Protein AF-A0AAW0X0Z9-F1 (afdb_monomer)

Structure (mmCIF, N/CA/C/O backbone):
data_AF-A0AAW0X0Z9-F1
#
_entry.id   AF-A0AAW0X0Z9-F1
#
loop_
_atom_site.group_PDB
_atom_site.id
_atom_site.type_symbol
_atom_site.label_atom_id
_atom_site.label_alt_id
_atom_site.label_comp_id
_atom_site.label_asym_id
_atom_site.label_entity_id
_atom_site.label_seq_id
_atom_site.pdbx_PDB_ins_code
_atom_site.Cartn_x
_atom_site.Cartn_y
_atom_site.Cartn_z
_atom_site.occupancy
_atom_site.B_iso_or_equiv
_atom_site.auth_seq_id
_atom_site.auth_comp_id
_atom_site.auth_asym_id
_atom_site.auth_atom_id
_atom_site.pdbx_PDB_model_num
ATOM 1 N N . MET A 1 1 ? 2.776 15.763 -35.128 1.00 45.28 1 MET A N 1
ATOM 2 C CA . MET A 1 1 ? 4.182 16.222 -35.239 1.00 45.28 1 MET A CA 1
ATOM 3 C C . MET A 1 1 ? 4.260 17.730 -35.437 1.00 45.28 1 MET A C 1
ATOM 5 O O . MET A 1 1 ? 4.775 18.393 -34.550 1.00 45.28 1 MET A O 1
ATOM 9 N N . GLU A 1 2 ? 3.678 18.295 -36.502 1.00 47.81 2 GLU A N 1
ATOM 10 C CA . GLU A 1 2 ? 3.669 19.758 -36.735 1.00 47.81 2 GLU A CA 1
ATOM 11 C C . GLU A 1 2 ? 3.047 20.574 -35.593 1.00 47.81 2 GLU A C 1
ATOM 13 O O . GLU A 1 2 ? 3.589 21.604 -35.211 1.00 47.81 2 GLU A O 1
ATOM 18 N N . TYR A 1 3 ? 1.961 20.087 -34.984 1.00 55.47 3 TYR A N 1
ATOM 19 C CA . TYR A 1 3 ? 1.355 20.724 -33.809 1.00 55.47 3 TYR A CA 1
ATOM 20 C C . TYR A 1 3 ? 2.334 20.844 -32.630 1.00 55.47 3 TYR A C 1
ATOM 22 O O . TYR A 1 3 ? 2.473 21.915 -32.047 1.00 55.47 3 TYR A O 1
ATOM 30 N N . LEU A 1 4 ? 3.056 19.762 -32.315 1.00 51.12 4 LEU A N 1
ATOM 31 C CA . LEU A 1 4 ? 4.043 19.751 -31.234 1.00 51.12 4 LEU A CA 1
ATOM 32 C C . LEU A 1 4 ? 5.225 20.666 -31.556 1.00 51.12 4 LEU A C 1
ATOM 34 O O . LEU A 1 4 ? 5.645 21.429 -30.698 1.00 51.12 4 LEU A O 1
ATOM 38 N N . LEU A 1 5 ? 5.718 20.635 -32.796 1.00 53.03 5 LEU A N 1
ATOM 39 C CA . LEU A 1 5 ? 6.782 21.528 -33.261 1.00 53.03 5 LEU A CA 1
ATOM 40 C C . LEU A 1 5 ? 6.382 23.003 -33.126 1.00 53.03 5 LEU A C 1
ATOM 42 O O . LEU A 1 5 ? 7.160 23.799 -32.615 1.00 53.03 5 LEU A O 1
ATOM 46 N N . LYS A 1 6 ? 5.146 23.353 -33.491 1.00 52.66 6 LYS A N 1
ATOM 47 C CA . LYS A 1 6 ? 4.613 24.716 -33.370 1.00 52.66 6 LYS A CA 1
ATOM 48 C C . LYS A 1 6 ? 4.452 25.162 -31.911 1.00 52.66 6 LYS A C 1
ATOM 50 O O . LYS A 1 6 ? 4.666 26.327 -31.605 1.00 52.66 6 LYS A O 1
ATOM 55 N N . GLN A 1 7 ? 4.104 24.239 -31.012 1.00 50.09 7 GLN A N 1
ATOM 56 C CA . GLN A 1 7 ? 4.021 24.489 -29.566 1.00 50.09 7 GLN A CA 1
ATOM 57 C C . GLN A 1 7 ? 5.409 24.647 -28.928 1.00 50.09 7 GLN A C 1
ATOM 59 O O . GLN A 1 7 ? 5.617 25.550 -28.124 1.00 50.09 7 GLN A O 1
ATOM 64 N N . LEU A 1 8 ? 6.375 23.812 -29.323 1.00 47.91 8 LEU A N 1
ATOM 65 C CA . LEU A 1 8 ? 7.763 23.874 -28.851 1.00 47.91 8 LEU A CA 1
ATOM 66 C C . LEU A 1 8 ? 8.508 25.124 -29.343 1.00 47.91 8 LEU A C 1
ATOM 68 O O . LEU A 1 8 ? 9.449 25.563 -28.693 1.00 47.91 8 LEU A O 1
ATOM 72 N N . GLN A 1 9 ? 8.093 25.695 -30.474 1.00 52.88 9 GLN A N 1
ATOM 73 C CA . GLN A 1 9 ? 8.610 26.964 -30.999 1.00 52.88 9 GLN A CA 1
ATOM 74 C C . GLN A 1 9 ? 7.899 28.198 -30.410 1.00 52.88 9 GLN A C 1
ATOM 76 O O . GLN A 1 9 ? 8.257 29.327 -30.739 1.00 52.88 9 GLN A O 1
ATOM 81 N N . GLY A 1 10 ? 6.881 28.001 -29.565 1.00 50.28 10 GLY A N 1
ATOM 82 C CA . GLY A 1 10 ? 6.143 29.076 -28.907 1.00 50.28 10 GLY A CA 1
ATOM 83 C C . GLY A 1 10 ? 6.848 29.622 -27.655 1.00 50.28 10 GLY A C 1
ATOM 84 O O . GLY A 1 10 ? 7.722 28.961 -27.093 1.00 50.28 10 GLY A O 1
ATOM 85 N N . PRO A 1 11 ? 6.435 30.805 -27.158 1.00 37.78 11 PRO A N 1
ATOM 86 C CA . PRO A 1 11 ? 7.027 31.444 -25.976 1.00 37.78 11 PRO A CA 1
ATOM 87 C C . PRO A 1 11 ? 6.837 30.644 -24.677 1.00 37.78 11 PRO A C 1
ATOM 89 O O . PRO A 1 11 ? 7.500 30.926 -23.687 1.00 37.78 11 PRO A O 1
ATOM 92 N N . GLU A 1 12 ? 5.957 29.640 -24.683 1.00 44.31 12 GLU A N 1
ATOM 93 C CA . GLU A 1 12 ? 5.659 28.766 -23.548 1.00 44.31 12 GLU A CA 1
ATOM 94 C C . GLU A 1 12 ? 5.943 27.294 -23.890 1.00 44.31 12 GLU A C 1
ATOM 96 O O . GLU A 1 12 ? 5.118 26.413 -23.649 1.00 44.31 12 GLU A O 1
ATOM 101 N N . ALA A 1 13 ? 7.111 26.999 -24.469 1.00 42.34 13 ALA A N 1
ATOM 102 C CA . ALA A 1 13 ? 7.492 25.649 -24.907 1.00 42.34 13 ALA A CA 1
ATOM 103 C C . ALA A 1 13 ? 7.351 24.564 -23.812 1.00 42.34 13 ALA A C 1
ATOM 105 O O . ALA A 1 13 ? 7.056 23.409 -24.114 1.00 42.34 13 ALA A O 1
ATOM 106 N N . TRP A 1 14 ? 7.484 24.930 -22.530 1.00 45.31 14 TRP A N 1
ATOM 107 C CA . TRP A 1 14 ? 7.272 24.038 -21.378 1.00 45.31 14 TRP A CA 1
ATOM 108 C C . TRP A 1 14 ? 5.803 23.626 -21.153 1.00 45.31 14 TRP A C 1
ATOM 110 O O . TRP A 1 14 ? 5.545 22.683 -20.407 1.00 45.31 14 TRP A O 1
ATOM 120 N N . ARG A 1 15 ? 4.835 24.298 -21.794 1.00 38.69 15 ARG A N 1
ATOM 121 C CA . ARG A 1 15 ? 3.402 23.942 -21.792 1.00 38.69 15 ARG A CA 1
ATOM 122 C C . ARG A 1 15 ? 2.987 23.070 -22.978 1.00 38.69 15 ARG A C 1
ATOM 124 O O . ARG A 1 15 ? 1.847 22.603 -23.019 1.00 38.69 15 ARG A O 1
ATOM 131 N N . ALA A 1 16 ? 3.892 22.806 -23.922 1.00 45.78 16 ALA A N 1
ATOM 132 C CA . ALA A 1 16 ? 3.611 21.932 -25.052 1.00 45.78 16 ALA A CA 1
ATOM 133 C C . ALA A 1 16 ? 3.153 20.546 -24.559 1.00 45.78 16 ALA A C 1
ATOM 135 O O . ALA A 1 16 ? 3.749 19.936 -23.663 1.00 45.78 16 ALA A O 1
ATOM 136 N N . SER A 1 17 ? 2.068 20.037 -25.137 1.00 40.47 17 SER A N 1
ATOM 137 C CA . SER A 1 17 ? 1.476 18.750 -24.769 1.00 40.47 17 SER A CA 1
ATOM 138 C C . SER A 1 17 ? 1.206 17.914 -26.016 1.00 40.47 17 SER A C 1
ATOM 140 O O . SER A 1 17 ? 0.669 18.392 -27.014 1.00 40.47 17 SER A O 1
ATOM 142 N N . TRP A 1 18 ? 1.628 16.649 -25.967 1.00 47.28 18 TRP A N 1
ATOM 143 C CA . TRP A 1 18 ? 1.309 15.653 -26.982 1.00 47.28 18 TRP A CA 1
ATOM 144 C C . TRP A 1 18 ? 0.089 14.863 -26.512 1.00 47.28 18 TRP A C 1
ATOM 146 O O . TRP A 1 18 ? 0.192 14.050 -25.596 1.00 47.28 18 TRP A O 1
ATOM 156 N N . TYR A 1 19 ? -1.064 15.120 -27.124 1.00 41.66 19 TYR A N 1
ATOM 157 C CA . TYR A 1 19 ? -2.281 14.344 -26.906 1.00 41.66 19 TYR A CA 1
ATOM 158 C C . TYR A 1 19 ? -2.521 13.453 -28.126 1.00 41.66 19 TYR A C 1
ATOM 160 O O . TYR A 1 19 ? -3.263 13.830 -29.029 1.00 41.66 19 TYR A O 1
ATOM 168 N N . SER A 1 20 ? -1.887 12.280 -28.181 1.00 41.25 20 SER A N 1
ATOM 169 C CA . SER A 1 20 ? -2.434 11.179 -28.982 1.00 41.25 20 SER A CA 1
ATOM 170 C C . SER A 1 20 ? -3.104 10.181 -28.048 1.00 41.25 20 SER A C 1
ATOM 172 O O . SER A 1 20 ? -2.559 9.827 -27.004 1.00 41.25 20 SER A O 1
ATOM 174 N N . SER A 1 21 ? -4.304 9.743 -28.428 1.00 37.59 21 SER A N 1
ATOM 175 C CA . SER A 1 21 ? -5.058 8.663 -27.778 1.00 37.59 21 SER A CA 1
ATOM 176 C C . SER A 1 21 ? -4.341 7.310 -27.846 1.00 37.59 21 SER A C 1
ATOM 178 O O . SER A 1 21 ? -4.702 6.388 -27.129 1.00 37.59 21 SER A O 1
ATOM 180 N N . GLU A 1 22 ? -3.300 7.216 -28.669 1.00 42.91 22 GLU A N 1
ATOM 181 C CA . GLU A 1 22 ? -2.387 6.087 -28.775 1.00 42.91 22 GLU A CA 1
ATOM 182 C C . GLU A 1 22 ? -1.018 6.542 -28.259 1.00 42.91 22 GLU A C 1
ATOM 184 O O . GLU A 1 22 ? -0.288 7.251 -28.960 1.00 42.91 22 GLU A O 1
ATOM 189 N N . ARG A 1 23 ? -0.666 6.198 -27.014 1.00 49.22 23 ARG A N 1
ATOM 190 C CA . ARG A 1 23 ? 0.710 6.340 -26.510 1.00 49.22 23 ARG A CA 1
ATOM 191 C C . ARG A 1 23 ? 1.582 5.304 -27.213 1.00 49.22 23 ARG A C 1
ATOM 193 O O . ARG A 1 23 ? 1.861 4.240 -26.679 1.00 49.22 23 ARG A O 1
ATOM 200 N N . ASN A 1 24 ? 1.973 5.605 -28.443 1.00 60.97 24 ASN A N 1
ATOM 201 C CA . ASN A 1 24 ? 2.796 4.710 -29.234 1.00 60.97 24 ASN A CA 1
ATOM 202 C C . ASN A 1 24 ? 4.263 4.913 -28.813 1.00 60.97 24 ASN A C 1
ATOM 204 O O . ASN A 1 24 ? 4.954 5.784 -29.351 1.00 60.97 24 ASN A O 1
ATOM 208 N N . HIS A 1 25 ? 4.695 4.187 -27.772 1.00 59.97 25 HIS A N 1
ATOM 209 C CA . HIS A 1 25 ? 6.026 4.301 -27.158 1.00 59.97 25 HIS A CA 1
ATOM 210 C C . HIS A 1 25 ? 7.152 4.211 -28.194 1.00 59.97 25 HIS A C 1
ATOM 212 O O . HIS A 1 25 ? 8.090 5.000 -28.134 1.00 59.97 25 HIS A O 1
ATOM 218 N N . ASP A 1 26 ? 6.999 3.361 -29.210 1.00 67.56 26 ASP A N 1
ATOM 219 C CA . ASP A 1 26 ? 7.955 3.221 -30.311 1.00 67.56 26 ASP A CA 1
ATOM 220 C C . ASP A 1 26 ? 8.145 4.533 -31.102 1.00 67.56 26 ASP A C 1
ATOM 222 O O . ASP A 1 26 ? 9.266 4.957 -31.377 1.00 67.56 26 ASP A O 1
ATOM 226 N N . ASN A 1 27 ? 7.069 5.281 -31.373 1.00 73.75 27 ASN A N 1
ATOM 227 C CA . ASN A 1 27 ? 7.180 6.582 -32.043 1.00 73.75 27 ASN A CA 1
ATOM 228 C C . ASN A 1 27 ? 7.909 7.619 -31.179 1.00 73.75 27 ASN A C 1
ATOM 230 O O . ASN A 1 27 ? 8.722 8.387 -31.697 1.00 73.75 27 ASN A O 1
ATOM 234 N N . LEU A 1 28 ? 7.635 7.653 -29.870 1.00 74.94 28 LEU A N 1
ATOM 235 C CA . LEU A 1 28 ? 8.341 8.549 -28.951 1.00 74.94 28 LEU A CA 1
ATOM 236 C C . LEU A 1 28 ? 9.816 8.159 -28.826 1.00 74.94 28 LEU A C 1
ATOM 238 O O . LEU A 1 28 ? 10.672 9.039 -28.858 1.00 74.94 28 LEU A O 1
ATOM 242 N N . THR A 1 29 ? 10.136 6.868 -28.775 1.00 78.94 29 THR A N 1
ATOM 243 C CA . THR A 1 29 ? 11.520 6.384 -28.763 1.00 78.94 29 THR A CA 1
ATOM 244 C C . THR A 1 29 ? 12.254 6.728 -30.060 1.00 78.94 29 THR A C 1
ATOM 246 O O . THR A 1 29 ? 13.358 7.267 -30.014 1.00 78.94 29 THR A O 1
ATOM 249 N N . ARG A 1 30 ? 11.634 6.556 -31.235 1.00 82.19 30 ARG A N 1
ATOM 250 C CA . ARG A 1 30 ? 12.217 6.990 -32.523 1.00 82.19 30 ARG A CA 1
ATOM 251 C C . ARG A 1 30 ? 12.478 8.498 -32.566 1.00 82.19 30 ARG A C 1
ATOM 253 O O . ARG A 1 30 ? 13.510 8.933 -33.079 1.00 82.19 30 ARG A O 1
ATOM 260 N N . LEU A 1 31 ? 11.566 9.306 -32.021 1.00 83.94 31 LEU A N 1
ATOM 261 C CA . LEU A 1 31 ? 11.753 10.757 -31.910 1.00 83.94 31 LEU A CA 1
ATOM 262 C C . LEU A 1 31 ? 12.883 11.117 -30.946 1.00 83.94 31 LEU A C 1
ATOM 264 O O . LEU A 1 31 ? 13.660 12.023 -31.244 1.00 83.94 31 LEU A O 1
ATOM 268 N N . LEU A 1 32 ? 12.997 10.399 -29.830 1.00 86.31 32 LEU A N 1
ATOM 269 C CA . LEU A 1 32 ? 14.085 10.562 -28.874 1.00 86.31 32 LEU A CA 1
ATOM 270 C C . LEU A 1 32 ? 15.433 10.256 -29.530 1.00 86.31 32 LEU A C 1
ATOM 272 O O . LEU A 1 32 ? 16.335 11.084 -29.475 1.00 86.31 32 LEU A O 1
ATOM 276 N N . VAL A 1 33 ? 15.538 9.133 -30.243 1.00 89.19 33 VAL A N 1
ATOM 277 C CA . VAL A 1 33 ? 16.731 8.755 -31.015 1.00 89.19 33 VAL A CA 1
ATOM 278 C C . VAL A 1 33 ? 17.087 9.830 -32.047 1.00 89.19 33 VAL A C 1
ATOM 280 O O . VAL A 1 33 ? 18.249 10.217 -32.178 1.00 89.19 33 VAL A O 1
ATOM 283 N N . ARG A 1 34 ? 16.092 10.372 -32.760 1.00 89.19 34 ARG A N 1
ATOM 284 C CA . ARG A 1 34 ? 16.300 11.462 -33.725 1.00 89.19 34 ARG A CA 1
ATOM 285 C C . ARG A 1 34 ? 16.802 12.739 -33.050 1.00 89.19 34 ARG A C 1
ATOM 287 O O . ARG A 1 34 ? 17.657 13.413 -33.621 1.00 89.19 34 ARG A O 1
ATOM 294 N N . ALA A 1 35 ? 16.269 13.080 -31.878 1.00 90.38 35 ALA A N 1
ATOM 295 C CA . ALA A 1 35 ? 16.721 14.221 -31.088 1.00 90.38 35 ALA A CA 1
ATOM 296 C C . ALA A 1 35 ? 18.165 14.017 -30.605 1.00 90.38 35 ALA A C 1
ATOM 298 O O . ALA A 1 35 ? 18.973 14.933 -30.750 1.00 90.38 35 ALA A O 1
ATOM 299 N N . SER A 1 36 ? 18.508 12.809 -30.146 1.00 93.69 36 SER A N 1
ATOM 300 C CA . SER A 1 36 ? 19.869 12.420 -29.761 1.00 93.69 36 SER A CA 1
ATOM 301 C C . SER A 1 36 ? 20.866 12.553 -30.908 1.00 93.69 36 SER A C 1
ATOM 303 O O . SER A 1 36 ? 21.901 13.182 -30.734 1.00 93.69 36 SER A O 1
ATOM 305 N N . TYR A 1 37 ? 20.517 12.073 -32.106 1.00 93.44 37 TYR A N 1
ATOM 306 C CA . TYR A 1 37 ? 21.344 12.218 -33.314 1.00 93.44 37 TYR A CA 1
ATOM 307 C C . TYR A 1 37 ? 21.608 13.679 -33.707 1.00 93.44 37 TYR A C 1
ATOM 309 O O . TYR A 1 37 ? 22.572 13.978 -34.400 1.00 93.44 37 TYR A O 1
ATOM 317 N N . ARG A 1 38 ? 20.705 14.596 -33.340 1.00 92.50 38 ARG A N 1
ATOM 318 C CA . ARG A 1 38 ? 20.810 16.029 -33.654 1.00 92.50 38 ARG A CA 1
ATOM 319 C C . ARG A 1 38 ? 21.403 16.854 -32.508 1.00 92.50 38 ARG A C 1
ATOM 321 O O . ARG A 1 38 ? 21.476 18.072 -32.647 1.00 92.50 38 ARG A O 1
ATOM 328 N N . GLY A 1 39 ? 21.726 16.233 -31.373 1.00 91.81 39 GLY A N 1
ATOM 329 C CA . GLY A 1 39 ? 22.183 16.933 -30.171 1.00 91.81 39 GLY A CA 1
ATOM 330 C C . GLY A 1 39 ? 21.104 17.806 -29.518 1.00 91.81 39 GLY A C 1
ATOM 331 O O . GLY A 1 39 ? 21.406 18.760 -28.803 1.00 91.81 39 GLY A O 1
ATOM 332 N N . ALA A 1 40 ? 19.822 17.530 -29.779 1.00 90.81 40 ALA A N 1
ATOM 333 C CA . ALA A 1 40 ? 18.697 18.325 -29.293 1.00 90.81 40 ALA A CA 1
ATOM 334 C C . ALA A 1 40 ? 18.320 17.935 -27.850 1.00 90.81 40 ALA A C 1
ATOM 336 O O . ALA A 1 40 ? 17.238 17.401 -27.596 1.00 90.81 40 ALA A O 1
ATOM 337 N N . THR A 1 41 ? 19.214 18.208 -26.894 1.00 88.06 41 THR A N 1
ATOM 338 C CA . THR A 1 41 ? 19.132 17.743 -25.495 1.00 88.06 41 THR A CA 1
ATOM 339 C C . THR A 1 41 ? 17.799 18.056 -24.807 1.00 88.06 41 THR A C 1
ATOM 341 O O . THR A 1 41 ? 17.189 17.174 -24.207 1.00 88.06 41 THR A O 1
ATOM 344 N N . LEU A 1 42 ? 17.302 19.295 -24.910 1.00 84.00 42 LEU A N 1
ATOM 345 C CA . LEU A 1 42 ? 16.035 19.689 -24.276 1.00 84.00 42 LEU A CA 1
ATOM 346 C C . LEU A 1 42 ? 14.829 18.978 -24.901 1.00 84.00 42 LEU A C 1
ATOM 348 O O . LEU A 1 42 ? 13.898 18.586 -24.198 1.00 84.00 42 LEU A O 1
ATOM 352 N N . THR A 1 43 ? 14.856 18.782 -26.220 1.00 83.06 43 THR A N 1
ATOM 353 C CA . THR A 1 43 ? 13.821 18.033 -26.935 1.00 83.06 43 THR A CA 1
ATOM 354 C C . THR A 1 43 ? 13.838 16.566 -26.519 1.00 83.06 43 THR A C 1
ATOM 356 O O . THR A 1 43 ? 12.777 16.007 -26.253 1.00 83.06 43 THR A O 1
ATOM 359 N N . ALA A 1 44 ? 15.023 15.965 -26.388 1.00 85.38 44 ALA A N 1
ATOM 360 C CA . ALA A 1 44 ? 15.182 14.606 -25.885 1.00 85.38 44 ALA A CA 1
ATOM 361 C C . ALA A 1 44 ? 14.617 14.459 -24.459 1.00 85.38 44 ALA A C 1
ATOM 363 O O . ALA A 1 44 ? 13.785 13.586 -24.214 1.00 85.38 44 ALA A O 1
ATOM 364 N N . ALA A 1 45 ? 14.967 15.377 -23.551 1.00 77.94 45 ALA A N 1
ATOM 365 C CA . ALA A 1 45 ? 14.464 15.383 -22.175 1.00 77.94 45 ALA A CA 1
ATOM 366 C C . ALA A 1 45 ? 12.934 15.465 -22.118 1.00 77.94 45 ALA A C 1
ATOM 368 O O . ALA A 1 45 ? 12.284 14.725 -21.380 1.00 77.94 45 ALA A O 1
ATOM 369 N N . PHE A 1 46 ? 12.344 16.340 -22.933 1.00 73.69 46 PHE A N 1
ATOM 370 C CA . PHE A 1 46 ? 10.896 16.470 -23.023 1.00 73.69 46 PHE A CA 1
ATOM 371 C C . PHE A 1 46 ? 10.236 15.190 -23.557 1.00 73.69 46 PHE A C 1
ATOM 373 O O . PHE A 1 46 ? 9.233 14.745 -23.005 1.00 73.69 46 PHE A O 1
ATOM 380 N N . ILE A 1 47 ? 10.787 14.573 -24.607 1.00 78.31 47 ILE A N 1
ATOM 381 C CA . ILE A 1 47 ? 10.239 13.335 -25.182 1.00 78.31 47 ILE A CA 1
ATOM 382 C C . ILE A 1 47 ? 10.289 12.189 -24.163 1.00 78.31 47 ILE A C 1
ATOM 384 O O . ILE A 1 47 ? 9.301 11.465 -24.020 1.00 78.31 47 ILE A O 1
ATOM 388 N N . GLN A 1 48 ? 11.388 12.054 -23.415 1.00 77.12 48 GLN A N 1
ATOM 389 C CA . GLN A 1 48 ? 11.506 11.048 -22.359 1.00 77.12 48 GLN A CA 1
ATOM 390 C C . GLN A 1 48 ? 10.452 11.251 -21.263 1.00 77.12 48 GLN A C 1
ATOM 392 O O . GLN A 1 48 ? 9.768 10.300 -20.889 1.00 77.12 48 GLN A O 1
ATOM 397 N N . GLN A 1 49 ? 10.211 12.493 -20.833 1.00 67.81 49 GLN A N 1
ATOM 398 C CA . GLN A 1 49 ? 9.149 12.804 -19.864 1.00 67.81 49 GLN A CA 1
ATOM 399 C C . GLN A 1 49 ? 7.745 12.454 -20.369 1.00 67.81 49 GLN A C 1
ATOM 401 O O . GLN A 1 49 ? 6.824 12.277 -19.572 1.00 67.81 49 GLN A O 1
ATOM 406 N N . ARG A 1 50 ? 7.556 12.358 -21.689 1.00 68.56 50 ARG A N 1
ATOM 407 C CA . ARG A 1 50 ? 6.300 11.917 -22.310 1.00 68.56 50 ARG A CA 1
ATOM 408 C C . ARG A 1 50 ? 6.237 10.406 -22.561 1.00 68.56 50 ARG A C 1
ATOM 410 O O . ARG A 1 50 ? 5.204 9.943 -23.035 1.00 68.56 50 ARG A O 1
ATOM 417 N N . GLY A 1 51 ? 7.279 9.650 -22.209 1.00 66.50 51 GLY A N 1
ATOM 418 C CA . GLY A 1 51 ? 7.322 8.188 -22.299 1.00 66.50 51 GLY A CA 1
ATOM 419 C C . GLY A 1 51 ? 8.218 7.625 -23.404 1.00 66.50 51 GLY A C 1
ATOM 420 O O . GLY A 1 51 ? 8.123 6.432 -23.684 1.00 66.50 51 GLY A O 1
ATOM 421 N N . GLY A 1 52 ? 9.060 8.441 -24.048 1.00 77.44 52 GLY A N 1
ATOM 422 C CA . GLY A 1 52 ? 10.118 7.923 -24.923 1.00 77.44 52 GLY A CA 1
ATOM 423 C C . GLY A 1 52 ? 11.164 7.152 -24.117 1.00 77.44 52 GLY A C 1
ATOM 424 O O . GLY A 1 52 ? 11.629 7.639 -23.086 1.00 77.44 52 GLY A O 1
ATOM 425 N N . SER A 1 53 ? 11.531 5.957 -24.574 1.00 80.25 53 SER A N 1
ATOM 426 C CA . SER A 1 53 ? 12.481 5.101 -23.864 1.00 80.25 53 SER A CA 1
ATOM 427 C C . SER A 1 53 ? 13.921 5.422 -24.252 1.00 80.25 53 SER A C 1
ATOM 429 O O . SER A 1 53 ? 14.262 5.447 -25.433 1.00 80.25 53 SER A O 1
ATOM 431 N N . VAL A 1 54 ? 14.785 5.631 -23.255 1.00 84.12 54 VAL A N 1
ATOM 432 C CA . VAL A 1 54 ? 16.239 5.778 -23.457 1.00 84.12 54 VAL A CA 1
ATOM 433 C C . VAL A 1 54 ? 16.958 4.434 -23.606 1.00 84.12 54 VAL A C 1
ATOM 435 O O . VAL A 1 54 ? 18.140 4.418 -23.949 1.00 84.12 54 VAL A O 1
ATOM 438 N N . THR A 1 55 ? 16.265 3.322 -23.346 1.00 81.12 55 THR A N 1
ATOM 439 C CA . THR A 1 55 ? 16.845 1.974 -23.292 1.00 81.12 55 THR A CA 1
ATOM 440 C C . THR A 1 55 ? 16.419 1.084 -24.447 1.00 81.12 55 THR A C 1
ATOM 442 O O . THR A 1 55 ? 17.133 0.133 -24.737 1.00 81.12 55 THR A O 1
ATOM 445 N N . SER A 1 56 ? 15.305 1.365 -25.132 1.00 80.31 56 SER A N 1
ATOM 446 C CA . SER A 1 56 ? 14.887 0.498 -26.236 1.00 80.31 56 SER A CA 1
ATOM 447 C C . SER A 1 56 ? 15.871 0.595 -27.402 1.00 80.31 56 SER A C 1
ATOM 449 O O . SER A 1 56 ? 16.406 1.665 -27.718 1.00 80.31 56 SER A O 1
ATOM 451 N N . LEU A 1 57 ? 16.082 -0.542 -28.057 1.00 80.25 57 LEU A N 1
ATOM 452 C CA . LEU A 1 57 ? 16.912 -0.642 -29.247 1.00 80.25 57 LEU A CA 1
ATOM 453 C C . LEU A 1 57 ? 16.105 -0.227 -30.482 1.00 80.25 57 LEU A C 1
ATOM 455 O O . LEU A 1 57 ? 14.939 -0.587 -30.639 1.00 80.25 57 LEU A O 1
ATOM 459 N N . THR A 1 58 ? 16.726 0.529 -31.382 1.00 80.19 58 THR A N 1
ATOM 460 C CA . THR A 1 58 ? 16.186 0.781 -32.722 1.00 80.19 58 THR A CA 1
ATOM 461 C C . THR A 1 58 ? 16.134 -0.515 -33.536 1.00 80.19 58 THR A C 1
ATOM 463 O O . THR A 1 58 ? 16.759 -1.512 -33.188 1.00 80.19 58 THR A O 1
ATOM 466 N N . ALA A 1 59 ? 15.493 -0.480 -34.709 1.00 77.00 59 ALA A N 1
ATOM 467 C CA . ALA A 1 59 ? 15.573 -1.576 -35.683 1.00 77.00 59 ALA A CA 1
ATOM 468 C C . ALA A 1 59 ? 17.019 -1.915 -36.112 1.00 77.00 59 ALA A C 1
ATOM 470 O O . ALA A 1 59 ? 17.295 -3.028 -36.541 1.00 77.00 59 ALA A O 1
ATOM 471 N N . SER A 1 60 ? 17.946 -0.959 -35.988 1.00 74.94 60 SER A N 1
ATOM 472 C CA . SER A 1 60 ? 19.381 -1.161 -36.212 1.00 74.94 60 SER A CA 1
ATOM 473 C C . SER A 1 60 ? 20.139 -1.594 -34.950 1.00 74.94 60 SER A C 1
ATOM 475 O O . SER A 1 60 ? 21.365 -1.597 -34.956 1.00 74.94 60 SER A O 1
ATOM 477 N N . GLY A 1 61 ? 19.444 -1.885 -33.851 1.00 83.69 61 GLY A N 1
ATOM 478 C CA . GLY A 1 61 ? 20.029 -2.338 -32.595 1.00 83.69 61 GLY A CA 1
ATOM 479 C C . GLY A 1 61 ? 20.689 -1.249 -31.749 1.00 83.69 61 GLY A C 1
ATOM 480 O O . GLY A 1 61 ? 21.486 -1.597 -30.901 1.00 83.69 61 GLY A O 1
ATOM 481 N N . HIS A 1 62 ? 20.434 0.046 -31.952 1.00 86.12 62 HIS A N 1
ATOM 482 C CA . HIS A 1 62 ? 21.104 1.119 -31.196 1.00 86.12 62 HIS A CA 1
ATOM 483 C C . HIS A 1 62 ? 20.170 1.745 -30.156 1.00 86.12 62 HIS A C 1
ATOM 485 O O . HIS A 1 62 ? 18.984 1.924 -30.417 1.00 86.12 62 HIS A O 1
ATOM 491 N N . THR A 1 63 ? 20.698 2.162 -29.005 1.00 89.25 63 THR A N 1
ATOM 492 C CA . THR A 1 63 ? 19.952 3.021 -28.060 1.00 89.25 63 THR A CA 1
ATOM 493 C C . THR A 1 63 ? 20.118 4.502 -28.413 1.00 89.25 63 THR A C 1
ATOM 495 O O . THR A 1 63 ? 21.027 4.890 -29.151 1.00 89.25 63 THR A O 1
ATOM 498 N N . ALA A 1 64 ? 19.293 5.368 -27.817 1.00 90.88 64 ALA A N 1
ATOM 499 C CA . ALA A 1 64 ? 19.463 6.819 -27.916 1.00 90.88 64 ALA A CA 1
ATOM 500 C C . ALA A 1 64 ? 20.849 7.299 -27.428 1.00 90.88 64 ALA A C 1
ATOM 502 O O . ALA A 1 64 ? 21.331 8.329 -27.902 1.00 90.88 64 ALA A O 1
ATOM 503 N N . LEU A 1 65 ? 21.483 6.553 -26.513 1.00 93.06 65 LEU A N 1
ATOM 504 C CA . LEU A 1 65 ? 22.818 6.839 -25.990 1.00 93.06 65 LEU A CA 1
ATOM 505 C C . LEU A 1 65 ? 23.916 6.520 -27.011 1.00 93.06 65 LEU A C 1
ATOM 507 O O . LEU A 1 65 ? 24.755 7.379 -27.260 1.00 93.06 65 LEU A O 1
ATOM 511 N N . HIS A 1 66 ? 23.863 5.351 -27.661 1.00 91.94 66 HIS A N 1
ATOM 512 C CA . HIS A 1 66 ? 24.799 4.997 -28.740 1.00 91.94 66 HIS A CA 1
ATOM 513 C C . HIS A 1 66 ? 24.792 6.047 -29.848 1.00 91.94 66 HIS A C 1
ATOM 515 O O . HIS A 1 66 ? 25.835 6.527 -30.269 1.00 91.94 66 HIS A O 1
ATOM 521 N N . ILE A 1 67 ? 23.598 6.467 -30.267 1.00 93.81 67 ILE A N 1
ATOM 522 C CA . ILE A 1 67 ? 23.435 7.441 -31.346 1.00 93.81 67 ILE A CA 1
ATOM 523 C C . ILE A 1 67 ? 23.967 8.827 -30.956 1.00 93.81 67 ILE A C 1
ATOM 525 O O . ILE A 1 67 ? 24.534 9.521 -31.798 1.00 93.81 67 ILE A O 1
ATOM 529 N N . ALA A 1 68 ? 23.797 9.244 -29.697 1.00 95.19 68 ALA A N 1
ATOM 530 C CA . ALA A 1 68 ? 24.379 10.493 -29.207 1.00 95.19 68 ALA A CA 1
ATOM 531 C 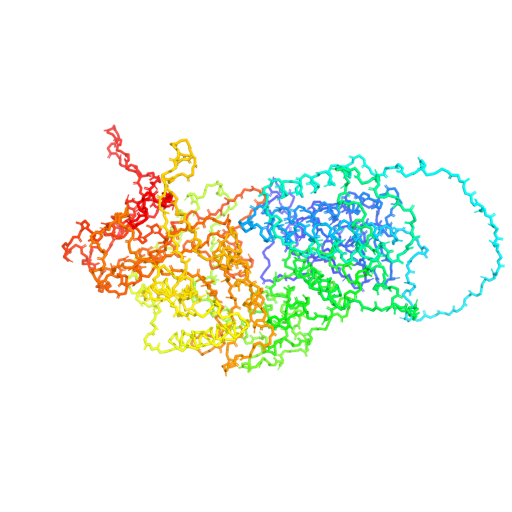C . ALA A 1 68 ? 25.916 10.425 -29.144 1.00 95.19 68 ALA A C 1
ATOM 533 O O . ALA A 1 68 ? 26.573 11.419 -29.453 1.00 95.19 68 ALA A O 1
ATOM 534 N N . LEU A 1 69 ? 26.471 9.265 -28.774 1.00 93.81 69 LEU A N 1
ATOM 535 C CA . LEU A 1 69 ? 27.913 9.013 -28.721 1.00 93.81 69 LEU A CA 1
ATOM 536 C C . LEU A 1 69 ? 28.539 8.985 -30.117 1.00 93.81 69 LEU A C 1
ATOM 538 O O . LEU A 1 69 ? 29.480 9.733 -30.363 1.00 93.81 69 LEU A O 1
ATOM 542 N N . ASP A 1 70 ? 27.963 8.224 -31.050 1.00 92.38 70 ASP A N 1
ATOM 543 C CA . ASP A 1 70 ? 28.421 8.148 -32.445 1.00 92.38 70 ASP A CA 1
ATOM 544 C C . ASP A 1 70 ? 28.363 9.526 -33.139 1.00 92.38 70 ASP A C 1
ATOM 546 O O . ASP A 1 70 ? 29.195 9.842 -33.989 1.00 92.38 70 ASP A O 1
ATOM 550 N N . ALA A 1 71 ? 27.401 10.377 -32.763 1.00 92.50 71 ALA A N 1
ATOM 551 C CA . ALA A 1 71 ? 27.277 11.748 -33.267 1.00 92.50 71 ALA A CA 1
ATOM 552 C C . ALA A 1 71 ? 28.149 12.781 -32.516 1.00 92.50 71 ALA A C 1
ATOM 554 O O . ALA A 1 71 ? 28.178 13.951 -32.903 1.00 92.50 71 ALA A O 1
ATOM 555 N N . GLY A 1 72 ? 28.847 12.385 -31.445 1.00 93.56 72 GLY A N 1
ATOM 556 C CA . GLY A 1 72 ? 29.722 13.261 -30.655 1.00 93.56 72 GLY A CA 1
ATOM 557 C C . GLY A 1 72 ? 28.992 14.300 -29.792 1.00 93.56 72 GLY A C 1
ATOM 558 O O . GLY A 1 72 ? 29.573 15.318 -29.412 1.00 93.56 72 GLY A O 1
ATOM 559 N N . HIS A 1 73 ? 27.713 14.091 -29.472 1.00 94.69 73 HIS A N 1
ATOM 560 C CA . HIS A 1 73 ? 26.883 15.052 -28.739 1.00 94.69 73 HIS A CA 1
ATOM 561 C C . HIS A 1 73 ? 26.971 14.868 -27.217 1.00 94.69 73 HIS A C 1
ATOM 563 O O . HIS A 1 73 ? 26.001 14.474 -26.565 1.00 94.69 73 HIS A O 1
ATOM 569 N N . MET A 1 74 ? 28.125 15.197 -26.629 1.00 92.31 74 MET A N 1
ATOM 570 C CA . MET A 1 74 ? 28.408 14.937 -25.208 1.00 92.31 74 MET A CA 1
ATOM 571 C C . MET A 1 74 ? 27.421 15.584 -24.228 1.00 92.31 74 MET A C 1
ATOM 573 O O . MET A 1 74 ? 27.037 14.936 -23.262 1.00 92.31 74 MET A O 1
ATOM 577 N N . GLN A 1 75 ? 26.916 16.798 -24.484 1.00 90.19 75 GLN A N 1
ATOM 578 C CA . GLN A 1 75 ? 25.894 17.394 -23.604 1.00 90.19 75 GLN A CA 1
ATOM 579 C C . GLN A 1 75 ? 24.591 16.580 -23.598 1.00 90.19 75 GLN A C 1
ATOM 581 O O . GLN A 1 75 ? 23.871 16.542 -22.600 1.00 90.19 75 GLN A O 1
ATOM 586 N N . THR A 1 76 ? 24.255 15.945 -24.723 1.00 91.81 76 THR A N 1
ATOM 587 C CA . THR A 1 76 ? 23.097 15.054 -24.808 1.00 91.81 76 THR A CA 1
ATOM 588 C C . THR A 1 76 ? 23.386 13.723 -24.120 1.00 91.81 76 THR A C 1
ATOM 590 O O . THR A 1 76 ? 22.518 13.243 -23.400 1.00 91.81 76 THR A O 1
ATOM 593 N N . VAL A 1 77 ? 24.596 13.170 -24.268 1.00 93.94 77 VAL A N 1
ATOM 594 C CA . VAL A 1 77 ? 25.064 11.962 -23.558 1.00 93.94 77 VAL A CA 1
ATOM 595 C C . VAL A 1 77 ? 24.978 12.150 -22.040 1.00 93.94 77 VAL A C 1
ATOM 597 O O . VAL A 1 77 ? 24.306 11.371 -21.368 1.00 93.94 77 VAL A O 1
ATOM 600 N N . GLU A 1 78 ? 25.571 13.220 -21.505 1.00 89.12 78 GLU A N 1
ATOM 601 C CA . GLU A 1 78 ? 25.530 13.552 -20.073 1.00 89.12 78 GLU A CA 1
ATOM 602 C C . GLU A 1 78 ? 24.085 13.690 -19.579 1.00 89.12 78 GLU A C 1
ATOM 604 O O . GLU A 1 78 ? 23.717 13.154 -18.536 1.00 89.12 78 GLU A O 1
ATOM 609 N N . CYS A 1 79 ? 23.217 14.353 -20.349 1.00 88.50 79 CYS A N 1
ATOM 610 C CA . CYS A 1 79 ? 21.813 14.504 -19.980 1.00 88.50 79 CYS A CA 1
ATOM 611 C C . CYS A 1 79 ? 21.046 13.171 -20.000 1.00 88.50 79 CYS A C 1
ATOM 613 O O . CYS A 1 79 ? 20.273 12.895 -19.078 1.00 88.50 79 CYS A O 1
ATOM 615 N N . LEU A 1 80 ? 21.271 12.337 -21.022 1.00 89.25 80 LEU A N 1
ATOM 616 C CA . LEU A 1 80 ? 20.676 11.004 -21.142 1.00 89.25 80 LEU A CA 1
ATOM 617 C C . LEU A 1 80 ? 21.040 10.133 -19.935 1.00 89.25 80 LEU A C 1
ATOM 619 O O . LEU A 1 80 ? 20.169 9.469 -19.379 1.00 89.25 80 LEU A O 1
ATOM 623 N N . VAL A 1 81 ? 22.295 10.180 -19.492 1.00 86.88 81 VAL A N 1
ATOM 624 C CA . VAL A 1 81 ? 22.766 9.416 -18.332 1.00 86.88 81 VAL A CA 1
ATOM 625 C C . VAL A 1 81 ? 22.260 10.041 -17.029 1.00 86.88 81 VAL A C 1
ATOM 627 O O . VAL A 1 81 ? 21.427 9.452 -16.349 1.00 86.88 81 VAL A O 1
ATOM 630 N N . ARG A 1 82 ? 22.663 11.277 -16.716 1.00 80.88 82 ARG A N 1
ATOM 631 C CA . ARG A 1 82 ? 22.434 11.934 -15.415 1.00 80.88 82 ARG A CA 1
ATOM 632 C C . ARG A 1 82 ? 20.965 12.202 -15.087 1.00 80.88 82 ARG A C 1
ATOM 634 O O . ARG A 1 82 ? 20.582 12.241 -13.915 1.00 80.88 82 ARG A O 1
ATOM 641 N N . HIS A 1 83 ? 20.151 12.489 -16.102 1.00 78.94 83 HIS A N 1
ATOM 642 C CA . HIS A 1 83 ? 18.779 12.969 -15.913 1.00 78.94 83 HIS A CA 1
ATOM 643 C C . HIS A 1 83 ? 17.713 12.027 -16.461 1.00 78.94 83 HIS A C 1
ATOM 645 O O . HIS A 1 83 ? 16.574 12.096 -15.996 1.00 78.94 83 HIS A O 1
ATOM 651 N N . MET A 1 84 ? 18.055 11.165 -17.421 1.00 79.19 84 MET A N 1
ATOM 652 C CA . MET A 1 84 ? 17.082 10.290 -18.080 1.00 79.19 84 MET A CA 1
ATOM 653 C C . MET A 1 84 ? 17.287 8.799 -17.790 1.00 79.19 84 MET A C 1
ATOM 655 O O . MET A 1 84 ? 16.399 8.021 -18.129 1.00 79.19 84 MET A O 1
ATOM 659 N N . GLY A 1 85 ? 18.381 8.399 -17.126 1.00 77.12 85 GLY A N 1
ATOM 660 C CA . GLY A 1 85 ? 18.634 7.004 -16.745 1.00 77.12 85 GLY A CA 1
ATOM 661 C C . GLY A 1 85 ? 19.066 6.098 -17.892 1.00 77.12 85 GLY A C 1
ATOM 662 O O . GLY A 1 85 ? 18.726 4.917 -17.893 1.00 77.12 85 GLY A O 1
ATOM 663 N N . ALA A 1 86 ? 19.774 6.630 -18.891 1.00 86.44 86 ALA A N 1
ATOM 664 C CA . ALA A 1 86 ? 20.315 5.816 -19.974 1.00 86.44 86 ALA A CA 1
ATOM 665 C C . ALA A 1 86 ? 21.338 4.790 -19.454 1.00 86.44 86 ALA A C 1
ATOM 667 O O . ALA A 1 86 ? 22.167 5.098 -18.599 1.00 86.44 86 ALA A O 1
ATOM 668 N N . ASN A 1 87 ? 21.286 3.567 -19.990 1.00 81.19 87 ASN A N 1
ATOM 669 C CA . ASN A 1 87 ? 22.172 2.485 -19.568 1.00 81.19 87 ASN A CA 1
ATOM 670 C C . ASN A 1 87 ? 23.520 2.560 -20.288 1.00 81.19 87 ASN A C 1
ATOM 672 O O . ASN A 1 87 ? 23.567 2.430 -21.510 1.00 81.19 87 ASN A O 1
ATOM 676 N N . LEU A 1 88 ? 24.603 2.689 -19.525 1.00 82.81 88 LEU A N 1
ATOM 677 C CA . LEU A 1 88 ? 25.976 2.643 -20.037 1.00 82.81 88 LEU A CA 1
ATOM 678 C C . LEU A 1 88 ? 26.420 1.234 -20.461 1.00 82.81 88 LEU A C 1
ATOM 680 O O . LEU A 1 88 ? 27.405 1.096 -21.184 1.00 82.81 88 LEU A O 1
ATOM 684 N N . PHE A 1 89 ? 25.674 0.211 -20.046 1.00 77.69 89 PHE A N 1
ATOM 685 C CA . PHE A 1 89 ? 26.040 -1.195 -20.170 1.00 77.69 89 PHE A CA 1
ATOM 686 C C . PHE A 1 89 ? 25.066 -2.029 -21.015 1.00 77.69 89 PHE A C 1
ATOM 688 O O . PHE A 1 89 ? 25.128 -3.258 -21.026 1.00 77.69 89 PHE A O 1
ATOM 695 N N . LEU A 1 90 ? 24.135 -1.379 -21.715 1.00 79.50 90 LEU A N 1
ATOM 696 C CA . LEU A 1 90 ? 23.276 -2.058 -22.679 1.00 79.50 90 LEU A CA 1
ATOM 697 C C . LEU A 1 90 ? 23.966 -2.060 -24.040 1.00 79.50 90 LEU A C 1
ATOM 699 O O . LEU A 1 90 ? 24.131 -0.990 -24.611 1.00 79.50 90 LEU A O 1
ATOM 703 N N . CYS A 1 91 ? 24.348 -3.233 -24.543 1.00 78.88 91 CYS A N 1
ATOM 704 C CA . CYS A 1 91 ? 25.000 -3.367 -25.843 1.00 78.88 91 CYS A CA 1
ATOM 705 C C . CYS A 1 91 ? 24.084 -2.976 -27.010 1.00 78.88 91 CYS A C 1
ATOM 707 O O . CYS A 1 91 ? 22.875 -3.220 -26.965 1.00 78.88 91 CYS A O 1
ATOM 709 N N . ASP A 1 92 ? 24.666 -2.423 -28.074 1.00 81.50 92 ASP A N 1
ATOM 710 C CA . ASP A 1 92 ? 23.987 -2.321 -29.366 1.00 81.50 92 ASP A CA 1
ATOM 711 C C . ASP A 1 92 ? 23.942 -3.671 -30.111 1.00 81.50 92 ASP A C 1
ATOM 713 O O . ASP A 1 92 ? 24.469 -4.690 -29.660 1.00 81.50 92 ASP A O 1
ATOM 717 N N . GLY A 1 93 ? 23.323 -3.683 -31.295 1.00 76.56 93 GLY A N 1
ATOM 718 C CA . GLY A 1 93 ? 23.256 -4.848 -32.183 1.00 76.56 93 GLY A CA 1
ATOM 719 C C . GLY A 1 93 ? 24.614 -5.331 -32.712 1.00 76.56 93 GLY A C 1
ATOM 720 O O . GLY A 1 93 ? 24.668 -6.382 -33.343 1.00 76.56 93 GLY A O 1
ATOM 721 N N . LEU A 1 94 ? 25.698 -4.590 -32.462 1.00 79.00 94 LEU A N 1
ATOM 722 C CA . LEU A 1 94 ? 27.080 -4.982 -32.753 1.00 79.00 94 LEU A CA 1
ATOM 723 C C . LEU A 1 94 ? 27.815 -5.473 -31.493 1.00 79.00 94 LEU A C 1
ATOM 725 O O . LEU A 1 94 ? 29.003 -5.779 -31.558 1.00 79.00 94 LEU A O 1
ATOM 729 N N . GLY A 1 95 ? 27.136 -5.532 -30.343 1.00 76.25 95 GLY A N 1
ATOM 730 C CA . GLY A 1 95 ? 27.721 -5.916 -29.062 1.00 76.25 95 GLY A CA 1
ATOM 731 C C . GLY A 1 95 ? 28.530 -4.807 -28.381 1.00 76.25 95 GLY A C 1
ATOM 732 O O . GLY A 1 95 ? 29.147 -5.062 -27.347 1.00 76.25 95 GLY A O 1
ATOM 733 N N . ARG A 1 96 ? 28.547 -3.579 -28.917 1.00 82.19 96 ARG A N 1
ATOM 734 C CA . ARG A 1 96 ? 29.338 -2.468 -28.366 1.00 82.19 96 ARG A CA 1
ATOM 735 C C . ARG A 1 96 ? 28.636 -1.895 -27.143 1.00 82.19 96 ARG A C 1
ATOM 737 O O . ARG A 1 96 ? 27.439 -1.637 -27.181 1.00 82.19 96 ARG A O 1
ATOM 744 N N . LEU A 1 97 ? 29.383 -1.673 -26.067 1.00 80.06 97 LEU A N 1
ATOM 745 C CA . LEU A 1 97 ? 28.881 -1.004 -24.867 1.00 80.06 97 LEU A CA 1
ATOM 746 C C . LEU A 1 97 ? 28.959 0.519 -25.052 1.00 80.06 97 LEU A C 1
ATOM 748 O O . LEU A 1 97 ? 30.026 1.010 -25.432 1.00 80.06 97 LEU A O 1
ATOM 752 N N . PRO A 1 98 ? 27.908 1.289 -24.706 1.00 85.50 98 PRO A N 1
ATOM 753 C CA . PRO A 1 98 ? 27.957 2.747 -24.712 1.00 85.50 98 PRO A CA 1
ATOM 754 C C . PRO A 1 98 ? 29.154 3.285 -23.931 1.00 85.50 98 PRO A C 1
ATOM 756 O O . PRO A 1 98 ? 29.842 4.177 -24.414 1.00 85.50 98 PRO A O 1
ATOM 759 N N . LEU A 1 99 ? 29.458 2.694 -22.768 1.00 83.50 99 LEU A N 1
ATOM 760 C CA . LEU A 1 99 ? 30.600 3.086 -21.942 1.00 83.50 99 LEU A CA 1
ATOM 761 C C . LEU A 1 99 ? 31.938 3.025 -22.694 1.00 83.50 99 LEU A C 1
ATOM 763 O O . LEU A 1 99 ? 32.794 3.880 -22.488 1.00 83.50 99 LEU A O 1
ATOM 767 N N . LEU A 1 100 ? 32.117 2.044 -23.584 1.00 79.38 100 LEU A N 1
ATOM 768 C CA . LEU A 1 100 ? 33.352 1.888 -24.355 1.00 79.38 100 LEU A CA 1
ATOM 769 C C . LEU A 1 100 ? 33.430 2.865 -25.533 1.00 79.38 100 LEU A C 1
ATOM 771 O O . LEU A 1 100 ? 34.527 3.282 -25.900 1.00 79.38 100 LEU A O 1
ATOM 775 N N . LEU A 1 101 ? 32.283 3.273 -26.083 1.00 84.00 101 LEU A N 1
ATOM 776 C CA . LEU A 1 101 ? 32.206 4.318 -27.110 1.00 84.00 101 LEU A CA 1
ATOM 777 C C . LEU A 1 101 ? 32.486 5.717 -26.538 1.00 84.00 101 LEU A C 1
ATOM 779 O O . LEU A 1 101 ? 32.846 6.627 -27.284 1.00 84.00 101 LEU A O 1
ATOM 783 N N . CYS A 1 102 ? 32.328 5.903 -25.225 1.00 85.69 102 CYS A N 1
ATOM 784 C CA . CYS A 1 102 ? 32.655 7.156 -24.557 1.00 85.69 102 CYS A CA 1
ATOM 785 C C . CYS A 1 102 ? 34.171 7.436 -24.581 1.00 85.69 102 CYS A C 1
ATOM 787 O O . CYS A 1 102 ? 34.966 6.521 -24.317 1.00 85.69 102 CYS A O 1
ATOM 789 N N . PRO A 1 103 ? 34.579 8.707 -24.791 1.00 83.38 103 PRO A N 1
ATOM 790 C CA . PRO A 1 103 ? 35.961 9.144 -24.605 1.00 83.38 103 PRO A CA 1
ATOM 791 C C . PRO A 1 103 ? 36.501 8.737 -23.230 1.00 83.38 103 PRO A C 1
ATOM 793 O O . PRO A 1 103 ? 35.781 8.846 -22.234 1.00 83.38 103 PRO A O 1
ATOM 796 N N . GLN A 1 104 ? 37.754 8.271 -23.171 1.00 73.56 104 GLN A N 1
ATOM 797 C CA . GLN A 1 104 ? 38.361 7.750 -21.937 1.00 73.56 104 GLN A CA 1
ATOM 798 C C . GLN A 1 104 ? 38.307 8.761 -20.782 1.00 73.56 104 GLN A C 1
ATOM 800 O O . GLN A 1 104 ? 37.963 8.389 -19.668 1.00 73.56 104 GLN A O 1
ATOM 805 N N . ASP A 1 105 ? 38.525 10.048 -21.062 1.00 77.62 105 ASP A N 1
ATOM 806 C CA . ASP A 1 105 ? 38.479 11.154 -20.095 1.00 77.62 105 ASP A CA 1
ATOM 807 C C . ASP A 1 105 ? 37.072 11.451 -19.537 1.00 77.62 105 ASP A C 1
ATOM 809 O O . ASP A 1 105 ? 36.918 12.260 -18.620 1.00 77.62 105 ASP A O 1
ATOM 813 N N . LYS A 1 106 ? 36.028 10.828 -20.098 1.00 81.38 106 LYS A N 1
ATOM 814 C CA . LYS A 1 106 ? 34.617 11.057 -19.748 1.00 81.38 106 LYS A CA 1
ATOM 815 C C . LYS A 1 106 ? 33.911 9.839 -19.162 1.00 81.38 106 LYS A C 1
ATOM 817 O O . LYS A 1 106 ? 32.784 9.994 -18.693 1.00 81.38 106 LYS A O 1
ATOM 822 N N . ARG A 1 107 ? 34.530 8.653 -19.174 1.00 78.56 107 ARG A N 1
ATOM 823 C CA . ARG A 1 107 ? 33.909 7.409 -18.682 1.00 78.56 107 ARG A CA 1
ATOM 824 C C . ARG A 1 107 ? 33.559 7.506 -17.200 1.00 78.56 107 ARG A C 1
ATOM 826 O O . ARG A 1 107 ? 32.391 7.340 -16.856 1.00 78.56 107 ARG A O 1
ATOM 833 N N . ASP A 1 108 ? 34.522 7.902 -16.374 1.00 71.50 108 ASP A N 1
ATOM 834 C CA . ASP A 1 108 ? 34.347 8.036 -14.923 1.00 71.50 108 ASP A CA 1
ATOM 835 C C . ASP A 1 108 ? 33.254 9.054 -14.593 1.00 71.50 108 ASP A C 1
ATOM 837 O O . ASP A 1 108 ? 32.358 8.790 -13.796 1.00 71.50 108 ASP A O 1
ATOM 841 N N . GLN A 1 109 ? 33.246 10.197 -15.289 1.00 76.62 109 GLN A N 1
ATOM 842 C CA . GLN A 1 109 ? 32.238 11.232 -15.064 1.00 76.62 109 GLN A CA 1
ATOM 843 C C . GLN A 1 109 ? 30.818 10.762 -15.423 1.00 76.62 109 GLN A C 1
ATOM 845 O O . GLN A 1 109 ? 29.864 11.154 -14.747 1.00 76.62 109 GLN A O 1
ATOM 850 N N . LEU A 1 110 ? 30.655 9.938 -16.463 1.00 78.69 110 LEU A N 1
ATOM 851 C CA . LEU A 1 110 ? 29.350 9.387 -16.842 1.00 78.69 110 LEU A CA 1
ATOM 852 C C . LEU A 1 110 ? 28.886 8.295 -15.879 1.00 78.69 110 LEU A C 1
ATOM 854 O O . LEU A 1 110 ? 27.700 8.240 -15.548 1.00 78.69 110 LEU A O 1
ATOM 858 N N . LEU A 1 111 ? 29.797 7.450 -15.401 1.00 74.44 111 LEU A N 1
ATOM 859 C CA . LEU A 1 111 ? 29.467 6.472 -14.370 1.00 74.44 111 LEU A CA 1
ATOM 860 C C . LEU A 1 111 ? 29.072 7.156 -13.052 1.00 74.44 111 LEU A C 1
ATOM 862 O O . LEU A 1 111 ? 28.042 6.813 -12.467 1.00 74.44 111 LEU A O 1
ATOM 866 N N . GLU A 1 112 ? 29.820 8.183 -12.639 1.00 71.75 112 GLU A N 1
ATOM 867 C CA . GLU A 1 112 ? 29.482 9.053 -11.505 1.00 71.75 112 GLU A CA 1
ATOM 868 C C . GLU A 1 112 ? 28.078 9.651 -11.657 1.00 71.75 112 GLU A C 1
ATOM 870 O O . GLU A 1 112 ? 27.284 9.657 -10.713 1.00 71.75 112 GLU A O 1
ATOM 875 N N . ASP A 1 113 ? 27.752 10.159 -12.847 1.00 75.00 113 ASP A N 1
ATOM 876 C CA . ASP A 1 113 ? 26.456 10.767 -13.136 1.00 75.00 113 ASP A CA 1
ATOM 877 C C . ASP A 1 113 ? 25.304 9.764 -13.007 1.00 75.00 113 ASP A C 1
ATOM 879 O O . ASP A 1 113 ? 24.259 10.095 -12.429 1.00 75.00 113 ASP A O 1
ATOM 883 N N . ALA A 1 114 ? 25.502 8.539 -13.498 1.00 75.56 114 ALA A N 1
ATOM 884 C CA . ALA A 1 114 ? 24.530 7.456 -13.396 1.00 75.56 114 ALA A CA 1
ATOM 885 C C . ALA A 1 114 ? 24.296 7.033 -11.933 1.00 75.56 114 ALA A C 1
ATOM 887 O O . ALA A 1 114 ? 23.152 6.854 -11.501 1.00 75.56 114 ALA A O 1
ATOM 888 N N . LEU A 1 115 ? 25.358 6.936 -11.131 1.00 71.06 115 LEU A N 1
ATOM 889 C CA . LEU A 1 115 ? 25.255 6.618 -9.705 1.00 71.06 115 LEU A CA 1
ATOM 890 C C . LEU A 1 115 ? 24.637 7.744 -8.885 1.00 71.06 115 LEU A C 1
ATOM 892 O O . LEU A 1 115 ? 23.783 7.487 -8.039 1.00 71.06 115 LEU A O 1
ATOM 896 N N . CYS A 1 116 ? 25.005 8.997 -9.152 1.00 69.94 116 CYS A N 1
ATOM 897 C CA . CYS A 1 116 ? 24.395 10.157 -8.507 1.00 69.94 116 CYS A CA 1
ATOM 898 C C . CYS A 1 116 ? 22.878 10.178 -8.725 1.00 69.94 116 CYS A C 1
ATOM 900 O O . CYS A 1 116 ? 22.118 10.544 -7.825 1.00 69.94 116 CYS A O 1
ATOM 902 N N . GLN A 1 117 ? 22.418 9.791 -9.916 1.00 75.75 117 GLN A N 1
ATOM 903 C CA . GLN A 1 117 ? 20.995 9.650 -10.198 1.00 75.75 117 GLN A CA 1
ATOM 904 C C . GLN A 1 117 ? 20.364 8.544 -9.341 1.00 75.75 117 GLN A C 1
ATOM 906 O O . GLN A 1 117 ? 19.336 8.792 -8.705 1.00 75.75 117 GLN A O 1
ATOM 911 N N . ALA A 1 118 ? 20.980 7.359 -9.284 1.00 73.12 118 ALA A N 1
ATOM 912 C CA . ALA A 1 118 ? 20.491 6.242 -8.477 1.00 73.12 118 ALA A CA 1
ATOM 913 C C . ALA A 1 118 ? 20.422 6.602 -6.982 1.00 73.12 118 ALA A C 1
ATOM 915 O O . ALA A 1 118 ? 19.379 6.424 -6.348 1.00 73.12 118 ALA A O 1
ATOM 916 N N . TYR A 1 119 ? 21.480 7.220 -6.449 1.00 72.12 119 TYR A N 1
ATOM 917 C CA . TYR A 1 119 ? 21.535 7.735 -5.083 1.00 72.12 119 TYR A CA 1
ATOM 918 C C . TYR A 1 119 ? 20.399 8.719 -4.805 1.00 72.12 119 TYR A C 1
ATOM 920 O O . TYR A 1 119 ? 19.690 8.558 -3.822 1.00 72.12 119 TYR A O 1
ATOM 928 N N . ARG A 1 120 ? 20.150 9.705 -5.679 1.00 72.62 120 ARG A N 1
ATOM 929 C CA . ARG A 1 120 ? 19.064 10.687 -5.478 1.00 72.62 120 ARG A CA 1
ATOM 930 C C . ARG A 1 120 ? 17.685 10.039 -5.392 1.00 72.62 120 ARG A C 1
ATOM 932 O O . ARG A 1 120 ? 16.840 10.497 -4.624 1.00 72.62 120 ARG A O 1
ATOM 939 N N . VAL A 1 121 ? 17.434 8.998 -6.188 1.00 72.75 121 VAL A N 1
ATOM 940 C CA . VAL A 1 121 ? 16.168 8.248 -6.141 1.00 72.75 121 VAL A CA 1
ATOM 941 C C . VAL A 1 121 ? 16.035 7.511 -4.807 1.00 72.75 121 VAL A C 1
ATOM 943 O O . VAL A 1 121 ? 14.964 7.545 -4.190 1.00 72.75 121 VAL A O 1
ATOM 946 N N . LEU A 1 122 ? 17.118 6.888 -4.343 1.00 70.75 122 LEU A N 1
ATOM 947 C CA . LEU A 1 122 ? 17.164 6.166 -3.073 1.00 70.75 122 LEU A CA 1
ATOM 948 C C . LEU A 1 122 ? 17.070 7.114 -1.870 1.00 70.75 122 LEU A C 1
ATOM 950 O O . LEU A 1 122 ? 16.243 6.882 -0.997 1.00 70.75 122 LEU A O 1
ATOM 954 N N . ASP A 1 123 ? 17.800 8.226 -1.857 1.00 67.69 123 ASP A N 1
ATOM 955 C CA . ASP A 1 123 ? 17.738 9.261 -0.816 1.00 67.69 123 ASP A CA 1
ATOM 956 C C . ASP A 1 123 ? 16.332 9.880 -0.712 1.00 67.69 123 ASP A C 1
ATOM 958 O O . ASP A 1 123 ? 15.735 9.999 0.363 1.00 67.69 123 ASP A O 1
ATOM 962 N N . PHE A 1 124 ? 15.696 10.155 -1.853 1.00 68.25 124 PHE A N 1
ATOM 963 C CA . PHE A 1 124 ? 14.302 10.591 -1.858 1.00 68.25 124 PHE A CA 1
ATOM 964 C C . PHE A 1 124 ? 13.352 9.550 -1.239 1.00 68.25 124 PHE A C 1
ATOM 966 O O . PHE A 1 124 ? 12.361 9.917 -0.590 1.00 68.25 124 PHE A O 1
ATOM 973 N N . ARG A 1 125 ? 13.626 8.253 -1.432 1.00 66.12 125 ARG A N 1
ATOM 974 C CA . ARG A 1 125 ? 12.875 7.157 -0.803 1.00 66.12 125 ARG A CA 1
ATOM 975 C C . ARG A 1 125 ? 13.188 7.073 0.698 1.00 66.12 125 ARG A C 1
ATOM 977 O O . ARG A 1 125 ? 12.237 6.994 1.478 1.00 66.12 125 ARG A O 1
ATOM 984 N N . MET A 1 126 ? 14.451 7.226 1.108 1.00 65.31 126 MET A N 1
ATOM 985 C CA . MET A 1 126 ? 14.897 7.313 2.510 1.00 65.31 126 MET A CA 1
ATOM 986 C C . MET A 1 126 ? 14.120 8.374 3.288 1.00 65.31 126 MET A C 1
ATOM 988 O O . MET A 1 126 ? 13.578 8.096 4.360 1.00 65.31 126 MET A O 1
ATOM 992 N N . GLY A 1 127 ? 13.980 9.576 2.722 1.00 62.03 127 GLY A N 1
ATOM 993 C CA . GLY A 1 127 ? 13.270 10.688 3.359 1.00 62.03 127 GLY A CA 1
ATOM 994 C C . GLY A 1 127 ? 11.766 10.458 3.583 1.00 62.03 127 GLY A C 1
ATOM 995 O O . GLY A 1 127 ? 11.130 11.209 4.327 1.00 62.03 127 GLY A O 1
ATOM 996 N N . LYS A 1 128 ? 11.158 9.444 2.950 1.00 60.50 128 LYS A N 1
ATOM 997 C CA . LYS A 1 128 ? 9.738 9.084 3.138 1.00 60.50 128 LYS A CA 1
ATOM 998 C C . LYS A 1 128 ? 9.523 7.964 4.148 1.00 60.50 128 LYS A C 1
ATOM 1000 O O . LYS A 1 128 ? 8.412 7.838 4.668 1.00 60.50 128 LYS A O 1
ATOM 1005 N N . ILE A 1 129 ? 10.550 7.166 4.409 1.00 59.69 129 ILE A N 1
ATOM 1006 C CA . ILE A 1 129 ? 10.471 6.016 5.299 1.00 59.69 129 ILE A CA 1
ATOM 1007 C C . ILE A 1 129 ? 10.451 6.506 6.750 1.00 59.69 129 ILE A C 1
ATOM 1009 O O . ILE A 1 129 ? 11.248 7.351 7.163 1.00 59.69 129 ILE A O 1
ATOM 1013 N N . ARG A 1 130 ? 9.513 5.976 7.538 1.00 51.94 130 ARG A N 1
ATOM 1014 C CA . ARG A 1 130 ? 9.418 6.251 8.982 1.00 51.94 130 ARG A CA 1
ATOM 1015 C C . ARG A 1 130 ? 10.085 5.172 9.834 1.00 51.94 130 ARG A C 1
ATOM 1017 O O . ARG A 1 130 ? 10.562 5.498 10.912 1.00 51.94 130 ARG A O 1
ATOM 1024 N N . SER A 1 131 ? 10.149 3.936 9.338 1.00 52.69 131 SER A N 1
ATOM 1025 C CA . SER A 1 131 ? 10.777 2.792 10.009 1.00 52.69 131 SER A CA 1
ATOM 1026 C C . SER A 1 131 ? 12.308 2.887 9.980 1.00 52.69 131 SER A C 1
ATOM 1028 O O . SER A 1 131 ? 12.891 3.125 8.923 1.00 52.69 131 SER A O 1
ATOM 1030 N N . GLY A 1 132 ? 12.970 2.684 11.123 1.00 51.47 132 GLY A N 1
ATOM 1031 C CA . GLY A 1 132 ? 14.437 2.625 11.193 1.00 51.47 132 GLY A CA 1
ATOM 1032 C C . GLY A 1 132 ? 15.018 1.459 10.386 1.00 51.47 132 GLY A C 1
ATOM 1033 O O . GLY A 1 132 ? 15.981 1.638 9.647 1.00 51.47 132 GLY A O 1
ATOM 1034 N N . LEU A 1 133 ? 14.360 0.299 10.422 1.00 49.59 133 LEU A N 1
ATOM 1035 C CA . LEU A 1 133 ? 14.811 -0.918 9.742 1.00 49.59 133 LEU A CA 1
ATOM 1036 C C . LEU A 1 133 ? 14.750 -0.823 8.212 1.00 49.59 133 LEU A C 1
ATOM 1038 O O . LEU A 1 133 ? 15.617 -1.324 7.505 1.00 49.59 133 LEU A O 1
ATOM 1042 N N . GLU A 1 134 ? 13.731 -0.160 7.667 1.00 53.00 134 GLU A N 1
ATOM 1043 C CA . GLU A 1 134 ? 13.658 0.065 6.219 1.00 53.00 134 GLU A CA 1
ATOM 1044 C C . GLU A 1 134 ? 14.710 1.074 5.743 1.00 53.00 134 GLU A C 1
ATOM 1046 O O . GLU A 1 134 ? 15.233 0.930 4.639 1.00 53.00 134 GLU A O 1
ATOM 1051 N N . LYS A 1 135 ? 15.066 2.061 6.578 1.00 57.03 135 LYS A N 1
ATOM 1052 C CA . LYS A 1 135 ? 16.186 2.969 6.293 1.00 57.03 135 LYS A CA 1
ATOM 1053 C C . LYS A 1 135 ? 17.516 2.229 6.265 1.00 57.03 135 LYS A C 1
ATOM 1055 O O . LYS A 1 135 ? 18.334 2.504 5.399 1.00 57.03 135 LYS A O 1
ATOM 1060 N N . GLN A 1 136 ? 17.704 1.268 7.164 1.00 54.50 136 GLN A N 1
ATOM 1061 C CA . GLN A 1 136 ? 18.881 0.400 7.159 1.00 54.50 136 GLN A CA 1
ATOM 1062 C C . GLN A 1 136 ? 18.951 -0.459 5.908 1.00 54.50 136 GLN A C 1
ATOM 1064 O O . GLN A 1 136 ? 19.967 -0.440 5.232 1.00 54.50 136 GLN A O 1
ATOM 1069 N N . ASN A 1 137 ? 17.858 -1.140 5.546 1.00 56.06 137 ASN A N 1
ATOM 1070 C CA . ASN A 1 137 ? 17.801 -1.930 4.314 1.00 56.06 137 ASN A CA 1
ATOM 1071 C C . ASN A 1 137 ? 18.168 -1.101 3.085 1.00 56.06 137 ASN A C 1
ATOM 1073 O O . ASN A 1 137 ? 18.887 -1.564 2.206 1.00 56.06 137 ASN A O 1
ATOM 1077 N N . LEU A 1 138 ? 17.690 0.138 3.035 1.00 61.25 138 LEU A N 1
ATOM 1078 C CA . LEU A 1 138 ? 17.981 1.042 1.939 1.00 61.25 138 LEU A CA 1
ATOM 1079 C C . LEU A 1 138 ? 19.436 1.539 1.971 1.00 61.25 138 LEU A C 1
ATOM 1081 O O . LEU A 1 138 ? 20.068 1.587 0.921 1.00 61.25 138 LEU A O 1
ATOM 1085 N N . ALA A 1 139 ? 19.998 1.800 3.154 1.00 57.75 139 ALA A N 1
ATOM 1086 C CA . ALA A 1 139 ? 21.422 2.081 3.327 1.00 57.75 139 ALA A CA 1
ATOM 1087 C C . ALA A 1 139 ? 22.308 0.891 2.904 1.00 57.75 139 ALA A C 1
ATOM 1089 O O . ALA A 1 139 ? 23.302 1.100 2.217 1.00 57.75 139 ALA A O 1
ATOM 1090 N N . TYR A 1 140 ? 21.919 -0.355 3.205 1.00 60.19 140 TYR A N 1
ATOM 1091 C CA . TYR A 1 140 ? 22.635 -1.556 2.750 1.00 60.19 140 TYR A CA 1
ATOM 1092 C C . TYR A 1 140 ? 22.651 -1.672 1.228 1.00 60.19 140 TYR A C 1
ATOM 1094 O O . TYR A 1 140 ? 23.693 -1.955 0.643 1.00 60.19 140 TYR A O 1
ATOM 1102 N N . VAL A 1 141 ? 21.521 -1.392 0.571 1.00 61.69 141 VAL A N 1
ATOM 1103 C CA . VAL A 1 141 ? 21.477 -1.321 -0.896 1.00 61.69 141 VAL A CA 1
ATOM 1104 C C . VAL A 1 141 ? 22.413 -0.236 -1.407 1.00 61.69 141 VAL A C 1
ATOM 1106 O O . VAL A 1 141 ? 23.105 -0.470 -2.389 1.00 61.69 141 VAL A O 1
ATOM 1109 N N . MET A 1 142 ? 22.481 0.918 -0.736 1.00 62.25 142 MET A N 1
ATOM 1110 C CA . MET A 1 142 ? 23.386 2.005 -1.116 1.00 62.25 142 MET A CA 1
ATOM 1111 C C . MET A 1 142 ? 24.862 1.619 -0.990 1.00 62.25 142 MET A C 1
ATOM 1113 O O . MET A 1 142 ? 25.631 1.921 -1.897 1.00 62.25 142 MET A O 1
ATOM 1117 N N . VAL A 1 143 ? 25.250 0.909 0.070 1.00 57.75 143 VAL A N 1
ATOM 1118 C CA . VAL A 1 143 ? 26.607 0.353 0.224 1.00 57.75 143 VAL A CA 1
ATOM 1119 C C . VAL A 1 143 ? 26.901 -0.666 -0.876 1.00 57.75 143 VAL A C 1
ATOM 1121 O O . VAL A 1 143 ? 27.934 -0.577 -1.536 1.00 57.75 143 VAL A O 1
ATOM 1124 N N . LEU A 1 144 ? 25.962 -1.575 -1.152 1.00 60.31 144 LEU A N 1
ATOM 1125 C CA . LEU A 1 144 ? 26.090 -2.543 -2.240 1.00 60.31 144 LEU A CA 1
ATOM 1126 C C . LEU A 1 144 ? 26.257 -1.854 -3.607 1.00 60.31 144 LEU A C 1
ATOM 1128 O O . LEU A 1 144 ? 27.007 -2.346 -4.442 1.00 60.31 144 LEU A O 1
ATOM 1132 N N . MET A 1 145 ? 25.627 -0.696 -3.841 1.00 64.31 145 MET A N 1
ATOM 1133 C CA . MET A 1 145 ? 25.873 0.085 -5.062 1.00 64.31 145 MET A CA 1
ATOM 1134 C C . MET A 1 145 ? 27.331 0.521 -5.193 1.00 64.31 145 MET A C 1
ATOM 1136 O O . MET A 1 145 ? 27.893 0.428 -6.279 1.00 64.31 145 MET A O 1
ATOM 1140 N N . ALA A 1 146 ? 27.922 1.025 -4.106 1.00 55.56 146 ALA A N 1
ATOM 1141 C CA . ALA A 1 146 ? 29.308 1.481 -4.101 1.00 55.56 146 ALA A CA 1
ATOM 1142 C C . ALA A 1 146 ? 30.278 0.311 -4.320 1.00 55.56 146 ALA A C 1
ATOM 1144 O O . ALA A 1 146 ? 31.233 0.440 -5.080 1.00 55.56 146 ALA A O 1
ATOM 1145 N N . VAL A 1 147 ? 29.977 -0.849 -3.726 1.00 55.62 147 VAL A N 1
ATOM 1146 C CA . VAL A 1 147 ? 30.707 -2.108 -3.948 1.00 55.62 147 VAL A CA 1
ATOM 1147 C C . VAL A 1 147 ? 30.688 -2.500 -5.422 1.00 55.62 147 VAL A C 1
ATOM 1149 O O . VAL A 1 147 ? 31.732 -2.680 -6.043 1.00 55.62 147 VAL A O 1
ATOM 1152 N N . LEU A 1 148 ? 29.490 -2.604 -5.996 1.00 58.75 148 LEU A N 1
ATOM 1153 C CA . LEU A 1 148 ? 29.313 -3.047 -7.374 1.00 58.75 148 LEU A CA 1
ATOM 1154 C C . LEU A 1 148 ? 29.886 -2.050 -8.391 1.00 58.75 148 LEU A C 1
ATOM 1156 O O . LEU A 1 148 ? 30.227 -2.449 -9.499 1.00 58.75 148 LEU A O 1
ATOM 1160 N N . TYR A 1 149 ? 29.995 -0.769 -8.031 1.00 57.59 149 TYR A N 1
ATOM 1161 C CA . TYR A 1 149 ? 30.640 0.248 -8.856 1.00 57.59 149 TYR A CA 1
ATOM 1162 C C . TYR A 1 149 ? 32.158 0.080 -8.946 1.00 57.59 149 TYR A C 1
ATOM 1164 O O . TYR A 1 149 ? 32.696 0.149 -10.046 1.00 57.59 149 TYR A O 1
ATOM 1172 N N . ASN A 1 150 ? 32.842 -0.191 -7.832 1.00 53.56 150 ASN A N 1
ATOM 1173 C CA . ASN A 1 150 ? 34.287 -0.443 -7.871 1.00 53.56 150 ASN A CA 1
ATOM 1174 C C . ASN A 1 150 ? 34.620 -1.667 -8.741 1.00 53.56 150 ASN A C 1
ATOM 1176 O O . ASN A 1 150 ? 35.657 -1.714 -9.393 1.00 53.56 150 ASN A O 1
ATOM 1180 N N . GLU A 1 151 ? 33.705 -2.635 -8.818 1.00 54.47 151 GLU A N 1
ATOM 1181 C CA . GLU A 1 151 ? 33.796 -3.741 -9.774 1.00 54.47 151 GLU A CA 1
ATOM 1182 C C . GLU A 1 151 ? 33.339 -3.345 -11.191 1.00 54.47 151 GLU A C 1
ATOM 1184 O O . GLU A 1 151 ? 33.738 -3.972 -12.161 1.00 54.47 151 GLU A O 1
ATOM 1189 N N . ALA A 1 152 ? 32.539 -2.294 -11.373 1.00 53.69 152 ALA A N 1
ATOM 1190 C CA . ALA A 1 152 ? 32.209 -1.761 -12.696 1.00 53.69 152 ALA A CA 1
ATOM 1191 C C . ALA A 1 152 ? 33.438 -1.132 -13.382 1.00 53.69 152 ALA A C 1
ATOM 1193 O O . ALA A 1 152 ? 33.586 -1.259 -14.601 1.00 53.69 152 ALA A O 1
ATOM 1194 N N . ASP A 1 153 ? 34.351 -0.531 -12.608 1.00 52.50 153 ASP A N 1
ATOM 1195 C CA . ASP A 1 153 ? 35.647 -0.035 -13.094 1.00 52.50 153 ASP A CA 1
ATOM 1196 C C . ASP A 1 153 ? 36.503 -1.164 -13.694 1.00 52.50 153 ASP A C 1
ATOM 1198 O O . ASP A 1 153 ? 37.266 -0.925 -14.632 1.00 52.50 153 ASP A O 1
ATOM 1202 N N . PHE A 1 154 ? 36.312 -2.422 -13.272 1.00 49.38 154 PHE A N 1
ATOM 1203 C CA . PHE A 1 154 ? 36.921 -3.591 -13.919 1.00 49.38 154 PHE A CA 1
ATOM 1204 C C . PHE A 1 154 ? 36.556 -3.685 -15.412 1.00 49.38 154 PHE A C 1
ATOM 1206 O O . PHE A 1 154 ? 37.413 -4.032 -16.229 1.00 49.38 154 PHE A O 1
ATOM 1213 N N . PHE A 1 155 ? 35.323 -3.315 -15.786 1.00 49.81 155 PHE A N 1
ATOM 1214 C CA . PHE A 1 155 ? 34.814 -3.320 -17.167 1.00 49.81 155 PHE A CA 1
ATOM 1215 C C . PHE A 1 155 ? 35.211 -2.074 -17.977 1.00 49.81 155 PHE A C 1
ATOM 1217 O O . PHE A 1 155 ? 34.899 -1.992 -19.167 1.00 49.81 155 PHE A O 1
ATOM 1224 N N . SER A 1 156 ? 35.895 -1.098 -17.368 1.00 50.62 156 SER A N 1
ATOM 1225 C CA . SER A 1 156 ? 36.380 0.105 -18.061 1.00 50.62 156 SER A CA 1
ATOM 1226 C C . SER A 1 156 ? 37.548 -0.181 -19.021 1.00 50.62 156 SER A C 1
ATOM 1228 O O . SER A 1 156 ? 37.805 0.621 -19.929 1.00 50.62 156 SER A O 1
ATOM 1230 N N . SER A 1 157 ? 38.221 -1.331 -18.861 1.00 50.19 157 SER A N 1
ATOM 1231 C CA . SER A 1 157 ? 39.319 -1.788 -19.718 1.00 50.19 157 SER A CA 1
ATOM 1232 C C . SER A 1 157 ? 38.848 -2.840 -20.736 1.00 50.19 157 SER A C 1
ATOM 1234 O O . SER A 1 157 ? 38.149 -3.793 -20.393 1.00 50.19 157 SER A O 1
ATOM 1236 N N . GLU A 1 158 ? 39.255 -2.695 -22.005 1.00 46.94 158 GLU A N 1
ATOM 1237 C CA . GLU A 1 158 ? 38.903 -3.632 -23.093 1.00 46.94 158 GLU A CA 1
ATOM 1238 C C . GLU A 1 158 ? 39.379 -5.077 -22.834 1.00 46.94 158 GLU A C 1
ATOM 1240 O O . GLU A 1 158 ? 38.849 -6.014 -23.426 1.00 46.94 158 GLU A O 1
ATOM 1245 N N . ALA A 1 159 ? 40.352 -5.271 -21.937 1.00 37.31 159 ALA A N 1
ATOM 1246 C CA . ALA A 1 159 ? 40.987 -6.558 -21.653 1.00 37.31 159 ALA A CA 1
ATOM 1247 C C . ALA A 1 159 ? 40.192 -7.471 -20.696 1.00 37.31 159 ALA A C 1
ATOM 1249 O O . ALA A 1 159 ? 40.482 -8.663 -20.617 1.00 37.31 159 ALA A O 1
ATOM 1250 N N . ASN A 1 160 ? 39.198 -6.931 -19.983 1.00 35.16 160 ASN A N 1
ATOM 1251 C CA . ASN A 1 160 ? 38.554 -7.591 -18.839 1.00 35.16 160 ASN A CA 1
ATOM 1252 C C . ASN A 1 160 ? 37.113 -8.056 -19.096 1.00 35.16 160 ASN A C 1
ATOM 1254 O O . ASN A 1 160 ? 36.463 -8.610 -18.210 1.00 35.16 160 ASN A O 1
ATOM 1258 N N . LEU A 1 161 ? 36.588 -7.848 -20.304 1.00 38.97 161 LEU A N 1
ATOM 1259 C CA . LEU A 1 161 ? 35.271 -8.358 -20.670 1.00 38.97 161 LEU A CA 1
ATOM 1260 C C . LEU A 1 161 ? 35.357 -9.869 -20.919 1.00 38.97 161 LEU A C 1
ATOM 1262 O O . LEU A 1 161 ? 36.151 -10.289 -21.767 1.00 38.97 161 LEU A O 1
ATOM 1266 N N . PRO A 1 162 ? 34.529 -10.710 -20.264 1.00 30.83 162 PRO A N 1
ATOM 1267 C CA . PRO A 1 162 ? 34.359 -12.076 -20.721 1.00 30.83 162 PRO A CA 1
ATOM 1268 C C . PRO A 1 162 ? 33.871 -11.978 -22.160 1.00 30.83 162 PRO A C 1
ATOM 1270 O O . PRO A 1 162 ? 32.829 -11.379 -22.435 1.00 30.83 162 PRO A O 1
ATOM 1273 N N . CYS A 1 163 ? 34.665 -12.504 -23.091 1.00 28.81 163 CYS A N 1
ATOM 1274 C CA . CYS A 1 163 ? 34.281 -12.584 -24.484 1.00 28.81 163 CYS A CA 1
ATOM 1275 C C . CYS A 1 163 ? 32.842 -13.117 -24.541 1.00 28.81 163 CYS A C 1
ATOM 1277 O O . CYS A 1 163 ? 32.595 -14.256 -24.138 1.00 28.81 163 CYS A O 1
ATOM 1279 N N . MET A 1 164 ? 31.884 -12.307 -25.009 1.00 29.50 164 MET A N 1
ATOM 1280 C CA . MET A 1 164 ? 30.548 -12.789 -25.357 1.00 29.50 164 MET A CA 1
ATOM 1281 C C . MET A 1 164 ? 30.686 -13.664 -26.609 1.00 29.50 164 MET A C 1
ATOM 1283 O O . MET A 1 164 ? 30.274 -13.315 -27.709 1.00 29.50 164 MET A O 1
ATOM 1287 N N . LYS A 1 165 ? 31.350 -14.812 -26.458 1.00 28.06 165 LYS A N 1
ATOM 1288 C CA . LYS A 1 165 ? 31.357 -15.893 -27.427 1.00 28.06 165 LYS A CA 1
ATOM 1289 C C . LYS A 1 165 ? 30.047 -16.624 -27.229 1.00 28.06 165 LYS A C 1
ATOM 1291 O O . LYS A 1 165 ? 29.952 -17.400 -26.292 1.00 28.06 165 LYS A O 1
ATOM 1296 N N . HIS A 1 166 ? 29.094 -16.406 -28.125 1.00 29.44 166 HIS A N 1
ATOM 1297 C CA . HIS A 1 166 ? 28.341 -17.459 -28.813 1.00 29.44 166 HIS A CA 1
ATOM 1298 C C . HIS A 1 166 ? 27.634 -16.822 -30.018 1.00 29.44 166 HIS A C 1
ATOM 1300 O O . HIS A 1 166 ? 26.622 -16.148 -29.867 1.00 29.44 166 HIS A O 1
ATOM 1306 N N . GLY A 1 167 ? 28.187 -17.048 -31.215 1.00 27.62 167 GLY A N 1
ATOM 1307 C CA . GLY A 1 167 ? 27.507 -16.772 -32.482 1.00 27.62 167 GLY A CA 1
ATOM 1308 C C . GLY A 1 167 ? 28.343 -16.041 -33.534 1.00 27.62 167 GLY A C 1
ATOM 1309 O O . GLY A 1 167 ? 28.209 -14.837 -33.676 1.00 27.62 167 GLY A O 1
ATOM 1310 N N . LEU A 1 168 ? 29.074 -16.832 -34.335 1.00 22.81 168 LEU A N 1
ATOM 1311 C CA . LEU A 1 168 ? 29.552 -16.567 -35.708 1.00 22.81 168 LEU A CA 1
ATOM 1312 C C . LEU A 1 168 ? 30.929 -15.877 -35.928 1.00 22.81 168 LEU A C 1
ATOM 1314 O O . LEU A 1 168 ? 31.083 -14.673 -35.764 1.00 22.81 168 LEU A O 1
ATOM 1318 N N . PHE A 1 169 ? 31.838 -16.698 -36.496 1.00 23.69 169 PHE A N 1
ATOM 1319 C CA . PHE A 1 169 ? 33.062 -16.436 -37.297 1.00 23.69 169 PHE A CA 1
ATOM 1320 C C . PHE A 1 169 ? 34.459 -16.473 -36.620 1.00 23.69 169 PHE A C 1
ATOM 1322 O O . PHE A 1 169 ? 34.562 -16.248 -35.416 1.00 23.69 169 PHE A O 1
ATOM 1329 N N . PRO A 1 170 ? 35.509 -16.914 -37.369 1.00 24.50 170 PRO A N 1
ATOM 1330 C CA . PRO A 1 170 ? 36.500 -17.882 -36.901 1.00 24.50 170 PRO A CA 1
ATOM 1331 C C . PRO A 1 170 ? 37.913 -17.307 -36.711 1.00 24.50 170 PRO A C 1
ATOM 1333 O O . PRO A 1 170 ? 38.215 -16.178 -37.087 1.00 24.50 170 PRO A O 1
ATOM 1336 N N . ASP A 1 171 ? 38.745 -18.169 -36.126 1.00 26.72 171 ASP A N 1
ATOM 1337 C CA . ASP A 1 171 ? 40.168 -18.082 -35.800 1.00 26.72 171 ASP A CA 1
ATOM 1338 C C . ASP A 1 171 ? 41.028 -17.069 -36.568 1.00 26.72 171 ASP A C 1
ATOM 1340 O O . ASP A 1 171 ? 41.189 -17.138 -37.788 1.00 26.72 171 ASP A O 1
ATOM 1344 N N . VAL A 1 172 ? 41.737 -16.238 -35.799 1.00 21.84 172 VAL A N 1
ATOM 1345 C CA . VAL A 1 172 ? 43.008 -15.643 -36.218 1.00 21.84 172 VAL A CA 1
ATOM 1346 C C . VAL A 1 172 ? 44.039 -15.888 -35.114 1.00 21.84 172 VAL A C 1
ATOM 1348 O O . VAL A 1 172 ? 43.964 -15.328 -34.023 1.00 21.84 172 VAL A O 1
ATOM 1351 N N . HIS A 1 173 ? 44.986 -16.778 -35.415 1.00 26.05 173 HIS A N 1
ATOM 1352 C CA . HIS A 1 173 ? 46.237 -16.990 -34.686 1.00 26.05 173 HIS A CA 1
ATOM 1353 C C . HIS A 1 173 ? 47.020 -15.685 -34.513 1.00 26.05 173 HIS A C 1
ATOM 1355 O O . HIS A 1 173 ? 47.118 -14.951 -35.486 1.00 26.05 173 HIS A O 1
ATOM 1361 N N . LEU A 1 174 ? 47.652 -15.480 -33.349 1.00 22.64 174 LEU A N 1
ATOM 1362 C CA . LEU A 1 174 ? 48.913 -14.737 -33.118 1.00 22.64 174 LEU A CA 1
ATOM 1363 C C . LEU A 1 174 ? 49.334 -15.016 -31.654 1.00 22.64 174 LEU A C 1
ATOM 1365 O O . LEU A 1 174 ? 48.691 -14.561 -30.717 1.00 22.64 174 LEU A O 1
ATOM 1369 N N . SER A 1 175 ? 50.118 -16.072 -31.418 1.00 21.08 175 SER A N 1
ATOM 1370 C CA . SER A 1 175 ? 51.584 -16.085 -31.238 1.00 21.08 175 SER A CA 1
ATOM 1371 C C . SER A 1 175 ? 52.071 -15.506 -29.902 1.00 21.08 175 SER A C 1
ATOM 1373 O O . SER A 1 175 ? 51.975 -14.313 -29.636 1.00 21.08 175 SER A O 1
ATOM 1375 N N . SER A 1 176 ? 52.644 -16.411 -29.112 1.00 25.52 176 SER A N 1
ATOM 1376 C CA . SER A 1 176 ? 53.462 -16.210 -27.919 1.00 25.52 176 SER A CA 1
ATOM 1377 C C . SER A 1 176 ? 54.526 -15.121 -28.067 1.00 25.52 176 SER A C 1
ATOM 1379 O O . SER A 1 176 ? 55.250 -15.138 -29.057 1.00 25.52 176 SER A O 1
ATOM 1381 N N . GLU A 1 177 ? 54.677 -14.269 -27.048 1.00 23.08 177 GLU A N 1
ATOM 1382 C CA . GLU A 1 177 ? 55.942 -13.968 -26.345 1.00 23.08 177 GLU A CA 1
ATOM 1383 C C . GLU A 1 177 ? 55.851 -12.649 -25.553 1.00 23.08 177 GLU A C 1
ATOM 1385 O O . GLU A 1 177 ? 55.687 -11.578 -26.129 1.00 23.08 177 GLU A O 1
ATOM 1390 N N . ARG A 1 178 ? 56.037 -12.752 -24.227 1.00 22.20 178 ARG A N 1
ATOM 1391 C CA . ARG A 1 178 ? 56.953 -11.970 -23.361 1.00 22.20 178 ARG A CA 1
ATOM 1392 C C . ARG A 1 178 ? 56.400 -11.846 -21.945 1.00 22.20 178 ARG A C 1
ATOM 1394 O O . ARG A 1 178 ? 55.830 -10.844 -21.535 1.00 22.20 178 ARG A O 1
ATOM 1401 N N . THR A 1 179 ? 56.664 -12.893 -21.178 1.00 25.61 179 THR A N 1
ATOM 1402 C CA . THR A 1 179 ? 56.890 -12.810 -19.739 1.00 25.61 179 THR A CA 1
ATOM 1403 C C . THR A 1 179 ? 58.218 -12.096 -19.484 1.00 25.61 179 THR A C 1
ATOM 1405 O O . THR A 1 179 ? 59.259 -12.594 -19.910 1.00 25.61 179 THR A O 1
ATOM 1408 N N . THR A 1 180 ? 58.208 -10.995 -18.737 1.00 21.80 180 THR A N 1
ATOM 1409 C CA . THR A 1 180 ? 59.372 -10.579 -17.941 1.00 21.80 180 THR A CA 1
ATOM 1410 C C . THR A 1 180 ? 58.911 -10.064 -16.585 1.00 21.80 180 THR A C 1
ATOM 1412 O O . THR A 1 180 ? 58.077 -9.172 -16.484 1.00 21.80 180 THR A O 1
ATOM 1415 N N . SER A 1 181 ? 59.484 -10.700 -15.574 1.00 25.05 181 SER A N 1
ATOM 1416 C CA . SER A 1 181 ? 59.424 -10.493 -14.132 1.00 25.05 181 SER A CA 1
ATOM 1417 C C . SER A 1 181 ? 59.832 -9.097 -13.655 1.00 25.05 181 SER A C 1
ATOM 1419 O O . SER A 1 181 ? 60.869 -8.608 -14.096 1.00 25.05 181 SER A O 1
ATOM 1421 N N . LEU A 1 182 ? 59.125 -8.572 -12.650 1.00 22.47 182 LEU A N 1
ATOM 1422 C CA . LEU A 1 182 ? 59.584 -7.592 -11.645 1.00 22.47 182 LEU A CA 1
ATOM 1423 C C . LEU A 1 182 ? 58.822 -7.934 -10.345 1.00 22.47 182 LEU A C 1
ATOM 1425 O O . LEU A 1 182 ? 57.602 -7.825 -10.313 1.00 22.47 182 LEU A O 1
ATOM 1429 N N . SER A 1 183 ? 59.386 -8.742 -9.442 1.00 22.38 183 SER A N 1
ATOM 1430 C CA . SER A 1 183 ? 60.220 -8.373 -8.280 1.00 22.38 183 SER A CA 1
ATOM 1431 C C . SER A 1 183 ? 59.522 -7.467 -7.254 1.00 22.38 183 SER A C 1
ATOM 1433 O O . SER A 1 183 ? 59.401 -6.263 -7.446 1.00 22.38 183 SER A O 1
ATOM 1435 N N . THR A 1 184 ? 59.092 -8.133 -6.181 1.00 30.23 184 THR A N 1
ATOM 1436 C CA . THR A 1 184 ? 59.030 -7.744 -4.761 1.00 30.23 184 THR A CA 1
ATOM 1437 C C . THR A 1 184 ? 59.526 -6.349 -4.355 1.00 30.23 184 THR A C 1
ATOM 1439 O O . THR A 1 184 ? 60.658 -5.984 -4.657 1.00 30.23 184 THR A O 1
ATOM 1442 N N . GLU A 1 185 ? 58.694 -5.696 -3.535 1.00 30.02 185 GLU A N 1
ATOM 1443 C CA . GLU A 1 185 ? 58.980 -4.554 -2.650 1.00 30.02 185 GLU A CA 1
ATOM 1444 C C . GLU A 1 185 ? 59.388 -3.230 -3.315 1.00 30.02 185 GLU A C 1
ATOM 1446 O O . GLU A 1 185 ? 60.564 -2.914 -3.465 1.00 30.02 185 GLU A O 1
ATOM 1451 N N . ALA A 1 186 ? 58.379 -2.397 -3.597 1.00 22.44 186 ALA A N 1
ATOM 1452 C CA . ALA A 1 186 ? 58.479 -0.943 -3.471 1.00 22.44 186 ALA A CA 1
ATOM 1453 C C . ALA A 1 186 ? 57.076 -0.325 -3.284 1.00 22.44 186 ALA A C 1
ATOM 1455 O O . ALA A 1 186 ? 56.227 -0.404 -4.167 1.00 22.44 186 ALA A O 1
ATOM 1456 N N . ASP A 1 187 ? 56.884 0.291 -2.116 1.00 23.33 187 ASP A N 1
ATOM 1457 C CA . ASP A 1 187 ? 55.963 1.392 -1.812 1.00 23.33 187 ASP A CA 1
ATOM 1458 C C . ASP A 1 187 ? 54.435 1.177 -1.856 1.00 23.33 187 ASP A C 1
ATOM 1460 O O . ASP A 1 187 ? 53.701 1.637 -2.735 1.00 23.33 187 ASP A O 1
ATOM 1464 N N . LEU A 1 188 ? 53.947 0.668 -0.717 1.00 27.00 188 LEU A N 1
ATOM 1465 C CA . LEU A 1 188 ? 52.603 0.857 -0.140 1.00 27.00 188 LEU A CA 1
ATOM 1466 C C . LEU A 1 188 ? 52.268 2.330 0.223 1.00 27.00 188 LEU A C 1
ATOM 1468 O O . LEU A 1 188 ? 51.422 2.590 1.071 1.00 27.00 188 LEU A O 1
ATOM 1472 N N . SER A 1 189 ? 52.901 3.314 -0.420 1.00 24.86 189 SER A N 1
ATOM 1473 C CA . SER A 1 189 ? 52.567 4.746 -0.317 1.00 24.86 189 SER A CA 1
ATOM 1474 C C . SER A 1 189 ? 51.861 5.288 -1.569 1.00 24.86 189 SER A C 1
ATOM 1476 O O . SER A 1 189 ? 51.615 6.485 -1.673 1.00 24.86 189 SER A O 1
ATOM 1478 N N . SER A 1 190 ? 51.489 4.410 -2.507 1.00 25.97 190 SER A N 1
ATOM 1479 C CA . SER A 1 190 ? 50.770 4.759 -3.742 1.00 25.97 190 SER A CA 1
ATOM 1480 C C . SER A 1 190 ? 49.272 4.425 -3.728 1.00 25.97 190 SER A C 1
ATOM 1482 O O . SER A 1 190 ? 48.587 4.661 -4.720 1.00 25.97 190 SER A O 1
ATOM 1484 N N . VAL A 1 191 ? 48.718 3.975 -2.595 1.00 28.03 191 VAL A N 1
ATOM 1485 C CA . VAL A 1 191 ? 47.257 3.884 -2.392 1.00 28.03 191 VAL A CA 1
ATOM 1486 C C . VAL A 1 191 ? 46.728 5.237 -1.899 1.00 28.03 191 VAL A C 1
ATOM 1488 O O . VAL A 1 191 ? 46.056 5.357 -0.881 1.00 28.03 191 VAL A O 1
ATOM 1491 N N . GLU A 1 192 ? 47.087 6.302 -2.611 1.00 27.84 192 GLU A N 1
ATOM 1492 C CA . GLU A 1 192 ? 46.447 7.598 -2.461 1.00 27.84 192 GLU A CA 1
ATOM 1493 C C . GLU A 1 192 ? 45.327 7.714 -3.500 1.00 27.84 192 GLU A C 1
ATOM 1495 O O . GLU A 1 192 ? 45.560 7.704 -4.706 1.00 27.84 192 GLU A O 1
ATOM 1500 N N . THR A 1 193 ? 44.121 7.946 -2.978 1.00 33.41 193 THR A N 1
ATOM 1501 C CA . THR A 1 193 ? 42.988 8.662 -3.584 1.00 33.41 193 THR A CA 1
ATOM 1502 C C . THR A 1 193 ? 41.893 7.857 -4.294 1.00 33.41 193 THR A C 1
ATOM 1504 O O . THR A 1 193 ? 42.046 7.344 -5.394 1.00 33.41 193 THR A O 1
ATOM 1507 N N . PHE A 1 194 ? 40.695 7.897 -3.692 1.00 33.47 194 PHE A N 1
ATOM 1508 C CA . PHE A 1 194 ? 39.423 7.837 -4.418 1.00 33.47 194 PHE A CA 1
ATOM 1509 C C . PHE A 1 194 ? 39.481 8.711 -5.693 1.00 33.47 194 PHE A C 1
ATOM 1511 O O . PHE A 1 194 ? 40.021 9.822 -5.609 1.00 33.47 194 PHE A O 1
ATOM 1518 N N . PRO A 1 195 ? 38.862 8.315 -6.827 1.00 34.06 195 PRO A N 1
ATOM 1519 C CA . PRO A 1 195 ? 39.165 8.887 -8.147 1.00 34.06 195 PRO A CA 1
ATOM 1520 C C . PRO A 1 195 ? 38.828 10.377 -8.346 1.00 34.06 195 PRO A C 1
ATOM 1522 O O . PRO A 1 195 ? 39.169 10.953 -9.375 1.00 34.06 195 PRO A O 1
ATOM 1525 N N . SER A 1 196 ? 38.180 11.066 -7.397 1.00 41.84 196 SER A N 1
ATOM 1526 C CA . SER A 1 196 ? 38.005 12.522 -7.479 1.00 41.84 196 SER A CA 1
ATOM 1527 C C . SER A 1 196 ? 37.638 13.173 -6.137 1.00 41.84 196 SER A C 1
ATOM 1529 O O . SER A 1 196 ? 37.070 12.558 -5.234 1.00 41.84 196 SER A O 1
ATOM 1531 N N . ARG A 1 197 ? 37.881 14.489 -6.015 1.00 38.38 197 ARG A N 1
ATOM 1532 C CA . ARG A 1 197 ? 37.460 15.333 -4.871 1.00 38.38 197 ARG A CA 1
ATOM 1533 C C . ARG A 1 197 ? 35.934 15.314 -4.636 1.00 38.38 197 ARG A C 1
ATOM 1535 O O . ARG A 1 197 ? 35.503 15.663 -3.543 1.00 38.38 197 ARG A O 1
ATOM 1542 N N . LYS A 1 198 ? 35.132 14.910 -5.635 1.00 38.84 198 LYS A N 1
ATOM 1543 C CA . LYS A 1 198 ? 33.665 14.761 -5.550 1.00 38.84 198 LYS A CA 1
ATOM 1544 C C . LYS A 1 198 ? 33.231 13.421 -4.942 1.00 38.84 198 LYS A C 1
ATOM 1546 O O . LYS A 1 198 ? 32.176 13.375 -4.318 1.00 38.84 198 LYS A O 1
ATOM 1551 N N . TRP A 1 199 ? 34.035 12.362 -5.064 1.00 42.34 199 TRP A N 1
ATOM 1552 C CA . TRP A 1 199 ? 33.762 11.069 -4.422 1.00 42.34 199 TRP A CA 1
ATOM 1553 C C . TRP A 1 199 ? 33.864 11.139 -2.913 1.00 42.34 199 TRP A C 1
ATOM 1555 O O . TRP A 1 199 ? 33.018 10.568 -2.233 1.00 42.34 199 TRP A O 1
ATOM 1565 N N . LYS A 1 200 ? 34.819 11.924 -2.393 1.00 42.50 200 LYS A N 1
ATOM 1566 C CA . LYS A 1 200 ? 34.835 12.264 -0.970 1.00 42.50 200 LYS A CA 1
ATOM 1567 C C . LYS A 1 200 ? 33.485 12.804 -0.533 1.00 42.50 200 LYS A C 1
ATOM 1569 O O . LYS A 1 200 ? 33.042 12.400 0.512 1.00 42.50 200 LYS A O 1
ATOM 1574 N N . GLU A 1 201 ? 32.793 13.625 -1.322 1.00 41.25 201 GLU A N 1
ATOM 1575 C CA . GLU A 1 201 ? 31.467 14.134 -0.956 1.00 41.25 201 GLU A CA 1
ATOM 1576 C C . GLU A 1 201 ? 30.401 13.025 -0.936 1.00 41.25 201 GLU A C 1
ATOM 1578 O O . GLU A 1 201 ? 29.664 12.929 0.030 1.00 41.25 201 GLU A O 1
ATOM 1583 N N . VAL A 1 202 ? 30.309 12.162 -1.956 1.00 41.69 202 VAL A N 1
ATOM 1584 C CA . VAL A 1 202 ? 29.280 11.098 -2.009 1.00 41.69 202 VAL A CA 1
ATOM 1585 C C . VAL A 1 202 ? 29.530 10.021 -0.952 1.00 41.69 202 VAL A C 1
ATOM 1587 O O . VAL A 1 202 ? 28.604 9.670 -0.224 1.00 41.69 202 VAL A O 1
ATOM 1590 N N . PHE A 1 203 ? 30.775 9.557 -0.809 1.00 48.56 203 PHE A N 1
ATOM 1591 C CA . PHE A 1 203 ? 31.168 8.622 0.245 1.00 48.56 203 PHE A CA 1
ATOM 1592 C C . PHE A 1 203 ? 31.089 9.258 1.627 1.00 48.56 203 PHE A C 1
ATOM 1594 O O . PHE A 1 203 ? 30.614 8.601 2.534 1.00 48.56 203 PHE A O 1
ATOM 1601 N N . LEU A 1 204 ? 31.439 10.535 1.803 1.00 44.88 204 LEU A N 1
ATOM 1602 C CA . LEU A 1 204 ? 31.232 11.245 3.069 1.00 44.88 204 LEU A CA 1
ATOM 1603 C C . LEU A 1 204 ? 29.746 11.433 3.357 1.00 44.88 204 LEU A C 1
ATOM 1605 O O . LEU A 1 204 ? 29.362 11.325 4.504 1.00 44.88 204 LEU A O 1
ATOM 1609 N N . GLN A 1 205 ? 28.880 11.675 2.372 1.00 45.41 205 GLN A N 1
ATOM 1610 C CA . GLN A 1 205 ? 27.428 11.740 2.592 1.00 45.41 205 GLN A CA 1
ATOM 1611 C C . GLN A 1 205 ? 26.851 10.356 2.920 1.00 45.41 205 GLN A C 1
ATOM 1613 O O . GLN A 1 205 ? 25.960 10.255 3.759 1.00 45.41 205 GLN A O 1
ATOM 1618 N N . MET A 1 206 ? 27.372 9.284 2.313 1.00 46.44 206 MET A N 1
ATOM 1619 C CA . MET A 1 206 ? 27.021 7.900 2.652 1.00 46.44 206 MET A CA 1
ATOM 1620 C C . MET A 1 206 ? 27.539 7.513 4.042 1.00 46.44 206 MET A C 1
ATOM 1622 O O . MET A 1 206 ? 26.757 7.015 4.839 1.00 46.44 206 MET A O 1
ATOM 1626 N N . ALA A 1 207 ? 28.788 7.830 4.374 1.00 44.66 207 ALA A N 1
ATOM 1627 C CA . ALA A 1 207 ? 29.414 7.600 5.673 1.00 44.66 207 ALA A CA 1
ATOM 1628 C C . ALA A 1 207 ? 28.787 8.471 6.769 1.00 44.66 207 ALA A C 1
ATOM 1630 O O . ALA A 1 207 ? 28.484 7.970 7.837 1.00 44.66 207 ALA A O 1
ATOM 1631 N N . ILE A 1 208 ? 28.474 9.747 6.510 1.00 45.53 208 ILE A N 1
ATOM 1632 C CA . ILE A 1 208 ? 27.684 10.605 7.411 1.00 45.53 208 ILE A CA 1
ATOM 1633 C C . ILE A 1 208 ? 26.299 10.000 7.610 1.00 45.53 208 ILE A C 1
ATOM 1635 O O . ILE A 1 208 ? 25.795 10.024 8.725 1.00 45.53 208 ILE A O 1
ATOM 1639 N N . MET A 1 209 ? 25.660 9.468 6.567 1.00 45.53 209 MET A N 1
ATOM 1640 C CA . MET A 1 209 ? 24.354 8.828 6.706 1.00 45.53 209 MET A CA 1
ATOM 1641 C C . MET A 1 209 ? 24.452 7.530 7.523 1.00 45.53 209 MET A C 1
ATOM 1643 O O . MET A 1 209 ? 23.617 7.327 8.400 1.00 45.53 209 MET A O 1
ATOM 1647 N N . LEU A 1 210 ? 25.471 6.697 7.298 1.00 46.03 210 LEU A N 1
ATOM 1648 C CA . LEU A 1 210 ? 25.760 5.493 8.087 1.00 46.03 210 LEU A CA 1
ATOM 1649 C C . LEU A 1 210 ? 26.061 5.850 9.548 1.00 46.03 210 LEU A C 1
ATOM 1651 O O . LEU A 1 210 ? 25.421 5.307 10.445 1.00 46.03 210 LEU A O 1
ATOM 1655 N N . ARG A 1 211 ? 26.893 6.866 9.787 1.00 44.62 211 ARG A N 1
ATOM 1656 C CA . ARG A 1 211 ? 27.215 7.404 11.113 1.00 44.62 211 ARG A CA 1
ATOM 1657 C C . ARG A 1 211 ? 26.001 8.032 11.790 1.00 44.62 211 ARG A C 1
ATOM 1659 O O . ARG A 1 211 ? 25.781 7.810 12.965 1.00 44.62 211 ARG A O 1
ATOM 1666 N N . GLN A 1 212 ? 25.131 8.737 11.066 1.00 43.94 212 GLN A N 1
ATOM 1667 C CA . GLN A 1 212 ? 23.853 9.239 11.594 1.00 43.94 212 GLN A CA 1
ATOM 1668 C C . GLN A 1 212 ? 22.863 8.110 11.910 1.00 43.94 212 GLN A C 1
ATOM 1670 O O . GLN A 1 212 ? 21.989 8.284 12.761 1.00 43.94 212 GLN A O 1
ATOM 1675 N N . ILE A 1 213 ? 22.943 6.980 11.204 1.00 42.97 213 ILE A N 1
ATOM 1676 C CA . ILE A 1 213 ? 22.159 5.774 11.490 1.00 42.97 213 ILE A CA 1
ATOM 1677 C C . ILE A 1 213 ? 22.712 5.076 12.748 1.00 42.97 213 ILE A C 1
ATOM 1679 O O . ILE A 1 213 ? 21.928 4.621 13.585 1.00 42.97 213 ILE A O 1
ATOM 1683 N N . GLU A 1 214 ? 24.034 5.059 12.911 1.00 41.28 214 GLU A N 1
ATOM 1684 C CA . GLU A 1 214 ? 24.777 4.484 14.037 1.00 41.28 214 GLU A CA 1
ATOM 1685 C C . GLU A 1 214 ? 24.654 5.319 15.327 1.00 41.28 214 GLU A C 1
ATOM 1687 O O . GLU A 1 214 ? 24.219 4.807 16.358 1.00 41.28 214 GLU A O 1
ATOM 1692 N N . GLU A 1 215 ? 24.889 6.633 15.259 1.00 40.22 215 GLU A N 1
ATOM 1693 C CA . GLU A 1 215 ? 24.741 7.611 16.353 1.00 40.22 215 GLU A CA 1
ATOM 1694 C C . GLU A 1 215 ? 23.307 7.678 16.893 1.00 40.22 215 GLU A C 1
ATOM 1696 O O . GLU A 1 215 ? 23.079 8.003 18.059 1.00 40.22 215 GLU A O 1
ATOM 1701 N N . ARG A 1 216 ? 22.314 7.363 16.054 1.00 38.50 216 ARG A N 1
ATOM 1702 C CA . ARG A 1 216 ? 20.902 7.302 16.456 1.00 38.50 216 ARG A CA 1
ATOM 1703 C C . ARG A 1 216 ? 20.471 5.917 16.953 1.00 38.50 216 ARG A C 1
ATOM 1705 O O . ARG A 1 216 ? 19.272 5.697 17.107 1.00 38.50 216 ARG A O 1
ATOM 1712 N N . GLN A 1 217 ? 21.425 5.015 17.214 1.00 42.53 217 GLN A N 1
ATOM 1713 C CA . GLN A 1 217 ? 21.213 3.658 17.735 1.00 42.53 217 GLN A CA 1
ATOM 1714 C C . GLN A 1 217 ? 20.209 2.833 16.921 1.00 42.53 217 GLN A C 1
ATOM 1716 O O . GLN A 1 217 ? 19.511 1.980 17.463 1.00 42.53 217 GLN A O 1
ATOM 1721 N N . PHE A 1 218 ? 20.083 3.076 15.612 1.00 40.38 218 PHE A N 1
ATOM 1722 C CA . PHE A 1 218 ? 19.126 2.301 14.827 1.00 40.38 218 PHE A CA 1
ATOM 1723 C C . PHE A 1 218 ? 19.623 0.871 14.588 1.00 40.38 218 PHE A C 1
ATOM 1725 O O . PHE A 1 218 ? 18.794 -0.022 14.419 1.00 40.38 218 PHE A O 1
ATOM 1732 N N . LEU A 1 219 ? 20.946 0.646 14.562 1.00 41.38 219 LEU A N 1
ATOM 1733 C CA . LEU A 1 219 ? 21.618 -0.639 14.296 1.00 41.38 219 LEU A CA 1
ATOM 1734 C C . LEU A 1 219 ? 21.534 -1.610 15.483 1.00 41.38 219 LEU A C 1
ATOM 1736 O O . LEU A 1 219 ? 22.542 -1.988 16.067 1.00 41.38 219 LEU A O 1
ATOM 1740 N N . ASP A 1 220 ? 20.328 -2.062 15.805 1.00 38.88 220 ASP A N 1
ATOM 1741 C CA . ASP A 1 220 ? 20.144 -3.323 16.518 1.00 38.88 220 ASP A CA 1
ATOM 1742 C C . ASP A 1 220 ? 19.951 -4.424 15.468 1.00 38.88 220 ASP A C 1
ATOM 1744 O O . ASP A 1 220 ? 18.858 -4.566 14.932 1.00 38.88 220 ASP A O 1
ATOM 1748 N N . ASP A 1 221 ? 20.992 -5.180 15.118 1.00 42.84 221 ASP A N 1
ATOM 1749 C CA . ASP A 1 221 ? 20.869 -6.629 14.906 1.00 42.84 221 ASP A CA 1
ATOM 1750 C C . ASP A 1 221 ? 22.204 -7.311 14.622 1.00 42.84 221 ASP A C 1
ATOM 1752 O O . ASP A 1 221 ? 23.067 -6.817 13.895 1.00 42.84 221 ASP A O 1
ATOM 1756 N N . ASN A 1 222 ? 22.298 -8.509 15.196 1.00 42.38 222 ASN A N 1
ATOM 1757 C CA . ASN A 1 222 ? 23.466 -9.364 15.249 1.00 42.38 222 ASN A CA 1
ATOM 1758 C C . ASN A 1 222 ? 24.012 -9.779 13.889 1.00 42.38 222 ASN A C 1
ATOM 1760 O O . ASN A 1 222 ? 25.161 -10.140 13.866 1.00 42.38 222 ASN A O 1
ATOM 1764 N N . TRP A 1 223 ? 23.318 -9.668 12.753 1.00 40.75 223 TRP A N 1
ATOM 1765 C CA . TRP A 1 223 ? 23.868 -10.189 11.493 1.00 40.75 223 TRP A CA 1
ATOM 1766 C C . TRP A 1 223 ? 25.127 -9.459 11.019 1.00 40.75 223 TRP A C 1
ATOM 1768 O O . TRP A 1 223 ? 26.005 -10.115 10.490 1.00 40.75 223 TRP A O 1
ATOM 1778 N N . LEU A 1 224 ? 25.249 -8.132 11.203 1.00 41.84 224 LEU A N 1
ATOM 1779 C CA . LEU A 1 224 ? 26.500 -7.440 10.882 1.00 41.84 224 LEU A CA 1
ATOM 1780 C C . LEU A 1 224 ? 27.573 -7.926 11.851 1.00 41.84 224 LEU A C 1
ATOM 1782 O O . LEU A 1 224 ? 28.667 -8.188 11.405 1.00 41.84 224 LEU A O 1
ATOM 1786 N N . LYS A 1 225 ? 27.248 -8.136 13.137 1.00 44.56 225 LYS A N 1
ATOM 1787 C CA . LYS A 1 225 ? 28.153 -8.708 14.152 1.00 44.56 225 LYS A CA 1
ATOM 1788 C C . LYS A 1 225 ? 28.468 -10.194 13.943 1.00 44.56 225 LYS A C 1
ATOM 1790 O O . LYS A 1 225 ? 29.561 -10.593 14.297 1.00 44.56 225 LYS A O 1
ATOM 1795 N N . ASP A 1 226 ? 27.565 -10.982 13.371 1.00 42.19 226 ASP A N 1
ATOM 1796 C CA . ASP A 1 226 ? 27.637 -12.424 13.110 1.00 42.19 226 ASP A CA 1
ATOM 1797 C C . ASP A 1 226 ? 28.351 -12.660 11.778 1.00 42.19 226 ASP A C 1
ATOM 1799 O O . ASP A 1 226 ? 29.176 -13.557 11.680 1.00 42.19 226 ASP A O 1
ATOM 1803 N N . LEU A 1 227 ? 28.111 -11.793 10.788 1.00 40.44 227 LEU A N 1
ATOM 1804 C CA . LEU A 1 227 ? 28.920 -11.623 9.588 1.00 40.44 227 LEU A CA 1
ATOM 1805 C C . LEU A 1 227 ? 30.324 -11.180 10.009 1.00 40.44 227 LEU A C 1
ATOM 1807 O O . LEU A 1 227 ? 31.264 -11.907 9.756 1.00 40.44 227 LEU A O 1
ATOM 1811 N N . LEU A 1 228 ? 30.487 -10.078 10.746 1.00 41.75 228 LEU A N 1
ATOM 1812 C CA . LEU A 1 228 ? 31.768 -9.613 11.308 1.00 41.75 228 LEU A CA 1
ATOM 1813 C C . LEU A 1 228 ? 32.453 -10.702 12.157 1.00 41.75 228 LEU A C 1
ATOM 1815 O O . LEU A 1 228 ? 33.669 -10.846 12.096 1.00 41.75 228 LEU A O 1
ATOM 1819 N N . SER A 1 229 ? 31.699 -11.499 12.918 1.00 42.59 229 SER A N 1
ATOM 1820 C CA . SER A 1 229 ? 32.165 -12.634 13.735 1.00 42.59 229 SER A CA 1
ATOM 1821 C C . SER A 1 229 ? 32.622 -13.812 12.871 1.00 42.59 229 SER A C 1
ATOM 1823 O O . SER A 1 229 ? 33.729 -14.303 13.052 1.00 42.59 229 SER A O 1
ATOM 1825 N N . CYS A 1 230 ? 31.841 -14.222 11.868 1.00 39.59 230 CYS A N 1
ATOM 1826 C CA . CYS A 1 230 ? 32.216 -15.269 10.911 1.00 39.59 230 CYS A CA 1
ATOM 1827 C C . CYS A 1 230 ? 33.418 -14.848 10.059 1.00 39.59 230 CYS A C 1
ATOM 1829 O O . CYS A 1 230 ? 34.333 -15.635 9.811 1.00 39.59 230 CYS A O 1
ATOM 1831 N N . LEU A 1 231 ? 33.437 -13.589 9.622 1.00 38.03 231 LEU A N 1
ATOM 1832 C CA . LEU A 1 231 ? 34.516 -12.987 8.846 1.00 38.03 231 LEU A CA 1
ATOM 1833 C C . LEU A 1 231 ? 35.795 -12.846 9.695 1.00 38.03 231 LEU A C 1
ATOM 1835 O O . LEU A 1 231 ? 36.888 -13.112 9.196 1.00 38.03 231 LEU A O 1
ATOM 1839 N N . SER A 1 232 ? 35.678 -12.535 10.993 1.00 39.59 232 SER A N 1
ATOM 1840 C CA . SER A 1 232 ? 36.807 -12.513 11.940 1.00 39.59 232 SER A CA 1
ATOM 1841 C C . SER A 1 232 ? 37.255 -13.905 12.414 1.00 39.59 232 SER A C 1
ATOM 1843 O O . SER A 1 232 ? 38.445 -14.108 12.637 1.00 39.59 232 SER A O 1
ATOM 1845 N N . GLN A 1 233 ? 36.381 -14.912 12.481 1.00 39.09 233 GLN A N 1
ATOM 1846 C CA . GLN A 1 233 ? 36.779 -16.313 12.692 1.00 39.09 233 GLN A CA 1
ATOM 1847 C C . GLN A 1 233 ? 37.615 -16.839 11.518 1.00 39.09 233 GLN A C 1
ATOM 1849 O O . GLN A 1 233 ? 38.669 -17.438 11.731 1.00 39.09 233 GLN A O 1
ATOM 1854 N N . LYS A 1 234 ? 37.217 -16.527 10.277 1.00 39.06 234 LYS A N 1
ATOM 1855 C CA . LYS A 1 234 ? 37.996 -16.852 9.066 1.00 39.06 234 LYS A CA 1
ATOM 1856 C C . LYS A 1 234 ? 39.329 -16.086 8.973 1.00 39.06 234 LYS A C 1
ATOM 1858 O O . LYS A 1 234 ? 40.247 -16.564 8.308 1.00 39.06 234 LYS A O 1
ATOM 1863 N N . ARG A 1 235 ? 39.471 -14.942 9.665 1.00 36.09 235 ARG A N 1
ATOM 1864 C CA . ARG A 1 235 ? 40.743 -14.205 9.862 1.00 36.09 235 ARG A CA 1
ATOM 1865 C C . ARG A 1 235 ? 41.715 -14.978 10.764 1.00 36.09 235 ARG A C 1
ATOM 1867 O O . ARG A 1 235 ? 42.902 -15.025 10.463 1.00 36.09 235 ARG A O 1
ATOM 1874 N N . ILE A 1 236 ? 41.216 -15.626 11.822 1.00 39.09 236 ILE A N 1
ATOM 1875 C CA . ILE A 1 236 ? 42.030 -16.432 12.755 1.00 39.09 236 ILE A CA 1
ATOM 1876 C C . ILE A 1 236 ? 42.543 -17.714 12.078 1.00 39.09 236 ILE A C 1
ATOM 1878 O O . ILE A 1 236 ? 43.683 -18.116 12.295 1.00 39.09 236 ILE A O 1
ATOM 1882 N N . GLU A 1 237 ? 41.744 -18.328 11.204 1.00 38.31 237 GLU A N 1
ATOM 1883 C CA . GLU A 1 237 ? 42.137 -19.536 10.460 1.00 38.31 237 GLU A CA 1
ATOM 1884 C C . GLU A 1 237 ? 43.171 -19.274 9.343 1.00 38.31 237 GLU A C 1
ATOM 1886 O O . GLU A 1 237 ? 43.840 -20.210 8.903 1.00 38.31 237 GLU A O 1
ATOM 1891 N N . ARG A 1 238 ? 43.340 -18.016 8.898 1.00 36.53 238 ARG A N 1
ATOM 1892 C CA . ARG A 1 238 ? 44.284 -17.615 7.832 1.00 36.53 238 ARG A CA 1
ATOM 1893 C C . ARG A 1 238 ? 45.720 -17.333 8.300 1.00 36.53 238 ARG A C 1
ATOM 1895 O O . ARG A 1 238 ? 46.593 -17.208 7.453 1.00 36.53 238 ARG A O 1
ATOM 1902 N N . ASN A 1 239 ? 45.983 -17.341 9.608 1.00 36.66 239 ASN A N 1
ATOM 1903 C CA . ASN A 1 239 ? 47.326 -17.365 10.205 1.00 36.66 239 ASN A CA 1
ATOM 1904 C C . ASN A 1 239 ? 48.303 -16.256 9.746 1.00 36.66 239 ASN A C 1
ATOM 1906 O O . ASN A 1 239 ? 49.503 -16.506 9.642 1.00 36.66 239 ASN A O 1
ATOM 1910 N N . ASP A 1 240 ? 47.817 -15.029 9.540 1.00 37.16 240 ASP A N 1
ATOM 1911 C CA . ASP A 1 240 ? 48.687 -13.851 9.485 1.00 37.16 240 ASP A CA 1
ATOM 1912 C C . ASP A 1 240 ? 48.905 -13.333 10.911 1.00 37.16 240 ASP A C 1
ATOM 1914 O O . ASP A 1 240 ? 47.971 -12.973 11.631 1.00 37.16 240 ASP A O 1
ATOM 1918 N N . THR A 1 241 ? 50.157 -13.361 11.358 1.00 33.50 241 THR A N 1
ATOM 1919 C CA . THR A 1 241 ? 50.586 -12.931 12.690 1.00 33.50 241 THR A CA 1
ATOM 1920 C C . THR A 1 241 ? 50.334 -11.438 12.892 1.00 33.50 241 THR A C 1
ATOM 1922 O O . THR A 1 241 ? 51.201 -10.621 12.597 1.00 33.50 241 THR A O 1
ATOM 1925 N N . VAL A 1 242 ? 49.180 -11.079 13.448 1.00 33.69 242 VAL A N 1
ATOM 1926 C CA . VAL A 1 242 ? 48.953 -9.760 14.051 1.00 33.69 242 VAL A CA 1
ATOM 1927 C C . VAL A 1 242 ? 48.717 -9.969 15.541 1.00 33.69 242 VAL A C 1
ATOM 1929 O O . VAL A 1 242 ? 47.774 -10.639 15.963 1.00 33.69 242 VAL A O 1
ATOM 1932 N N . THR A 1 243 ? 49.633 -9.458 16.359 1.00 30.25 243 THR A N 1
ATOM 1933 C CA . THR A 1 243 ? 49.552 -9.535 17.819 1.00 30.25 243 THR A CA 1
ATOM 1934 C C . THR A 1 243 ? 48.404 -8.678 18.346 1.00 30.25 243 THR A C 1
ATOM 1936 O O . THR A 1 243 ? 48.201 -7.558 17.889 1.00 30.25 243 THR A O 1
ATOM 1939 N N . ALA A 1 244 ? 47.706 -9.177 19.370 1.00 29.16 244 ALA A N 1
ATOM 1940 C CA . ALA A 1 244 ? 46.502 -8.604 19.990 1.00 29.16 244 ALA A CA 1
ATOM 1941 C C . ALA A 1 244 ? 46.631 -7.179 20.592 1.00 29.16 244 ALA A C 1
ATOM 1943 O O . ALA A 1 244 ? 45.716 -6.726 21.271 1.00 29.16 244 ALA A O 1
ATOM 1944 N N . ALA A 1 245 ? 47.747 -6.478 20.377 1.00 30.81 245 ALA A N 1
ATOM 1945 C CA . ALA A 1 245 ? 48.033 -5.148 20.915 1.00 30.81 245 ALA A CA 1
ATOM 1946 C C . ALA A 1 245 ? 47.865 -3.999 19.896 1.00 30.81 245 ALA A C 1
ATOM 1948 O O . ALA A 1 245 ? 47.981 -2.844 20.287 1.00 30.81 245 ALA A O 1
ATOM 1949 N N . GLU A 1 246 ? 47.573 -4.287 18.621 1.00 33.16 246 GLU A N 1
ATOM 1950 C CA . GLU A 1 246 ? 47.354 -3.264 17.574 1.00 33.16 246 GLU A CA 1
ATOM 1951 C C . GLU A 1 246 ? 45.870 -2.996 17.266 1.00 33.16 246 GLU A C 1
ATOM 1953 O O . GLU A 1 246 ? 45.543 -2.228 16.365 1.00 33.16 246 GLU A O 1
ATOM 1958 N N . VAL A 1 247 ? 44.949 -3.582 18.037 1.00 33.56 247 VAL A N 1
ATOM 1959 C CA . VAL A 1 247 ? 43.524 -3.229 17.974 1.00 33.56 247 VAL A CA 1
ATOM 1960 C C . VAL A 1 247 ? 43.324 -1.924 18.749 1.00 33.56 247 VAL A C 1
ATOM 1962 O O . VAL A 1 247 ? 42.978 -1.930 19.926 1.00 33.56 247 VAL A O 1
ATOM 1965 N N . ASN A 1 248 ? 43.628 -0.802 18.100 1.00 27.69 248 ASN A N 1
ATOM 1966 C CA . ASN A 1 248 ? 43.218 0.522 18.560 1.00 27.69 248 ASN A CA 1
ATOM 1967 C C . ASN A 1 248 ? 41.699 0.677 18.365 1.00 27.69 248 ASN A C 1
ATOM 1969 O O . ASN A 1 248 ? 41.167 0.282 17.329 1.00 27.69 248 ASN A O 1
ATOM 1973 N N . ASP A 1 249 ? 41.032 1.299 19.339 1.00 29.31 249 ASP A N 1
ATOM 1974 C CA . ASP A 1 249 ? 39.581 1.572 19.432 1.00 29.31 249 ASP A CA 1
ATOM 1975 C C . ASP A 1 249 ? 39.002 2.509 18.332 1.00 29.31 249 ASP A C 1
ATOM 1977 O O . ASP A 1 249 ? 37.924 3.070 18.502 1.00 29.31 249 ASP A O 1
ATOM 1981 N N . ASP A 1 250 ? 39.684 2.670 17.195 1.00 28.97 250 ASP A N 1
ATOM 1982 C CA . ASP A 1 250 ? 39.318 3.567 16.079 1.00 28.97 250 ASP A CA 1
ATOM 1983 C C . ASP A 1 250 ? 39.393 2.854 14.708 1.00 28.97 250 ASP A C 1
ATOM 1985 O O . ASP A 1 250 ? 39.615 3.470 13.668 1.00 28.97 250 ASP A O 1
ATOM 1989 N N . LEU A 1 251 ? 39.242 1.527 14.687 1.00 29.66 251 LEU A N 1
ATOM 1990 C CA . LEU A 1 251 ? 39.252 0.740 13.450 1.00 29.66 251 LEU A CA 1
ATOM 1991 C C . LEU A 1 251 ? 37.994 1.007 12.604 1.00 29.66 251 LEU A C 1
ATOM 1993 O O . LEU A 1 251 ? 36.894 0.576 12.955 1.00 29.66 251 LEU A O 1
ATOM 1997 N N . ASP A 1 252 ? 38.204 1.699 11.480 1.00 33.50 252 ASP A N 1
ATOM 1998 C CA . ASP A 1 252 ? 37.284 1.904 10.357 1.00 33.50 252 ASP A CA 1
ATOM 1999 C C . ASP A 1 252 ? 36.523 0.612 10.001 1.00 33.50 252 ASP A C 1
ATOM 2001 O O . ASP A 1 252 ? 37.029 -0.281 9.320 1.00 33.50 252 ASP A O 1
ATOM 2005 N N . LEU A 1 253 ? 35.260 0.533 10.425 1.00 33.84 253 LEU A N 1
ATOM 2006 C CA . LEU A 1 253 ? 34.311 -0.533 10.077 1.00 33.84 253 LEU A CA 1
ATOM 2007 C C . LEU A 1 253 ? 33.981 -0.595 8.566 1.00 33.84 253 LEU A C 1
ATOM 2009 O O . LEU A 1 253 ? 33.299 -1.525 8.131 1.00 33.84 253 LEU A O 1
ATOM 2013 N N . ASP A 1 254 ? 34.466 0.362 7.767 1.00 44.41 254 ASP A N 1
ATOM 2014 C CA . ASP A 1 254 ? 33.958 0.656 6.425 1.00 44.41 254 ASP A CA 1
ATOM 2015 C C . ASP A 1 254 ? 34.789 0.083 5.255 1.00 44.41 254 ASP A C 1
ATOM 2017 O O . ASP A 1 254 ? 34.197 -0.254 4.231 1.00 44.41 254 ASP A O 1
ATOM 2021 N N . GLU A 1 255 ? 36.115 -0.089 5.353 1.00 36.50 255 GLU A N 1
ATOM 2022 C CA . GLU A 1 255 ? 36.943 -0.506 4.192 1.00 36.50 255 GLU A CA 1
ATOM 2023 C C . GLU A 1 255 ? 37.239 -2.016 4.136 1.00 36.50 255 GLU A C 1
ATOM 2025 O O . GLU A 1 255 ? 37.123 -2.640 3.078 1.00 36.50 255 GLU A O 1
ATOM 2030 N N . GLU A 1 256 ? 37.564 -2.650 5.264 1.00 38.53 256 GLU A N 1
ATOM 2031 C CA . GLU A 1 256 ? 37.950 -4.072 5.304 1.00 38.53 256 GLU A CA 1
ATOM 2032 C C . GLU A 1 256 ? 36.725 -5.004 5.171 1.00 38.53 256 GLU A C 1
ATOM 2034 O O . GLU A 1 256 ? 36.779 -6.056 4.526 1.00 38.53 256 GLU A O 1
ATOM 2039 N N . LEU A 1 257 ? 35.571 -4.570 5.695 1.00 42.84 257 LEU A N 1
ATOM 2040 C CA . LEU A 1 257 ? 34.280 -5.251 5.547 1.00 42.84 257 LEU A CA 1
ATOM 2041 C C . LEU A 1 257 ? 33.756 -5.189 4.107 1.00 42.84 257 LEU A C 1
ATOM 2043 O O . LEU A 1 257 ? 33.222 -6.165 3.575 1.00 42.84 257 LEU A O 1
ATOM 2047 N N . PHE A 1 258 ? 33.946 -4.030 3.479 1.00 44.94 258 PHE A N 1
ATOM 2048 C CA . PHE A 1 258 ? 33.678 -3.782 2.069 1.00 44.94 258 PHE A CA 1
ATOM 2049 C C . PHE A 1 258 ? 34.558 -4.680 1.190 1.00 44.94 258 PHE A C 1
ATOM 2051 O O . PHE A 1 258 ? 34.050 -5.313 0.264 1.00 44.94 258 PHE A O 1
ATOM 2058 N N . PHE A 1 259 ? 35.836 -4.843 1.546 1.00 45.09 259 PHE A N 1
ATOM 2059 C CA . PHE A 1 259 ? 36.761 -5.749 0.865 1.00 45.09 259 PHE A CA 1
ATOM 2060 C C . PHE A 1 259 ? 36.365 -7.230 1.003 1.00 45.09 259 PHE A C 1
ATOM 2062 O O . PHE A 1 259 ? 36.438 -7.973 0.026 1.00 45.09 259 PHE A O 1
ATOM 2069 N N . LEU A 1 260 ? 35.880 -7.673 2.171 1.00 48.50 260 LEU A N 1
ATOM 2070 C CA . LEU A 1 260 ? 35.424 -9.058 2.360 1.00 48.50 260 LEU A CA 1
ATOM 2071 C C . LEU A 1 260 ? 34.089 -9.374 1.670 1.00 48.50 260 LEU A C 1
ATOM 2073 O O . LEU A 1 260 ? 33.928 -10.470 1.132 1.00 48.50 260 LEU A O 1
ATOM 2077 N N . LEU A 1 261 ? 33.144 -8.430 1.644 1.00 49.56 261 LEU A N 1
ATOM 2078 C CA . LEU A 1 261 ? 31.912 -8.569 0.857 1.00 49.56 261 LEU A CA 1
ATOM 2079 C C . LEU A 1 261 ? 32.236 -8.640 -0.646 1.00 49.56 261 LEU A C 1
ATOM 2081 O O . LEU A 1 261 ? 31.653 -9.451 -1.365 1.00 49.56 261 LEU A O 1
ATOM 2085 N N . ILE A 1 262 ? 33.203 -7.835 -1.101 1.00 48.25 262 ILE A N 1
ATOM 2086 C CA . ILE A 1 262 ? 33.774 -7.891 -2.452 1.00 48.25 262 ILE A CA 1
ATOM 2087 C C . ILE A 1 262 ? 34.421 -9.253 -2.723 1.00 48.25 262 ILE A C 1
ATOM 2089 O O . ILE A 1 262 ? 34.140 -9.849 -3.756 1.00 48.25 262 ILE A O 1
ATOM 2093 N N . GLU A 1 263 ? 35.242 -9.777 -1.813 1.00 51.47 263 GLU A N 1
ATOM 2094 C CA . GLU A 1 263 ? 35.871 -11.101 -1.932 1.00 51.47 263 GLU A CA 1
ATOM 2095 C C . GLU A 1 263 ? 34.837 -12.233 -2.040 1.00 51.47 263 GLU A C 1
ATOM 2097 O O . GLU A 1 263 ? 35.000 -13.136 -2.857 1.00 51.47 263 GLU A O 1
ATOM 2102 N N . GLU A 1 264 ? 33.747 -12.201 -1.270 1.00 53.16 264 GLU A N 1
ATOM 2103 C CA . GLU A 1 264 ? 32.685 -13.216 -1.367 1.00 53.16 264 GLU A CA 1
ATOM 2104 C C . GLU A 1 264 ? 31.843 -13.076 -2.650 1.00 53.16 264 GLU A C 1
ATOM 2106 O O . GLU A 1 264 ? 31.529 -14.079 -3.297 1.00 53.16 264 GLU A O 1
ATOM 2111 N N . LEU A 1 265 ? 31.550 -11.848 -3.098 1.00 50.50 265 LEU A N 1
ATOM 2112 C CA . LEU A 1 265 ? 30.948 -11.608 -4.418 1.00 50.50 265 LEU A CA 1
ATOM 2113 C C . LEU A 1 265 ? 31.874 -12.094 -5.553 1.00 50.50 265 LEU A C 1
ATOM 2115 O O . LEU A 1 265 ? 31.407 -12.743 -6.494 1.00 50.50 265 LEU A O 1
ATOM 2119 N N . LYS A 1 266 ? 33.192 -11.882 -5.426 1.00 49.47 266 LYS A N 1
ATOM 2120 C CA . LYS A 1 266 ? 34.231 -12.391 -6.340 1.00 49.47 266 LYS A CA 1
ATOM 2121 C C . LYS A 1 266 ? 34.283 -13.915 -6.364 1.00 49.47 266 LYS A C 1
ATOM 2123 O O . LYS A 1 266 ? 34.325 -14.500 -7.445 1.00 49.47 266 LYS A O 1
ATOM 2128 N N . LYS A 1 267 ? 34.206 -14.580 -5.206 1.00 52.59 267 LYS A N 1
ATOM 2129 C CA . LYS A 1 267 ? 34.137 -16.051 -5.112 1.00 52.59 267 LYS A CA 1
ATOM 2130 C C . LYS A 1 267 ? 32.892 -16.611 -5.800 1.00 52.59 267 LYS A C 1
ATOM 2132 O O . LYS A 1 267 ? 32.994 -17.623 -6.495 1.00 52.59 267 LYS A O 1
ATOM 2137 N N . LYS A 1 268 ? 31.737 -15.943 -5.679 1.00 48.97 268 LYS A N 1
ATOM 2138 C CA . LYS A 1 268 ? 30.504 -16.328 -6.390 1.00 48.97 268 LYS A CA 1
ATOM 2139 C C . LYS A 1 268 ? 30.679 -16.221 -7.912 1.00 48.97 268 LYS A C 1
ATOM 2141 O O . LYS A 1 268 ? 30.335 -17.168 -8.620 1.00 48.97 268 LYS A O 1
ATOM 2146 N N . HIS A 1 269 ? 31.311 -15.151 -8.403 1.00 42.69 269 HIS A N 1
ATOM 2147 C CA . HIS A 1 269 ? 31.660 -14.981 -9.821 1.00 42.69 269 HIS A CA 1
ATOM 2148 C C . HIS A 1 269 ? 32.690 -16.024 -10.315 1.00 42.69 269 HIS A C 1
ATOM 2150 O O . HIS A 1 269 ? 32.581 -16.517 -11.439 1.00 42.69 269 HIS A O 1
ATOM 2156 N N . HIS A 1 270 ? 33.697 -16.380 -9.510 1.00 41.59 270 HIS A N 1
ATOM 2157 C CA . HIS A 1 270 ? 34.774 -17.318 -9.880 1.00 41.59 270 HIS A CA 1
ATOM 2158 C C . HIS A 1 270 ? 34.419 -18.806 -9.703 1.00 41.59 270 HIS A C 1
ATOM 2160 O O . HIS A 1 270 ? 35.217 -19.671 -10.059 1.00 41.59 270 HIS A O 1
ATOM 2166 N N . SER A 1 271 ? 33.212 -19.140 -9.234 1.00 41.81 271 SER A N 1
ATOM 2167 C CA . SER A 1 271 ? 32.737 -20.529 -9.080 1.00 41.81 271 SER A CA 1
ATOM 2168 C C . SER A 1 271 ? 32.538 -21.310 -10.396 1.00 41.81 271 SER A C 1
ATOM 2170 O O . SER A 1 271 ? 32.136 -22.471 -10.372 1.00 41.81 271 SER A O 1
ATOM 2172 N N . LEU A 1 272 ? 32.910 -20.730 -11.543 1.00 40.16 272 LEU A N 1
ATOM 2173 C CA . LEU A 1 272 ? 33.168 -21.464 -12.789 1.00 40.16 272 LEU A CA 1
ATOM 2174 C C . LEU A 1 272 ? 34.589 -22.064 -12.874 1.00 40.16 272 LEU A C 1
ATOM 2176 O O . LEU A 1 272 ? 34.881 -22.774 -13.834 1.00 40.16 272 LEU A O 1
ATOM 2180 N N . SER A 1 273 ? 35.473 -21.842 -11.893 1.00 34.81 273 SER A N 1
ATOM 2181 C CA . SER A 1 273 ? 36.831 -22.404 -11.903 1.00 34.81 273 SER A CA 1
ATOM 2182 C C . SER A 1 273 ? 37.514 -22.396 -10.524 1.00 34.81 273 SER A C 1
ATOM 2184 O O . SER A 1 273 ? 38.330 -21.525 -10.235 1.00 34.81 273 SER A O 1
ATOM 2186 N N . SER A 1 274 ? 37.202 -23.365 -9.662 1.00 33.00 274 SER A N 1
ATOM 2187 C CA . SER A 1 274 ? 38.172 -24.157 -8.868 1.00 33.00 274 SER A CA 1
ATOM 2188 C C . SER A 1 274 ? 37.490 -24.849 -7.683 1.00 33.00 274 SER A C 1
ATOM 2190 O O . SER A 1 274 ? 36.743 -24.254 -6.910 1.00 33.00 274 SER A O 1
ATOM 2192 N N . GLU A 1 275 ? 37.741 -26.150 -7.571 1.00 39.41 275 GLU A N 1
ATOM 2193 C CA . GLU A 1 275 ? 37.322 -27.006 -6.465 1.00 39.41 275 GLU A CA 1
ATOM 2194 C C . GLU A 1 275 ? 38.163 -26.701 -5.208 1.00 39.41 275 GLU A C 1
ATOM 2196 O O . GLU A 1 275 ? 39.374 -26.519 -5.322 1.00 39.41 275 GLU A O 1
ATOM 2201 N N . ASN A 1 276 ? 37.523 -26.717 -4.025 1.00 38.81 276 ASN A N 1
ATOM 2202 C CA . ASN A 1 276 ? 38.090 -26.718 -2.652 1.00 38.81 276 ASN A CA 1
ATOM 2203 C C . ASN A 1 276 ? 37.843 -25.501 -1.736 1.00 38.81 276 ASN A C 1
ATOM 2205 O O . ASN A 1 276 ? 38.702 -25.154 -0.923 1.00 38.81 276 ASN A O 1
ATOM 2209 N N . HIS A 1 277 ? 36.628 -24.947 -1.706 1.00 43.34 277 HIS A N 1
ATOM 2210 C CA . HIS A 1 277 ? 36.175 -24.185 -0.533 1.00 43.34 277 HIS A CA 1
ATOM 2211 C C . HIS A 1 277 ? 34.880 -24.756 0.056 1.00 43.34 277 HIS A C 1
ATOM 2213 O O . HIS A 1 277 ? 33.889 -24.948 -0.644 1.00 43.34 277 HIS A O 1
ATOM 2219 N N . LYS A 1 278 ? 34.901 -25.052 1.366 1.00 44.31 278 LYS A N 1
ATOM 2220 C CA . LYS A 1 278 ? 33.702 -25.396 2.141 1.00 44.31 278 LYS A CA 1
ATOM 2221 C C . LYS A 1 278 ? 32.771 -24.181 2.131 1.00 44.31 278 LYS A C 1
ATOM 2223 O O . LYS A 1 278 ? 33.114 -23.150 2.705 1.00 44.31 278 LYS A O 1
ATOM 2228 N N . LYS A 1 279 ? 31.621 -24.310 1.467 1.00 51.53 279 LYS A N 1
ATOM 2229 C CA . LYS A 1 279 ? 30.546 -23.314 1.492 1.00 51.53 279 LYS A CA 1
ATOM 2230 C C . LYS A 1 279 ? 30.007 -23.170 2.915 1.00 51.53 279 LYS A C 1
ATOM 2232 O O . LYS A 1 279 ? 29.709 -24.177 3.554 1.00 51.53 279 LYS A O 1
ATOM 2237 N N . ASP A 1 280 ? 29.904 -21.933 3.384 1.00 55.41 280 ASP A N 1
ATOM 2238 C CA . ASP A 1 280 ? 29.221 -21.582 4.626 1.00 55.41 280 ASP A CA 1
ATOM 2239 C C . ASP A 1 280 ? 27.754 -21.257 4.286 1.00 55.41 280 ASP A C 1
ATOM 2241 O O . ASP A 1 280 ? 27.500 -20.232 3.647 1.00 55.41 280 ASP A O 1
ATOM 2245 N N . PRO A 1 281 ? 26.800 -22.146 4.613 1.00 60.22 281 PRO A N 1
ATOM 2246 C CA . PRO A 1 281 ? 25.424 -22.035 4.139 1.00 60.22 281 PRO A CA 1
ATOM 2247 C C . PRO A 1 281 ? 24.680 -20.833 4.735 1.00 60.22 281 PRO A C 1
ATOM 2249 O O . PRO A 1 281 ? 23.879 -20.215 4.040 1.00 60.22 281 PRO A O 1
ATOM 2252 N N . GLU A 1 282 ? 24.968 -20.452 5.984 1.00 53.12 282 GLU A N 1
ATOM 2253 C CA . GLU A 1 282 ? 24.294 -19.319 6.637 1.00 53.12 282 GLU A CA 1
ATOM 2254 C C . GLU A 1 282 ? 24.691 -17.983 5.992 1.00 53.12 282 GLU A C 1
ATOM 2256 O O . GLU A 1 282 ? 23.857 -17.093 5.797 1.00 53.12 282 GLU A O 1
ATOM 2261 N N . LEU A 1 283 ? 25.960 -17.864 5.594 1.00 55.00 283 LEU A N 1
ATOM 2262 C CA . LEU A 1 283 ? 26.481 -16.701 4.883 1.00 55.00 283 LEU A CA 1
ATOM 2263 C C . LEU A 1 283 ? 25.913 -16.586 3.456 1.00 55.00 283 LEU A C 1
ATOM 2265 O O . LEU A 1 283 ? 25.573 -15.486 3.013 1.00 55.00 283 LEU A O 1
ATOM 2269 N N . GLU A 1 284 ? 25.792 -17.710 2.741 1.00 63.72 284 GLU A N 1
ATOM 2270 C CA . GLU A 1 284 ? 25.241 -17.760 1.378 1.00 63.72 284 GLU A CA 1
ATOM 2271 C C . GLU A 1 284 ? 23.757 -17.344 1.358 1.00 63.72 284 GLU A C 1
ATOM 2273 O O . GLU A 1 284 ? 23.358 -16.518 0.531 1.00 63.72 284 GLU A O 1
ATOM 2278 N N . ASP A 1 285 ? 22.960 -17.819 2.320 1.00 62.03 285 ASP A N 1
ATOM 2279 C CA . ASP A 1 285 ? 21.542 -17.458 2.462 1.00 62.03 285 ASP A CA 1
ATOM 2280 C C . ASP A 1 285 ? 21.342 -15.965 2.765 1.00 62.03 285 ASP A C 1
ATOM 2282 O O . ASP A 1 285 ? 20.483 -15.296 2.174 1.00 62.03 285 ASP A O 1
ATOM 2286 N N . LEU A 1 286 ? 22.164 -15.405 3.654 1.00 59.59 286 LEU A N 1
ATOM 2287 C CA . LEU A 1 286 ? 22.099 -13.993 4.023 1.00 59.59 286 LEU A CA 1
ATOM 2288 C C . LEU A 1 286 ? 22.482 -13.068 2.859 1.00 59.59 286 LEU A C 1
ATOM 2290 O O . LEU A 1 286 ? 21.818 -12.047 2.622 1.00 59.59 286 LEU A O 1
ATOM 2294 N N . LEU A 1 287 ? 23.523 -13.439 2.109 1.00 66.75 287 LEU A N 1
ATOM 2295 C CA . LEU A 1 287 ? 23.949 -12.723 0.910 1.00 66.75 287 LEU A CA 1
ATOM 2296 C C . LEU A 1 287 ? 22.849 -12.753 -0.158 1.00 66.75 287 LEU A C 1
ATOM 2298 O O . LEU A 1 287 ? 22.477 -11.701 -0.680 1.00 66.75 287 LEU A O 1
ATOM 2302 N N . ASN A 1 288 ? 22.273 -13.925 -0.436 1.00 71.75 288 ASN A N 1
ATOM 2303 C CA . ASN A 1 288 ? 21.198 -14.075 -1.420 1.00 71.75 288 ASN A CA 1
ATOM 2304 C C . ASN A 1 288 ? 19.957 -13.258 -1.040 1.00 71.75 288 ASN A C 1
ATOM 2306 O O . ASN A 1 288 ? 19.447 -12.500 -1.866 1.00 71.75 288 ASN A O 1
ATOM 2310 N N . SER A 1 289 ? 19.528 -13.298 0.226 1.00 68.75 289 SER A N 1
ATOM 2311 C CA . SER A 1 289 ? 18.396 -12.485 0.693 1.00 68.75 289 SER A CA 1
ATOM 2312 C C . SER A 1 289 ? 18.645 -10.982 0.523 1.00 68.75 289 SER A C 1
ATOM 2314 O O . SER A 1 289 ? 17.739 -10.225 0.158 1.00 68.75 289 SER A O 1
ATOM 2316 N N . THR A 1 290 ? 19.877 -10.531 0.755 1.00 69.12 290 THR A N 1
ATOM 2317 C CA . THR A 1 290 ? 20.264 -9.127 0.575 1.00 69.12 290 THR A CA 1
ATOM 2318 C C . THR A 1 290 ? 20.264 -8.728 -0.900 1.00 69.12 290 THR A C 1
ATOM 2320 O O . THR A 1 290 ? 19.701 -7.686 -1.247 1.00 69.12 290 THR A O 1
ATOM 2323 N N . LEU A 1 291 ? 20.808 -9.574 -1.780 1.00 75.19 291 LEU A N 1
ATOM 2324 C CA . LEU A 1 291 ? 20.788 -9.368 -3.232 1.00 75.19 291 LEU A CA 1
ATOM 2325 C C . LEU A 1 291 ? 19.356 -9.326 -3.782 1.00 75.19 291 LEU A C 1
ATOM 2327 O O . LEU A 1 291 ? 19.040 -8.434 -4.567 1.00 75.19 291 LEU A O 1
ATOM 2331 N N . HIS A 1 292 ? 18.462 -10.211 -3.333 1.00 77.81 292 HIS A N 1
ATOM 2332 C CA . HIS A 1 292 ? 17.050 -10.209 -3.745 1.00 77.81 292 HIS A CA 1
ATOM 2333 C C . HIS A 1 292 ? 16.328 -8.936 -3.312 1.00 77.81 292 HIS A C 1
ATOM 2335 O O . HIS A 1 292 ? 15.629 -8.315 -4.116 1.00 77.81 292 HIS A O 1
ATOM 2341 N N . ARG A 1 293 ? 16.535 -8.489 -2.066 1.00 74.50 293 ARG A N 1
ATOM 2342 C CA . ARG A 1 293 ? 15.985 -7.212 -1.573 1.00 74.50 293 ARG A CA 1
ATOM 2343 C C . ARG A 1 293 ? 16.502 -6.031 -2.389 1.00 74.50 293 ARG A C 1
ATOM 2345 O O . ARG A 1 293 ? 15.715 -5.151 -2.740 1.00 74.50 293 ARG A O 1
ATOM 2352 N N . ALA A 1 294 ? 17.798 -6.016 -2.701 1.00 75.00 294 ALA A N 1
ATOM 2353 C CA . ALA A 1 294 ? 18.417 -4.979 -3.516 1.00 75.00 294 ALA A CA 1
ATOM 2354 C C . ALA A 1 294 ? 17.841 -4.963 -4.933 1.00 75.00 294 ALA A C 1
ATOM 2356 O O . ALA A 1 294 ? 17.370 -3.920 -5.387 1.00 75.00 294 ALA A O 1
ATOM 2357 N N . LEU A 1 295 ? 17.807 -6.117 -5.602 1.00 84.38 295 LEU A N 1
ATOM 2358 C CA . LEU A 1 295 ? 17.276 -6.260 -6.955 1.00 84.38 295 LEU A CA 1
ATOM 2359 C C . LEU A 1 295 ? 15.810 -5.841 -7.017 1.00 84.38 295 LEU A C 1
ATOM 2361 O O . LEU A 1 295 ? 15.427 -5.038 -7.864 1.00 84.38 295 LEU A O 1
ATOM 2365 N N . ARG A 1 296 ? 15.003 -6.287 -6.057 1.00 82.56 296 ARG A N 1
ATOM 2366 C CA . ARG A 1 296 ? 13.606 -5.882 -5.951 1.00 82.56 296 ARG A CA 1
ATOM 2367 C C . ARG A 1 296 ? 13.454 -4.369 -5.799 1.00 82.56 296 ARG A C 1
ATOM 2369 O O . ARG A 1 296 ? 12.671 -3.768 -6.530 1.00 82.56 296 ARG A O 1
ATOM 2376 N N . LEU A 1 297 ? 14.207 -3.735 -4.898 1.00 77.62 297 LEU A N 1
ATOM 2377 C CA . LEU A 1 297 ? 14.189 -2.277 -4.742 1.00 77.62 297 LEU A CA 1
ATOM 2378 C C . LEU A 1 297 ? 14.606 -1.562 -6.031 1.00 77.62 297 LEU A C 1
ATOM 2380 O O . LEU A 1 297 ? 14.003 -0.545 -6.378 1.00 77.62 297 LEU A O 1
ATOM 2384 N N . CYS A 1 298 ? 15.586 -2.102 -6.759 1.00 82.94 298 CYS A N 1
ATOM 2385 C CA . CYS A 1 298 ? 16.000 -1.577 -8.055 1.00 82.94 298 CYS A CA 1
ATOM 2386 C C . CYS A 1 298 ? 14.869 -1.660 -9.088 1.00 82.94 298 CYS A C 1
ATOM 2388 O O . CYS A 1 298 ? 14.580 -0.658 -9.745 1.00 82.94 298 CYS A O 1
ATOM 2390 N N . CYS A 1 299 ? 14.167 -2.794 -9.161 1.00 87.81 299 CYS A N 1
ATOM 2391 C CA . CYS A 1 299 ? 12.996 -2.981 -10.017 1.00 87.81 299 CYS A CA 1
ATOM 2392 C C . CYS A 1 299 ? 11.844 -2.031 -9.654 1.00 87.81 299 CYS A C 1
ATOM 2394 O O . CYS A 1 299 ? 11.246 -1.415 -10.533 1.00 87.81 299 CYS A O 1
ATOM 2396 N N . GLU A 1 300 ? 11.549 -1.853 -8.365 1.00 81.44 300 GLU A N 1
ATOM 2397 C CA . GLU A 1 300 ? 10.494 -0.944 -7.895 1.00 81.44 300 GLU A CA 1
ATOM 2398 C C . GLU A 1 300 ? 10.820 0.530 -8.198 1.00 81.44 300 GLU A C 1
ATOM 2400 O O . GLU A 1 300 ? 9.922 1.309 -8.537 1.00 81.44 300 GLU A O 1
ATOM 2405 N N . CYS A 1 301 ? 12.091 0.930 -8.063 1.00 76.19 301 CYS A N 1
ATOM 2406 C CA . CYS A 1 301 ? 12.565 2.314 -8.192 1.00 76.19 301 CYS A CA 1
ATOM 2407 C C . CYS A 1 301 ? 13.036 2.714 -9.597 1.00 76.19 301 CYS A C 1
ATOM 2409 O O . CYS A 1 301 ? 13.310 3.898 -9.790 1.00 76.19 301 CYS A O 1
ATOM 2411 N N . ASP A 1 302 ? 13.090 1.789 -10.558 1.00 80.00 302 ASP A N 1
ATOM 2412 C CA . ASP A 1 302 ? 13.636 2.028 -11.906 1.00 80.00 302 ASP A CA 1
ATOM 2413 C C . ASP A 1 302 ? 15.160 2.291 -11.918 1.00 80.00 302 ASP A C 1
ATOM 2415 O O . ASP A 1 302 ? 15.660 3.171 -12.618 1.00 80.00 302 ASP A O 1
ATOM 2419 N N . LEU A 1 303 ? 15.920 1.552 -11.096 1.00 78.81 303 LEU A N 1
ATOM 2420 C CA . LEU A 1 303 ? 17.379 1.702 -10.951 1.00 78.81 303 LEU A CA 1
ATOM 2421 C C . LEU A 1 303 ? 18.125 0.779 -11.914 1.00 78.81 303 LEU A C 1
ATOM 2423 O O . LEU A 1 303 ? 18.687 -0.251 -11.534 1.00 78.81 303 LEU A O 1
ATOM 2427 N N . LEU A 1 304 ? 18.110 1.161 -13.184 1.00 79.00 304 LEU A N 1
ATOM 2428 C CA . LEU A 1 304 ? 18.629 0.361 -14.288 1.00 79.00 304 LEU A CA 1
ATOM 2429 C C . LEU A 1 304 ? 20.108 -0.024 -14.158 1.00 79.00 304 LEU A C 1
ATOM 2431 O O . LEU A 1 304 ? 20.439 -1.193 -14.335 1.00 79.00 304 LEU A O 1
ATOM 2435 N N . LEU A 1 305 ? 20.981 0.927 -13.809 1.00 75.88 305 LEU A N 1
ATOM 2436 C CA . LEU A 1 305 ? 22.413 0.664 -13.634 1.00 75.88 305 LEU A CA 1
ATOM 2437 C C . LEU A 1 305 ? 22.663 -0.421 -12.578 1.00 75.88 305 LEU A C 1
ATOM 2439 O O . LEU A 1 305 ? 23.352 -1.400 -12.833 1.00 75.88 305 LEU A O 1
ATOM 2443 N N . LEU A 1 306 ? 22.060 -0.275 -11.402 1.00 75.69 306 LEU A N 1
ATOM 2444 C CA . LEU A 1 306 ? 22.236 -1.234 -10.312 1.00 75.69 306 LEU A CA 1
ATOM 2445 C C . LEU A 1 306 ? 21.658 -2.596 -10.653 1.00 75.69 306 LEU A C 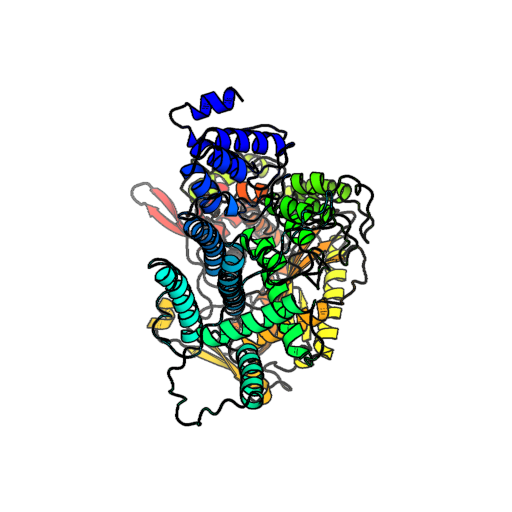1
ATOM 2447 O O . LEU A 1 306 ? 22.255 -3.615 -10.335 1.00 75.69 306 LEU A O 1
ATOM 2451 N N . THR A 1 307 ? 20.515 -2.607 -11.337 1.00 83.12 307 THR A N 1
ATOM 2452 C CA . THR A 1 307 ? 19.911 -3.841 -11.840 1.00 83.12 307 THR A CA 1
ATOM 2453 C C . THR A 1 307 ? 20.880 -4.562 -12.776 1.00 83.12 307 THR A C 1
ATOM 2455 O O . THR A 1 307 ? 21.057 -5.771 -12.661 1.00 83.12 307 THR A O 1
ATOM 2458 N N . HIS A 1 308 ? 21.550 -3.827 -13.670 1.00 79.12 308 HIS A N 1
ATOM 2459 C CA . HIS A 1 308 ? 22.584 -4.394 -14.528 1.00 79.12 308 HIS A CA 1
ATOM 2460 C C . HIS A 1 308 ? 23.735 -4.986 -13.714 1.00 79.12 308 HIS A C 1
ATOM 2462 O O . HIS A 1 308 ? 24.041 -6.161 -13.896 1.00 79.12 308 HIS A O 1
ATOM 2468 N N . LEU A 1 309 ? 24.307 -4.214 -12.787 1.00 74.00 309 LEU A N 1
ATOM 2469 C CA . LEU A 1 309 ? 25.432 -4.656 -11.962 1.00 74.00 309 LEU A CA 1
ATOM 2470 C C . LEU A 1 309 ? 25.095 -5.883 -11.102 1.00 74.00 309 LEU A C 1
ATOM 2472 O O . LEU A 1 309 ? 25.924 -6.774 -10.945 1.00 74.00 309 LEU A O 1
ATOM 2476 N N . LEU A 1 310 ? 23.871 -5.984 -10.583 1.00 78.94 310 LEU A N 1
ATOM 2477 C CA . LEU A 1 310 ? 23.426 -7.162 -9.834 1.00 78.94 310 LEU A CA 1
ATOM 2478 C C . LEU A 1 310 ? 23.404 -8.428 -10.708 1.00 78.94 310 LEU A C 1
ATOM 2480 O O . LEU A 1 310 ? 23.785 -9.501 -10.248 1.00 78.94 310 LEU A O 1
ATOM 2484 N N . PHE A 1 311 ? 23.015 -8.318 -11.979 1.00 79.69 311 PHE A N 1
ATOM 2485 C CA . PHE A 1 311 ? 23.035 -9.459 -12.896 1.00 79.69 311 PHE A CA 1
ATOM 2486 C C . PHE A 1 311 ? 24.429 -9.785 -13.437 1.00 79.69 311 PHE A C 1
ATOM 2488 O O . PHE A 1 311 ? 24.712 -10.951 -13.701 1.00 79.69 311 PHE A O 1
ATOM 2495 N N . THR A 1 312 ? 25.292 -8.787 -13.643 1.00 71.75 312 THR A N 1
ATOM 2496 C CA . THR A 1 312 ? 26.604 -8.995 -14.277 1.00 71.75 312 THR A CA 1
ATOM 2497 C C . THR A 1 312 ? 27.729 -9.245 -13.288 1.00 71.75 312 THR A C 1
ATOM 2499 O O . THR A 1 312 ? 28.528 -10.145 -13.518 1.00 71.75 312 THR A O 1
ATOM 2502 N N . VAL A 1 313 ? 27.776 -8.500 -12.185 1.00 67.44 313 VAL A N 1
ATOM 2503 C CA . VAL A 1 313 ? 28.833 -8.610 -11.168 1.00 67.44 313 VAL A CA 1
ATOM 2504 C C . VAL A 1 313 ? 28.443 -9.615 -10.091 1.00 67.44 313 VAL A C 1
ATOM 2506 O O . VAL A 1 313 ? 29.204 -10.530 -9.796 1.00 67.44 313 VAL A O 1
ATOM 2509 N N . ALA A 1 314 ? 27.234 -9.494 -9.530 1.00 66.50 314 ALA A N 1
ATOM 2510 C CA . ALA A 1 314 ? 26.768 -10.408 -8.482 1.00 66.50 314 ALA A CA 1
ATOM 2511 C C . ALA A 1 314 ? 26.211 -11.740 -9.029 1.00 66.50 314 ALA A C 1
ATOM 2513 O O . ALA A 1 314 ? 25.797 -12.598 -8.244 1.00 66.50 314 ALA A O 1
ATOM 2514 N N . ALA A 1 315 ? 26.212 -11.908 -10.359 1.00 73.12 315 ALA A N 1
ATOM 2515 C CA . ALA A 1 315 ? 25.783 -13.109 -11.077 1.00 73.12 315 ALA A CA 1
ATOM 2516 C C . ALA A 1 315 ? 24.394 -13.625 -10.651 1.00 73.12 315 ALA A C 1
ATOM 2518 O O . ALA A 1 315 ? 24.152 -14.832 -10.594 1.00 73.12 315 ALA A O 1
ATOM 2519 N N . VAL A 1 316 ? 23.478 -12.708 -10.329 1.00 80.94 316 VAL A N 1
ATOM 2520 C CA . VAL A 1 316 ? 22.084 -13.047 -10.024 1.00 80.94 316 VAL A CA 1
ATOM 2521 C C . VAL A 1 316 ? 21.427 -13.604 -11.302 1.00 80.94 316 VAL A C 1
ATOM 2523 O O . VAL A 1 316 ? 21.543 -12.980 -12.360 1.00 80.94 316 VAL A O 1
ATOM 2526 N N . PRO A 1 317 ? 20.761 -14.770 -11.279 1.00 86.38 317 PRO A N 1
ATOM 2527 C CA . PRO A 1 317 ? 20.018 -15.255 -12.438 1.00 86.38 317 PRO A CA 1
ATOM 2528 C C . PRO A 1 317 ? 18.843 -14.329 -12.790 1.00 86.38 317 PRO A C 1
ATOM 2530 O O . PRO A 1 317 ? 18.118 -13.852 -11.922 1.00 86.38 317 PRO A O 1
ATOM 2533 N N . VAL A 1 318 ? 18.632 -14.088 -14.086 1.00 88.75 318 VAL A N 1
ATOM 2534 C CA . VAL A 1 318 ? 17.638 -13.112 -14.578 1.00 88.75 318 VAL A CA 1
ATOM 2535 C C . VAL A 1 318 ? 16.201 -13.483 -14.181 1.00 88.75 318 VAL A C 1
ATOM 2537 O O . VAL A 1 318 ? 15.429 -12.613 -13.775 1.00 88.75 318 VAL A O 1
ATOM 2540 N N . ASP A 1 319 ? 15.867 -14.773 -14.255 1.00 92.75 319 ASP A N 1
ATOM 2541 C CA . ASP A 1 319 ? 14.549 -15.317 -13.905 1.00 92.75 319 ASP A CA 1
ATOM 2542 C C . ASP A 1 319 ? 14.496 -15.878 -12.471 1.00 92.75 319 ASP A C 1
ATOM 2544 O O . ASP A 1 319 ? 13.619 -16.677 -12.143 1.00 92.75 319 ASP A O 1
ATOM 2548 N N . GLU A 1 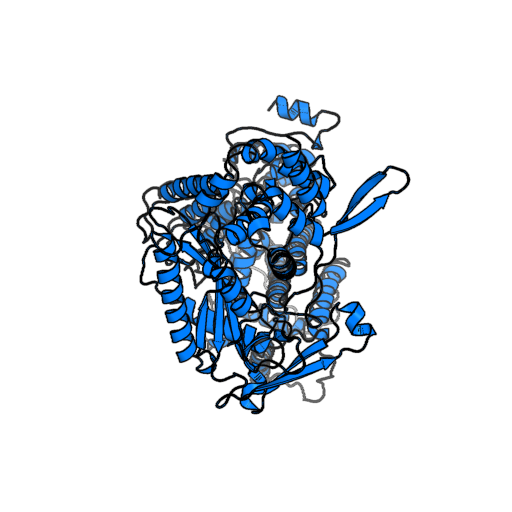320 ? 15.425 -15.477 -11.595 1.00 90.81 320 GLU A N 1
ATOM 2549 C CA . GLU A 1 320 ? 15.369 -15.862 -10.184 1.00 90.81 320 GLU A CA 1
ATOM 2550 C C . GLU A 1 320 ? 14.104 -15.306 -9.505 1.00 90.81 320 GLU A C 1
ATOM 2552 O O . GLU A 1 320 ? 13.650 -14.191 -9.791 1.00 90.81 320 GLU A O 1
ATOM 2557 N N . ILE A 1 321 ? 13.529 -16.085 -8.585 1.00 91.12 321 ILE A N 1
ATOM 2558 C CA . ILE A 1 321 ? 12.433 -15.634 -7.725 1.00 91.12 321 ILE A CA 1
ATOM 2559 C C . ILE A 1 321 ? 13.020 -14.696 -6.670 1.00 91.12 321 ILE A C 1
ATOM 2561 O O . ILE A 1 321 ? 13.757 -15.130 -5.791 1.00 91.12 321 ILE A O 1
ATOM 2565 N N . ILE A 1 322 ? 12.666 -13.413 -6.748 1.00 87.94 322 ILE A N 1
ATOM 2566 C CA . ILE A 1 322 ? 13.176 -12.368 -5.843 1.00 87.94 322 ILE A CA 1
ATOM 2567 C C . ILE A 1 322 ? 12.142 -11.915 -4.808 1.00 87.94 322 ILE A C 1
ATOM 2569 O O . ILE A 1 322 ? 12.473 -11.202 -3.861 1.00 87.94 322 ILE A O 1
ATOM 2573 N N . ASP A 1 323 ? 10.875 -12.291 -4.995 1.00 86.50 323 ASP A N 1
ATOM 2574 C CA . ASP A 1 323 ? 9.827 -12.155 -3.986 1.00 86.50 323 ASP A CA 1
ATOM 2575 C C . ASP A 1 323 ? 9.252 -13.541 -3.661 1.00 86.50 323 ASP A C 1
ATOM 2577 O O . ASP A 1 323 ? 8.371 -14.019 -4.384 1.00 86.50 323 ASP A O 1
ATOM 2581 N N . PRO A 1 324 ? 9.727 -14.193 -2.584 1.00 84.19 324 PRO A N 1
ATOM 2582 C CA . PRO A 1 324 ? 9.323 -15.554 -2.248 1.00 84.19 324 PRO A CA 1
ATOM 2583 C C . PRO A 1 324 ? 7.859 -15.643 -1.806 1.00 84.19 324 PRO A C 1
ATOM 2585 O O . PRO A 1 324 ? 7.258 -16.702 -1.903 1.00 84.19 324 PRO A O 1
ATOM 2588 N N . VAL A 1 325 ? 7.243 -14.539 -1.365 1.00 87.06 325 VAL A N 1
ATOM 2589 C CA . VAL A 1 325 ? 5.834 -14.531 -0.941 1.00 87.06 325 VAL A CA 1
ATOM 2590 C C . VAL A 1 325 ? 4.909 -14.748 -2.139 1.00 87.06 325 VAL A C 1
ATOM 2592 O O . VAL A 1 325 ? 4.007 -15.586 -2.109 1.00 87.06 325 VAL A O 1
ATOM 2595 N N . SER A 1 326 ? 5.135 -13.997 -3.217 1.00 90.81 326 SER A N 1
ATOM 2596 C CA . SER A 1 326 ? 4.324 -14.094 -4.433 1.00 90.81 326 SER A CA 1
ATOM 2597 C C . SER A 1 326 ? 4.887 -15.072 -5.466 1.00 90.81 326 SER A C 1
ATOM 2599 O O . SER A 1 326 ? 4.153 -15.452 -6.371 1.00 90.81 326 SER A O 1
ATOM 2601 N N . GLY A 1 327 ? 6.150 -15.490 -5.350 1.00 91.81 327 GLY A N 1
ATOM 2602 C CA . GLY A 1 327 ? 6.857 -16.256 -6.381 1.00 91.81 327 GLY A CA 1
ATOM 2603 C C . GLY A 1 327 ? 7.296 -15.398 -7.572 1.00 91.81 327 GLY A C 1
ATOM 2604 O O . GLY A 1 327 ? 7.474 -15.914 -8.671 1.00 91.81 327 GLY A O 1
ATOM 2605 N N . SER A 1 328 ? 7.418 -14.080 -7.389 1.00 93.44 328 SER A N 1
ATOM 2606 C CA . SER A 1 328 ? 7.677 -13.138 -8.484 1.00 93.44 328 SER A CA 1
ATOM 2607 C C . SER A 1 328 ? 9.165 -13.019 -8.824 1.00 93.44 328 SER A C 1
ATOM 2609 O O . SER A 1 328 ? 10.014 -12.856 -7.945 1.00 93.44 328 SER A O 1
ATOM 2611 N N . THR A 1 329 ? 9.465 -13.009 -10.124 1.00 95.69 329 THR A N 1
ATOM 2612 C CA . THR A 1 329 ? 10.788 -12.665 -10.681 1.00 95.69 329 THR A CA 1
ATOM 2613 C C . THR A 1 329 ? 10.969 -11.152 -10.845 1.00 95.69 329 THR A C 1
ATOM 2615 O O . THR A 1 329 ? 10.023 -10.374 -10.683 1.00 95.69 329 THR A O 1
ATOM 2618 N N . ALA A 1 330 ? 12.166 -10.707 -11.240 1.00 94.75 330 ALA A N 1
ATOM 2619 C CA . ALA A 1 330 ? 12.427 -9.301 -11.565 1.00 94.75 330 ALA A CA 1
ATOM 2620 C C . ALA A 1 330 ? 11.427 -8.726 -12.588 1.00 94.75 330 ALA A C 1
ATOM 2622 O O . ALA A 1 330 ? 10.937 -7.607 -12.410 1.00 94.75 330 ALA A O 1
ATOM 2623 N N . LEU A 1 331 ? 11.054 -9.507 -13.611 1.00 96.44 331 LEU A N 1
ATOM 2624 C CA . LEU A 1 331 ? 10.124 -9.068 -14.655 1.00 96.44 331 LEU A CA 1
ATOM 2625 C C . LEU A 1 331 ? 8.697 -8.854 -14.121 1.00 96.44 331 LEU A C 1
ATOM 2627 O O . LEU A 1 331 ? 8.035 -7.900 -14.521 1.00 96.44 331 LEU A O 1
ATOM 2631 N N . HIS A 1 332 ? 8.247 -9.660 -13.156 1.00 96.12 332 HIS A N 1
ATOM 2632 C CA . HIS A 1 332 ? 6.969 -9.464 -12.456 1.00 96.12 332 HIS A CA 1
ATOM 2633 C C . HIS A 1 332 ? 6.943 -8.157 -11.645 1.00 96.12 332 HIS A C 1
ATOM 2635 O O . HIS A 1 332 ? 5.975 -7.389 -11.707 1.00 96.12 332 HIS A O 1
ATOM 2641 N N . ILE A 1 333 ? 8.018 -7.867 -10.899 1.00 92.38 333 ILE A N 1
ATOM 2642 C CA . ILE A 1 333 ? 8.135 -6.625 -10.115 1.00 92.38 333 ILE A CA 1
ATOM 2643 C C . ILE A 1 333 ? 8.158 -5.409 -11.047 1.00 92.38 333 ILE A C 1
ATOM 2645 O O . ILE A 1 333 ? 7.427 -4.443 -10.831 1.00 92.38 333 ILE A O 1
ATOM 2649 N N . VAL A 1 334 ? 8.939 -5.470 -12.123 1.00 92.19 334 VAL A N 1
ATOM 2650 C CA . VAL A 1 334 ? 8.991 -4.432 -13.162 1.00 92.19 334 VAL A CA 1
ATOM 2651 C C . VAL A 1 334 ? 7.621 -4.205 -13.807 1.00 92.19 334 VAL A C 1
ATOM 2653 O O . VAL A 1 334 ? 7.207 -3.054 -13.984 1.00 92.19 334 VAL A O 1
ATOM 2656 N N . ALA A 1 335 ? 6.894 -5.286 -14.095 1.00 93.56 335 ALA A N 1
ATOM 2657 C CA . ALA A 1 335 ? 5.582 -5.236 -14.720 1.00 93.56 335 ALA A CA 1
ATOM 2658 C C . ALA A 1 335 ? 4.518 -4.589 -13.823 1.00 93.56 335 ALA A C 1
ATOM 2660 O O . ALA A 1 335 ? 3.824 -3.667 -14.255 1.00 93.56 335 ALA A O 1
ATOM 2661 N N . SER A 1 336 ? 4.455 -4.995 -12.551 1.00 90.94 336 SER A N 1
ATOM 2662 C CA . SER A 1 336 ? 3.541 -4.418 -11.547 1.00 90.94 336 SER A CA 1
ATOM 2663 C C . SER A 1 336 ? 3.785 -2.933 -11.251 1.00 90.94 336 SER A C 1
ATOM 2665 O O . SER A 1 336 ? 2.887 -2.263 -10.755 1.00 90.94 336 SER A O 1
ATOM 2667 N N . HIS A 1 337 ? 4.971 -2.404 -11.574 1.00 84.44 337 HIS A N 1
ATOM 2668 C CA . HIS A 1 337 ? 5.326 -0.991 -11.384 1.00 84.44 337 HIS A CA 1
ATOM 2669 C C . HIS A 1 337 ? 5.356 -0.180 -12.689 1.00 84.44 337 HIS A C 1
ATOM 2671 O O . HIS A 1 337 ? 5.653 1.021 -12.664 1.00 84.44 337 HIS A O 1
ATOM 2677 N N . GLY A 1 338 ? 5.087 -0.816 -13.832 1.00 85.44 338 GLY A N 1
ATOM 2678 C CA . GLY A 1 338 ? 5.032 -0.151 -15.129 1.00 85.44 338 GLY A CA 1
ATOM 2679 C C . GLY A 1 338 ? 6.388 0.367 -15.613 1.00 85.44 338 GLY A C 1
ATOM 2680 O O . GLY A 1 338 ? 6.442 1.411 -16.270 1.00 85.44 338 GLY A O 1
ATOM 2681 N N . ARG A 1 339 ? 7.495 -0.302 -15.259 1.00 84.75 339 ARG A N 1
ATOM 2682 C CA . ARG A 1 339 ? 8.859 0.143 -15.601 1.00 84.75 339 ARG A CA 1
ATOM 2683 C C . ARG A 1 339 ? 9.264 -0.321 -16.999 1.00 84.75 339 ARG A C 1
ATOM 2685 O O . ARG A 1 339 ? 10.063 -1.236 -17.143 1.00 84.75 339 ARG A O 1
ATOM 2692 N N . ILE A 1 340 ? 8.720 0.326 -18.032 1.00 78.19 340 ILE A N 1
ATOM 2693 C CA . ILE A 1 340 ? 8.969 -0.026 -19.447 1.00 78.19 340 ILE A CA 1
ATOM 2694 C C . ILE A 1 340 ? 10.473 -0.094 -19.769 1.00 78.19 340 ILE A C 1
ATOM 2696 O O . ILE A 1 340 ? 10.920 -1.046 -20.394 1.00 78.19 340 ILE A O 1
ATOM 2700 N N . GLY A 1 341 ? 11.275 0.870 -19.298 1.00 75.81 341 GLY A N 1
ATOM 2701 C CA . GLY A 1 341 ? 12.712 0.899 -19.595 1.00 75.81 341 GLY A CA 1
ATOM 2702 C C . GLY A 1 341 ? 13.485 -0.299 -19.026 1.00 75.81 341 GLY A C 1
ATOM 2703 O O . GLY A 1 341 ? 14.330 -0.872 -19.715 1.00 75.81 341 GLY A O 1
ATOM 2704 N N . LEU A 1 342 ? 13.166 -0.701 -17.790 1.00 83.88 342 LEU A N 1
ATOM 2705 C CA . LEU A 1 342 ? 13.694 -1.914 -17.162 1.00 83.88 342 LEU A CA 1
ATOM 2706 C C . LEU A 1 342 ? 13.116 -3.199 -17.768 1.00 83.88 342 LEU A C 1
ATOM 2708 O O . LEU A 1 342 ? 13.826 -4.196 -17.826 1.00 83.88 342 LEU A O 1
ATOM 2712 N N . MET A 1 343 ? 11.858 -3.189 -18.215 1.00 89.00 343 MET A N 1
ATOM 2713 C CA . MET A 1 343 ? 11.231 -4.323 -18.904 1.00 89.00 343 MET A CA 1
ATOM 2714 C C . MET A 1 343 ? 12.003 -4.649 -20.181 1.00 89.00 343 MET A C 1
ATOM 2716 O O . MET A 1 343 ? 12.451 -5.782 -20.334 1.00 89.00 343 MET A O 1
ATOM 2720 N N . ASP A 1 344 ? 12.226 -3.651 -21.041 1.00 80.25 344 ASP A N 1
ATOM 2721 C CA . ASP A 1 344 ? 13.010 -3.804 -22.272 1.00 80.25 344 ASP A CA 1
ATOM 2722 C C . ASP A 1 344 ? 14.406 -4.362 -21.970 1.00 80.25 344 ASP A C 1
ATOM 2724 O O . ASP A 1 344 ? 14.887 -5.276 -22.640 1.00 80.25 344 ASP A O 1
ATOM 2728 N N . TYR A 1 345 ? 15.044 -3.843 -20.917 1.00 83.19 345 TYR A N 1
ATOM 2729 C CA . TYR A 1 345 ? 16.347 -4.323 -20.475 1.00 83.19 345 TYR A CA 1
ATOM 2730 C C . TYR A 1 345 ? 16.310 -5.795 -20.031 1.00 83.19 345 TYR A C 1
ATOM 2732 O O . TYR A 1 345 ? 17.129 -6.582 -20.498 1.00 83.19 345 TYR A O 1
ATOM 2740 N N . LEU A 1 346 ? 15.366 -6.195 -19.177 1.00 87.81 346 LEU A N 1
ATOM 2741 C CA . LEU A 1 346 ? 15.231 -7.585 -18.726 1.00 87.81 346 LEU A CA 1
ATOM 2742 C C . LEU A 1 346 ? 14.975 -8.537 -19.900 1.00 87.81 346 LEU A C 1
ATOM 2744 O O . LEU A 1 346 ? 15.643 -9.564 -20.006 1.00 87.81 346 LEU A O 1
ATOM 2748 N N . LEU A 1 347 ? 14.086 -8.169 -20.826 1.00 85.62 347 LEU A N 1
ATOM 2749 C CA . LEU A 1 347 ? 13.821 -8.954 -22.035 1.00 85.62 347 LEU A CA 1
ATOM 2750 C C . LEU A 1 347 ? 15.074 -9.079 -22.918 1.00 85.62 347 LEU A C 1
ATOM 2752 O O . LEU A 1 347 ? 15.367 -10.164 -23.412 1.00 85.62 347 LEU A O 1
ATOM 2756 N N . SER A 1 348 ? 15.882 -8.016 -23.041 1.00 79.44 348 SER A N 1
ATOM 2757 C CA . SER A 1 348 ? 17.180 -8.068 -23.743 1.00 79.44 348 SER A CA 1
ATOM 2758 C C . SER A 1 348 ? 18.205 -8.991 -23.070 1.00 79.44 348 SER A C 1
ATOM 2760 O O . SER A 1 348 ? 19.151 -9.451 -23.707 1.00 79.44 348 SER A O 1
ATOM 2762 N N . ARG A 1 349 ? 18.012 -9.292 -21.780 1.00 82.75 349 ARG A N 1
ATOM 2763 C CA . ARG A 1 349 ? 18.791 -10.269 -21.006 1.00 82.75 349 ARG A CA 1
ATOM 2764 C C . ARG A 1 349 ? 18.146 -11.659 -21.002 1.00 82.75 349 ARG A C 1
ATOM 2766 O O . ARG A 1 349 ? 18.521 -12.487 -20.178 1.00 82.75 349 ARG A O 1
ATOM 2773 N N . ASN A 1 350 ? 17.227 -11.919 -21.935 1.00 87.00 350 ASN A N 1
ATOM 2774 C CA . ASN A 1 350 ? 16.471 -13.164 -22.074 1.00 87.00 350 ASN A CA 1
ATOM 2775 C C . ASN A 1 350 ? 15.598 -13.507 -20.855 1.00 87.00 350 ASN A C 1
ATOM 2777 O O . ASN A 1 350 ? 15.356 -14.685 -20.608 1.00 87.00 350 ASN A O 1
ATOM 2781 N N . ALA A 1 351 ? 15.118 -12.507 -20.102 1.00 92.62 351 ALA A N 1
ATOM 2782 C CA . ALA A 1 351 ? 14.092 -12.747 -19.087 1.00 92.62 351 ALA A CA 1
ATOM 2783 C C . ALA A 1 351 ? 12.847 -13.350 -19.743 1.00 92.62 351 ALA A C 1
ATOM 2785 O O . ALA A 1 351 ? 12.353 -12.818 -20.744 1.00 92.62 351 ALA A O 1
ATOM 2786 N N . SER A 1 352 ? 12.318 -14.432 -19.182 1.00 94.06 352 SER A N 1
ATOM 2787 C CA . SER A 1 352 ? 11.166 -15.105 -19.769 1.00 94.06 352 SER A CA 1
ATOM 2788 C C . SER A 1 352 ? 9.844 -14.416 -19.382 1.00 94.06 352 SER A C 1
ATOM 2790 O O . SER A 1 352 ? 9.499 -14.337 -18.197 1.00 94.06 352 SER A O 1
ATOM 2792 N N . PRO A 1 353 ? 9.028 -13.959 -20.356 1.00 94.81 353 PRO A N 1
ATOM 2793 C CA . PRO A 1 353 ? 7.696 -13.403 -20.094 1.00 94.81 353 PRO A CA 1
ATOM 2794 C C . PRO A 1 353 ? 6.657 -14.475 -19.722 1.00 94.81 353 PRO A C 1
ATOM 2796 O O . PRO A 1 353 ? 5.525 -14.136 -19.379 1.00 94.81 353 PRO A O 1
ATOM 2799 N N . SER A 1 354 ? 7.020 -15.762 -19.776 1.00 93.69 354 SER A N 1
ATOM 2800 C CA . SER A 1 354 ? 6.116 -16.884 -19.509 1.00 93.69 354 SER A CA 1
ATOM 2801 C C . SER A 1 354 ? 6.253 -17.467 -18.102 1.00 93.69 354 SER A C 1
ATOM 2803 O O . SER A 1 354 ? 5.549 -18.425 -17.782 1.00 93.69 354 SER A O 1
ATOM 2805 N N . VAL A 1 355 ? 7.181 -16.961 -17.280 1.00 94.50 355 VAL A N 1
ATOM 2806 C CA . VAL A 1 355 ? 7.359 -17.447 -15.902 1.00 94.50 355 VAL A CA 1
ATOM 2807 C C . VAL A 1 355 ? 6.082 -17.183 -15.117 1.00 94.50 355 VAL A C 1
ATOM 2809 O O . VAL A 1 355 ? 5.505 -16.103 -15.219 1.00 94.50 355 VAL A O 1
ATOM 2812 N N . LEU A 1 356 ? 5.649 -18.179 -14.346 1.00 95.00 356 LEU A N 1
ATOM 2813 C CA . LEU A 1 356 ? 4.451 -18.095 -13.527 1.00 95.00 356 LEU A CA 1
ATOM 2814 C C . LEU A 1 356 ? 4.824 -17.881 -12.065 1.00 95.00 356 LEU A C 1
ATOM 2816 O O . LEU A 1 356 ? 5.654 -18.611 -11.522 1.00 95.00 356 LEU A O 1
ATOM 2820 N N . ASP A 1 357 ? 4.167 -16.921 -11.428 1.00 94.94 357 ASP A N 1
ATOM 2821 C CA . ASP A 1 357 ? 4.242 -16.724 -9.985 1.00 94.94 357 ASP A CA 1
ATOM 2822 C C . ASP A 1 357 ? 3.443 -17.803 -9.209 1.00 94.94 357 ASP A C 1
ATOM 2824 O O . ASP A 1 357 ? 2.829 -18.712 -9.783 1.00 94.94 357 ASP A O 1
ATOM 2828 N N . HIS A 1 358 ? 3.398 -17.718 -7.875 1.00 92.81 358 HIS A N 1
ATOM 2829 C CA . HIS A 1 358 ? 2.660 -18.669 -7.030 1.00 92.81 358 HIS A CA 1
ATOM 2830 C C . HIS A 1 358 ? 1.147 -18.686 -7.288 1.00 92.81 358 HIS A C 1
ATOM 2832 O O . HIS A 1 358 ? 0.482 -19.656 -6.914 1.00 92.81 358 HIS A O 1
ATOM 2838 N N . ALA A 1 359 ? 0.587 -17.661 -7.927 1.00 93.00 359 ALA A N 1
ATOM 2839 C CA . ALA A 1 359 ? -0.812 -17.589 -8.336 1.00 93.00 359 ALA A CA 1
ATOM 2840 C C . ALA A 1 359 ? -1.027 -18.034 -9.796 1.00 93.00 359 ALA A C 1
ATOM 2842 O O . ALA A 1 359 ? -2.145 -17.950 -10.304 1.00 93.00 359 ALA A 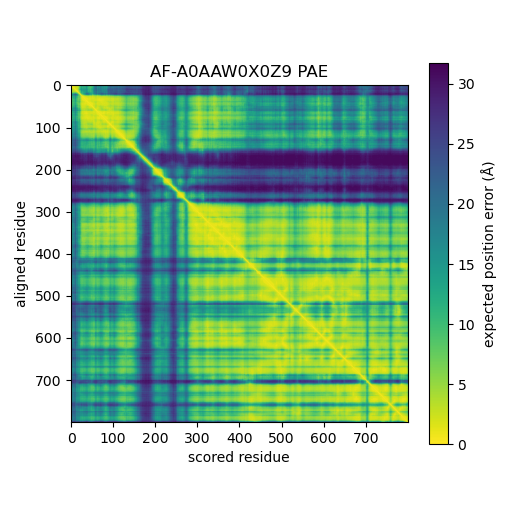O 1
ATOM 2843 N N . GLY A 1 360 ? 0.010 -18.541 -10.471 1.00 94.50 360 GLY A N 1
ATOM 2844 C CA . GLY A 1 360 ? -0.057 -18.944 -11.874 1.00 94.50 360 GLY A CA 1
ATOM 2845 C C . GLY A 1 360 ? -0.092 -17.760 -12.841 1.00 94.50 360 GLY A C 1
ATOM 2846 O O . GLY A 1 360 ? -0.557 -17.912 -13.965 1.00 94.50 360 GLY A O 1
ATOM 2847 N N . ARG A 1 361 ? 0.323 -16.566 -12.413 1.00 95.31 361 ARG A N 1
ATOM 2848 C CA . ARG A 1 361 ? 0.267 -15.349 -13.227 1.00 95.31 361 ARG A CA 1
ATOM 2849 C C . ARG A 1 361 ? 1.598 -15.108 -13.914 1.00 95.31 361 ARG A C 1
ATOM 2851 O O . ARG A 1 361 ? 2.642 -15.257 -13.298 1.00 95.31 361 ARG A O 1
ATOM 2858 N N . THR A 1 362 ? 1.529 -14.671 -15.164 1.00 96.75 362 THR A N 1
ATOM 2859 C CA . THR A 1 362 ? 2.673 -14.113 -15.900 1.00 96.75 362 THR A CA 1
ATOM 2860 C C . THR A 1 362 ? 2.907 -12.642 -15.523 1.00 96.75 362 THR A C 1
ATOM 2862 O O . THR A 1 362 ? 1.990 -11.982 -15.015 1.00 96.75 362 THR A O 1
ATOM 2865 N N . PRO A 1 363 ? 4.064 -12.047 -15.865 1.00 96.94 363 PRO A N 1
ATOM 2866 C CA . PRO A 1 363 ? 4.290 -10.609 -15.725 1.00 96.94 363 PRO A CA 1
ATOM 2867 C C . PRO A 1 363 ? 3.195 -9.735 -16.367 1.00 96.94 363 PRO A C 1
ATOM 2869 O O . PRO A 1 363 ? 2.808 -8.715 -15.795 1.00 96.94 363 PRO A O 1
ATOM 2872 N N . ALA A 1 364 ? 2.623 -10.152 -17.505 1.00 96.56 364 ALA A N 1
ATOM 2873 C CA . ALA A 1 364 ? 1.536 -9.426 -18.171 1.00 96.56 364 ALA A CA 1
ATOM 2874 C C . ALA A 1 364 ? 0.257 -9.331 -17.317 1.00 96.56 364 ALA A C 1
ATOM 2876 O O . ALA A 1 364 ? -0.404 -8.290 -17.312 1.00 96.56 364 ALA A O 1
ATOM 2877 N N . HIS A 1 365 ? -0.075 -10.379 -16.551 1.00 96.25 365 HIS A N 1
ATOM 2878 C CA . HIS A 1 365 ? -1.208 -10.346 -15.619 1.00 96.25 365 HIS A CA 1
ATOM 2879 C C . HIS A 1 365 ? -1.028 -9.228 -14.589 1.00 96.25 365 HIS A C 1
ATOM 2881 O O . HIS A 1 365 ? -1.944 -8.436 -14.376 1.00 96.25 365 HIS A O 1
ATOM 2887 N N . LEU A 1 366 ? 0.163 -9.130 -13.985 1.00 94.75 366 LEU A N 1
ATOM 2888 C CA . LEU A 1 366 ? 0.464 -8.089 -13.003 1.00 94.75 366 LEU A CA 1
ATOM 2889 C C . LEU A 1 366 ? 0.454 -6.695 -13.638 1.00 94.75 366 LEU A C 1
ATOM 2891 O O . LEU A 1 366 ? -0.109 -5.769 -13.058 1.00 94.75 366 LEU A O 1
ATOM 2895 N N . ALA A 1 367 ? 1.011 -6.533 -14.841 1.00 92.75 367 ALA A N 1
ATOM 2896 C CA . ALA A 1 367 ? 0.969 -5.251 -15.543 1.00 92.75 367 ALA A CA 1
ATOM 2897 C C . ALA A 1 367 ? -0.470 -4.744 -15.711 1.00 92.75 367 ALA A C 1
ATOM 2899 O O . ALA A 1 367 ? -0.775 -3.613 -15.335 1.00 92.75 367 ALA A O 1
ATOM 2900 N N . TYR A 1 368 ? -1.376 -5.581 -16.219 1.00 92.62 368 TYR A N 1
ATOM 2901 C CA . TYR A 1 368 ? -2.774 -5.191 -16.400 1.00 92.62 368 TYR A CA 1
ATOM 2902 C C . TYR A 1 368 ? -3.533 -5.024 -15.084 1.00 92.62 368 TYR A C 1
ATOM 2904 O O . TYR A 1 368 ? -4.328 -4.091 -14.964 1.00 92.62 368 TYR A O 1
ATOM 2912 N N . MET A 1 369 ? -3.250 -5.865 -14.088 1.00 91.12 369 MET A N 1
ATOM 2913 C CA . MET A 1 369 ? -3.809 -5.765 -12.739 1.00 91.12 369 MET A CA 1
ATOM 2914 C C . MET A 1 369 ? -3.520 -4.404 -12.088 1.00 91.12 369 MET A C 1
ATOM 2916 O O . MET A 1 369 ? -4.397 -3.820 -11.455 1.00 91.12 369 MET A O 1
ATOM 2920 N N . PHE A 1 370 ? -2.316 -3.866 -12.292 1.00 87.06 370 PHE A N 1
ATOM 2921 C CA . PHE A 1 370 ? -1.909 -2.537 -11.821 1.00 87.06 370 PHE A CA 1
ATOM 2922 C C . PHE A 1 370 ? -2.102 -1.432 -12.876 1.00 87.06 370 PHE A C 1
ATOM 2924 O O . PHE A 1 370 ? -1.575 -0.330 -12.729 1.00 87.06 370 PHE A O 1
ATOM 2931 N N . GLY A 1 371 ? -2.863 -1.701 -13.943 1.00 86.69 371 GLY A N 1
ATOM 2932 C CA . GLY A 1 371 ? -3.251 -0.734 -14.976 1.00 86.69 371 GLY A CA 1
ATOM 2933 C C . GLY A 1 371 ? -2.140 -0.278 -15.927 1.00 86.69 371 GLY A C 1
ATOM 2934 O O . GLY A 1 371 ? -2.349 0.637 -16.726 1.00 86.69 371 GLY A O 1
ATOM 2935 N N . HIS A 1 372 ? -0.975 -0.919 -15.908 1.00 86.88 372 HIS A N 1
ATOM 2936 C CA . HIS A 1 372 ? 0.164 -0.637 -16.782 1.00 86.88 372 HIS A CA 1
ATOM 2937 C C . HIS A 1 372 ? -0.023 -1.243 -18.178 1.00 86.88 372 HIS A C 1
ATOM 2939 O O . HIS A 1 372 ? 0.744 -2.095 -18.615 1.00 86.88 372 HIS A O 1
ATOM 2945 N N . SER A 1 373 ? -1.049 -0.768 -18.892 1.00 84.25 373 SER A N 1
ATOM 2946 C CA . SER A 1 373 ? -1.499 -1.350 -20.168 1.00 84.25 373 SER A CA 1
ATOM 2947 C C . SER A 1 373 ? -0.385 -1.445 -21.213 1.00 84.25 373 SER A C 1
ATOM 2949 O O . SER A 1 373 ? -0.257 -2.485 -21.830 1.00 84.25 373 SER A O 1
ATOM 2951 N N . ALA A 1 374 ? 0.477 -0.428 -21.343 1.00 80.31 374 ALA A N 1
ATOM 2952 C CA . ALA A 1 374 ? 1.588 -0.459 -22.300 1.00 80.31 374 ALA A CA 1
ATOM 2953 C C . ALA A 1 374 ? 2.585 -1.604 -22.034 1.00 80.31 374 ALA A C 1
ATOM 2955 O O . ALA A 1 374 ? 3.017 -2.273 -22.963 1.00 80.31 374 ALA A O 1
ATOM 2956 N N . VAL A 1 375 ? 2.920 -1.849 -20.763 1.00 86.00 375 VAL A N 1
ATOM 2957 C CA . VAL A 1 375 ? 3.774 -2.979 -20.363 1.00 86.00 375 VAL A CA 1
ATOM 2958 C C . VAL A 1 375 ? 3.044 -4.302 -20.570 1.00 86.00 375 VAL A C 1
ATOM 2960 O O . VAL A 1 375 ? 3.627 -5.259 -21.068 1.00 86.00 375 VAL A O 1
ATOM 2963 N N . GLY A 1 376 ? 1.760 -4.348 -20.206 1.00 90.12 376 GLY A N 1
ATOM 2964 C CA . GLY A 1 376 ? 0.922 -5.523 -20.409 1.00 90.12 376 GLY A CA 1
ATOM 2965 C C . GLY A 1 376 ? 0.842 -5.913 -21.881 1.00 90.12 376 GLY A C 1
ATOM 2966 O O . GLY A 1 376 ? 1.082 -7.068 -22.196 1.00 90.12 376 GLY A O 1
ATOM 2967 N N . ASP A 1 377 ? 0.600 -4.956 -22.777 1.00 87.19 377 ASP A N 1
ATOM 2968 C CA . ASP A 1 377 ? 0.499 -5.186 -24.220 1.00 87.19 377 ASP A CA 1
ATOM 2969 C C . ASP A 1 377 ? 1.807 -5.754 -24.794 1.00 87.19 377 ASP A C 1
ATOM 2971 O O . ASP A 1 377 ? 1.755 -6.698 -25.576 1.00 87.19 377 ASP A O 1
ATOM 2975 N N . CYS A 1 378 ? 2.969 -5.256 -24.351 1.00 86.31 378 CYS A N 1
ATOM 2976 C CA . CYS A 1 378 ? 4.274 -5.794 -24.753 1.00 86.31 378 CYS A CA 1
ATOM 2977 C C . CYS A 1 378 ? 4.527 -7.222 -24.245 1.00 86.31 378 CYS A C 1
ATOM 2979 O O . CYS A 1 378 ? 5.104 -8.033 -24.959 1.00 86.31 378 CYS A O 1
ATOM 2981 N N . LEU A 1 379 ? 4.132 -7.537 -23.008 1.00 91.69 379 LEU A N 1
ATOM 2982 C CA . LEU A 1 379 ? 4.414 -8.836 -22.379 1.00 91.69 379 LEU A CA 1
ATOM 2983 C C . LEU A 1 379 ? 3.366 -9.913 -22.697 1.00 91.69 379 LEU A C 1
ATOM 2985 O O . LEU A 1 379 ? 3.592 -11.088 -22.420 1.00 91.69 379 LEU A O 1
ATOM 2989 N N . CYS A 1 380 ? 2.202 -9.518 -23.210 1.00 89.69 380 CYS A N 1
ATOM 2990 C CA . CYS A 1 380 ? 1.072 -10.407 -23.479 1.00 89.69 380 CYS A CA 1
ATOM 2991 C C . CYS A 1 380 ? 1.170 -11.098 -24.848 1.00 89.69 380 CYS A C 1
ATOM 2993 O O . CYS A 1 380 ? 0.486 -12.097 -25.057 1.00 89.69 380 CYS A O 1
ATOM 2995 N N . GLU A 1 381 ? 2.008 -10.598 -25.762 1.00 85.38 381 GLU A N 1
ATOM 2996 C CA . GLU A 1 381 ? 2.168 -11.150 -27.112 1.00 85.38 381 GLU A CA 1
ATOM 2997 C C . GLU A 1 381 ? 2.620 -12.620 -27.067 1.00 85.38 381 GLU A C 1
ATOM 2999 O O . GLU A 1 381 ? 3.680 -12.946 -26.531 1.00 85.38 381 GLU A O 1
ATOM 3004 N N . GLY A 1 382 ? 1.790 -13.523 -27.600 1.00 83.44 382 GLY A N 1
ATOM 3005 C CA . GLY A 1 382 ? 2.026 -14.972 -27.573 1.00 83.44 382 GLY A CA 1
ATOM 3006 C C . GLY A 1 382 ? 1.649 -15.671 -26.259 1.00 83.44 382 GLY A C 1
ATOM 3007 O O . GLY A 1 382 ? 1.772 -16.893 -26.165 1.00 83.44 382 GLY A O 1
ATOM 3008 N N . PHE A 1 383 ? 1.163 -14.930 -25.258 1.00 87.81 383 PHE A N 1
ATOM 3009 C CA . PHE A 1 383 ? 0.755 -15.433 -23.940 1.00 87.81 383 PHE A CA 1
ATOM 3010 C C . PHE A 1 383 ? -0.671 -15.018 -23.557 1.00 87.81 383 PHE A C 1
ATOM 3012 O O . PHE A 1 383 ? -1.050 -15.135 -22.388 1.00 87.81 383 PHE A O 1
ATOM 3019 N N . GLU A 1 384 ? -1.481 -14.573 -24.520 1.00 89.50 384 GLU A N 1
ATOM 3020 C CA . GLU A 1 384 ? -2.806 -13.982 -24.303 1.00 89.50 384 GLU A CA 1
ATOM 3021 C C . GLU A 1 384 ? -3.792 -14.935 -23.626 1.00 89.50 384 GLU A C 1
ATOM 3023 O O . GLU A 1 384 ? -4.665 -14.488 -22.887 1.00 89.50 384 GLU A O 1
ATOM 3028 N N . GLU A 1 385 ? -3.647 -16.236 -23.877 1.00 89.69 385 GLU A N 1
ATOM 3029 C CA . GLU A 1 385 ? -4.513 -17.295 -23.349 1.00 89.69 385 GLU A CA 1
ATOM 3030 C C . GLU A 1 385 ? -3.943 -17.970 -22.090 1.00 89.69 385 GLU A C 1
ATOM 3032 O O . GLU A 1 385 ? -4.544 -18.911 -21.569 1.00 89.69 385 GLU A O 1
ATOM 3037 N N . SER A 1 386 ? -2.791 -17.514 -21.579 1.00 92.12 386 SER A N 1
ATOM 3038 C CA . SER A 1 386 ? -2.227 -18.029 -20.323 1.00 92.12 386 SER A CA 1
ATOM 3039 C C . SER A 1 386 ? -3.187 -17.730 -19.175 1.00 92.12 386 SER A C 1
ATOM 3041 O O . SER A 1 386 ? -3.623 -16.591 -19.039 1.00 92.12 386 SER A O 1
ATOM 3043 N N . ARG A 1 387 ? -3.515 -18.725 -18.343 1.00 93.94 387 ARG A N 1
ATOM 3044 C CA . ARG A 1 387 ? -4.493 -18.568 -17.253 1.00 93.94 387 ARG A CA 1
ATOM 3045 C C . ARG A 1 387 ? -3.839 -18.626 -15.880 1.00 93.94 387 ARG A C 1
ATOM 3047 O O . ARG A 1 387 ? -3.050 -19.532 -15.617 1.00 93.94 387 ARG A O 1
ATOM 3054 N N . SER A 1 388 ? -4.241 -17.705 -15.003 1.00 94.19 388 SER A N 1
ATOM 3055 C CA . SER A 1 388 ? -3.947 -17.762 -13.568 1.00 94.19 388 SER A CA 1
ATOM 3056 C C . SER A 1 388 ? -4.643 -18.953 -12.898 1.00 94.19 388 SER A C 1
ATOM 3058 O O . SER A 1 388 ? -5.520 -19.599 -13.478 1.00 94.19 388 SER A O 1
ATOM 3060 N N . LYS A 1 389 ? -4.316 -19.227 -11.630 1.00 93.50 389 LYS A N 1
ATOM 3061 C CA . LYS A 1 389 ? -5.038 -20.216 -10.807 1.00 93.50 389 LYS A CA 1
ATOM 3062 C C . LYS A 1 389 ? -6.520 -19.885 -10.621 1.00 93.50 389 LYS A C 1
ATOM 3064 O O . LYS A 1 389 ? -7.318 -20.801 -10.440 1.00 93.50 389 LYS A O 1
ATOM 3069 N N . ALA A 1 390 ? -6.888 -18.606 -10.684 1.00 91.56 390 ALA A N 1
ATOM 3070 C CA . ALA A 1 390 ? -8.279 -18.160 -10.669 1.00 91.56 390 ALA A CA 1
ATOM 3071 C C . ALA A 1 390 ? -8.967 -18.306 -12.043 1.00 91.56 390 ALA A C 1
ATOM 3073 O O . ALA A 1 390 ? -10.173 -18.110 -12.158 1.00 91.56 390 ALA A O 1
ATOM 3074 N N . GLY A 1 391 ? -8.221 -18.683 -13.088 1.00 93.75 391 GLY A N 1
ATOM 3075 C CA . GLY A 1 391 ? -8.736 -18.955 -14.428 1.00 93.75 391 GLY A CA 1
ATOM 3076 C C . GLY A 1 391 ? -8.776 -17.745 -15.362 1.00 93.75 391 GLY A C 1
ATOM 3077 O O . GLY A 1 391 ? -9.179 -17.909 -16.514 1.00 93.75 391 GLY A O 1
ATOM 3078 N N . ASN A 1 392 ? -8.343 -16.565 -14.913 1.00 93.31 392 ASN A N 1
ATOM 3079 C CA . ASN A 1 392 ? -8.327 -15.341 -15.716 1.00 93.31 392 ASN A CA 1
ATOM 3080 C C . ASN A 1 392 ? -7.091 -15.282 -16.612 1.00 93.31 392 ASN A C 1
ATOM 3082 O O . ASN A 1 392 ? -6.005 -15.678 -16.186 1.00 93.31 392 ASN A O 1
ATOM 3086 N N . CYS A 1 393 ? -7.247 -14.761 -17.829 1.00 95.00 393 CYS A N 1
ATOM 3087 C CA . CYS A 1 393 ? -6.113 -14.392 -18.671 1.00 95.00 393 CYS A CA 1
ATOM 3088 C C . CYS A 1 393 ? -5.681 -12.931 -18.428 1.00 95.00 393 CYS A C 1
ATOM 3090 O O . CYS A 1 393 ? -6.416 -12.159 -17.795 1.00 95.00 393 CYS A O 1
ATOM 3092 N N . PRO A 1 394 ? -4.522 -12.479 -18.951 1.00 94.25 394 PRO A N 1
ATOM 3093 C CA . PRO A 1 394 ? -4.069 -11.100 -18.765 1.00 94.25 394 PRO A CA 1
ATOM 3094 C C . PRO A 1 394 ? -5.110 -10.059 -19.217 1.00 94.25 394 PRO A C 1
ATOM 3096 O O . PRO A 1 394 ? -5.331 -9.050 -18.543 1.00 94.25 394 PRO A O 1
ATOM 3099 N N . LYS A 1 395 ? -5.799 -10.307 -20.339 1.00 92.44 395 LYS A N 1
ATOM 3100 C CA . LYS A 1 395 ? -6.809 -9.382 -20.881 1.00 92.44 395 LYS A CA 1
ATOM 3101 C C . LYS A 1 395 ? -8.069 -9.317 -20.017 1.00 92.44 395 LYS A C 1
ATOM 3103 O O . LYS A 1 395 ? -8.656 -8.237 -19.908 1.00 92.44 395 LYS A O 1
ATOM 3108 N N . ASP A 1 396 ? -8.450 -10.416 -19.365 1.00 94.50 396 ASP A N 1
ATOM 3109 C CA . ASP A 1 396 ? -9.552 -10.424 -18.397 1.00 94.50 396 ASP A CA 1
ATOM 3110 C C . ASP A 1 396 ? -9.243 -9.471 -17.236 1.00 94.50 396 ASP A C 1
ATOM 3112 O O . ASP A 1 396 ? -10.083 -8.643 -16.870 1.00 94.50 396 ASP A O 1
ATOM 3116 N N . LEU A 1 397 ? -8.002 -9.492 -16.732 1.00 93.69 397 LEU A N 1
ATOM 3117 C CA . LEU A 1 397 ? -7.549 -8.586 -15.673 1.00 93.69 397 LEU A CA 1
ATOM 3118 C C . LEU A 1 397 ? -7.525 -7.119 -16.115 1.00 93.69 397 LEU A C 1
ATOM 3120 O O . LEU A 1 397 ? -7.891 -6.251 -15.326 1.00 93.69 397 LEU A O 1
ATOM 3124 N N . LEU A 1 398 ? -7.186 -6.812 -17.372 1.00 91.81 398 LEU A N 1
ATOM 3125 C CA . LEU A 1 398 ? -7.300 -5.443 -17.899 1.00 91.81 398 LEU A CA 1
ATOM 3126 C C . LEU A 1 398 ? -8.757 -4.957 -17.898 1.00 91.81 398 LEU A C 1
ATOM 3128 O O . LEU A 1 398 ? -9.046 -3.806 -17.552 1.00 91.81 398 LEU A O 1
ATOM 3132 N N . VAL A 1 399 ? -9.693 -5.815 -18.306 1.00 92.56 399 VAL A N 1
ATOM 3133 C CA . VAL A 1 399 ? -11.128 -5.496 -18.289 1.00 92.56 399 VAL A CA 1
ATOM 3134 C C . VAL A 1 399 ? -11.617 -5.325 -16.853 1.00 92.56 399 VAL A C 1
ATOM 3136 O O . VAL A 1 399 ? -12.340 -4.368 -16.562 1.00 92.56 399 VAL A O 1
ATOM 3139 N N . ALA A 1 400 ? -11.203 -6.210 -15.948 1.00 91.88 400 ALA A N 1
ATOM 3140 C CA . ALA A 1 400 ? -11.508 -6.132 -14.527 1.00 91.88 400 ALA A CA 1
ATOM 3141 C C . ALA A 1 400 ? -10.960 -4.841 -13.901 1.00 91.88 400 ALA A C 1
ATOM 3143 O O . ALA A 1 400 ? -11.695 -4.132 -13.218 1.00 91.88 400 ALA A O 1
ATOM 3144 N N . PHE A 1 401 ? -9.728 -4.456 -14.232 1.00 88.88 401 PHE A N 1
ATOM 3145 C CA . PHE A 1 401 ? -9.119 -3.202 -13.801 1.00 88.88 401 PHE A CA 1
ATOM 3146 C C . PHE A 1 401 ? -9.889 -1.968 -14.305 1.00 88.88 401 PHE A C 1
ATOM 3148 O O . PHE A 1 401 ? -10.135 -1.023 -13.555 1.00 88.88 401 PHE A O 1
ATOM 3155 N N . LYS A 1 402 ? -10.370 -1.968 -15.553 1.00 87.31 402 LYS A N 1
ATOM 3156 C CA . LYS A 1 402 ? -11.243 -0.884 -16.053 1.00 87.31 402 LYS A CA 1
ATOM 3157 C C . LYS A 1 402 ? -12.556 -0.805 -15.268 1.00 87.31 402 LYS A C 1
ATOM 3159 O O . LYS A 1 402 ? -12.965 0.284 -14.868 1.00 87.31 402 LYS A O 1
ATOM 3164 N N . LYS A 1 403 ? -13.188 -1.950 -14.979 1.00 88.19 403 LYS A N 1
ATOM 3165 C CA . LYS A 1 403 ? -14.376 -2.009 -14.103 1.00 88.19 403 LYS A CA 1
ATOM 3166 C C . LYS A 1 403 ? -14.059 -1.476 -12.702 1.00 88.19 403 LYS A C 1
ATOM 3168 O O . LYS A 1 403 ? -14.868 -0.745 -12.134 1.00 88.19 403 LYS A O 1
ATOM 3173 N N . TYR A 1 404 ? -12.871 -1.773 -12.187 1.00 84.31 404 TYR A N 1
ATOM 3174 C CA . TYR A 1 404 ? -12.390 -1.265 -10.911 1.00 84.31 404 TYR A CA 1
ATOM 3175 C C . TYR A 1 404 ? -12.297 0.266 -10.883 1.00 84.31 404 TYR A C 1
ATOM 3177 O O . TYR A 1 404 ? -12.833 0.921 -9.988 1.00 84.31 404 TYR A O 1
ATOM 3185 N N . LEU A 1 405 ? -11.696 0.874 -11.911 1.00 80.50 405 LEU A N 1
ATOM 3186 C CA . LEU A 1 405 ? -11.652 2.334 -12.040 1.00 80.50 405 LEU A CA 1
ATOM 3187 C C . LEU A 1 405 ? -13.055 2.951 -12.092 1.00 80.50 405 LEU A C 1
ATOM 3189 O O . LEU A 1 405 ? -13.280 4.023 -11.520 1.00 80.50 405 LEU A O 1
ATOM 3193 N N . LYS A 1 406 ? -14.018 2.277 -12.731 1.00 83.06 406 LYS A N 1
ATOM 3194 C CA . LYS A 1 406 ? -15.421 2.710 -12.771 1.00 83.06 406 LYS A CA 1
ATOM 3195 C C . LYS A 1 406 ? -16.053 2.784 -11.390 1.00 83.06 406 LYS A C 1
ATOM 3197 O O . LYS A 1 406 ? -16.782 3.742 -11.117 1.00 83.06 406 LYS A O 1
ATOM 3202 N N . MET A 1 407 ? -15.762 1.803 -10.537 1.00 80.31 407 MET A N 1
ATOM 3203 C CA . MET A 1 407 ? -16.283 1.707 -9.173 1.00 80.31 407 MET A CA 1
ATOM 3204 C C . MET A 1 407 ? -15.925 2.950 -8.354 1.00 80.31 407 MET A C 1
ATOM 3206 O O . MET A 1 407 ? -16.807 3.554 -7.751 1.00 80.31 407 MET A O 1
ATOM 3210 N N . TYR A 1 408 ? -14.678 3.424 -8.435 1.00 77.81 408 TYR A N 1
ATOM 3211 C CA . TYR A 1 408 ? -14.263 4.689 -7.804 1.00 77.81 408 TYR A CA 1
ATOM 3212 C C . TYR A 1 408 ? -14.516 5.942 -8.632 1.00 77.81 408 TYR A C 1
ATOM 3214 O O . TYR A 1 408 ? -14.156 7.043 -8.216 1.00 77.81 408 TYR A O 1
ATOM 3222 N N . HIS A 1 409 ? -15.137 5.809 -9.802 1.00 75.25 409 HIS A N 1
ATOM 3223 C CA . HIS A 1 409 ? -15.353 6.908 -10.738 1.00 75.25 409 HIS A CA 1
ATOM 3224 C C . HIS A 1 409 ? -14.060 7.601 -11.206 1.00 75.25 409 HIS A C 1
ATOM 3226 O O . HIS A 1 409 ? -14.057 8.811 -11.444 1.00 75.25 409 HIS A O 1
ATOM 3232 N N . LEU A 1 410 ? -12.982 6.833 -11.371 1.00 72.25 410 LEU A N 1
ATOM 3233 C CA . LEU A 1 410 ? -11.665 7.304 -11.812 1.00 72.25 410 LEU A CA 1
ATOM 3234 C C . LEU A 1 410 ? -11.473 7.245 -13.341 1.00 72.25 410 LEU A C 1
ATOM 3236 O O . LEU A 1 410 ? -10.440 7.672 -13.837 1.00 72.25 410 LEU A O 1
ATOM 3240 N N . GLU A 1 411 ? -12.460 6.766 -14.108 1.00 68.69 411 GLU A N 1
ATOM 3241 C CA . GLU A 1 411 ? -12.377 6.667 -15.581 1.00 68.69 411 GLU A CA 1
ATOM 3242 C C . GLU A 1 411 ? -12.332 8.026 -16.303 1.00 68.69 411 GLU A C 1
ATOM 3244 O O . GLU A 1 411 ? -11.912 8.116 -17.457 1.00 68.69 411 GLU A O 1
ATOM 3249 N N . LYS A 1 412 ? -12.831 9.095 -15.670 1.00 64.81 412 LYS A N 1
ATOM 3250 C CA . LYS A 1 412 ? -12.898 10.418 -16.297 1.00 64.81 412 LYS A CA 1
ATOM 3251 C C . LYS A 1 412 ? -11.617 11.182 -16.004 1.00 64.81 412 LYS A C 1
ATOM 3253 O O . LYS A 1 412 ? -11.280 11.381 -14.843 1.00 64.81 412 LYS A O 1
ATOM 3258 N N . ASN A 1 413 ? -10.984 11.707 -17.053 1.00 56.84 413 ASN A N 1
ATOM 3259 C CA . ASN A 1 413 ? -9.905 12.682 -16.918 1.00 56.84 413 ASN A CA 1
ATOM 3260 C C . ASN A 1 413 ? -10.412 13.890 -16.121 1.00 56.84 413 ASN A C 1
ATOM 3262 O O . ASN A 1 413 ? -11.124 14.747 -16.654 1.00 56.84 413 ASN A O 1
ATOM 3266 N N . ILE A 1 414 ? -10.062 13.942 -14.838 1.00 60.91 414 ILE A N 1
ATOM 3267 C CA . ILE A 1 414 ? -10.300 15.093 -13.977 1.00 60.91 414 ILE A CA 1
ATOM 3268 C C . ILE A 1 414 ? -9.473 16.243 -14.547 1.00 60.91 414 ILE A C 1
ATOM 3270 O O . ILE A 1 414 ? -8.248 16.253 -14.475 1.00 60.91 414 ILE A O 1
ATOM 3274 N N . ARG A 1 415 ? -10.146 17.209 -15.180 1.00 62.06 415 ARG A N 1
ATOM 3275 C CA . ARG A 1 415 ? -9.497 18.360 -15.830 1.00 62.06 415 ARG A CA 1
ATOM 3276 C C . ARG A 1 415 ? -9.284 19.489 -14.835 1.00 62.06 415 ARG A C 1
ATOM 3278 O O . ARG A 1 415 ? -9.888 20.550 -14.958 1.00 62.06 415 ARG A O 1
ATOM 3285 N N . VAL A 1 416 ? -8.518 19.228 -13.785 1.00 63.22 416 VAL A N 1
ATOM 3286 C CA . VAL A 1 416 ? -8.057 20.305 -12.908 1.00 63.22 416 VAL A CA 1
ATOM 3287 C C . VAL A 1 416 ? -6.725 20.796 -13.474 1.00 63.22 416 VAL A C 1
ATOM 3289 O O . VAL A 1 416 ? -5.866 19.963 -13.766 1.00 63.22 416 VAL A O 1
ATOM 3292 N N . PRO A 1 417 ? -6.530 22.108 -13.692 1.00 60.84 417 PRO A N 1
ATOM 3293 C CA . PRO A 1 417 ? -5.260 22.641 -14.173 1.00 60.84 417 PRO A CA 1
ATOM 3294 C C . PRO A 1 417 ? -4.218 22.602 -13.042 1.00 60.84 417 PRO A C 1
ATOM 3296 O O . PRO A 1 417 ? -3.809 23.623 -12.498 1.00 60.84 417 PRO A O 1
ATOM 3299 N N . MET A 1 418 ? -3.787 21.388 -12.675 1.00 59.19 418 MET A N 1
ATOM 3300 C CA . MET A 1 418 ? -2.862 21.104 -11.566 1.00 59.19 418 MET A CA 1
ATOM 3301 C C . MET A 1 418 ? -1.552 21.890 -11.687 1.00 59.19 418 MET A C 1
ATOM 3303 O O . MET A 1 418 ? -0.933 22.226 -10.688 1.00 59.19 418 MET A O 1
ATOM 3307 N N . HIS A 1 419 ? -1.134 22.172 -12.923 1.00 57.38 419 HIS A N 1
ATOM 3308 C CA . HIS A 1 419 ? 0.100 22.882 -13.249 1.00 57.38 419 HIS A CA 1
ATOM 3309 C C . HIS A 1 419 ? -0.031 24.412 -13.172 1.00 57.38 419 HIS A C 1
ATOM 3311 O O . HIS A 1 419 ? 0.981 25.106 -13.148 1.00 57.38 419 HIS A O 1
ATOM 3317 N N . GLU A 1 420 ? -1.256 24.943 -13.144 1.00 57.72 420 GLU A N 1
ATOM 3318 C CA . GLU A 1 420 ? -1.527 26.381 -13.020 1.00 57.72 420 GLU A CA 1
ATOM 3319 C C . GLU A 1 420 ? -1.792 26.783 -11.559 1.00 57.72 420 GLU A C 1
ATOM 3321 O O . GLU A 1 420 ? -1.612 27.943 -11.190 1.00 57.72 420 GLU A O 1
ATOM 3326 N N . LEU A 1 421 ? -2.187 25.827 -10.708 1.00 63.94 421 LEU A N 1
ATOM 3327 C CA . LEU A 1 421 ? -2.564 26.055 -9.314 1.00 63.94 421 LEU A CA 1
ATOM 3328 C C . LEU A 1 421 ? -1.456 25.606 -8.351 1.00 63.94 421 LEU A C 1
ATOM 3330 O O . LEU A 1 421 ? -1.422 24.462 -7.907 1.00 63.94 421 LEU A O 1
ATOM 3334 N N . ASN A 1 422 ? -0.594 26.545 -7.954 1.00 67.69 422 ASN A N 1
ATOM 3335 C CA . ASN A 1 422 ? 0.445 26.316 -6.939 1.00 67.69 422 ASN A CA 1
ATOM 3336 C C . ASN A 1 422 ? -0.069 26.386 -5.480 1.00 67.69 422 ASN A C 1
ATOM 3338 O O . ASN A 1 422 ? 0.732 26.456 -4.547 1.00 67.69 422 ASN A O 1
ATOM 3342 N N . ASP A 1 423 ? -1.386 26.396 -5.264 1.00 76.31 423 ASP A N 1
ATOM 3343 C CA . ASP A 1 423 ? -2.009 26.416 -3.937 1.00 76.31 423 ASP A CA 1
ATOM 3344 C C . ASP A 1 423 ? -2.797 25.109 -3.699 1.00 76.31 423 ASP A C 1
ATOM 3346 O O . ASP A 1 423 ? -3.806 24.877 -4.375 1.00 76.31 423 ASP A O 1
ATOM 3350 N N . PRO A 1 424 ? -2.385 24.260 -2.730 1.00 74.62 424 PRO A N 1
ATOM 3351 C CA . PRO A 1 424 ? -3.103 23.036 -2.376 1.00 74.62 424 PRO A CA 1
ATOM 3352 C C . PRO A 1 424 ? -4.581 23.256 -2.021 1.00 74.62 424 PRO A C 1
ATOM 3354 O O . PRO A 1 424 ? -5.404 22.373 -2.256 1.00 74.62 424 PRO A O 1
ATOM 3357 N N . LEU A 1 425 ? -4.944 24.417 -1.468 1.00 79.44 425 LEU A N 1
ATOM 3358 C CA . LEU A 1 425 ? -6.329 24.715 -1.099 1.00 79.44 425 LEU A CA 1
ATOM 3359 C C . LEU A 1 425 ? -7.164 25.123 -2.315 1.00 79.44 425 LEU A C 1
ATOM 3361 O O . LEU A 1 425 ? -8.283 24.634 -2.481 1.00 79.44 425 LEU A O 1
ATOM 3365 N N . ALA A 1 426 ? -6.625 25.963 -3.205 1.00 80.31 426 ALA A N 1
ATOM 3366 C CA . ALA A 1 426 ? -7.239 26.245 -4.505 1.00 80.31 426 ALA A CA 1
ATOM 3367 C C . ALA A 1 426 ? -7.480 24.958 -5.305 1.00 80.31 426 ALA A C 1
ATOM 3369 O O . ALA A 1 426 ? -8.537 24.796 -5.918 1.00 80.31 426 ALA A O 1
ATOM 3370 N N . LEU A 1 427 ? -6.539 24.018 -5.226 1.00 78.00 427 LEU A N 1
ATOM 3371 C CA . LEU A 1 427 ? -6.672 22.697 -5.814 1.00 78.00 427 LEU A CA 1
ATOM 3372 C C . LEU A 1 427 ? -7.852 21.913 -5.212 1.00 78.00 427 LEU A C 1
ATOM 3374 O O . LEU A 1 427 ? -8.724 21.454 -5.955 1.00 78.00 427 LEU A O 1
ATOM 3378 N N . THR A 1 428 ? -7.944 21.808 -3.881 1.00 82.56 428 THR A N 1
ATOM 3379 C CA . THR A 1 428 ? -9.095 21.157 -3.232 1.00 82.56 428 THR A CA 1
ATOM 3380 C C . THR A 1 428 ? -10.419 21.791 -3.660 1.00 82.56 428 THR A C 1
ATOM 3382 O O . THR A 1 428 ? -11.363 21.070 -3.994 1.00 82.56 428 THR A O 1
ATOM 3385 N N . ARG A 1 429 ? -10.496 23.128 -3.732 1.00 85.81 429 ARG A N 1
ATOM 3386 C CA . ARG A 1 429 ? -11.702 23.830 -4.210 1.00 85.81 429 ARG A CA 1
ATOM 3387 C C . ARG A 1 429 ? -12.045 23.444 -5.645 1.00 85.81 429 ARG A C 1
ATOM 3389 O O . ARG A 1 429 ? -13.204 23.146 -5.913 1.00 85.81 429 ARG A O 1
ATOM 3396 N N . ALA A 1 430 ? -11.070 23.413 -6.553 1.00 81.69 430 ALA A N 1
ATOM 3397 C CA . ALA A 1 430 ? -11.298 23.036 -7.948 1.00 81.69 430 ALA A CA 1
ATOM 3398 C C . ALA A 1 430 ? -11.872 21.614 -8.074 1.00 81.69 430 ALA A C 1
ATOM 3400 O O . ALA A 1 430 ? -12.841 21.408 -8.808 1.00 81.69 430 ALA A O 1
ATOM 3401 N N . HIS A 1 431 ? -11.346 20.653 -7.305 1.00 80.44 431 HIS A N 1
ATOM 3402 C CA . HIS A 1 431 ? -11.900 19.297 -7.249 1.00 80.44 431 HIS A CA 1
ATOM 3403 C C . HIS A 1 431 ? -13.341 19.289 -6.735 1.00 80.44 431 HIS A C 1
ATOM 3405 O O . HIS A 1 431 ? -14.226 18.747 -7.398 1.00 80.44 431 HIS A O 1
ATOM 3411 N N . LEU A 1 432 ? -13.607 19.929 -5.593 1.00 83.94 432 LEU A N 1
ATOM 3412 C CA . LEU A 1 432 ? -14.959 20.007 -5.031 1.00 83.94 432 LEU A CA 1
ATOM 3413 C C . LEU A 1 432 ? -15.952 20.644 -6.023 1.00 83.94 432 LEU A C 1
ATOM 3415 O O . LEU A 1 432 ? -17.062 20.139 -6.194 1.00 83.94 432 LEU A O 1
ATOM 3419 N N . GLN A 1 433 ? -15.545 21.687 -6.757 1.00 83.19 433 GLN A N 1
ATOM 3420 C CA . GLN A 1 433 ? -16.380 22.305 -7.795 1.00 83.19 433 GLN A CA 1
ATOM 3421 C C . GLN A 1 433 ? -16.698 21.350 -8.952 1.00 83.19 433 GLN A C 1
ATOM 3423 O O . GLN A 1 433 ? -17.846 21.307 -9.398 1.00 83.19 433 GLN A O 1
ATOM 3428 N N . GLN A 1 434 ? -15.742 20.536 -9.413 1.00 78.31 434 GLN A N 1
ATOM 3429 C CA . GLN A 1 434 ? -16.023 19.529 -10.445 1.00 78.31 434 GLN A CA 1
ATOM 3430 C C . GLN A 1 434 ? -17.045 18.489 -9.993 1.00 78.31 434 GLN A C 1
ATOM 3432 O O . GLN A 1 434 ? -17.834 18.008 -10.808 1.00 78.31 434 GLN A O 1
ATOM 3437 N N . PHE A 1 435 ? -17.062 18.154 -8.705 1.00 75.38 435 PHE A N 1
ATOM 3438 C CA . PHE A 1 435 ? -18.025 17.210 -8.151 1.00 75.38 435 PHE A CA 1
ATOM 3439 C C . PHE A 1 435 ? -19.380 17.852 -7.810 1.00 75.38 435 PHE A C 1
ATOM 3441 O O . PHE A 1 435 ? -20.358 17.126 -7.643 1.00 75.38 435 PHE A O 1
ATOM 3448 N N . LYS A 1 436 ? -19.499 19.188 -7.798 1.00 79.44 436 LYS A N 1
ATOM 3449 C CA . LYS A 1 436 ? -20.708 19.921 -7.374 1.00 79.44 436 LYS A CA 1
ATOM 3450 C C . LYS A 1 436 ? -22.006 19.423 -8.019 1.00 79.44 436 LYS A C 1
ATOM 3452 O O . LYS A 1 436 ? -22.993 19.209 -7.322 1.00 79.44 436 LYS A O 1
ATOM 3457 N N . TRP A 1 437 ? -22.021 19.199 -9.335 1.00 69.44 437 TRP A N 1
ATOM 3458 C CA . TRP A 1 437 ? -23.225 18.748 -10.052 1.00 69.44 437 TRP A CA 1
ATOM 3459 C C . TRP A 1 437 ? -23.652 17.323 -9.665 1.00 69.44 437 TRP A C 1
ATOM 3461 O O . TRP A 1 437 ? -24.845 17.053 -9.557 1.00 69.44 437 TRP A O 1
ATOM 3471 N N . LYS A 1 438 ? -22.694 16.427 -9.386 1.00 70.25 438 LYS A N 1
ATOM 3472 C CA . LYS A 1 438 ? -22.959 15.042 -8.959 1.00 70.25 438 LYS A CA 1
ATOM 3473 C C . LYS A 1 438 ? -23.587 14.995 -7.557 1.00 70.25 438 LYS A C 1
ATOM 3475 O O . LYS A 1 438 ? -24.332 14.071 -7.245 1.00 70.25 438 LYS A O 1
ATOM 3480 N N . TRP A 1 439 ? -23.304 16.001 -6.730 1.00 73.75 439 TRP A N 1
ATOM 3481 C CA . TRP A 1 439 ? -23.689 16.052 -5.318 1.00 73.75 439 TRP A CA 1
ATOM 3482 C C . TRP A 1 439 ? -25.030 16.751 -5.057 1.00 73.75 439 TRP A C 1
ATOM 3484 O O . TRP A 1 439 ? -25.580 16.612 -3.970 1.00 73.75 439 TRP A O 1
ATOM 3494 N N . ARG A 1 440 ? -25.591 17.466 -6.038 1.00 69.44 440 ARG A N 1
ATOM 3495 C CA . ARG A 1 440 ? -26.841 18.226 -5.863 1.00 69.44 440 ARG A CA 1
ATOM 3496 C C . ARG A 1 440 ? -28.112 17.377 -5.839 1.00 69.44 440 ARG A C 1
ATOM 3498 O O . ARG A 1 440 ? -28.989 17.640 -5.033 1.00 69.44 440 ARG A O 1
ATOM 3505 N N . SER A 1 441 ? -28.237 16.372 -6.704 1.00 62.56 441 SER A N 1
ATOM 3506 C CA . SER A 1 441 ? -29.517 15.663 -6.899 1.00 62.56 441 SER A CA 1
ATOM 3507 C C . SER A 1 441 ? -29.576 14.254 -6.305 1.00 62.56 441 SER A C 1
ATOM 3509 O O . SER A 1 441 ? -30.654 13.677 -6.229 1.00 62.56 441 SER A O 1
ATOM 3511 N N . ASN A 1 442 ? -28.441 13.676 -5.894 1.00 68.81 442 ASN A N 1
ATOM 3512 C CA . ASN A 1 442 ? -28.352 12.240 -5.597 1.00 68.81 442 ASN A CA 1
ATOM 3513 C C . ASN A 1 442 ? -27.444 11.878 -4.416 1.00 68.81 442 ASN A C 1
ATOM 3515 O O . ASN A 1 442 ? -27.123 10.707 -4.242 1.00 68.81 442 ASN A O 1
ATOM 3519 N N . PHE A 1 443 ? -27.012 12.835 -3.594 1.00 77.00 443 PHE A N 1
ATOM 3520 C CA . PHE A 1 443 ? -25.957 12.586 -2.608 1.00 77.00 443 PHE A CA 1
ATOM 3521 C C . PHE A 1 443 ? -26.316 11.519 -1.559 1.00 77.00 443 PHE A C 1
ATOM 3523 O O . PHE A 1 443 ? -25.559 10.572 -1.367 1.00 77.00 443 PHE A O 1
ATOM 3530 N N . GLN A 1 444 ? -27.503 11.597 -0.952 1.00 75.94 444 GLN A N 1
ATOM 3531 C CA . GLN A 1 444 ? -27.963 10.587 0.013 1.00 75.94 444 GLN A CA 1
ATOM 3532 C C . GLN A 1 444 ? -28.071 9.188 -0.609 1.00 75.94 444 GLN A C 1
ATOM 3534 O O . GLN A 1 444 ? -27.643 8.200 -0.013 1.00 75.94 444 GLN A O 1
ATOM 3539 N N . ARG A 1 445 ? -28.619 9.104 -1.828 1.00 79.56 445 ARG A N 1
ATOM 3540 C CA . ARG A 1 445 ? -28.724 7.848 -2.581 1.00 79.56 445 ARG A CA 1
ATOM 3541 C C . ARG A 1 445 ? -27.343 7.304 -2.949 1.00 79.56 445 ARG A C 1
ATOM 3543 O O . ARG A 1 445 ? -27.120 6.105 -2.852 1.00 79.56 445 ARG A O 1
ATOM 3550 N N . ALA A 1 446 ? -26.411 8.181 -3.316 1.00 77.69 446 ALA A N 1
ATOM 3551 C CA . ALA A 1 446 ? -25.035 7.820 -3.625 1.00 77.69 446 ALA A CA 1
ATOM 3552 C C . ALA A 1 446 ? -24.319 7.247 -2.397 1.00 77.69 446 ALA A C 1
ATOM 3554 O O . ALA A 1 446 ? -23.709 6.193 -2.510 1.00 77.69 446 ALA A O 1
ATOM 3555 N N . VAL A 1 447 ? -24.448 7.871 -1.220 1.00 80.00 447 VAL A N 1
ATOM 3556 C CA . VAL A 1 447 ? -23.858 7.343 0.023 1.00 80.00 447 VAL A CA 1
ATOM 3557 C C . VAL A 1 447 ? -24.381 5.937 0.331 1.00 80.00 447 VAL A C 1
ATOM 3559 O O . VAL A 1 447 ? -23.587 5.057 0.646 1.00 80.00 447 VAL A O 1
ATOM 3562 N N . LYS A 1 448 ? -25.695 5.706 0.195 1.00 77.69 448 LYS A N 1
ATOM 3563 C CA . LYS A 1 448 ? -26.298 4.382 0.429 1.00 77.69 448 LYS A CA 1
ATOM 3564 C C . LYS A 1 448 ? -25.809 3.324 -0.563 1.00 77.69 448 LYS A C 1
ATOM 3566 O O . LYS A 1 448 ? -25.522 2.214 -0.144 1.00 77.69 448 LYS A O 1
ATOM 3571 N N . ASN A 1 449 ? -25.687 3.671 -1.843 1.00 82.31 449 ASN A N 1
ATOM 3572 C CA . ASN A 1 449 ? -25.271 2.730 -2.888 1.00 82.31 449 ASN A CA 1
ATOM 3573 C C . ASN A 1 449 ? -23.766 2.421 -2.882 1.00 82.31 449 ASN A C 1
ATOM 3575 O O . ASN A 1 449 ? -23.359 1.409 -3.433 1.00 82.31 449 ASN A O 1
ATOM 3579 N N . LEU A 1 450 ? -22.940 3.316 -2.335 1.00 87.38 450 LEU A N 1
ATOM 3580 C CA . LEU A 1 450 ? -21.487 3.136 -2.260 1.00 87.38 450 LEU A CA 1
ATOM 3581 C C . LEU A 1 450 ? -21.045 2.444 -0.972 1.00 87.38 450 LEU A C 1
ATOM 3583 O O . LEU A 1 450 ? -19.878 2.097 -0.840 1.00 87.38 450 LEU A O 1
ATOM 3587 N N . HIS A 1 451 ? -21.926 2.312 0.011 1.00 88.81 451 HIS A N 1
ATOM 3588 C CA . HIS A 1 451 ? -21.605 1.632 1.252 1.00 88.81 451 HIS A CA 1
ATOM 3589 C C . HIS A 1 451 ? -21.466 0.122 1.018 1.00 88.81 451 HIS A C 1
ATOM 3591 O O . HIS A 1 451 ? -22.331 -0.487 0.398 1.00 88.81 451 HIS A O 1
ATOM 3597 N N . VAL A 1 452 ? -20.381 -0.463 1.526 1.00 91.50 452 VAL A N 1
ATOM 3598 C CA . VAL A 1 452 ? -20.124 -1.905 1.425 1.00 91.50 452 VAL A CA 1
ATOM 3599 C C . VAL A 1 452 ? -20.886 -2.636 2.525 1.00 91.50 452 VAL A C 1
ATOM 3601 O O . VAL A 1 452 ? -20.675 -2.348 3.705 1.00 91.50 452 VAL A O 1
ATOM 3604 N N . ASP A 1 453 ? -21.731 -3.588 2.138 1.00 89.25 453 ASP A N 1
ATOM 3605 C CA . ASP A 1 453 ? -22.419 -4.480 3.067 1.00 89.25 453 ASP A CA 1
ATOM 3606 C C . ASP A 1 453 ? -21.566 -5.725 3.346 1.00 89.25 453 ASP A C 1
ATOM 3608 O O . ASP A 1 453 ? -21.337 -6.541 2.464 1.00 89.25 453 ASP A O 1
ATOM 3612 N N . PHE A 1 454 ? -21.103 -5.879 4.587 1.00 91.19 454 PHE A N 1
ATOM 3613 C CA . PHE A 1 454 ? -20.344 -7.057 5.032 1.00 91.19 454 PHE A CA 1
ATOM 3614 C C . PHE A 1 454 ? -21.234 -8.188 5.578 1.00 91.19 454 PHE A C 1
ATOM 3616 O O . PHE A 1 454 ? -20.725 -9.163 6.129 1.00 91.19 454 PHE A O 1
ATOM 3623 N N . THR A 1 455 ? -22.562 -8.062 5.494 1.00 90.00 455 THR A N 1
ATOM 3624 C CA . THR A 1 455 ? -23.499 -9.073 6.015 1.00 90.00 455 THR A CA 1
ATOM 3625 C C . THR A 1 455 ? -23.969 -10.076 4.967 1.00 90.00 455 THR A C 1
ATOM 3627 O O . THR A 1 455 ? -24.539 -11.102 5.339 1.00 90.00 455 THR A O 1
ATOM 3630 N N . SER A 1 456 ? -23.731 -9.795 3.685 1.00 91.81 456 SER A N 1
ATOM 3631 C CA . SER A 1 456 ? -24.122 -10.643 2.561 1.00 91.81 456 SER A CA 1
ATOM 3632 C C . SER A 1 456 ? -23.237 -10.391 1.332 1.00 91.81 456 SER A C 1
ATOM 3634 O O . SER A 1 456 ? -22.462 -9.435 1.304 1.00 91.81 456 SER A O 1
ATOM 3636 N N . GLY A 1 457 ? -23.354 -11.246 0.312 1.00 94.25 457 GLY A N 1
ATOM 3637 C CA . GLY A 1 457 ? -22.673 -11.068 -0.973 1.00 94.25 457 GLY A CA 1
ATOM 3638 C C . GLY A 1 457 ? -21.167 -11.325 -0.928 1.00 94.25 457 GLY A C 1
ATOM 3639 O O . GLY A 1 457 ? -20.625 -11.869 0.037 1.00 94.25 457 GLY A O 1
ATOM 3640 N N . GLU A 1 458 ? -20.473 -10.924 -1.991 1.00 95.94 458 GLU A N 1
ATOM 3641 C CA . GLU A 1 458 ? -19.056 -11.249 -2.156 1.00 95.94 458 GLU A CA 1
ATOM 3642 C C . GLU A 1 458 ? -18.171 -10.490 -1.158 1.00 95.94 458 GLU A C 1
ATOM 3644 O O . GLU A 1 458 ? -17.119 -10.977 -0.757 1.00 95.94 458 GLU A O 1
ATOM 3649 N N . ALA A 1 459 ? -18.607 -9.322 -0.680 1.00 95.44 459 ALA A N 1
ATOM 3650 C CA . ALA A 1 459 ? -17.862 -8.570 0.328 1.00 95.44 459 ALA A CA 1
ATOM 3651 C C . ALA A 1 459 ? -17.764 -9.312 1.673 1.00 95.44 459 ALA A C 1
ATOM 3653 O O . ALA A 1 459 ? -16.731 -9.234 2.347 1.00 95.44 459 ALA A O 1
ATOM 3654 N N . GLN A 1 460 ? -18.811 -10.056 2.048 1.00 95.75 460 GLN A N 1
ATOM 3655 C CA . GLN A 1 460 ? -18.777 -10.946 3.207 1.00 95.75 460 GLN A CA 1
ATOM 3656 C C . GLN A 1 460 ? -17.813 -12.116 2.975 1.00 95.75 460 GLN A C 1
ATOM 3658 O O . GLN A 1 460 ? -17.020 -12.426 3.864 1.00 95.75 460 GLN A O 1
ATOM 3663 N N . GLU A 1 461 ? -17.842 -12.734 1.789 1.00 96.31 461 GLU A N 1
ATOM 3664 C CA . GLU A 1 461 ? -16.909 -13.811 1.427 1.00 96.31 461 GLU A CA 1
ATOM 3665 C C . GLU A 1 461 ? -15.454 -13.348 1.529 1.00 96.31 461 GLU A C 1
ATOM 3667 O O . GLU A 1 461 ? -14.655 -14.008 2.194 1.00 96.31 461 GLU A O 1
ATOM 3672 N N . VAL A 1 462 ? -15.133 -12.184 0.949 1.00 96.81 462 VAL A N 1
ATOM 3673 C CA . VAL A 1 462 ? -13.797 -11.573 1.017 1.00 96.81 462 VAL A CA 1
ATOM 3674 C C . VAL A 1 462 ? -13.357 -11.422 2.468 1.00 96.81 462 VAL A C 1
ATOM 3676 O O . VAL A 1 462 ? -12.271 -11.873 2.827 1.00 96.81 462 VAL A O 1
ATOM 3679 N N . GLN A 1 463 ? -14.190 -10.824 3.326 1.00 95.69 463 GLN A N 1
ATOM 3680 C CA . GLN A 1 463 ? -13.837 -10.624 4.732 1.00 95.69 463 GLN A CA 1
ATOM 3681 C C . GLN A 1 463 ? -13.627 -11.953 5.466 1.00 95.69 463 GLN A C 1
ATOM 3683 O O . GLN A 1 463 ? -12.651 -12.081 6.210 1.00 95.69 463 GLN A O 1
ATOM 3688 N N . THR A 1 464 ? -14.519 -12.927 5.280 1.00 96.12 464 THR A N 1
ATOM 3689 C CA . THR A 1 464 ? -14.439 -14.226 5.959 1.00 96.12 464 THR A CA 1
ATOM 3690 C C . THR A 1 464 ? -13.192 -14.990 5.527 1.00 96.12 464 THR A C 1
ATOM 3692 O O . THR A 1 464 ? -12.379 -15.337 6.385 1.00 96.12 464 THR A O 1
ATOM 3695 N N . ILE A 1 465 ? -12.986 -15.176 4.221 1.00 97.06 465 ILE A N 1
ATOM 3696 C CA . ILE A 1 465 ? -11.854 -15.942 3.681 1.00 97.06 465 ILE A CA 1
ATOM 3697 C C . ILE A 1 465 ? -10.534 -15.280 4.067 1.00 97.06 465 ILE A C 1
ATOM 3699 O O . ILE A 1 465 ? -9.650 -15.939 4.606 1.00 97.06 465 ILE A O 1
ATOM 3703 N N . LEU A 1 466 ? -10.412 -13.964 3.885 1.00 96.69 466 LEU A N 1
ATOM 3704 C CA . LEU A 1 466 ? -9.202 -13.233 4.256 1.00 96.69 466 LEU A CA 1
ATOM 3705 C C . LEU A 1 466 ? -8.883 -13.381 5.750 1.00 96.69 466 LEU A C 1
ATOM 3707 O O . LEU A 1 466 ? -7.742 -13.644 6.124 1.00 96.69 466 LEU A O 1
ATOM 3711 N N . THR A 1 467 ? -9.894 -13.254 6.614 1.00 96.00 467 THR A N 1
ATOM 3712 C CA . THR A 1 467 ? -9.720 -13.398 8.067 1.00 96.00 467 THR A CA 1
ATOM 3713 C C . THR A 1 467 ? -9.309 -14.824 8.446 1.00 96.00 467 THR A C 1
ATOM 3715 O O . THR A 1 467 ? -8.483 -15.006 9.341 1.00 96.00 467 THR A O 1
ATOM 3718 N N . GLU A 1 468 ? -9.870 -15.843 7.797 1.00 96.69 468 GLU A N 1
ATOM 3719 C CA . GLU A 1 468 ? -9.519 -17.249 8.023 1.00 96.69 468 GLU A CA 1
ATOM 3720 C C . GLU A 1 468 ? -8.098 -17.575 7.558 1.00 96.69 468 GLU A C 1
ATOM 3722 O O . GLU A 1 468 ? -7.347 -18.210 8.299 1.00 96.69 468 GLU A O 1
ATOM 3727 N N . GLU A 1 469 ? -7.695 -17.100 6.382 1.00 96.62 469 GLU A N 1
ATOM 3728 C CA . GLU A 1 469 ? -6.343 -17.298 5.852 1.00 96.62 469 GLU A CA 1
ATOM 3729 C C . GLU A 1 469 ? -5.291 -16.591 6.722 1.00 96.62 469 GLU A C 1
ATOM 3731 O O . GLU A 1 469 ? -4.285 -17.198 7.088 1.00 96.62 469 GLU A O 1
ATOM 3736 N N . ILE A 1 470 ? -5.555 -15.362 7.185 1.00 96.12 470 ILE A N 1
ATOM 3737 C CA . ILE A 1 470 ? -4.661 -14.674 8.134 1.00 96.12 470 ILE A CA 1
ATOM 3738 C C . ILE A 1 470 ? -4.564 -15.442 9.456 1.00 96.12 470 ILE A C 1
ATOM 3740 O O . ILE A 1 470 ? -3.473 -15.570 10.010 1.00 96.12 470 ILE A O 1
ATOM 3744 N N . LYS A 1 471 ? -5.668 -16.001 9.970 1.00 96.44 471 LYS A N 1
ATOM 3745 C CA . LYS A 1 471 ? -5.627 -16.845 11.178 1.00 96.44 471 LYS A CA 1
ATOM 3746 C C . LYS A 1 471 ? -4.763 -18.091 10.986 1.00 96.44 471 LYS A C 1
ATOM 3748 O O . LYS A 1 471 ? -4.072 -18.474 11.930 1.00 96.44 471 LYS A O 1
ATOM 3753 N N . LYS A 1 472 ? -4.780 -18.714 9.802 1.00 96.12 472 LYS A N 1
ATOM 3754 C CA . LYS A 1 472 ? -3.894 -19.848 9.482 1.00 96.12 472 LYS A CA 1
ATOM 3755 C C . LYS A 1 472 ? -2.429 -19.414 9.524 1.00 96.12 472 LYS A C 1
ATOM 3757 O O . LYS A 1 472 ? -1.656 -20.031 10.250 1.00 96.12 472 LYS A O 1
ATOM 3762 N N . ILE A 1 473 ? -2.086 -18.298 8.873 1.00 95.25 473 ILE A N 1
ATOM 3763 C CA . ILE A 1 473 ? -0.725 -17.733 8.893 1.00 95.25 473 ILE A CA 1
ATOM 3764 C C . ILE A 1 473 ? -0.266 -17.462 10.333 1.00 95.25 473 ILE A C 1
ATOM 3766 O O . ILE A 1 473 ? 0.815 -17.885 10.732 1.00 95.25 473 ILE A O 1
ATOM 3770 N N . LEU A 1 474 ? -1.101 -16.807 11.146 1.00 95.12 474 LEU A N 1
ATOM 3771 C CA . LEU A 1 474 ? -0.780 -16.516 12.549 1.00 95.12 474 LEU A CA 1
ATOM 3772 C C . LEU A 1 474 ? -0.649 -17.786 13.402 1.00 95.12 474 LEU A C 1
ATOM 3774 O O . LEU A 1 474 ? 0.142 -17.817 14.342 1.00 95.12 474 LEU A O 1
ATOM 3778 N N . SER A 1 475 ? -1.395 -18.842 13.074 1.00 94.62 475 SER A N 1
ATOM 3779 C CA . SER A 1 475 ? -1.271 -20.140 13.746 1.00 94.62 475 SER A CA 1
ATOM 3780 C C . SER A 1 475 ? 0.066 -20.806 13.431 1.00 94.62 475 SER A C 1
ATOM 3782 O O . SER A 1 475 ? 0.709 -21.336 14.336 1.00 94.62 475 SER A O 1
ATOM 3784 N N . ASP A 1 476 ? 0.513 -20.752 12.175 1.00 94.12 476 ASP A N 1
ATOM 3785 C CA . ASP A 1 476 ? 1.832 -21.252 11.778 1.00 94.12 476 ASP A CA 1
ATOM 3786 C C . ASP A 1 476 ? 2.950 -20.418 12.417 1.00 94.12 476 ASP A C 1
ATOM 3788 O O . ASP A 1 476 ? 3.899 -20.973 12.975 1.00 94.12 476 ASP A O 1
ATOM 3792 N N . GLN A 1 477 ? 2.781 -19.097 12.476 1.00 93.06 477 GLN A N 1
ATOM 3793 C CA . GLN A 1 477 ? 3.705 -18.204 13.172 1.00 93.06 477 GLN A CA 1
ATOM 3794 C C . GLN A 1 477 ? 3.810 -18.536 14.667 1.00 93.06 477 GLN A C 1
ATOM 3796 O O . GLN A 1 477 ? 4.910 -18.567 15.220 1.00 93.06 477 GLN A O 1
ATOM 3801 N N . ALA A 1 478 ? 2.687 -18.843 15.322 1.00 93.00 478 ALA A N 1
ATOM 3802 C CA . ALA A 1 478 ? 2.660 -19.259 16.723 1.00 93.00 478 ALA A CA 1
ATOM 3803 C C . ALA A 1 478 ? 3.325 -20.629 16.961 1.00 93.00 478 ALA A C 1
ATOM 3805 O O . ALA A 1 478 ? 3.788 -20.892 18.071 1.00 93.00 478 ALA A O 1
ATOM 3806 N N . ARG A 1 479 ? 3.416 -21.500 15.943 1.00 93.25 479 ARG A N 1
ATOM 3807 C CA . ARG A 1 479 ? 4.210 -22.743 16.022 1.00 93.25 479 ARG A CA 1
ATOM 3808 C C . ARG A 1 479 ? 5.711 -22.469 15.964 1.00 93.25 479 ARG A C 1
ATOM 3810 O O . ARG A 1 479 ? 6.455 -23.146 16.665 1.00 93.25 479 ARG A O 1
ATOM 3817 N N . ILE A 1 480 ? 6.141 -21.491 15.161 1.00 89.81 480 ILE A N 1
ATOM 3818 C CA . ILE A 1 480 ? 7.547 -21.054 15.093 1.00 89.81 480 ILE A CA 1
ATOM 3819 C C . ILE A 1 480 ? 7.949 -20.388 16.409 1.00 89.81 480 ILE A C 1
ATOM 3821 O O . ILE A 1 480 ? 8.963 -20.738 17.009 1.00 89.81 480 ILE A O 1
ATOM 3825 N N . ASN A 1 481 ? 7.139 -19.437 16.872 1.00 90.19 481 ASN A N 1
ATOM 3826 C CA . ASN A 1 481 ? 7.370 -18.721 18.114 1.00 90.19 481 ASN A CA 1
ATOM 3827 C C . ASN A 1 481 ? 6.047 -18.571 18.890 1.00 90.19 481 ASN A C 1
ATOM 3829 O O . ASN A 1 481 ? 5.204 -17.738 18.537 1.00 90.19 481 ASN A O 1
ATOM 3833 N N . PRO A 1 482 ? 5.875 -19.323 19.996 1.00 89.94 482 PRO A N 1
ATOM 3834 C CA . PRO A 1 482 ? 4.646 -19.317 20.785 1.00 89.94 482 PRO A CA 1
ATOM 3835 C C . PRO A 1 482 ? 4.260 -17.961 21.384 1.00 89.94 482 PRO A C 1
ATOM 3837 O O . PRO A 1 482 ? 3.143 -17.841 21.888 1.00 89.94 482 PRO A O 1
ATOM 3840 N N . LEU A 1 483 ? 5.143 -16.955 21.376 1.00 88.62 483 LEU A N 1
ATOM 3841 C CA . LEU A 1 483 ? 4.829 -15.587 21.805 1.00 88.62 483 LEU A CA 1
ATOM 3842 C C . LEU A 1 483 ? 3.779 -14.907 20.922 1.00 88.62 483 LEU A C 1
ATOM 3844 O O . LEU A 1 483 ? 3.055 -14.041 21.415 1.00 88.62 483 LEU A O 1
ATOM 3848 N N . TRP A 1 484 ? 3.676 -15.311 19.654 1.00 91.94 484 TRP A N 1
ATOM 3849 C CA . TRP A 1 484 ? 2.721 -14.751 18.694 1.00 91.94 484 TRP A CA 1
ATOM 3850 C C . TRP A 1 484 ? 1.304 -15.308 18.838 1.00 91.94 484 TRP A C 1
ATOM 3852 O O . TRP A 1 484 ? 0.393 -14.874 18.137 1.00 91.94 484 TRP A O 1
ATOM 3862 N N . GLU A 1 485 ? 1.096 -16.239 19.772 1.00 91.38 485 GLU A N 1
ATOM 3863 C CA . GLU A 1 485 ? -0.228 -16.758 20.086 1.00 91.38 485 GLU A CA 1
ATOM 3864 C C . GLU A 1 485 ? -1.157 -15.630 20.567 1.00 91.38 485 GLU A C 1
ATOM 3866 O O . GLU A 1 485 ? -0.949 -14.995 21.612 1.00 91.38 485 GLU A O 1
ATOM 3871 N N . GLY A 1 486 ? -2.215 -15.395 19.795 1.00 91.50 486 GLY A N 1
ATOM 3872 C CA . GLY A 1 486 ? -3.135 -14.300 20.039 1.00 91.50 486 GLY A CA 1
ATOM 3873 C C . GLY A 1 486 ? -4.428 -14.400 19.245 1.00 91.50 486 GLY A C 1
ATOM 3874 O O . GLY A 1 486 ? -4.572 -15.222 18.343 1.00 91.50 486 GLY A O 1
ATOM 3875 N N . ASP A 1 487 ? -5.377 -13.536 19.599 1.00 92.88 487 ASP A N 1
ATOM 3876 C CA . ASP A 1 487 ? -6.662 -13.448 18.905 1.00 92.88 487 ASP A CA 1
ATOM 3877 C C . ASP A 1 487 ? -6.612 -12.358 17.832 1.00 92.88 487 ASP A C 1
ATOM 3879 O O . ASP A 1 487 ? -6.289 -11.204 18.127 1.00 92.88 487 ASP A O 1
ATOM 3883 N N . LEU A 1 488 ? -6.981 -12.710 16.599 1.00 95.50 488 LEU A N 1
ATOM 3884 C CA . LEU A 1 488 ? -7.129 -11.758 15.500 1.00 95.50 488 LEU A CA 1
ATOM 3885 C C . LEU A 1 488 ? -8.440 -10.971 15.636 1.00 95.50 488 LEU A C 1
ATOM 3887 O O . LEU A 1 488 ? -9.524 -11.556 15.705 1.00 95.50 488 LEU A O 1
ATOM 3891 N N . GLN A 1 489 ? -8.347 -9.645 15.611 1.00 94.56 489 GLN A N 1
ATOM 3892 C CA . GLN A 1 489 ? -9.477 -8.720 15.624 1.00 94.56 489 GLN A CA 1
ATOM 3893 C C . GLN A 1 489 ? -9.452 -7.835 14.380 1.00 94.56 489 GLN A C 1
ATOM 3895 O O . GLN A 1 489 ? -8.529 -7.044 14.203 1.00 94.56 489 GLN A O 1
ATOM 3900 N N . VAL A 1 490 ? -10.497 -7.921 13.556 1.00 93.25 490 VAL A N 1
ATOM 3901 C CA . VAL A 1 490 ? -10.714 -6.974 12.453 1.00 93.25 490 VAL A CA 1
ATOM 3902 C C . VAL A 1 490 ? -11.256 -5.665 13.031 1.00 93.25 490 VAL A C 1
ATOM 3904 O O . VAL A 1 490 ? -12.195 -5.666 13.836 1.00 93.25 490 VAL A O 1
ATOM 3907 N N . LEU A 1 491 ? -10.659 -4.551 12.626 1.00 92.44 491 LEU A N 1
ATOM 3908 C CA . LEU A 1 491 ? -10.902 -3.191 13.091 1.00 92.44 491 LEU A CA 1
ATOM 3909 C C . LEU A 1 491 ? -11.052 -2.224 11.907 1.00 92.44 491 LEU A C 1
ATOM 3911 O O . LEU A 1 491 ? -11.146 -2.616 10.742 1.00 92.44 491 LEU A O 1
ATOM 3915 N N . GLY A 1 492 ? -11.153 -0.936 12.237 1.00 89.81 492 GLY A N 1
ATOM 3916 C CA . GLY A 1 492 ? -11.212 0.134 11.257 1.00 89.81 492 GLY A CA 1
ATOM 3917 C C . GLY A 1 492 ? -12.496 0.127 10.438 1.00 89.81 492 GLY A C 1
ATOM 3918 O O . GLY A 1 492 ? -13.528 -0.398 10.841 1.00 89.81 492 GLY A O 1
ATOM 3919 N N . SER A 1 493 ? -12.452 0.744 9.261 1.00 89.31 493 SER A N 1
ATOM 3920 C CA . SER A 1 493 ? -13.672 1.055 8.499 1.00 89.31 493 SER A CA 1
ATOM 3921 C C . SER A 1 493 ? -14.496 -0.167 8.095 1.00 89.31 493 SER A C 1
ATOM 3923 O O . SER A 1 493 ? -15.716 -0.054 7.975 1.00 89.31 493 SER A O 1
ATOM 3925 N N . SER A 1 494 ? -13.838 -1.300 7.864 1.00 90.62 494 SER A N 1
ATOM 3926 C CA . SER A 1 494 ? -14.483 -2.557 7.485 1.00 90.62 494 SER A CA 1
ATOM 3927 C C . SER A 1 494 ? -15.205 -3.170 8.688 1.00 90.62 494 SER A C 1
ATOM 3929 O O . SER A 1 494 ? -16.391 -3.476 8.597 1.00 90.62 494 SER A O 1
ATOM 3931 N N . ALA A 1 495 ? -14.561 -3.223 9.861 1.00 89.56 495 ALA A N 1
ATOM 3932 C CA . ALA A 1 495 ? -15.205 -3.683 11.096 1.00 89.56 495 ALA A CA 1
ATOM 3933 C C . ALA A 1 495 ? -16.285 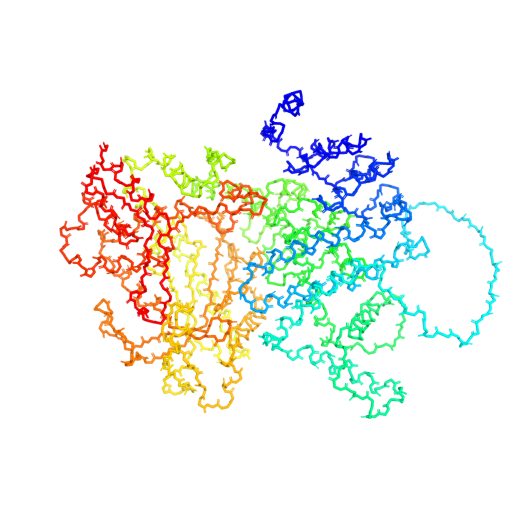-2.726 11.616 1.00 89.56 495 ALA A C 1
ATOM 3935 O O . ALA A 1 495 ? -17.278 -3.165 12.190 1.00 89.56 495 ALA A O 1
ATOM 3936 N N . ASP A 1 496 ? -16.104 -1.421 11.410 1.00 91.31 496 ASP A N 1
ATOM 3937 C CA . ASP A 1 496 ? -17.042 -0.370 11.819 1.00 91.31 496 ASP A CA 1
ATOM 3938 C C . ASP A 1 496 ? -18.328 -0.387 10.980 1.00 91.31 496 ASP A C 1
ATOM 3940 O O . ASP A 1 496 ? -19.297 0.292 11.318 1.00 91.31 496 ASP A O 1
ATOM 3944 N N . ASN A 1 497 ? -18.336 -1.157 9.884 1.00 89.19 497 ASN A N 1
ATOM 3945 C CA . ASN A 1 497 ? -19.374 -1.165 8.863 1.00 89.19 497 ASN A CA 1
ATOM 3946 C C . ASN A 1 497 ? -19.534 0.230 8.214 1.00 89.19 497 ASN A C 1
ATOM 3948 O O . ASN A 1 497 ? -20.625 0.761 8.032 1.00 89.19 497 ASN A O 1
ATOM 3952 N N . LEU A 1 498 ? -18.404 0.873 7.904 1.00 92.00 498 LEU A N 1
ATOM 3953 C CA . LEU A 1 498 ? -18.332 2.226 7.336 1.00 92.00 498 LEU A CA 1
ATOM 3954 C C . LEU A 1 498 ? -17.470 2.292 6.069 1.00 92.00 498 LEU A C 1
ATOM 3956 O O . LEU A 1 498 ? -17.080 3.384 5.639 1.00 92.00 498 LEU A O 1
ATOM 3960 N N . ARG A 1 499 ? -17.106 1.145 5.488 1.00 91.81 499 ARG A N 1
ATOM 3961 C CA . ARG A 1 499 ? -16.368 1.070 4.220 1.00 91.81 499 ARG A CA 1
ATOM 3962 C C . ARG A 1 499 ? -17.235 1.596 3.068 1.00 91.81 499 ARG A C 1
ATOM 3964 O O . ARG A 1 499 ? -18.465 1.487 3.093 1.00 91.81 499 ARG A O 1
ATOM 3971 N N . LEU A 1 500 ? -16.567 2.218 2.100 1.00 89.62 500 LEU A N 1
ATOM 3972 C CA . LEU A 1 500 ? -17.155 2.770 0.883 1.00 89.62 500 LEU A CA 1
ATOM 3973 C C . LEU A 1 500 ? -16.459 2.133 -0.325 1.00 89.62 500 LEU A C 1
ATOM 3975 O O . LEU A 1 500 ? -15.262 1.869 -0.252 1.00 89.62 500 LEU A O 1
ATOM 3979 N N . TYR A 1 501 ? -17.194 1.987 -1.424 1.00 88.56 501 TYR A N 1
ATOM 3980 C CA . TYR A 1 501 ? -16.802 1.421 -2.716 1.00 88.56 501 TYR A CA 1
ATOM 3981 C C . TYR A 1 501 ? -16.543 -0.087 -2.718 1.00 88.56 501 TYR A C 1
ATOM 3983 O O . TYR A 1 501 ? -17.242 -0.794 -3.433 1.00 88.56 501 TYR A O 1
ATOM 3991 N N . ALA A 1 502 ? -15.574 -0.573 -1.943 1.00 91.62 502 ALA A N 1
ATOM 3992 C CA . ALA A 1 502 ? -15.169 -1.978 -1.955 1.00 91.62 502 ALA A CA 1
ATOM 3993 C C . ALA A 1 502 ? -14.517 -2.414 -0.632 1.00 91.62 502 ALA A C 1
ATOM 3995 O O . ALA A 1 502 ? -14.105 -1.559 0.157 1.00 91.62 502 ALA A O 1
ATOM 3996 N N . PRO A 1 503 ? -14.416 -3.728 -0.359 1.00 94.00 503 PRO A N 1
ATOM 3997 C CA . PRO A 1 503 ? -13.674 -4.275 0.775 1.00 94.00 503 PRO A CA 1
ATOM 3998 C C . PRO A 1 503 ? -12.167 -4.381 0.460 1.00 94.00 503 PRO A C 1
ATOM 4000 O O . PRO A 1 503 ? -11.571 -5.446 0.535 1.00 94.00 503 PRO A O 1
ATOM 4003 N N . ASP A 1 504 ? -11.547 -3.267 0.075 1.00 90.38 504 ASP A N 1
ATOM 4004 C CA . ASP A 1 504 ? -10.163 -3.163 -0.421 1.00 90.38 504 ASP A CA 1
ATOM 4005 C C . ASP A 1 504 ? -9.113 -2.871 0.672 1.00 90.38 504 ASP A C 1
ATOM 4007 O O . ASP A 1 504 ? -7.934 -2.688 0.376 1.00 90.38 504 ASP A O 1
ATOM 4011 N N . GLU A 1 505 ? -9.512 -2.797 1.944 1.00 91.44 505 GLU A N 1
ATOM 4012 C CA . GLU A 1 505 ? -8.591 -2.524 3.055 1.00 91.44 505 GLU A CA 1
ATOM 4013 C C . GLU A 1 505 ? -9.126 -3.097 4.369 1.00 91.44 505 GLU A C 1
ATOM 4015 O O . GLU A 1 505 ? -10.315 -2.944 4.691 1.00 91.44 505 GLU A O 1
ATOM 4020 N N . PHE A 1 506 ? -8.243 -3.707 5.155 1.00 94.56 506 PHE A N 1
ATOM 4021 C CA . PHE A 1 506 ? -8.568 -4.264 6.464 1.00 94.56 506 PHE A CA 1
ATOM 4022 C C . PHE A 1 506 ? -7.498 -3.909 7.493 1.00 94.56 506 PHE A C 1
ATOM 4024 O O . PHE A 1 506 ? -6.319 -4.194 7.308 1.00 94.56 506 PHE A O 1
ATOM 4031 N N . ASP A 1 507 ? -7.933 -3.343 8.615 1.00 94.56 507 ASP A N 1
ATOM 4032 C CA . ASP A 1 507 ? -7.090 -3.140 9.786 1.00 94.56 507 ASP A CA 1
ATOM 4033 C C . ASP A 1 507 ? -7.265 -4.343 10.718 1.00 94.56 507 ASP A C 1
ATOM 4035 O O . ASP A 1 507 ? -8.376 -4.645 11.152 1.00 94.56 507 ASP A O 1
ATOM 4039 N N . CYS A 1 508 ? -6.187 -5.041 11.039 1.00 95.81 508 CYS A N 1
ATOM 4040 C CA . CYS A 1 508 ? -6.184 -6.279 11.802 1.00 95.81 508 CYS A CA 1
ATOM 4041 C C . CYS A 1 508 ? -5.252 -6.148 13.002 1.00 95.81 508 CYS A C 1
ATOM 4043 O O . CYS A 1 508 ? -4.058 -5.909 12.865 1.00 95.81 508 CYS A O 1
ATOM 4045 N N . ASN A 1 509 ? -5.773 -6.382 14.198 1.00 95.69 509 ASN A N 1
ATOM 4046 C CA . ASN A 1 509 ? -4.969 -6.423 15.409 1.00 95.69 509 ASN A CA 1
ATOM 4047 C C . ASN A 1 509 ? -4.803 -7.863 15.892 1.00 95.69 509 ASN A C 1
ATOM 4049 O O . ASN A 1 509 ? -5.780 -8.607 15.960 1.00 95.69 509 ASN A O 1
ATOM 4053 N N . VAL A 1 510 ? -3.589 -8.240 16.287 1.00 95.62 510 VAL A N 1
ATOM 4054 C CA . VAL A 1 510 ? -3.301 -9.536 16.915 1.00 95.62 510 VAL A CA 1
ATOM 4055 C C . VAL A 1 510 ? -3.096 -9.311 18.406 1.00 95.62 510 VAL A C 1
ATOM 4057 O O . VAL A 1 510 ? -2.099 -8.722 18.820 1.00 95.62 510 VAL A O 1
ATOM 4060 N N . VAL A 1 511 ? -4.054 -9.748 19.224 1.00 93.94 511 VAL A N 1
ATOM 4061 C CA . VAL A 1 511 ? -4.004 -9.576 20.683 1.00 93.94 511 VAL A CA 1
ATOM 4062 C C . VAL A 1 511 ? -3.148 -10.668 21.305 1.00 93.94 511 VAL A C 1
ATOM 4064 O O . VAL A 1 511 ? -3.631 -11.779 21.529 1.00 93.94 511 VAL A O 1
ATOM 4067 N N . LEU A 1 512 ? -1.892 -10.350 21.618 1.00 92.00 512 LEU A N 1
ATOM 4068 C CA . LEU A 1 512 ? -0.948 -11.314 22.185 1.00 92.00 512 LEU A CA 1
ATOM 4069 C C . LEU A 1 512 ? -1.265 -11.564 23.662 1.00 92.00 512 LEU A C 1
ATOM 4071 O O . LEU A 1 512 ? -1.205 -10.656 24.498 1.00 92.00 512 LEU A O 1
ATOM 4075 N N . LYS A 1 513 ? -1.599 -12.812 24.002 1.00 83.69 513 LYS A N 1
ATOM 4076 C CA . LYS A 1 513 ? -2.065 -13.167 25.356 1.00 83.69 513 LYS A CA 1
ATOM 4077 C C . LYS A 1 513 ? -0.914 -13.330 26.345 1.00 83.69 513 LYS A C 1
ATOM 4079 O O . LYS A 1 513 ? -0.995 -12.824 27.464 1.00 83.69 513 LYS A O 1
ATOM 4084 N N . LYS A 1 514 ? 0.177 -13.977 25.921 1.00 82.81 514 LYS A N 1
ATOM 4085 C CA . LYS A 1 514 ? 1.324 -14.336 26.782 1.00 82.81 514 LYS A CA 1
ATOM 4086 C C . LYS A 1 514 ? 2.132 -13.144 27.286 1.00 82.81 514 LYS A C 1
ATOM 4088 O O . LYS A 1 514 ? 2.766 -13.227 28.329 1.00 82.81 514 LYS A O 1
ATOM 4093 N N . ILE A 1 515 ? 2.096 -12.031 26.560 1.00 81.81 515 ILE A N 1
ATOM 4094 C CA . ILE A 1 515 ? 2.818 -10.801 26.908 1.00 81.81 515 ILE A CA 1
ATOM 4095 C C . ILE A 1 515 ? 1.842 -9.750 27.467 1.00 81.81 515 ILE A C 1
ATOM 4097 O O . ILE A 1 515 ? 2.202 -8.604 27.661 1.00 81.81 515 ILE A O 1
ATOM 4101 N N . SER A 1 516 ? 0.577 -10.091 27.722 1.00 82.88 516 SER A N 1
ATOM 4102 C CA . SER A 1 516 ? -0.400 -9.111 28.208 1.00 82.88 516 SER A CA 1
ATOM 4103 C C . SER A 1 516 ? -0.103 -8.626 29.639 1.00 82.88 516 SER A C 1
ATOM 4105 O O . SER A 1 516 ? 0.687 -9.220 30.376 1.00 82.88 516 SER A O 1
ATOM 4107 N N . GLY A 1 517 ? -0.755 -7.537 30.055 1.00 74.81 517 GLY A N 1
ATOM 4108 C CA . GLY A 1 517 ? -0.664 -7.004 31.423 1.00 74.81 517 GLY A CA 1
ATOM 4109 C C . GLY A 1 517 ? -1.536 -7.734 32.459 1.00 74.81 517 GLY A C 1
ATOM 4110 O O . GLY A 1 517 ? -1.772 -7.186 33.533 1.00 74.81 517 GLY A O 1
ATOM 4111 N N . PHE A 1 518 ? -2.072 -8.916 32.133 1.00 74.62 518 PHE A N 1
ATOM 4112 C CA . PHE A 1 518 ? -3.035 -9.682 32.941 1.00 74.62 518 PHE A CA 1
ATOM 4113 C C . PHE A 1 518 ? -2.413 -10.956 33.549 1.00 74.62 518 PHE A C 1
ATOM 4115 O O . PHE A 1 518 ? -1.289 -11.310 33.190 1.00 74.62 518 PHE A O 1
ATOM 4122 N N . PRO A 1 519 ? -3.107 -11.661 34.475 1.00 55.62 519 PRO A N 1
ATOM 4123 C CA . PRO A 1 519 ? -2.585 -12.878 35.103 1.00 55.62 519 PRO A CA 1
ATOM 4124 C C . PRO A 1 519 ? -2.153 -13.928 34.066 1.00 55.62 519 PRO A C 1
ATOM 4126 O O . PRO A 1 519 ? -2.937 -14.296 33.196 1.00 55.62 519 PRO A O 1
ATOM 4129 N N . GLY A 1 520 ? -0.903 -14.394 34.160 1.00 61.44 520 GLY A N 1
ATOM 4130 C CA . GLY A 1 520 ? -0.260 -15.269 33.167 1.00 61.44 520 GLY A CA 1
ATOM 4131 C C . GLY A 1 520 ? 0.663 -14.541 32.177 1.00 61.44 520 GLY A C 1
ATOM 4132 O O . GLY A 1 520 ? 1.434 -15.199 31.485 1.00 61.44 520 GLY A O 1
ATOM 4133 N N . GLY A 1 521 ? 0.624 -13.205 32.140 1.00 65.38 521 GLY A N 1
ATOM 4134 C CA . GLY A 1 521 ? 1.561 -12.355 31.405 1.00 65.38 521 GLY A CA 1
ATOM 4135 C C . GLY A 1 521 ? 2.648 -11.728 32.286 1.00 65.38 521 GLY A C 1
ATOM 4136 O O . GLY A 1 521 ? 2.656 -11.876 33.509 1.00 65.38 521 GLY A O 1
ATOM 4137 N N . GLY A 1 522 ? 3.593 -11.029 31.648 1.00 72.94 522 GLY A N 1
ATOM 4138 C CA . GLY A 1 522 ? 4.802 -10.502 32.288 1.00 72.94 522 GLY A CA 1
ATOM 4139 C C . GLY A 1 522 ? 5.069 -9.019 32.040 1.00 72.94 522 GLY A C 1
ATOM 4140 O O . GLY A 1 522 ? 6.234 -8.641 32.029 1.00 72.94 522 GLY A O 1
ATOM 4141 N N . LEU A 1 523 ? 4.050 -8.180 31.816 1.00 84.50 523 LEU A N 1
ATOM 4142 C CA . LEU A 1 523 ? 4.241 -6.745 31.561 1.00 84.50 523 LEU A CA 1
ATOM 4143 C C . LEU A 1 523 ? 3.767 -5.823 32.678 1.00 84.50 523 LEU A C 1
ATOM 4145 O O . LEU A 1 523 ? 2.717 -6.018 33.285 1.00 84.50 523 LEU A O 1
ATOM 4149 N N . LYS A 1 524 ? 4.522 -4.740 32.868 1.00 84.50 524 LYS A N 1
ATOM 4150 C CA . LYS A 1 524 ? 4.154 -3.565 33.654 1.00 84.50 524 LYS A CA 1
ATOM 4151 C C . LYS A 1 524 ? 4.079 -2.361 32.728 1.00 84.50 524 LYS A C 1
ATOM 4153 O O . LYS A 1 524 ? 5.032 -2.051 32.021 1.00 84.50 524 LYS A O 1
ATOM 4158 N N . VAL A 1 525 ? 2.950 -1.665 32.764 1.00 85.69 525 VAL A N 1
ATOM 4159 C CA . VAL A 1 525 ? 2.733 -0.450 31.977 1.00 85.69 525 VAL A CA 1
ATOM 4160 C C . VAL A 1 525 ? 2.604 0.724 32.926 1.00 85.69 525 VAL A C 1
ATOM 4162 O O . VAL A 1 525 ? 1.845 0.674 33.894 1.00 85.69 525 VAL A O 1
ATOM 4165 N N . LYS A 1 526 ? 3.390 1.764 32.673 1.00 84.12 526 LYS A N 1
ATOM 4166 C CA . LYS A 1 526 ? 3.406 3.000 33.447 1.00 84.12 526 LYS A CA 1
ATOM 4167 C C . LYS A 1 526 ? 3.209 4.185 32.524 1.00 84.12 526 LYS A C 1
ATOM 4169 O O . LYS A 1 526 ? 3.573 4.162 31.354 1.00 84.12 526 LYS A O 1
ATOM 4174 N N . HIS A 1 527 ? 2.647 5.235 33.093 1.00 81.75 527 HIS A N 1
ATOM 4175 C CA . HIS A 1 527 ? 2.441 6.509 32.434 1.00 81.75 527 HIS A CA 1
ATOM 4176 C C . HIS A 1 527 ? 3.354 7.533 33.092 1.00 81.75 527 HIS A C 1
ATOM 4178 O O . HIS A 1 527 ? 3.370 7.635 34.321 1.00 81.75 527 HIS A O 1
ATOM 4184 N N . THR A 1 528 ? 4.149 8.238 32.295 1.00 81.06 528 THR A N 1
ATOM 4185 C CA . THR A 1 528 ? 5.123 9.210 32.801 1.00 81.06 528 THR A CA 1
ATOM 4186 C C . THR A 1 528 ? 4.949 10.550 32.087 1.00 81.06 528 THR A C 1
ATOM 4188 O O . THR A 1 528 ? 4.844 10.596 30.857 1.00 81.06 528 THR A O 1
ATOM 4191 N N . PRO A 1 529 ? 4.874 11.666 32.833 1.00 81.69 529 PRO A N 1
ATOM 4192 C CA . PRO A 1 529 ? 4.845 12.989 32.233 1.00 81.69 529 PRO A CA 1
ATOM 4193 C C . PRO A 1 529 ? 6.209 13.318 31.628 1.00 81.69 529 PRO A C 1
ATOM 4195 O O . PRO A 1 529 ? 7.253 13.047 32.223 1.00 81.69 529 PRO A O 1
ATOM 4198 N N . PHE A 1 530 ? 6.194 13.936 30.452 1.00 80.38 530 PHE A N 1
ATOM 4199 C CA . PHE A 1 530 ? 7.395 14.529 29.888 1.00 80.38 530 PHE A CA 1
ATOM 4200 C C . PHE A 1 530 ? 7.727 15.849 30.589 1.00 80.38 530 PHE A C 1
ATOM 4202 O O . PHE A 1 530 ? 6.817 16.577 31.001 1.00 80.38 530 PHE A O 1
ATOM 4209 N N . PRO A 1 531 ? 9.019 16.219 30.649 1.00 82.75 531 PRO A N 1
ATOM 4210 C CA . PRO A 1 531 ? 9.405 17.599 30.899 1.00 82.75 531 PRO A CA 1
ATOM 4211 C C . PRO A 1 531 ? 8.685 18.531 29.919 1.00 82.75 531 PRO A C 1
ATOM 4213 O O . PRO A 1 531 ? 8.503 18.190 28.747 1.00 82.75 531 PRO A O 1
ATOM 4216 N N . ARG A 1 532 ? 8.292 19.717 30.390 1.00 81.75 532 ARG A N 1
ATOM 4217 C CA . ARG A 1 532 ? 7.480 20.668 29.616 1.00 81.75 532 ARG A CA 1
ATOM 4218 C C . ARG A 1 532 ? 8.081 20.992 28.242 1.00 81.75 532 ARG A C 1
ATOM 4220 O O . ARG A 1 532 ? 7.359 20.998 27.253 1.00 81.75 532 ARG A O 1
ATOM 4227 N N . GLU A 1 533 ? 9.394 21.181 28.178 1.00 83.56 533 GLU A N 1
ATOM 4228 C CA . GLU A 1 533 ? 10.129 21.471 26.938 1.00 83.56 533 GLU A CA 1
ATOM 4229 C C . GLU A 1 533 ? 9.981 20.346 25.898 1.00 83.56 533 GLU A C 1
ATOM 4231 O O . GLU A 1 533 ? 9.702 20.590 24.723 1.00 83.56 533 GLU A O 1
ATOM 4236 N N . VAL A 1 534 ? 10.084 19.089 26.340 1.00 80.00 534 VAL A N 1
ATOM 4237 C CA . VAL A 1 534 ? 9.921 17.906 25.480 1.00 80.00 534 VAL A CA 1
ATOM 4238 C C . VAL A 1 534 ? 8.462 17.749 25.049 1.00 80.00 534 VAL A C 1
ATOM 4240 O O . VAL A 1 534 ? 8.190 17.419 23.893 1.00 80.00 534 VAL A O 1
ATOM 4243 N N . ALA A 1 535 ? 7.518 18.019 25.953 1.00 77.69 535 ALA A N 1
ATOM 4244 C CA . ALA A 1 535 ? 6.088 17.967 25.667 1.00 77.69 535 ALA A CA 1
ATOM 4245 C C . ALA A 1 535 ? 5.667 18.984 24.594 1.00 77.69 535 ALA A C 1
ATOM 4247 O O . ALA A 1 535 ? 4.914 18.637 23.682 1.00 77.69 535 ALA A O 1
ATOM 4248 N N . GLU A 1 536 ? 6.172 20.218 24.662 1.00 80.19 536 GLU A N 1
ATOM 4249 C CA . GLU A 1 536 ? 5.911 21.265 23.665 1.00 80.19 536 GLU A CA 1
ATOM 4250 C C . GLU A 1 536 ? 6.497 20.892 22.291 1.00 80.19 536 GLU A C 1
ATOM 4252 O O . GLU A 1 536 ? 5.839 21.080 21.264 1.00 80.19 536 GLU A O 1
ATOM 4257 N N . MET A 1 537 ? 7.679 20.265 22.265 1.00 79.19 537 MET A N 1
ATOM 4258 C CA . MET A 1 537 ? 8.315 19.782 21.035 1.00 79.19 537 MET A CA 1
ATOM 4259 C C . MET A 1 537 ? 7.563 18.597 20.400 1.00 79.19 537 MET A C 1
ATOM 4261 O O . MET A 1 537 ? 7.291 18.588 19.193 1.00 79.19 537 MET A O 1
ATOM 4265 N N . LYS A 1 538 ? 7.203 17.581 21.195 1.00 74.06 538 LYS A N 1
ATOM 4266 C CA . LYS A 1 538 ? 6.538 16.362 20.700 1.00 74.06 538 LYS A CA 1
ATOM 4267 C C . LYS A 1 538 ? 5.045 16.577 20.430 1.00 74.06 538 LYS A C 1
ATOM 4269 O O . LYS A 1 538 ? 4.516 16.040 19.450 1.00 74.06 538 LYS A O 1
ATOM 4274 N N . GLY A 1 539 ? 4.390 17.448 21.196 1.00 79.31 539 GLY A N 1
ATOM 4275 C CA . GLY A 1 539 ? 2.980 17.829 21.060 1.00 79.31 539 GLY A CA 1
ATOM 4276 C C . GLY A 1 539 ? 2.006 17.004 21.906 1.00 79.31 539 GLY A C 1
ATOM 4277 O O . GLY A 1 539 ? 0.802 17.084 21.683 1.00 79.31 539 GLY A O 1
ATOM 4278 N N . TYR A 1 540 ? 2.513 16.212 22.846 1.00 82.25 540 TYR A N 1
ATOM 4279 C CA . TYR A 1 540 ? 1.764 15.447 23.843 1.00 82.25 540 TYR A CA 1
ATOM 4280 C C . TYR A 1 540 ? 2.566 15.468 25.149 1.00 82.25 540 TYR A C 1
ATOM 4282 O O . TYR A 1 540 ? 3.795 15.532 25.115 1.00 82.25 540 TYR A O 1
ATOM 4290 N N . SER A 1 541 ? 1.898 15.468 26.303 1.00 80.44 541 SER A N 1
ATOM 4291 C CA . SER A 1 541 ? 2.558 15.750 27.588 1.00 80.44 541 SER A CA 1
ATOM 4292 C C . SER A 1 541 ? 3.033 14.516 28.342 1.00 80.44 541 SER A C 1
ATOM 4294 O O . SER A 1 541 ? 3.643 14.645 29.400 1.00 80.44 541 SER A O 1
ATOM 4296 N N . THR A 1 542 ? 2.759 13.316 27.831 1.00 83.25 542 THR A N 1
ATOM 4297 C CA . THR A 1 542 ? 2.985 12.064 28.564 1.00 83.25 542 THR A CA 1
ATOM 4298 C C . THR A 1 542 ? 3.371 10.919 27.631 1.00 83.25 542 THR A C 1
ATOM 4300 O O . THR A 1 542 ? 2.905 10.886 26.496 1.00 83.25 542 THR A O 1
ATOM 4303 N N . CYS A 1 543 ? 4.178 9.960 28.088 1.00 84.44 543 CYS A N 1
ATOM 4304 C CA . CYS A 1 543 ? 4.455 8.724 27.350 1.00 84.44 543 CYS A CA 1
ATOM 4305 C C . CYS A 1 543 ? 3.954 7.472 28.069 1.00 84.44 543 CYS A C 1
ATOM 4307 O O . CYS A 1 543 ? 3.726 7.452 29.282 1.00 84.44 543 CYS A O 1
ATOM 4309 N N . VAL A 1 544 ? 3.772 6.414 27.275 1.00 88.00 544 VAL A N 1
ATOM 4310 C CA . VAL A 1 544 ? 3.480 5.066 27.755 1.00 88.00 544 VAL A CA 1
ATOM 4311 C C . VAL A 1 544 ? 4.806 4.317 27.847 1.00 88.00 544 VAL A C 1
ATOM 4313 O O . VAL A 1 544 ? 5.471 4.091 26.839 1.00 88.00 544 VAL A O 1
ATOM 4316 N N . CYS A 1 545 ? 5.200 3.946 29.060 1.00 86.44 545 CYS A N 1
ATOM 4317 C CA . CYS A 1 545 ? 6.379 3.132 29.321 1.00 86.44 545 CYS A CA 1
ATOM 4318 C C . CYS A 1 545 ? 5.945 1.695 29.587 1.00 86.44 545 CYS A C 1
ATOM 4320 O O . CYS A 1 545 ? 5.110 1.443 30.458 1.00 86.44 545 CYS A O 1
ATOM 4322 N N . VAL A 1 546 ? 6.542 0.752 28.870 1.00 87.88 546 VAL A N 1
ATOM 4323 C CA . VAL A 1 546 ? 6.269 -0.677 29.019 1.00 87.88 546 VAL A CA 1
ATOM 4324 C C . VAL A 1 546 ? 7.546 -1.355 29.483 1.00 87.88 546 VAL A C 1
ATOM 4326 O O . VAL A 1 546 ? 8.599 -1.146 28.893 1.00 87.88 546 VAL A O 1
ATOM 4329 N N . THR A 1 547 ? 7.464 -2.140 30.553 1.00 85.88 547 THR A N 1
ATOM 4330 C CA . THR A 1 547 ? 8.592 -2.916 31.072 1.00 85.88 547 THR A CA 1
ATOM 4331 C C . THR A 1 547 ? 8.198 -4.366 31.305 1.00 85.88 547 THR A C 1
ATOM 4333 O O . THR A 1 547 ? 7.073 -4.668 31.709 1.00 85.88 547 THR A O 1
ATOM 4336 N N . ALA A 1 548 ? 9.138 -5.277 31.066 1.00 85.19 548 ALA A N 1
ATOM 4337 C CA . ALA A 1 548 ? 8.963 -6.691 31.355 1.00 85.19 548 ALA A CA 1
ATOM 4338 C C . ALA A 1 548 ? 9.226 -6.962 32.839 1.00 85.19 548 ALA A C 1
ATOM 4340 O O . ALA A 1 548 ? 10.110 -6.368 33.455 1.00 85.19 548 ALA A O 1
ATOM 4341 N N . VAL A 1 549 ? 8.464 -7.888 33.410 1.00 77.50 549 VAL A N 1
ATOM 4342 C CA . VAL A 1 549 ? 8.682 -8.455 34.744 1.00 77.50 549 VAL A CA 1
ATOM 4343 C C . VAL A 1 549 ? 9.757 -9.539 34.691 1.00 77.50 549 VAL A C 1
ATOM 4345 O O . VAL A 1 549 ? 10.544 -9.646 35.625 1.00 77.50 549 VAL A O 1
ATOM 4348 N N . ASN A 1 550 ? 9.811 -10.295 33.590 1.00 79.19 550 ASN A N 1
ATOM 4349 C CA . ASN A 1 550 ? 10.774 -11.372 33.377 1.00 79.19 550 ASN A CA 1
ATOM 4350 C C . ASN A 1 550 ? 11.846 -10.942 32.376 1.00 79.19 550 ASN A C 1
ATOM 4352 O O . ASN A 1 550 ? 11.536 -10.374 31.328 1.00 79.19 550 ASN A O 1
ATOM 4356 N N . GLU A 1 551 ? 13.096 -11.283 32.669 1.00 77.44 551 GLU A N 1
ATOM 4357 C CA . GLU A 1 551 ? 14.256 -10.919 31.851 1.00 77.44 551 GLU A CA 1
ATOM 4358 C C . GLU A 1 551 ? 14.189 -11.512 30.433 1.00 77.44 551 GLU A C 1
ATOM 4360 O O . GLU A 1 551 ? 14.562 -10.853 29.468 1.00 77.44 551 GLU A O 1
ATOM 4365 N N . SER A 1 552 ? 13.578 -12.691 30.277 1.00 79.00 552 SER A N 1
ATOM 4366 C CA . SER A 1 552 ? 13.364 -13.336 28.975 1.00 79.00 552 SER A CA 1
ATOM 4367 C C . SER A 1 552 ? 12.399 -12.593 28.046 1.00 79.00 552 SER A C 1
ATOM 4369 O O . SER A 1 552 ? 12.512 -12.733 26.835 1.00 79.00 552 SER A O 1
ATOM 4371 N N . LEU A 1 553 ? 11.452 -11.809 28.580 1.00 82.06 553 LEU A N 1
ATOM 4372 C CA . LEU A 1 553 ? 10.512 -11.012 27.777 1.00 82.06 553 LEU A CA 1
ATOM 4373 C C . LEU A 1 553 ? 11.076 -9.636 27.420 1.00 82.06 553 LEU A C 1
ATOM 4375 O O . LEU A 1 553 ? 10.594 -8.999 26.484 1.00 82.06 553 LEU A O 1
ATOM 4379 N N . LYS A 1 554 ? 12.085 -9.179 28.166 1.00 83.56 554 LYS A N 1
ATOM 4380 C CA . LYS A 1 554 ? 12.681 -7.854 28.017 1.00 83.56 554 LYS A CA 1
ATOM 4381 C C . LYS A 1 554 ? 13.283 -7.661 26.623 1.00 83.56 554 LYS A C 1
ATOM 4383 O O . LYS A 1 554 ? 12.978 -6.673 25.965 1.00 83.56 554 LYS A O 1
ATOM 4388 N N . SER A 1 555 ? 14.017 -8.657 26.125 1.00 82.38 555 SER A N 1
ATOM 4389 C CA . SER A 1 555 ? 14.606 -8.632 24.778 1.00 82.38 555 SER A CA 1
ATOM 4390 C C . SER A 1 555 ? 13.574 -8.472 23.655 1.00 82.38 555 SER A C 1
ATOM 4392 O O . SER A 1 555 ? 13.890 -7.891 22.620 1.00 82.38 555 SER A O 1
ATOM 4394 N N . TYR A 1 556 ? 12.334 -8.934 23.853 1.00 82.75 556 TYR A N 1
ATOM 4395 C CA . TYR A 1 556 ? 11.274 -8.831 22.848 1.00 82.75 556 TYR A CA 1
ATOM 4396 C C . TYR A 1 556 ? 10.624 -7.452 22.801 1.00 82.75 556 TYR A C 1
ATOM 4398 O O . TYR A 1 556 ? 10.251 -7.003 21.725 1.00 82.75 556 TYR A O 1
ATOM 4406 N N . ILE A 1 557 ? 10.431 -6.799 23.946 1.00 85.38 557 ILE A N 1
ATOM 4407 C CA . ILE A 1 557 ? 9.630 -5.566 24.039 1.00 85.38 557 ILE A CA 1
ATOM 4408 C C . ILE A 1 557 ? 10.468 -4.285 24.089 1.00 85.38 557 ILE A C 1
ATOM 4410 O O . ILE A 1 557 ? 9.904 -3.200 23.922 1.00 85.38 557 ILE A O 1
ATOM 4414 N N . ASP A 1 558 ? 11.770 -4.408 24.355 1.00 81.69 558 ASP A N 1
ATOM 4415 C CA . ASP A 1 558 ? 12.700 -3.284 24.373 1.00 81.69 558 ASP A CA 1
ATOM 4416 C C . ASP A 1 558 ? 12.933 -2.775 22.943 1.00 81.69 558 ASP A C 1
ATOM 4418 O O . ASP A 1 558 ? 13.090 -3.547 21.993 1.00 81.69 558 ASP A O 1
ATOM 4422 N N . GLY A 1 559 ? 12.926 -1.450 22.786 1.00 77.88 559 GLY A N 1
ATOM 4423 C CA . GLY A 1 559 ? 13.110 -0.812 21.487 1.00 77.88 559 GLY A CA 1
ATOM 4424 C C . GLY A 1 559 ? 12.078 -1.272 20.438 1.00 77.88 559 GLY A C 1
ATOM 4425 O O . GLY A 1 559 ? 10.910 -1.513 20.764 1.00 77.88 559 GLY A O 1
ATOM 4426 N N . PRO A 1 560 ? 12.471 -1.372 19.157 1.00 74.06 560 PRO A N 1
ATOM 4427 C CA . PRO A 1 560 ? 11.585 -1.784 18.068 1.00 74.06 560 PRO A CA 1
ATOM 4428 C C . PRO A 1 560 ? 11.470 -3.314 17.896 1.00 74.06 560 PRO A C 1
ATOM 4430 O O . PRO A 1 560 ? 10.853 -3.777 16.928 1.00 74.06 560 PRO A O 1
ATOM 4433 N N . ASN A 1 561 ? 12.048 -4.112 18.806 1.00 82.75 561 ASN A N 1
ATOM 4434 C CA . ASN A 1 561 ? 12.239 -5.557 18.628 1.00 82.75 561 ASN A CA 1
ATOM 4435 C C . ASN A 1 561 ? 10.930 -6.320 18.390 1.00 82.75 561 ASN A C 1
ATOM 4437 O O . ASN A 1 561 ? 10.880 -7.158 17.493 1.00 82.75 561 ASN A O 1
ATOM 4441 N N . ILE A 1 562 ? 9.848 -6.005 19.108 1.00 86.69 562 ILE A N 1
ATOM 4442 C CA . ILE A 1 562 ? 8.578 -6.739 18.981 1.00 86.69 562 ILE A CA 1
ATOM 4443 C C . ILE A 1 562 ? 8.007 -6.648 17.563 1.00 86.69 562 ILE A C 1
ATOM 4445 O O . ILE A 1 562 ? 7.584 -7.656 17.004 1.00 86.69 562 ILE A O 1
ATOM 4449 N N . VAL A 1 563 ? 8.046 -5.458 16.952 1.00 83.75 563 VAL A N 1
ATOM 4450 C CA . VAL A 1 563 ? 7.538 -5.226 15.592 1.00 83.75 563 VAL A CA 1
ATOM 4451 C C . VAL A 1 563 ? 8.447 -5.907 14.573 1.00 83.75 563 VAL A C 1
ATOM 4453 O O . VAL A 1 563 ? 7.966 -6.534 13.624 1.00 83.75 563 VAL A O 1
ATOM 4456 N N . ARG A 1 564 ? 9.767 -5.824 14.778 1.00 79.56 564 ARG A N 1
ATOM 4457 C CA . ARG A 1 564 ? 10.758 -6.453 13.901 1.00 79.56 564 ARG A CA 1
ATOM 4458 C C . ARG A 1 564 ? 10.639 -7.974 13.900 1.00 79.56 564 ARG A C 1
ATOM 4460 O O . ARG A 1 564 ? 10.529 -8.556 12.822 1.00 79.56 564 ARG A O 1
ATOM 4467 N N . LEU A 1 565 ? 10.661 -8.595 15.078 1.00 84.56 565 LEU A N 1
ATOM 4468 C CA . LEU A 1 565 ? 10.580 -10.045 15.248 1.00 84.56 565 LEU A CA 1
ATOM 4469 C C . LEU A 1 565 ? 9.242 -10.572 14.733 1.00 84.56 565 LEU A C 1
ATOM 4471 O O . LEU A 1 565 ? 9.232 -11.524 13.956 1.00 84.56 565 LEU A O 1
ATOM 4475 N N . PHE A 1 566 ? 8.137 -9.889 15.059 1.00 89.12 566 PHE A N 1
ATOM 4476 C CA . PHE A 1 566 ? 6.821 -10.221 14.517 1.00 89.12 566 PHE A CA 1
ATOM 4477 C C . PHE A 1 566 ? 6.842 -10.222 12.988 1.00 89.12 566 PHE A C 1
ATOM 4479 O O . PHE A 1 566 ? 6.417 -11.188 12.366 1.00 89.12 566 PHE A O 1
ATOM 4486 N N . SER A 1 567 ? 7.392 -9.172 12.374 1.00 85.12 567 SER A N 1
ATOM 4487 C CA . SER A 1 567 ? 7.464 -9.076 10.915 1.00 85.12 567 SER A CA 1
ATOM 4488 C C . SER A 1 567 ? 8.328 -10.181 10.302 1.00 85.12 567 SER A C 1
ATOM 4490 O O . SER A 1 567 ? 7.956 -10.737 9.277 1.00 85.12 567 SER A O 1
ATOM 4492 N N . ASN A 1 568 ? 9.479 -10.502 10.899 1.00 81.81 568 ASN A N 1
ATOM 4493 C CA . ASN A 1 568 ? 10.391 -11.520 10.371 1.00 81.81 568 ASN A CA 1
ATOM 4494 C C . ASN A 1 568 ? 9.780 -12.925 10.445 1.00 81.81 568 ASN A C 1
ATOM 4496 O O . ASN A 1 568 ? 9.820 -13.656 9.459 1.00 81.81 568 ASN A O 1
ATOM 4500 N N . ASP A 1 569 ? 9.184 -13.286 11.582 1.00 88.31 569 ASP A N 1
ATOM 4501 C CA . ASP A 1 569 ? 8.534 -14.589 11.744 1.00 88.31 569 ASP A CA 1
ATOM 4502 C C . ASP A 1 569 ? 7.284 -14.700 10.862 1.00 88.31 569 ASP A C 1
ATOM 4504 O O . ASP A 1 569 ? 7.026 -15.759 10.292 1.00 88.31 569 ASP A O 1
ATOM 4508 N N . PHE A 1 570 ? 6.539 -13.601 10.687 1.00 90.50 570 PHE A N 1
ATOM 4509 C CA . PHE A 1 570 ? 5.397 -13.559 9.776 1.00 90.50 570 PHE A CA 1
ATOM 4510 C C . PHE A 1 570 ? 5.841 -13.799 8.331 1.00 90.50 570 PHE A C 1
ATOM 4512 O O . PHE A 1 570 ? 5.273 -14.653 7.661 1.00 90.50 570 PHE A O 1
ATOM 4519 N N . LEU A 1 571 ? 6.893 -13.112 7.865 1.00 84.56 571 LEU A N 1
ATOM 4520 C CA . LEU A 1 571 ? 7.438 -13.286 6.513 1.00 84.56 571 LEU A CA 1
ATOM 4521 C C . LEU A 1 571 ? 7.850 -14.733 6.231 1.00 84.56 571 LEU A C 1
ATOM 4523 O O . LEU A 1 571 ? 7.458 -15.263 5.197 1.00 84.56 571 LEU A O 1
ATOM 4527 N N . LYS A 1 572 ? 8.545 -15.388 7.171 1.00 84.50 572 LYS A N 1
ATOM 4528 C CA . LYS A 1 572 ? 8.923 -16.809 7.053 1.00 84.50 572 LYS A CA 1
ATOM 4529 C C . LYS A 1 572 ? 7.716 -17.724 6.838 1.00 84.50 572 LYS A C 1
ATOM 4531 O O . LYS A 1 572 ? 7.811 -18.706 6.112 1.00 84.50 572 LYS A O 1
ATOM 4536 N N . CYS A 1 573 ? 6.573 -17.406 7.450 1.00 90.88 573 CYS A N 1
ATOM 4537 C CA . CYS A 1 573 ? 5.347 -18.182 7.257 1.00 90.88 573 CYS A CA 1
ATOM 4538 C C . CYS A 1 573 ? 4.773 -18.015 5.846 1.00 90.88 573 CYS A C 1
ATOM 4540 O O . CYS A 1 573 ? 4.160 -18.944 5.330 1.00 90.88 573 CYS A O 1
ATOM 4542 N N . LEU A 1 574 ? 4.959 -16.848 5.222 1.00 90.50 574 LEU A N 1
ATOM 4543 C CA . LEU A 1 574 ? 4.366 -16.539 3.922 1.00 90.50 574 LEU A CA 1
ATOM 4544 C C . LEU A 1 574 ? 5.075 -17.210 2.745 1.00 90.50 574 LEU A C 1
ATOM 4546 O O . LEU A 1 574 ? 4.409 -17.509 1.760 1.00 90.50 574 LEU A O 1
ATOM 4550 N N . GLU A 1 575 ? 6.388 -17.443 2.830 1.00 82.19 575 GLU A N 1
ATOM 4551 C CA . GLU A 1 575 ? 7.212 -17.923 1.702 1.00 82.19 575 GLU A CA 1
ATOM 4552 C C . GLU A 1 575 ? 6.677 -19.214 1.067 1.00 82.19 575 GLU A C 1
ATOM 4554 O O . GLU A 1 575 ? 6.779 -19.410 -0.139 1.00 82.19 575 GLU A O 1
ATOM 4559 N N . ASN A 1 576 ? 6.049 -20.077 1.868 1.00 81.00 576 ASN A N 1
ATOM 4560 C CA . ASN A 1 576 ? 5.470 -21.340 1.408 1.00 81.00 576 ASN A CA 1
ATOM 4561 C C . ASN A 1 576 ? 3.962 -21.441 1.671 1.00 81.00 576 ASN A C 1
ATOM 4563 O O . ASN A 1 576 ? 3.383 -22.530 1.575 1.00 81.00 576 ASN A O 1
ATOM 4567 N N . PHE A 1 577 ? 3.312 -20.326 2.012 1.00 91.06 577 PHE A N 1
ATOM 4568 C CA . PHE A 1 577 ? 1.894 -20.330 2.340 1.00 91.06 577 PHE A CA 1
ATOM 4569 C C . PHE A 1 577 ? 1.043 -20.547 1.087 1.00 91.06 577 PHE A C 1
ATOM 4571 O O . PHE A 1 577 ? 1.222 -19.890 0.060 1.00 91.06 577 PHE A O 1
ATOM 4578 N N . LYS A 1 578 ? 0.077 -21.463 1.177 1.00 90.31 578 LYS A N 1
ATOM 4579 C CA . LYS A 1 578 ? -0.876 -21.749 0.102 1.00 90.31 578 LYS A CA 1
ATOM 4580 C C . LYS A 1 578 ? -2.283 -21.429 0.578 1.00 90.31 578 LYS A C 1
ATOM 4582 O O . LYS A 1 578 ? -2.776 -22.064 1.507 1.00 90.31 578 LYS A O 1
ATOM 4587 N N . PHE A 1 579 ? -2.927 -20.481 -0.096 1.00 92.75 579 PHE A N 1
ATOM 4588 C CA . PHE A 1 579 ? -4.328 -20.159 0.156 1.00 92.75 579 PHE A CA 1
ATOM 4589 C C . PHE A 1 579 ? -5.234 -21.340 -0.173 1.00 92.75 579 PHE A C 1
ATOM 4591 O O . PHE A 1 579 ? -4.969 -22.101 -1.106 1.00 92.75 579 PHE A O 1
ATOM 4598 N N . SER A 1 580 ? -6.317 -21.478 0.593 1.00 92.94 580 SER A N 1
ATOM 4599 C CA . SER A 1 580 ? -7.334 -22.500 0.320 1.00 92.94 580 SER A CA 1
ATOM 4600 C C . SER A 1 580 ? -8.307 -22.081 -0.789 1.00 92.94 580 SER A C 1
ATOM 4602 O O . SER A 1 580 ? -8.833 -22.947 -1.482 1.00 92.94 580 SER A O 1
ATOM 4604 N N . ASP A 1 581 ? -8.534 -20.776 -0.972 1.00 94.44 581 ASP A N 1
ATOM 4605 C CA . ASP A 1 581 ? -9.346 -20.225 -2.065 1.00 94.44 581 ASP A CA 1
ATOM 4606 C C . ASP A 1 581 ? -8.432 -19.710 -3.189 1.00 94.44 581 ASP A C 1
ATOM 4608 O O . ASP A 1 581 ? -7.545 -18.888 -2.957 1.00 94.44 581 ASP A O 1
ATOM 4612 N N . ASN A 1 582 ? -8.658 -20.185 -4.417 1.00 93.38 582 ASN A N 1
ATOM 4613 C CA . ASN A 1 582 ? -7.850 -19.827 -5.586 1.00 93.38 582 ASN A CA 1
ATOM 4614 C C . ASN A 1 582 ? -8.073 -18.386 -6.076 1.00 93.38 582 ASN A C 1
ATOM 4616 O O . ASN A 1 582 ? -7.285 -17.906 -6.889 1.00 93.38 582 ASN A O 1
ATOM 4620 N N . ARG A 1 583 ? -9.132 -17.704 -5.618 1.00 94.31 583 ARG A N 1
ATOM 4621 C CA . ARG A 1 583 ? -9.410 -16.296 -5.944 1.00 94.31 583 ARG A CA 1
ATOM 4622 C C . ARG A 1 583 ? -8.515 -15.337 -5.170 1.00 94.31 583 ARG A C 1
ATOM 4624 O O . ARG A 1 583 ? -8.373 -14.198 -5.600 1.00 94.31 583 ARG A O 1
ATOM 4631 N N . LEU A 1 584 ? -7.938 -15.770 -4.044 1.00 95.62 584 LEU A N 1
ATOM 4632 C CA . LEU A 1 584 ? -7.064 -14.956 -3.203 1.00 95.62 584 LEU A CA 1
ATOM 4633 C C . LEU A 1 584 ? -5.592 -15.277 -3.486 1.00 95.62 584 LEU A C 1
ATOM 4635 O O . LEU A 1 584 ? -5.177 -16.434 -3.508 1.00 95.62 584 LEU A O 1
ATOM 4639 N N . SER A 1 585 ? -4.778 -14.243 -3.669 1.00 94.00 585 SER A N 1
ATOM 4640 C CA . SER A 1 585 ? -3.340 -14.390 -3.909 1.00 94.00 585 SER A CA 1
ATOM 4641 C C . SER A 1 585 ? -2.537 -13.243 -3.306 1.00 94.00 585 SER A C 1
ATOM 4643 O O . SER A 1 585 ? -3.043 -12.130 -3.179 1.00 94.00 585 SER A O 1
ATOM 4645 N N . PHE A 1 586 ? -1.265 -13.482 -2.977 1.00 93.31 586 PHE A N 1
ATOM 4646 C CA . PHE A 1 586 ? -0.323 -12.395 -2.692 1.00 93.31 586 PHE A CA 1
ATOM 4647 C C . PHE A 1 586 ? 0.000 -11.648 -3.982 1.00 93.31 586 PHE A C 1
ATOM 4649 O O . PHE A 1 586 ? 0.150 -12.280 -5.025 1.00 93.31 586 PHE A O 1
ATOM 4656 N N . VAL A 1 587 ? 0.165 -10.329 -3.929 1.00 90.31 587 VAL A N 1
ATOM 4657 C CA . VAL A 1 587 ? 0.631 -9.522 -5.073 1.00 90.31 587 VAL A CA 1
ATOM 4658 C C . VAL A 1 587 ? 1.809 -8.654 -4.678 1.00 90.31 587 VAL A C 1
ATOM 4660 O O . VAL A 1 587 ? 1.757 -8.087 -3.588 1.00 90.31 587 VAL A O 1
ATOM 4663 N N . PRO A 1 588 ? 2.830 -8.476 -5.541 1.00 82.44 588 PRO A N 1
ATOM 4664 C CA . PRO A 1 588 ? 3.920 -7.537 -5.297 1.00 82.44 588 PRO A CA 1
ATOM 4665 C C . PRO A 1 588 ? 3.403 -6.154 -4.866 1.00 82.44 588 PRO A C 1
ATOM 4667 O O . PRO A 1 588 ? 2.467 -5.642 -5.483 1.00 82.44 588 PRO A O 1
ATOM 4670 N N . PRO A 1 589 ? 3.966 -5.533 -3.812 1.00 69.69 589 PRO A N 1
ATOM 4671 C CA . PRO A 1 589 ? 5.188 -5.905 -3.081 1.00 69.69 589 PRO A CA 1
ATOM 4672 C C . PRO A 1 589 ? 5.066 -7.121 -2.131 1.00 69.69 589 PRO A C 1
ATOM 4674 O O . PRO A 1 589 ? 6.016 -7.462 -1.432 1.00 69.69 589 PRO A O 1
ATOM 4677 N N . GLY A 1 590 ? 3.912 -7.769 -2.041 1.00 75.25 590 GLY A N 1
ATOM 4678 C CA . GLY A 1 590 ? 3.647 -8.930 -1.190 1.00 75.25 590 GLY A CA 1
ATOM 4679 C C . GLY A 1 590 ? 3.448 -8.497 0.255 1.00 75.25 590 GLY A C 1
ATOM 4680 O O . GLY A 1 590 ? 2.373 -8.647 0.826 1.00 75.25 590 GLY A O 1
ATOM 4681 N N . THR A 1 591 ? 4.468 -7.859 0.817 1.00 81.19 591 THR A N 1
ATOM 4682 C CA . THR A 1 591 ? 4.476 -7.298 2.161 1.00 81.19 591 THR A CA 1
ATOM 4683 C C . THR A 1 591 ? 5.275 -6.000 2.224 1.00 81.19 591 THR A C 1
ATOM 4685 O O . THR A 1 591 ? 6.178 -5.745 1.421 1.00 81.19 591 THR A O 1
ATOM 4688 N N . ARG A 1 592 ? 4.947 -5.163 3.207 1.00 77.25 592 ARG A N 1
ATOM 4689 C CA . ARG A 1 592 ? 5.722 -3.986 3.611 1.00 77.25 592 ARG A CA 1
ATOM 4690 C C . ARG A 1 592 ? 5.717 -3.897 5.127 1.00 77.25 592 ARG A C 1
ATOM 4692 O O . ARG A 1 592 ? 4.684 -4.133 5.750 1.00 77.25 592 ARG A O 1
ATOM 4699 N N . LYS A 1 593 ? 6.838 -3.523 5.739 1.00 74.25 593 LYS A N 1
ATOM 4700 C CA . LYS A 1 593 ? 6.845 -3.262 7.181 1.00 74.25 593 LYS A CA 1
ATOM 4701 C C . LYS A 1 593 ? 6.174 -1.912 7.417 1.00 74.25 593 LYS A C 1
ATOM 4703 O O . LYS A 1 593 ? 6.433 -0.943 6.709 1.00 74.25 593 LYS A O 1
ATOM 4708 N N . THR A 1 594 ? 5.272 -1.839 8.386 1.00 77.50 594 THR A N 1
ATOM 4709 C CA . THR A 1 594 ? 4.669 -0.566 8.791 1.00 77.50 594 THR A CA 1
ATOM 4710 C C . THR A 1 594 ? 5.349 -0.056 10.048 1.00 77.50 594 THR A C 1
ATOM 4712 O O . THR A 1 594 ? 6.245 -0.685 10.608 1.00 77.50 594 THR A O 1
ATOM 4715 N N . GLN A 1 595 ? 4.932 1.124 10.499 1.00 74.19 595 GLN A N 1
ATOM 4716 C CA . GLN A 1 595 ? 5.437 1.679 11.745 1.00 74.19 595 GLN A CA 1
ATOM 4717 C C . GLN A 1 595 ? 5.078 0.802 12.959 1.00 74.19 595 GLN A C 1
ATOM 4719 O O . GLN A 1 595 ? 5.833 0.762 13.914 1.00 74.19 595 GLN A O 1
ATOM 4724 N N . VAL A 1 596 ? 3.937 0.115 12.945 1.00 82.75 596 VAL A N 1
ATOM 4725 C CA . VAL A 1 596 ? 3.406 -0.600 14.121 1.00 82.75 596 VAL A CA 1
ATOM 4726 C C . VAL A 1 596 ? 3.289 -2.112 13.903 1.00 82.75 596 VAL A C 1
ATOM 4728 O O . VAL A 1 596 ? 2.977 -2.838 14.838 1.00 82.75 596 VAL A O 1
ATOM 4731 N N . GLY A 1 597 ? 3.531 -2.601 12.685 1.00 88.19 597 GLY A N 1
ATOM 4732 C CA . GLY A 1 597 ? 3.314 -3.995 12.307 1.00 88.19 597 GLY A CA 1
ATOM 4733 C C . GLY A 1 597 ? 3.736 -4.274 10.865 1.00 88.19 597 GLY A C 1
ATOM 4734 O O . GLY A 1 597 ? 4.773 -3.795 10.404 1.00 88.19 597 GLY A O 1
ATOM 4735 N N . ILE A 1 598 ? 2.915 -5.027 10.137 1.00 88.38 598 ILE A N 1
ATOM 4736 C CA . ILE A 1 598 ? 3.147 -5.398 8.736 1.00 88.38 598 ILE A CA 1
ATOM 4737 C C . ILE A 1 598 ? 1.907 -5.092 7.895 1.00 88.38 598 ILE A C 1
ATOM 4739 O O . ILE A 1 598 ? 0.789 -5.229 8.369 1.00 88.38 598 ILE A O 1
ATOM 4743 N N . SER A 1 599 ? 2.109 -4.665 6.655 1.00 89.75 599 SER A N 1
ATOM 4744 C CA . SER A 1 599 ? 1.064 -4.499 5.648 1.00 89.75 599 SER A CA 1
ATOM 4745 C C . SER A 1 599 ? 1.247 -5.585 4.601 1.00 89.75 599 SER A C 1
ATOM 4747 O O . SER A 1 599 ? 2.363 -5.776 4.110 1.00 89.75 599 SER A O 1
ATOM 4749 N N . VAL A 1 600 ? 0.185 -6.305 4.267 1.00 92.25 600 VAL A N 1
ATOM 4750 C CA . VAL A 1 600 ? 0.194 -7.391 3.283 1.00 92.25 600 VAL A CA 1
ATOM 4751 C C . VAL A 1 600 ? -0.728 -7.010 2.134 1.00 92.25 600 VAL A C 1
ATOM 4753 O O . VAL A 1 600 ? -1.840 -6.532 2.359 1.00 92.25 600 VAL A O 1
ATOM 4756 N N . SER A 1 601 ? -0.259 -7.194 0.904 1.00 91.50 601 SER A N 1
ATOM 4757 C CA . SER A 1 601 ? -1.019 -6.863 -0.302 1.00 91.50 601 SER A CA 1
ATOM 4758 C C . SER A 1 601 ? -1.534 -8.137 -0.964 1.00 91.50 601 SER A C 1
ATOM 4760 O O . SER A 1 601 ? -0.752 -9.017 -1.334 1.00 91.50 601 SER A O 1
ATOM 4762 N N . PHE A 1 602 ? -2.851 -8.215 -1.137 1.00 94.19 602 PHE A N 1
ATOM 4763 C CA . PHE A 1 602 ? -3.534 -9.328 -1.787 1.00 94.19 602 PHE A CA 1
ATOM 4764 C C . PHE A 1 602 ? -4.258 -8.870 -3.053 1.00 94.19 602 PHE A C 1
ATOM 4766 O O . PHE A 1 602 ? -4.635 -7.704 -3.182 1.00 94.19 602 PHE A O 1
ATOM 4773 N N . ALA A 1 603 ? -4.495 -9.805 -3.966 1.00 93.94 603 ALA A N 1
ATOM 4774 C CA . ALA A 1 603 ? -5.488 -9.665 -5.019 1.00 93.94 603 ALA A CA 1
ATOM 4775 C C . ALA A 1 603 ? -6.595 -10.695 -4.829 1.00 93.94 603 ALA A C 1
ATOM 4777 O O . ALA A 1 603 ? -6.328 -11.860 -4.525 1.00 93.94 603 ALA A O 1
ATOM 4778 N N . TRP A 1 604 ? -7.820 -10.229 -5.038 1.00 95.25 604 TRP A N 1
ATOM 4779 C CA . TRP A 1 604 ? -9.034 -11.017 -5.110 1.00 95.25 604 TRP A CA 1
ATOM 4780 C C . TRP A 1 604 ? -9.619 -10.948 -6.522 1.00 95.25 604 TRP A C 1
ATOM 4782 O O . TRP A 1 604 ? -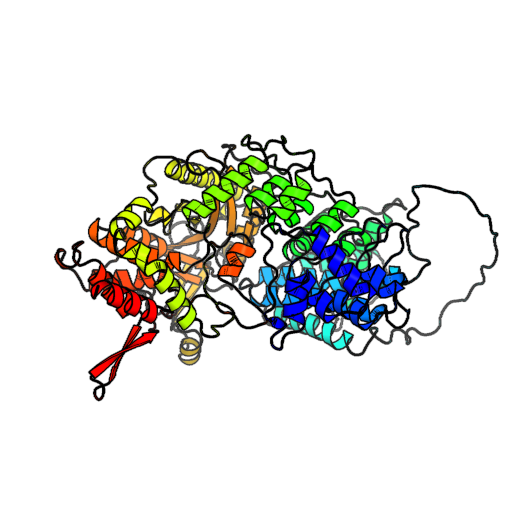9.787 -9.859 -7.080 1.00 95.25 604 TRP A O 1
ATOM 4792 N N . GLU A 1 605 ? -9.927 -12.110 -7.089 1.00 93.56 605 GLU A N 1
ATOM 4793 C CA . GLU A 1 605 ? -10.472 -12.277 -8.440 1.00 93.56 605 GLU A CA 1
ATOM 4794 C C . GLU A 1 605 ? -11.859 -12.939 -8.357 1.00 93.56 605 GLU A C 1
ATOM 4796 O O . GLU A 1 605 ? -11.980 -14.164 -8.400 1.00 93.56 605 GLU A O 1
ATOM 4801 N N . GLY A 1 606 ? -12.913 -12.135 -8.179 1.00 92.56 606 GLY A N 1
ATOM 4802 C CA . GLY A 1 606 ? -14.280 -12.623 -7.974 1.00 92.56 606 GLY A CA 1
ATOM 4803 C C . GLY A 1 606 ? -15.291 -12.178 -9.035 1.00 92.56 606 GLY A C 1
ATOM 4804 O O . GLY A 1 606 ? -14.936 -11.807 -10.150 1.00 92.56 606 GLY A O 1
ATOM 4805 N N . SER A 1 607 ? -16.583 -12.270 -8.731 1.00 90.19 607 SER A N 1
ATOM 4806 C CA . SER A 1 607 ? -17.672 -12.037 -9.694 1.00 90.19 607 SER A CA 1
ATOM 4807 C C . SER A 1 607 ? -18.271 -10.631 -9.585 1.00 90.19 607 SER A C 1
ATOM 4809 O O . SER A 1 607 ? -18.444 -9.940 -10.593 1.00 90.19 607 SER A O 1
ATOM 4811 N N . GLU A 1 608 ? -18.540 -10.192 -8.357 1.00 91.00 608 GLU A N 1
ATOM 4812 C CA . GLU A 1 608 ? -18.954 -8.847 -7.967 1.00 91.00 608 GLU A CA 1
ATOM 4813 C C . GLU A 1 608 ? -17.753 -7.903 -7.952 1.00 91.00 608 GLU A C 1
ATOM 4815 O O . GLU A 1 608 ? -17.846 -6.777 -8.452 1.00 91.00 608 GLU A O 1
ATOM 4820 N N . PHE A 1 609 ? -16.600 -8.398 -7.487 1.00 92.12 609 PHE A N 1
ATOM 4821 C CA . PHE A 1 609 ? -15.322 -7.705 -7.560 1.00 92.12 609 PHE A CA 1
ATOM 4822 C C . PHE A 1 609 ? -14.353 -8.454 -8.498 1.00 92.12 609 PHE A C 1
ATOM 4824 O O . PHE A 1 609 ? -13.468 -9.169 -8.028 1.00 92.12 609 PHE A O 1
ATOM 4831 N N . PRO A 1 610 ? -14.479 -8.272 -9.835 1.00 89.81 610 PRO A N 1
ATOM 4832 C CA . PRO A 1 610 ? -13.639 -8.933 -10.844 1.00 89.81 610 PRO A CA 1
ATOM 4833 C C . PRO A 1 610 ? -12.137 -8.822 -10.615 1.00 89.81 610 PRO A C 1
ATOM 4835 O O . PRO A 1 610 ? -11.382 -9.724 -10.957 1.00 89.81 610 PRO A O 1
ATOM 4838 N N . LEU A 1 611 ? -11.711 -7.690 -10.064 1.00 91.19 611 LEU A N 1
ATOM 4839 C CA . LEU A 1 611 ? -10.365 -7.485 -9.571 1.00 91.19 611 LEU A CA 1
ATOM 4840 C C . LEU A 1 611 ? -10.455 -6.545 -8.381 1.00 91.19 611 LEU A C 1
ATOM 4842 O O . LEU A 1 611 ? -10.930 -5.420 -8.523 1.00 91.19 611 LEU A O 1
ATOM 4846 N N . LEU A 1 612 ? -9.977 -6.992 -7.231 1.00 92.25 612 LEU A N 1
ATOM 4847 C CA . LEU A 1 612 ? -9.923 -6.207 -6.011 1.00 92.25 612 LEU A CA 1
ATOM 4848 C C . LEU A 1 612 ? -8.537 -6.354 -5.398 1.00 92.25 612 LEU A C 1
ATOM 4850 O O . LEU A 1 612 ? -8.156 -7.437 -4.963 1.00 92.25 612 LEU A O 1
ATOM 4854 N N . LEU A 1 613 ? -7.780 -5.259 -5.367 1.00 90.69 613 LEU A N 1
ATOM 4855 C CA . LEU A 1 613 ? -6.527 -5.220 -4.621 1.00 90.69 613 LEU A CA 1
ATOM 4856 C C . LEU A 1 613 ? -6.841 -4.838 -3.181 1.00 90.69 613 LEU A C 1
ATOM 4858 O O . LEU A 1 613 ? -7.516 -3.838 -2.938 1.00 90.69 613 LEU A O 1
ATOM 4862 N N . ILE A 1 614 ? -6.367 -5.656 -2.249 1.00 92.81 614 ILE A N 1
ATOM 4863 C CA . ILE A 1 614 ? -6.676 -5.554 -0.828 1.00 92.81 614 ILE A CA 1
ATOM 4864 C C . ILE A 1 614 ? -5.381 -5.280 -0.071 1.00 92.81 614 ILE A C 1
ATOM 4866 O O . ILE A 1 614 ? -4.421 -6.043 -0.182 1.00 92.81 614 ILE A O 1
ATOM 4870 N N . GLU A 1 615 ? -5.354 -4.217 0.728 1.00 91.69 615 GLU A N 1
ATOM 4871 C CA . GLU A 1 615 ? -4.285 -3.986 1.705 1.00 91.69 615 GLU A CA 1
ATOM 4872 C C . GLU A 1 615 ? -4.746 -4.417 3.101 1.00 91.69 615 GLU A C 1
ATOM 4874 O O . GLU A 1 615 ? -5.827 -4.045 3.556 1.00 91.69 615 GLU A O 1
ATOM 4879 N N . VAL A 1 616 ? -3.938 -5.214 3.797 1.00 94.81 616 VAL A N 1
ATOM 4880 C CA . VAL A 1 616 ? -4.231 -5.633 5.170 1.00 94.81 616 VAL A CA 1
ATOM 4881 C C . VAL A 1 616 ? -3.107 -5.223 6.092 1.00 94.81 616 VAL A C 1
ATOM 4883 O O . VAL A 1 616 ? -1.997 -5.743 5.989 1.00 94.81 616 VAL A O 1
ATOM 4886 N N . ASP A 1 617 ? -3.414 -4.342 7.033 1.00 93.94 617 ASP A N 1
ATOM 4887 C CA . ASP A 1 617 ? -2.480 -3.917 8.064 1.00 93.94 617 ASP A CA 1
ATOM 4888 C C . ASP A 1 617 ? -2.657 -4.797 9.301 1.00 93.94 617 ASP A C 1
ATOM 4890 O O . ASP A 1 617 ? -3.707 -4.792 9.933 1.00 93.94 617 ASP A O 1
ATOM 4894 N N . ILE A 1 618 ? -1.631 -5.571 9.649 1.00 95.31 618 ILE A N 1
ATOM 4895 C CA . ILE A 1 618 ? -1.618 -6.497 10.781 1.00 95.31 618 ILE A CA 1
ATOM 4896 C C . ILE A 1 618 ? -0.695 -5.941 11.866 1.00 95.31 618 ILE A C 1
ATOM 4898 O O . ILE A 1 618 ? 0.515 -5.800 11.667 1.00 95.31 618 ILE A O 1
ATOM 4902 N N . VAL A 1 619 ? -1.265 -5.641 13.031 1.00 93.62 619 VAL A N 1
ATOM 4903 C CA . VAL A 1 619 ? -0.581 -4.971 14.141 1.00 93.62 619 VAL A CA 1
ATOM 4904 C C . VAL A 1 619 ? -0.598 -5.858 15.390 1.00 93.62 619 VAL A C 1
ATOM 4906 O O . VAL A 1 619 ? -1.677 -6.147 15.918 1.00 93.62 619 VAL A O 1
ATOM 4909 N N . PRO A 1 620 ? 0.566 -6.283 15.914 1.00 93.62 620 PRO A N 1
ATOM 4910 C CA . PRO A 1 620 ? 0.629 -6.941 17.211 1.00 93.62 620 PRO A CA 1
ATOM 4911 C C . PRO A 1 620 ? 0.306 -5.932 18.319 1.00 93.62 620 PRO A C 1
ATOM 4913 O O . PRO A 1 620 ? 0.923 -4.869 18.423 1.00 93.62 620 PRO A O 1
ATOM 4916 N N . ILE A 1 621 ? -0.667 -6.266 19.164 1.00 93.62 621 ILE A N 1
ATOM 4917 C CA . ILE A 1 621 ? -1.111 -5.416 20.269 1.00 93.62 621 ILE A CA 1
ATOM 4918 C C . ILE A 1 621 ? -1.188 -6.188 21.577 1.00 93.62 621 ILE A C 1
ATOM 4920 O O . ILE A 1 621 ? -1.409 -7.400 21.613 1.00 93.62 621 ILE A O 1
ATOM 4924 N N . LEU A 1 622 ? -1.052 -5.456 22.678 1.00 91.81 622 LEU A N 1
ATOM 4925 C CA . LEU A 1 622 ? -1.054 -6.015 24.022 1.00 91.81 622 LEU A CA 1
ATOM 4926 C C . LEU A 1 622 ? -2.238 -5.480 24.808 1.00 91.81 622 LEU A C 1
ATOM 4928 O O . LEU A 1 622 ? -2.480 -4.274 24.847 1.00 91.81 622 LEU A O 1
ATOM 4932 N N . LYS A 1 623 ? -2.981 -6.391 25.437 1.00 91.31 623 LYS A N 1
ATOM 4933 C CA . LYS A 1 623 ? -4.124 -6.050 26.284 1.00 91.31 623 LYS A CA 1
ATOM 4934 C C . LYS A 1 623 ? -3.646 -5.657 27.679 1.00 91.31 623 LYS A C 1
ATOM 4936 O O . LYS A 1 623 ? -2.853 -6.373 28.293 1.00 91.31 623 LYS A O 1
ATOM 4941 N N . ILE A 1 624 ? -4.162 -4.547 28.187 1.00 90.44 624 ILE A N 1
ATOM 4942 C CA . ILE A 1 624 ? -3.836 -3.988 29.501 1.00 90.44 624 ILE A CA 1
ATOM 4943 C C . ILE A 1 624 ? -5.115 -3.554 30.234 1.00 90.44 624 ILE A C 1
ATOM 4945 O O . ILE A 1 624 ? -6.134 -3.308 29.584 1.00 90.44 624 ILE A O 1
ATOM 4949 N N . PRO A 1 625 ? -5.108 -3.449 31.572 1.00 88.62 625 PRO A N 1
ATOM 4950 C CA . PRO A 1 625 ? -6.187 -2.788 32.302 1.00 88.62 625 PRO A CA 1
ATOM 4951 C C . PRO A 1 625 ? -6.323 -1.326 31.873 1.00 88.62 625 PRO A C 1
ATOM 4953 O O . PRO A 1 625 ? -5.332 -0.702 31.483 1.00 88.62 625 PRO A O 1
ATOM 4956 N N . TRP A 1 626 ? -7.528 -0.763 31.972 1.00 87.25 626 TRP A N 1
ATOM 4957 C CA . TRP A 1 626 ? -7.723 0.670 31.780 1.00 87.25 626 TRP A CA 1
ATOM 4958 C C . TRP A 1 626 ? -6.849 1.436 32.789 1.00 87.25 626 TRP A C 1
ATOM 4960 O O . TRP A 1 626 ? -7.035 1.276 33.999 1.00 87.25 626 TRP A O 1
ATOM 4970 N N . PRO A 1 627 ? -5.891 2.264 32.340 1.00 82.19 627 PRO A N 1
ATOM 4971 C CA . PRO A 1 627 ? -5.008 2.987 33.240 1.00 82.19 627 PRO A CA 1
ATOM 4972 C C . PRO A 1 627 ? -5.810 3.985 34.073 1.00 82.19 627 PRO A C 1
ATOM 4974 O O . PRO A 1 627 ? -6.495 4.842 33.518 1.00 82.19 627 PRO A O 1
ATOM 4977 N N . GLY A 1 628 ? -5.680 3.936 35.401 1.00 77.75 628 GLY A N 1
ATOM 4978 C CA . GLY A 1 628 ? -6.356 4.893 36.288 1.00 77.75 628 GLY A CA 1
ATOM 4979 C C . GLY A 1 628 ? -5.953 6.356 36.049 1.00 77.75 628 GLY A C 1
ATOM 4980 O O . GLY A 1 628 ? -6.696 7.260 36.409 1.00 77.75 628 GLY A O 1
ATOM 4981 N N . SER A 1 629 ? -4.799 6.595 35.416 1.00 73.06 629 SER A N 1
ATOM 4982 C CA . SER A 1 629 ? -4.329 7.929 35.033 1.00 73.06 629 SER A CA 1
ATOM 4983 C C . SER A 1 629 ? -4.938 8.462 33.731 1.00 73.06 629 SER A C 1
ATOM 4985 O O . SER A 1 629 ? -4.825 9.659 33.472 1.00 73.06 629 SER A O 1
ATOM 4987 N N . GLN A 1 630 ? -5.562 7.612 32.905 1.00 78.75 630 GLN A N 1
ATOM 4988 C CA . GLN A 1 630 ? -6.137 8.024 31.625 1.00 78.75 630 GLN A CA 1
ATOM 4989 C C . GLN A 1 630 ? -7.615 8.375 31.785 1.00 78.75 630 GLN A C 1
ATOM 4991 O O . GLN A 1 630 ? -8.411 7.573 32.282 1.00 78.75 630 GLN A O 1
ATOM 4996 N N . GLN A 1 631 ? -7.992 9.564 31.308 1.00 80.69 631 GLN A N 1
ATOM 4997 C CA . GLN A 1 631 ? -9.386 9.997 31.291 1.00 80.69 631 GLN A CA 1
ATOM 4998 C C . GLN A 1 631 ? -10.236 8.994 30.508 1.00 80.69 631 GLN A C 1
ATOM 5000 O O . GLN A 1 631 ? -9.859 8.576 29.417 1.00 80.69 631 GLN A O 1
ATOM 5005 N N . ARG A 1 632 ? -11.398 8.637 31.063 1.00 87.12 632 ARG A N 1
ATOM 5006 C CA . ARG A 1 632 ? -12.408 7.802 30.408 1.00 87.12 632 ARG A CA 1
ATOM 5007 C C . ARG A 1 632 ? -13.538 8.693 29.885 1.00 87.12 632 ARG A C 1
ATOM 5009 O O . ARG A 1 632 ? -14.359 9.130 30.691 1.00 87.12 632 ARG A O 1
ATOM 5016 N N . PRO A 1 633 ? -13.586 9.007 28.575 1.00 90.19 633 PRO A N 1
ATOM 5017 C CA . PRO A 1 633 ? -14.637 9.850 28.016 1.00 90.19 633 PRO A CA 1
ATOM 5018 C C . PRO A 1 633 ? -16.031 9.231 28.192 1.00 90.19 633 PRO A C 1
ATOM 5020 O O . PRO A 1 633 ? -16.139 7.998 28.201 1.00 90.19 633 PRO A O 1
ATOM 5023 N N . PRO A 1 634 ? -17.106 10.038 28.258 1.00 91.25 634 PRO A N 1
ATOM 5024 C CA . PRO A 1 634 ? -18.462 9.540 28.510 1.00 91.25 634 PRO A CA 1
ATOM 5025 C C . PRO A 1 634 ? -18.972 8.514 27.495 1.00 91.25 634 PRO A C 1
ATOM 5027 O O . PRO A 1 634 ? -19.724 7.615 27.858 1.00 91.25 634 PRO A O 1
ATOM 5030 N N . MET A 1 635 ? -18.534 8.603 26.236 1.00 90.81 635 MET A N 1
ATOM 5031 C CA . MET A 1 635 ? -18.916 7.658 25.178 1.00 90.81 635 MET A CA 1
ATOM 5032 C C . MET A 1 635 ? -18.203 6.295 25.273 1.00 90.81 635 MET A C 1
ATOM 5034 O O . MET A 1 635 ? -18.447 5.419 24.443 1.00 90.81 635 MET A O 1
ATOM 5038 N N . THR A 1 636 ? -17.320 6.086 26.257 1.00 92.00 636 THR A N 1
ATOM 5039 C CA . THR A 1 636 ? -16.680 4.780 26.483 1.00 92.00 636 THR A CA 1
ATOM 5040 C C . THR A 1 636 ? -17.736 3.758 26.919 1.00 92.00 636 THR A C 1
ATOM 5042 O O . THR A 1 636 ? -18.404 4.000 27.926 1.00 92.00 636 THR A O 1
ATOM 5045 N N . PRO A 1 637 ? -17.875 2.596 26.247 1.00 91.31 637 PRO A N 1
ATOM 5046 C CA . PRO A 1 637 ? -18.833 1.578 26.669 1.00 91.31 637 PRO A CA 1
ATOM 5047 C C . PRO A 1 637 ? -18.599 1.155 28.133 1.00 91.31 637 PRO A C 1
ATOM 5049 O O . PRO A 1 637 ? -17.443 1.058 28.563 1.00 91.31 637 PRO A O 1
ATOM 5052 N N . PRO A 1 638 ? -19.661 0.928 28.926 1.00 88.88 638 PRO A N 1
ATOM 5053 C CA . PRO A 1 638 ? -19.546 0.728 30.373 1.00 88.88 638 PRO A CA 1
ATOM 5054 C C . PRO A 1 638 ? -18.782 -0.550 30.740 1.00 88.88 638 PRO A C 1
ATOM 5056 O O . PRO A 1 638 ? -18.027 -0.557 31.710 1.00 88.88 638 PRO A O 1
ATOM 5059 N N . ASP A 1 639 ? -18.902 -1.591 29.920 1.00 91.00 639 ASP A N 1
ATOM 5060 C CA . ASP A 1 639 ? -18.245 -2.892 30.076 1.00 91.00 639 ASP A CA 1
ATOM 5061 C C . ASP A 1 639 ? -16.762 -2.900 29.660 1.00 91.00 639 ASP A C 1
ATOM 5063 O O . ASP A 1 639 ? -16.083 -3.906 29.831 1.00 91.00 639 ASP A O 1
ATOM 5067 N N . VAL A 1 640 ? -16.239 -1.799 29.110 1.00 89.50 640 VAL A N 1
ATOM 5068 C CA . VAL A 1 640 ? -14.820 -1.695 28.746 1.00 89.50 640 VAL A CA 1
ATOM 5069 C C . VAL A 1 640 ? -13.998 -1.299 29.969 1.00 89.50 640 VAL A C 1
ATOM 5071 O O . VAL A 1 640 ? -13.980 -0.144 30.385 1.00 89.50 640 VAL A O 1
ATOM 5074 N N . ASP A 1 641 ? -13.275 -2.259 30.524 1.00 88.31 641 ASP A N 1
ATOM 5075 C CA . ASP A 1 641 ? -12.324 -2.103 31.631 1.00 88.31 641 ASP A CA 1
ATOM 5076 C C . ASP A 1 641 ? -10.862 -2.299 31.194 1.00 88.31 641 ASP A C 1
ATOM 5078 O O . ASP A 1 641 ? -9.938 -2.192 32.001 1.00 88.31 641 ASP A O 1
ATOM 5082 N N . THR A 1 642 ? -10.643 -2.571 29.907 1.00 90.19 642 THR A N 1
ATOM 5083 C CA . THR A 1 642 ? -9.335 -2.872 29.323 1.00 90.19 642 THR A CA 1
ATOM 5084 C C . THR A 1 642 ? -9.032 -1.973 28.126 1.00 90.19 642 THR A C 1
ATOM 5086 O O . THR A 1 642 ? -9.934 -1.511 27.428 1.00 90.19 642 THR A O 1
ATOM 5089 N N . LEU A 1 643 ? -7.744 -1.727 27.893 1.00 90.69 643 LEU A N 1
ATOM 5090 C CA . LEU A 1 643 ? -7.203 -1.013 26.740 1.00 90.69 643 LEU A CA 1
ATOM 5091 C C . LEU A 1 643 ? -6.169 -1.865 26.013 1.00 90.69 643 LEU A C 1
ATOM 5093 O O . LEU A 1 643 ? -5.717 -2.898 26.510 1.00 90.69 643 LEU A O 1
ATOM 5097 N N . TYR A 1 644 ? -5.784 -1.400 24.831 1.00 92.62 644 TYR A N 1
ATOM 5098 C CA . TYR A 1 644 ? -4.699 -1.984 24.066 1.00 92.62 644 TYR A CA 1
ATOM 5099 C C . TYR A 1 644 ? -3.549 -0.999 23.926 1.00 92.62 644 TYR A C 1
ATOM 5101 O O . TYR A 1 644 ? -3.757 0.215 23.894 1.00 92.62 644 TYR A O 1
ATOM 5109 N N . ILE A 1 645 ? -2.340 -1.533 23.814 1.00 92.00 645 ILE A N 1
ATOM 5110 C CA . ILE A 1 645 ? -1.142 -0.779 23.455 1.00 92.00 645 ILE A CA 1
ATOM 5111 C C . ILE A 1 645 ? -0.429 -1.441 22.282 1.00 92.00 645 ILE A C 1
ATOM 5113 O O . ILE A 1 645 ? -0.475 -2.661 22.120 1.00 92.00 645 ILE A O 1
ATOM 5117 N N . SER A 1 646 ? 0.252 -0.623 21.492 1.00 91.56 646 SER A N 1
ATOM 5118 C CA . SER A 1 646 ? 1.104 -1.043 20.379 1.00 91.56 646 SER A CA 1
ATOM 5119 C C . SER A 1 646 ? 2.438 -0.309 20.445 1.00 91.56 646 SER A C 1
ATOM 5121 O O . SER A 1 646 ? 2.481 0.862 20.836 1.00 91.56 646 SER A O 1
ATOM 5123 N N . ASN A 1 647 ? 3.508 -0.973 20.023 1.00 89.44 647 ASN A N 1
ATOM 5124 C CA . ASN A 1 647 ? 4.811 -0.347 19.827 1.00 89.44 647 ASN A CA 1
ATOM 5125 C C . ASN A 1 647 ? 4.833 0.370 18.468 1.00 89.44 647 ASN A C 1
ATOM 5127 O O . ASN A 1 647 ? 4.327 -0.163 17.482 1.00 89.44 647 ASN A O 1
ATOM 5131 N N . THR A 1 648 ? 5.388 1.578 18.405 1.00 80.50 648 THR A N 1
ATOM 5132 C CA . THR A 1 648 ? 5.404 2.416 17.198 1.00 80.50 648 THR A CA 1
ATOM 5133 C C . THR A 1 648 ? 6.645 2.256 16.338 1.00 80.50 648 THR A C 1
ATOM 5135 O O . THR A 1 648 ? 6.952 3.149 15.548 1.00 80.50 648 THR A O 1
ATOM 5138 N N . GLY A 1 649 ? 7.346 1.128 16.471 1.00 67.44 649 GLY A N 1
ATOM 5139 C CA . GLY A 1 649 ? 8.444 0.705 15.594 1.00 67.44 649 GLY A CA 1
ATOM 5140 C C . GLY A 1 649 ? 9.723 1.524 15.733 1.00 67.44 649 GLY A C 1
ATOM 5141 O O . GLY A 1 649 ? 10.734 1.182 15.134 1.00 67.44 649 GLY A O 1
ATOM 5142 N N . ASP A 1 650 ? 9.685 2.588 16.528 1.00 67.75 650 ASP A N 1
ATOM 5143 C CA . ASP A 1 650 ? 10.803 3.382 17.032 1.00 67.75 650 ASP A CA 1
ATOM 5144 C C . ASP A 1 650 ? 11.036 3.137 18.536 1.00 67.75 650 ASP A C 1
ATOM 5146 O O . ASP A 1 650 ? 11.816 3.842 19.169 1.00 67.75 650 ASP A O 1
ATOM 5150 N N . GLY A 1 651 ? 10.355 2.142 19.115 1.00 74.06 651 GLY A N 1
ATOM 5151 C CA . GLY A 1 651 ? 10.447 1.784 20.528 1.00 74.06 651 GLY A CA 1
ATOM 5152 C C . GLY A 1 651 ? 9.518 2.557 21.462 1.00 74.06 651 GLY A C 1
ATOM 5153 O O . GLY A 1 651 ? 9.407 2.194 22.634 1.00 74.06 651 GLY A O 1
ATOM 5154 N N . GLU A 1 652 ? 8.803 3.579 20.978 1.00 83.25 652 GLU A N 1
ATOM 5155 C CA . GLU A 1 652 ? 7.747 4.204 21.775 1.00 83.25 652 GLU A CA 1
ATOM 5156 C C . GLU A 1 652 ? 6.499 3.308 21.822 1.00 83.25 652 GLU A C 1
ATOM 5158 O O . GLU A 1 652 ? 6.157 2.614 20.865 1.00 83.25 652 GLU A O 1
ATOM 5163 N N . TRP A 1 653 ? 5.773 3.346 22.938 1.00 88.44 653 TRP A N 1
ATOM 5164 C CA . TRP A 1 653 ? 4.486 2.668 23.074 1.00 88.44 653 TRP A CA 1
ATOM 5165 C C . TRP A 1 653 ? 3.347 3.683 23.066 1.00 88.44 653 TRP A C 1
ATOM 5167 O O . TRP A 1 653 ? 3.473 4.792 23.594 1.00 88.44 653 TRP A O 1
ATOM 5177 N N . ARG A 1 654 ? 2.216 3.308 22.465 1.00 88.50 654 ARG A N 1
ATOM 5178 C CA . ARG A 1 654 ? 1.004 4.139 22.407 1.00 88.50 654 ARG A CA 1
ATOM 5179 C C . ARG A 1 654 ? -0.232 3.321 22.729 1.00 88.50 654 ARG A C 1
ATOM 5181 O O . ARG A 1 654 ? -0.288 2.131 22.424 1.00 88.50 654 ARG A O 1
ATOM 5188 N N . TYR A 1 655 ? -1.223 3.976 23.329 1.00 89.75 655 TYR A N 1
ATOM 5189 C CA . TYR A 1 655 ? -2.555 3.400 23.467 1.00 89.75 655 TYR A CA 1
ATOM 5190 C C . TYR A 1 655 ? -3.215 3.268 22.095 1.00 89.75 655 TYR A C 1
ATOM 5192 O O . TYR A 1 655 ? -3.032 4.107 21.217 1.00 89.75 655 TYR A O 1
ATOM 5200 N N . SER A 1 656 ? -3.991 2.205 21.926 1.00 90.38 656 SER A N 1
ATOM 5201 C CA . SER A 1 656 ? -4.829 1.980 20.758 1.00 90.38 656 SER A CA 1
ATOM 5202 C C . SER A 1 656 ? -6.288 1.936 21.193 1.00 90.38 656 SER A C 1
ATOM 5204 O O . SER A 1 656 ? -6.709 1.055 21.946 1.00 90.38 656 SER A O 1
ATOM 5206 N N . PHE A 1 657 ? -7.068 2.896 20.696 1.00 90.62 657 PHE A N 1
ATOM 5207 C CA . PHE A 1 657 ? -8.501 3.023 20.978 1.00 90.62 657 PHE A CA 1
ATOM 5208 C C . PHE A 1 657 ? -9.383 2.439 19.868 1.00 90.62 657 PHE A C 1
ATOM 5210 O O . PHE A 1 657 ? -10.608 2.457 19.977 1.00 90.62 657 PHE A O 1
ATOM 5217 N N . ALA A 1 658 ? -8.777 1.864 18.825 1.00 89.69 658 ALA A N 1
ATOM 5218 C CA . ALA A 1 658 ? -9.470 1.394 17.627 1.00 89.69 658 ALA A CA 1
ATOM 5219 C C . ALA A 1 658 ? -10.593 0.382 17.925 1.00 89.69 658 ALA A C 1
ATOM 5221 O O . ALA A 1 658 ? -11.646 0.431 17.295 1.00 89.69 658 ALA A O 1
ATOM 5222 N N . ALA A 1 659 ? -10.420 -0.497 18.918 1.00 91.06 659 ALA A N 1
ATOM 5223 C CA . ALA A 1 659 ? -11.457 -1.452 19.319 1.00 91.06 659 ALA A CA 1
ATOM 5224 C C . ALA A 1 659 ? -12.679 -0.778 19.969 1.00 91.06 659 ALA A C 1
ATOM 5226 O O . ALA A 1 659 ? -13.818 -1.164 19.702 1.00 91.06 659 ALA A O 1
ATOM 5227 N N . ILE A 1 660 ? -12.455 0.246 20.798 1.00 92.31 660 ILE A N 1
ATOM 5228 C CA . ILE A 1 660 ? -13.526 1.014 21.448 1.00 92.31 660 ILE A CA 1
ATOM 5229 C C . ILE A 1 660 ? -14.269 1.836 20.408 1.00 92.31 660 ILE A C 1
ATOM 5231 O O . ILE A 1 660 ? -15.496 1.765 20.335 1.00 92.31 660 ILE A O 1
ATOM 5235 N N . GLU A 1 661 ? -13.522 2.561 19.572 1.00 93.44 661 GLU A N 1
ATOM 5236 C CA . GLU A 1 661 ? -14.083 3.281 18.433 1.00 93.44 661 GLU A CA 1
ATOM 5237 C C . GLU A 1 661 ? -14.948 2.344 17.598 1.00 93.44 661 GLU A C 1
ATOM 5239 O O . GLU A 1 661 ? -16.107 2.651 17.335 1.00 93.44 661 GLU A O 1
ATOM 5244 N N . SER A 1 662 ? -14.430 1.164 17.254 1.00 92.62 662 SER A N 1
ATOM 5245 C CA . SER A 1 662 ? -15.152 0.226 16.405 1.00 92.62 662 SER A CA 1
ATOM 5246 C C . SER A 1 662 ? -16.481 -0.222 16.993 1.00 92.62 662 SER A C 1
ATOM 5248 O O . SER A 1 662 ? -17.483 -0.284 16.280 1.00 92.62 662 SER A O 1
ATOM 5250 N N . ARG A 1 663 ? -16.534 -0.471 18.304 1.00 92.81 663 ARG A N 1
ATOM 5251 C CA . ARG A 1 663 ? -17.789 -0.801 18.994 1.00 92.81 663 ARG A CA 1
ATOM 5252 C C . ARG A 1 663 ? -18.801 0.342 18.929 1.00 92.81 663 ARG A C 1
ATOM 5254 O O . ARG A 1 663 ? -19.974 0.088 18.666 1.00 92.81 663 ARG A O 1
ATOM 5261 N N . ILE A 1 664 ? -18.356 1.580 19.139 1.00 94.56 664 ILE A N 1
ATOM 5262 C CA . ILE A 1 664 ? -19.222 2.766 19.077 1.00 94.56 664 ILE A CA 1
ATOM 5263 C C . ILE A 1 664 ? -19.745 2.966 17.652 1.00 94.56 664 ILE A C 1
ATOM 5265 O O . ILE A 1 664 ? -20.944 3.150 17.451 1.00 94.56 664 ILE A O 1
ATOM 5269 N N . PHE A 1 665 ? -18.858 2.889 16.659 1.00 94.69 665 PHE A N 1
ATOM 5270 C CA . PHE A 1 665 ? -19.198 3.122 15.259 1.00 94.69 665 PHE A CA 1
ATOM 5271 C C . PHE A 1 665 ? -20.103 2.022 14.674 1.00 94.69 665 PHE A C 1
ATOM 5273 O O . PHE A 1 665 ? -21.039 2.340 13.938 1.00 94.69 665 PHE A O 1
ATOM 5280 N N . ARG A 1 666 ? -19.921 0.754 15.076 1.00 92.50 666 ARG A N 1
ATOM 5281 C CA . ARG A 1 666 ? -20.840 -0.349 14.728 1.00 92.50 666 ARG A CA 1
ATOM 5282 C C . ARG A 1 666 ? -22.249 -0.141 15.270 1.00 92.50 666 ARG A C 1
ATOM 5284 O O . ARG A 1 666 ? -23.215 -0.484 14.595 1.00 92.50 666 ARG A O 1
ATOM 5291 N N . ALA A 1 667 ? -22.360 0.420 16.471 1.00 92.69 667 ALA A N 1
ATOM 5292 C CA . ALA A 1 667 ? -23.633 0.672 17.138 1.00 92.69 667 ALA A CA 1
ATOM 5293 C C . ALA A 1 667 ? -24.316 1.978 16.688 1.00 92.69 667 ALA A C 1
ATOM 5295 O O . ALA A 1 667 ? -25.325 2.372 17.277 1.00 92.69 667 ALA A O 1
ATOM 5296 N N . LEU A 1 668 ? -23.791 2.676 15.669 1.00 91.94 668 LEU A N 1
ATOM 5297 C CA . LEU A 1 668 ? -24.377 3.938 15.224 1.00 91.94 668 LEU A CA 1
ATOM 5298 C C . LEU A 1 668 ? -25.815 3.760 14.710 1.00 91.94 668 LEU A C 1
ATOM 5300 O O . LEU A 1 668 ? -26.046 2.964 13.796 1.00 91.94 668 LEU A O 1
ATOM 5304 N N . PRO A 1 669 ? -26.767 4.583 15.189 1.00 87.69 669 PRO A N 1
ATOM 5305 C CA . PRO A 1 669 ? -28.103 4.664 14.610 1.00 87.69 669 PRO A CA 1
ATOM 5306 C C . PRO A 1 669 ? -28.053 5.060 13.129 1.00 87.69 669 PRO A C 1
ATOM 5308 O O . PRO A 1 669 ? -27.188 5.842 12.725 1.00 87.69 669 PRO A O 1
ATOM 5311 N N . GLY A 1 670 ? -29.026 4.601 12.333 1.00 87.94 670 GLY A N 1
ATOM 5312 C CA . GLY A 1 670 ? -29.032 4.774 10.872 1.00 87.94 670 GLY A CA 1
ATOM 5313 C C . GLY A 1 670 ? -28.808 6.215 10.390 1.00 87.94 670 GLY A C 1
ATOM 5314 O O . GLY A 1 670 ? -28.008 6.444 9.485 1.00 87.94 670 GLY A O 1
ATOM 5315 N N . ASN A 1 671 ? -29.434 7.200 11.038 1.00 91.69 671 ASN A N 1
ATOM 5316 C CA . ASN A 1 671 ? -29.278 8.613 10.680 1.00 91.69 671 ASN A CA 1
ATOM 5317 C C . ASN A 1 671 ? -27.890 9.179 11.032 1.00 91.69 671 ASN A C 1
ATOM 5319 O O . ASN A 1 671 ? -27.260 9.834 10.203 1.00 91.69 671 ASN A O 1
ATOM 5323 N N . ARG A 1 672 ? -27.361 8.877 12.227 1.00 93.75 672 ARG A N 1
ATOM 5324 C CA . ARG A 1 672 ? -26.001 9.296 12.625 1.00 93.75 672 ARG A CA 1
ATOM 5325 C C . ARG A 1 672 ? -24.952 8.671 11.713 1.00 93.75 672 ARG A C 1
ATOM 5327 O O . ARG A 1 672 ? -24.041 9.345 11.239 1.00 93.75 672 ARG A O 1
ATOM 5334 N N . ARG A 1 673 ? -25.133 7.389 11.402 1.00 93.06 673 ARG A N 1
ATOM 5335 C CA . ARG A 1 673 ? -24.303 6.660 10.447 1.00 93.06 673 ARG A CA 1
ATOM 5336 C C . ARG A 1 673 ? -24.323 7.300 9.063 1.00 93.06 673 ARG A C 1
ATOM 5338 O O . ARG A 1 673 ? -23.262 7.452 8.465 1.00 93.06 673 ARG A O 1
ATOM 5345 N N . LEU A 1 674 ? -25.492 7.715 8.573 1.00 91.94 674 LEU A N 1
ATOM 5346 C CA . LEU A 1 674 ? -25.611 8.405 7.289 1.00 91.94 674 LEU A CA 1
ATOM 5347 C C . LEU A 1 674 ? -24.792 9.703 7.263 1.00 91.94 674 LEU A C 1
ATOM 5349 O O . LEU A 1 674 ? -24.065 9.925 6.297 1.00 91.94 674 LEU A O 1
ATOM 5353 N N . VAL A 1 675 ? -24.858 10.524 8.319 1.00 94.19 675 VAL A N 1
ATOM 5354 C CA . VAL A 1 675 ? -24.045 11.750 8.426 1.00 94.19 675 VAL A CA 1
ATOM 5355 C C . VAL A 1 675 ? -22.553 11.419 8.394 1.00 94.19 675 VAL A C 1
ATOM 5357 O O . VAL A 1 675 ? -21.803 12.038 7.640 1.00 94.19 675 VAL A O 1
ATOM 5360 N N . PHE A 1 676 ? -22.111 10.421 9.163 1.00 95.25 676 PHE A N 1
ATOM 5361 C CA . PHE A 1 676 ? -20.702 10.030 9.167 1.00 95.25 676 PHE A CA 1
ATOM 5362 C C . PHE A 1 676 ? -20.234 9.550 7.788 1.00 95.25 676 PHE A C 1
ATOM 5364 O O . PHE A 1 676 ? -19.198 10.001 7.297 1.00 95.25 676 PHE A O 1
ATOM 5371 N N . LEU A 1 677 ? -21.001 8.665 7.140 1.00 93.94 677 LEU A N 1
ATOM 5372 C CA . LEU A 1 677 ? -20.697 8.163 5.798 1.00 93.94 677 LEU A CA 1
ATOM 5373 C C . LEU A 1 677 ? -20.664 9.294 4.766 1.00 93.94 677 LEU A C 1
ATOM 5375 O O . LEU A 1 677 ? -19.794 9.300 3.899 1.00 93.94 677 LEU A O 1
ATOM 5379 N N . ALA A 1 678 ? -21.555 10.277 4.887 1.00 91.81 678 ALA A N 1
ATOM 5380 C CA . ALA A 1 678 ? -21.568 11.461 4.040 1.00 91.81 678 ALA A CA 1
ATOM 5381 C C . ALA A 1 678 ? -20.303 12.321 4.216 1.00 91.81 678 ALA A C 1
ATOM 5383 O O . ALA A 1 678 ? -19.663 12.687 3.227 1.00 91.81 678 ALA A O 1
ATOM 5384 N N . CYS A 1 679 ? -19.888 12.599 5.457 1.00 93.75 679 CYS A N 1
ATOM 5385 C CA . CYS A 1 679 ? -18.623 13.290 5.730 1.00 93.75 679 CYS A CA 1
ATOM 5386 C C . CYS A 1 679 ? -17.419 12.488 5.222 1.00 93.75 679 CYS A C 1
ATOM 5388 O O . CYS A 1 679 ? -16.489 13.042 4.634 1.00 93.75 679 CYS A O 1
ATOM 5390 N N . LYS A 1 680 ? -17.435 11.166 5.411 1.00 92.69 680 LYS A N 1
ATOM 5391 C CA . LYS A 1 680 ? -16.371 10.277 4.945 1.00 92.69 680 LYS A CA 1
ATOM 5392 C C . LYS A 1 680 ? -16.281 10.254 3.423 1.00 92.69 680 LYS A C 1
ATOM 5394 O O . LYS A 1 680 ? -15.170 10.285 2.900 1.00 92.69 680 LYS A O 1
ATOM 5399 N N . LEU A 1 681 ? -17.412 10.250 2.719 1.00 88.75 681 LEU A N 1
ATOM 5400 C CA . LEU A 1 681 ? -17.448 10.275 1.260 1.00 88.75 681 LEU A CA 1
ATOM 5401 C C . LEU A 1 681 ? -16.726 11.514 0.711 1.00 88.75 681 LEU A C 1
ATOM 5403 O O . LEU A 1 681 ? -15.926 11.360 -0.203 1.00 88.75 681 LEU A O 1
ATOM 5407 N N . LEU A 1 682 ? -16.898 12.700 1.317 1.00 86.94 682 LEU A N 1
ATOM 5408 C CA . LEU A 1 682 ? -16.150 13.917 0.936 1.00 86.94 682 LEU A CA 1
ATOM 5409 C C . LEU A 1 682 ? -14.643 13.712 1.043 1.00 86.94 682 LEU A C 1
ATOM 5411 O O . LEU A 1 682 ? -13.895 13.967 0.100 1.00 86.94 682 LEU A O 1
ATOM 5415 N N . ILE A 1 683 ? -14.202 13.214 2.197 1.00 87.50 683 ILE A N 1
ATOM 5416 C CA . ILE A 1 683 ? -12.786 12.979 2.466 1.00 87.50 683 ILE A CA 1
ATOM 5417 C C . ILE A 1 683 ? -12.212 11.950 1.487 1.00 87.50 683 ILE A C 1
ATOM 5419 O O . ILE A 1 683 ? -11.104 12.141 0.991 1.00 87.50 683 ILE A O 1
ATOM 5423 N N . VAL A 1 684 ? -12.942 10.865 1.213 1.00 81.31 684 VAL A N 1
ATOM 5424 C CA . VAL A 1 684 ? -12.501 9.804 0.297 1.00 81.31 684 VAL A CA 1
ATOM 5425 C C . VAL A 1 684 ? -12.470 10.300 -1.146 1.00 81.31 684 VAL A C 1
ATOM 5427 O O . VAL A 1 684 ? -11.518 9.987 -1.844 1.00 81.31 684 VAL A O 1
ATOM 5430 N N . THR A 1 685 ? -13.414 11.138 -1.591 1.00 77.62 685 THR A N 1
ATOM 5431 C CA . THR A 1 685 ? -13.380 11.697 -2.961 1.00 77.62 685 THR A CA 1
ATOM 5432 C C . THR A 1 685 ? -12.188 12.611 -3.241 1.00 77.62 685 THR A C 1
ATOM 5434 O O . THR A 1 685 ? -11.850 12.836 -4.399 1.00 77.62 685 THR A O 1
ATOM 5437 N N . LEU A 1 686 ? -11.547 13.132 -2.195 1.00 77.56 686 LEU A N 1
ATOM 5438 C CA . LEU A 1 686 ? -10.322 13.925 -2.298 1.00 77.56 686 LEU A CA 1
ATOM 5439 C C . LEU A 1 686 ? -9.048 13.069 -2.212 1.00 77.56 686 LEU A C 1
ATOM 5441 O O . LEU A 1 686 ? -7.949 13.586 -2.413 1.00 77.56 686 LEU A O 1
ATOM 5445 N N . LYS A 1 687 ? -9.169 11.777 -1.884 1.00 74.44 687 LYS A N 1
ATOM 5446 C CA . LYS A 1 687 ? -8.048 10.843 -1.741 1.00 74.44 687 LYS A CA 1
ATOM 5447 C C . LYS A 1 687 ? -7.970 9.923 -2.954 1.00 74.44 687 LYS A C 1
ATOM 5449 O O . LYS A 1 687 ? -8.979 9.447 -3.456 1.00 74.44 687 LYS A O 1
ATOM 5454 N N . VAL A 1 688 ? -6.746 9.628 -3.378 1.00 65.19 688 VAL A N 1
ATOM 5455 C CA . VAL A 1 688 ? -6.472 8.545 -4.330 1.00 65.19 688 VAL A CA 1
ATOM 5456 C C . VAL A 1 688 ? -6.235 7.264 -3.554 1.00 65.19 688 VAL A C 1
ATOM 5458 O O . VAL A 1 688 ? -5.583 7.298 -2.508 1.00 65.19 688 VAL A O 1
ATOM 5461 N N . VAL A 1 689 ? -6.724 6.144 -4.081 1.00 64.81 689 VAL A N 1
ATOM 5462 C CA . VAL A 1 689 ? -6.372 4.818 -3.565 1.00 64.81 689 VAL A CA 1
ATOM 5463 C C . VAL A 1 689 ? -4.861 4.589 -3.698 1.00 64.81 689 VAL A C 1
ATOM 5465 O O . VAL A 1 689 ? -4.247 4.914 -4.720 1.00 64.81 689 VAL A O 1
ATOM 5468 N N . SER A 1 690 ? -4.241 4.073 -2.636 1.00 58.34 690 SER A N 1
ATOM 5469 C CA . SER A 1 690 ? -2.782 3.928 -2.476 1.00 58.34 690 SER A CA 1
ATOM 5470 C C . SER A 1 690 ? -2.120 3.153 -3.617 1.00 58.34 690 SER A C 1
ATOM 5472 O O . SER A 1 690 ? -0.962 3.398 -3.962 1.00 58.34 690 SER A O 1
ATOM 5474 N N . TRP A 1 691 ? -2.870 2.269 -4.254 1.00 60.75 691 TRP A N 1
ATOM 5475 C CA . TRP A 1 691 ? -2.407 1.309 -5.244 1.00 60.75 691 TRP A CA 1
ATOM 5476 C C . TRP A 1 691 ? -2.772 1.665 -6.690 1.00 60.75 691 TRP A C 1
ATOM 5478 O O . TRP A 1 691 ? -2.411 0.925 -7.598 1.00 60.75 691 TRP A O 1
ATOM 5488 N N . ALA A 1 692 ? -3.433 2.804 -6.943 1.00 67.06 692 ALA A N 1
ATOM 5489 C CA . ALA A 1 692 ? -3.768 3.219 -8.308 1.00 67.06 692 ALA A CA 1
ATOM 5490 C C . ALA A 1 692 ? -2.517 3.300 -9.219 1.00 67.06 692 ALA A C 1
ATOM 5492 O O . ALA A 1 692 ? -1.424 3.617 -8.721 1.00 67.06 692 ALA A O 1
ATOM 5493 N N . PRO A 1 693 ? -2.664 3.082 -10.541 1.00 65.56 693 PRO A N 1
ATOM 5494 C CA . PRO A 1 693 ? -1.590 3.271 -11.509 1.00 65.56 693 PRO A CA 1
ATOM 5495 C C . PRO A 1 693 ? -0.983 4.667 -11.414 1.00 65.56 693 PRO A C 1
ATOM 5497 O O . PRO A 1 693 ? -1.625 5.622 -10.966 1.00 65.56 693 PRO A O 1
ATOM 5500 N N . ARG A 1 694 ? 0.261 4.809 -11.870 1.00 63.47 694 ARG A N 1
ATOM 5501 C CA . ARG A 1 694 ? 0.988 6.079 -11.796 1.00 63.47 694 ARG A CA 1
ATOM 5502 C C . ARG A 1 694 ? 0.262 7.219 -12.510 1.00 63.47 694 ARG A C 1
ATOM 5504 O O . ARG A 1 694 ? 0.202 8.302 -11.954 1.00 63.47 694 ARG A O 1
ATOM 5511 N N . ASP A 1 695 ? -0.315 6.989 -13.679 1.00 61.56 695 ASP A N 1
ATOM 5512 C CA . ASP A 1 695 ? -1.088 7.976 -14.440 1.00 61.56 695 ASP A CA 1
ATOM 5513 C C . ASP A 1 695 ? -2.371 8.407 -13.712 1.00 61.56 695 ASP A C 1
ATOM 5515 O O . ASP A 1 695 ? -2.715 9.589 -13.711 1.00 61.56 695 ASP A O 1
ATOM 5519 N N . VAL A 1 696 ? -3.028 7.482 -13.005 1.00 61.62 696 VAL A N 1
ATOM 5520 C CA . VAL A 1 696 ? -4.164 7.807 -12.132 1.00 61.62 696 VAL A CA 1
ATOM 5521 C C . VAL A 1 696 ? -3.691 8.589 -10.912 1.00 61.62 696 VAL A C 1
ATOM 5523 O O . VAL A 1 696 ? -4.321 9.576 -10.557 1.00 61.62 696 VAL A O 1
ATOM 5526 N N . LYS A 1 697 ? -2.569 8.211 -10.288 1.00 63.81 697 LYS A N 1
ATOM 5527 C CA . LYS A 1 697 ? -1.956 8.973 -9.186 1.00 63.81 697 LYS A CA 1
ATOM 5528 C C . LYS A 1 697 ? -1.525 10.368 -9.634 1.00 63.81 697 LYS A C 1
ATOM 5530 O O . LYS A 1 697 ? -1.760 11.314 -8.895 1.00 63.81 697 LYS A O 1
ATOM 5535 N N . GLU A 1 698 ? -0.966 10.514 -10.835 1.00 55.28 698 GLU A N 1
ATOM 5536 C CA . GLU A 1 698 ? -0.486 11.775 -11.418 1.00 55.28 698 GLU A CA 1
ATOM 5537 C C . GLU A 1 698 ? -1.597 12.814 -11.597 1.00 55.28 698 GLU A C 1
ATOM 5539 O O . GLU A 1 698 ? -1.345 13.998 -11.371 1.00 55.28 698 GLU A O 1
ATOM 5544 N N . LEU A 1 699 ? -2.847 12.395 -11.850 1.00 54.97 699 LEU A N 1
ATOM 5545 C CA . LEU A 1 699 ? -4.016 13.293 -11.792 1.00 54.97 699 LEU A CA 1
ATOM 5546 C C . LEU A 1 699 ? -4.163 13.999 -10.435 1.00 54.97 699 LEU A C 1
ATOM 5548 O O . LEU A 1 699 ? -4.818 15.034 -10.340 1.00 54.97 699 LEU A O 1
ATOM 5552 N N . PHE A 1 700 ? -3.544 13.456 -9.391 1.00 54.34 700 PHE A N 1
ATOM 5553 C CA . PHE A 1 700 ? -3.583 13.968 -8.032 1.00 54.34 700 PHE A CA 1
ATOM 5554 C C . PHE A 1 700 ? -2.170 14.164 -7.437 1.00 54.34 700 PHE A C 1
ATOM 5556 O O . PHE A 1 700 ? -2.060 14.477 -6.249 1.00 54.34 700 PHE A O 1
ATOM 5563 N N . THR A 1 701 ? -1.088 14.005 -8.230 1.00 43.53 701 THR A N 1
ATOM 5564 C CA . THR A 1 701 ? 0.311 14.170 -7.782 1.00 43.53 701 THR A CA 1
ATOM 5565 C C . THR A 1 701 ? 1.320 14.639 -8.861 1.00 43.53 701 THR A C 1
ATOM 5567 O O . THR A 1 701 ? 1.625 13.895 -9.782 1.00 43.53 701 THR A O 1
ATOM 5570 N N . TYR A 1 702 ? 1.993 15.769 -8.563 1.00 56.97 702 TYR A N 1
ATOM 5571 C CA . TYR A 1 702 ? 3.454 16.051 -8.661 1.00 56.97 702 TYR A CA 1
ATOM 5572 C C . TYR A 1 702 ? 4.145 16.596 -9.938 1.00 56.97 702 TYR A C 1
ATOM 5574 O O . TYR A 1 702 ? 4.014 16.040 -11.021 1.00 56.97 702 TYR A O 1
ATOM 5582 N N . TRP A 1 703 ? 5.066 17.568 -9.715 1.00 29.75 703 TRP A N 1
ATOM 5583 C CA . TRP A 1 703 ? 6.409 17.631 -10.334 1.00 29.75 703 TRP A CA 1
ATOM 5584 C C . TRP A 1 703 ? 7.443 18.457 -9.507 1.00 29.75 703 TRP A C 1
ATOM 5586 O O . TRP A 1 703 ? 7.082 19.378 -8.779 1.00 29.75 703 TRP A O 1
ATOM 5596 N N . ASN A 1 704 ? 8.736 18.121 -9.631 1.00 31.47 704 ASN A N 1
ATOM 5597 C CA . ASN A 1 704 ? 9.937 18.918 -9.290 1.00 31.47 704 ASN A CA 1
ATOM 5598 C C . ASN A 1 704 ? 10.078 19.553 -7.875 1.00 31.47 704 ASN A C 1
ATOM 5600 O O . ASN A 1 704 ? 10.317 20.749 -7.720 1.00 31.47 704 ASN A O 1
ATOM 5604 N N . GLY A 1 705 ? 9.982 18.749 -6.813 1.00 37.69 705 GLY A N 1
ATOM 5605 C CA . GLY A 1 705 ? 10.415 19.135 -5.462 1.00 37.69 705 GLY A CA 1
ATOM 5606 C C . GLY A 1 705 ? 9.397 19.908 -4.614 1.00 37.69 705 GLY A C 1
ATOM 5607 O O . GLY A 1 705 ? 9.659 20.144 -3.436 1.00 37.69 705 GLY A O 1
ATOM 5608 N N . ARG A 1 706 ? 8.205 20.240 -5.133 1.00 39.50 706 ARG A N 1
ATOM 5609 C CA . ARG A 1 706 ? 7.094 20.789 -4.326 1.00 39.50 706 ARG A CA 1
ATOM 5610 C C . ARG A 1 706 ? 5.859 19.882 -4.399 1.00 39.50 706 ARG A C 1
ATOM 5612 O O . ARG A 1 706 ? 5.436 19.460 -5.470 1.00 39.50 706 ARG A O 1
ATOM 5619 N N . ARG A 1 707 ? 5.310 19.516 -3.232 1.00 52.25 707 ARG A N 1
ATOM 5620 C CA . ARG A 1 707 ? 4.192 18.563 -3.089 1.00 52.25 707 ARG A CA 1
ATOM 5621 C C . ARG A 1 707 ? 2.848 19.302 -3.058 1.00 52.25 707 ARG A C 1
ATOM 5623 O O . ARG A 1 707 ? 2.500 19.855 -2.020 1.00 52.25 707 ARG A O 1
ATOM 5630 N N . PHE A 1 708 ? 2.046 19.205 -4.119 1.00 51.41 708 PHE A N 1
ATOM 5631 C CA . PHE A 1 708 ? 0.598 19.444 -4.033 1.00 51.41 708 PHE A CA 1
ATOM 5632 C C . PHE A 1 708 ? -0.084 18.133 -3.657 1.00 51.41 708 PHE A C 1
ATOM 5634 O O . PHE A 1 708 ? -0.615 17.418 -4.499 1.00 51.41 708 PHE A O 1
ATOM 5641 N N . LYS A 1 709 ? -0.001 17.757 -2.380 1.00 57.66 709 LYS A N 1
ATOM 5642 C CA . LYS A 1 709 ? -0.958 16.783 -1.851 1.00 57.66 709 LYS A CA 1
ATOM 5643 C C . LYS A 1 709 ? -2.292 17.514 -1.779 1.00 57.66 709 LYS A C 1
ATOM 5645 O O . LYS A 1 709 ? -2.290 18.612 -1.237 1.00 57.66 709 LYS A O 1
ATOM 5650 N N . ILE A 1 710 ? -3.389 16.928 -2.262 1.00 68.31 710 ILE A N 1
ATOM 5651 C CA . ILE A 1 710 ? -4.723 17.441 -1.931 1.00 68.31 710 ILE A CA 1
ATOM 5652 C C . ILE A 1 710 ? -4.847 17.371 -0.404 1.00 68.31 710 ILE A C 1
ATOM 5654 O O . ILE A 1 710 ? -4.820 16.266 0.157 1.00 68.31 710 ILE A O 1
ATOM 5658 N N . PRO A 1 711 ? -4.889 18.514 0.303 1.00 72.69 711 PRO A N 1
ATOM 5659 C CA . PRO A 1 711 ? -5.166 18.497 1.721 1.00 72.69 711 PRO A CA 1
ATOM 5660 C C . PRO A 1 711 ? -6.581 17.940 1.868 1.00 72.69 711 PRO A C 1
ATOM 5662 O O . PRO A 1 711 ? -7.523 18.438 1.264 1.00 72.69 711 PRO A O 1
ATOM 5665 N N . ALA A 1 712 ? -6.711 16.848 2.607 1.00 83.50 712 ALA A N 1
ATOM 5666 C CA . ALA A 1 712 ? -7.987 16.287 3.011 1.00 83.50 712 ALA A CA 1
ATOM 5667 C C . ALA A 1 712 ? -7.835 15.844 4.466 1.00 83.50 712 ALA A C 1
ATOM 5669 O O . ALA A 1 712 ? -6.765 15.320 4.821 1.00 83.50 712 ALA A O 1
ATOM 5670 N N . PRO A 1 713 ? -8.868 16.001 5.309 1.00 88.50 713 PRO A N 1
ATOM 5671 C CA . PRO A 1 713 ? -8.776 15.558 6.689 1.00 88.50 713 PRO A CA 1
ATOM 5672 C C . PRO A 1 713 ? -8.449 14.056 6.783 1.00 88.50 713 PRO A C 1
ATOM 5674 O O . PRO A 1 713 ? -8.866 13.223 5.964 1.00 88.50 713 PRO A O 1
ATOM 5677 N N . ALA A 1 714 ? -7.664 13.676 7.789 1.00 86.00 714 ALA A N 1
ATOM 5678 C CA . ALA A 1 714 ? -7.428 12.265 8.078 1.00 86.00 714 ALA A CA 1
ATOM 5679 C C . ALA A 1 714 ? -8.723 11.608 8.589 1.00 86.00 714 ALA A C 1
ATOM 5681 O O . ALA A 1 714 ? -9.529 12.259 9.251 1.00 86.00 714 ALA A O 1
ATOM 5682 N N . GLY A 1 715 ? -8.913 10.309 8.323 1.00 87.94 715 GLY A N 1
ATOM 5683 C CA . GLY A 1 715 ? -10.080 9.574 8.839 1.00 87.94 715 GLY A CA 1
ATOM 5684 C C . GLY A 1 715 ? -10.143 9.597 10.370 1.00 87.94 715 GLY A C 1
ATOM 5685 O O . GLY A 1 715 ? -11.212 9.773 10.943 1.00 87.94 715 GLY A O 1
ATOM 5686 N N . PHE A 1 716 ? -8.973 9.548 11.012 1.00 88.56 716 PHE A N 1
ATOM 5687 C CA . PHE A 1 716 ? -8.803 9.766 12.446 1.00 88.56 716 PHE A CA 1
ATOM 5688 C C . PHE A 1 716 ? -9.412 11.098 12.927 1.00 88.56 716 PHE A C 1
ATOM 5690 O O . PHE A 1 716 ? -10.176 11.113 13.886 1.00 88.56 716 PHE A O 1
ATOM 5697 N N . ILE A 1 717 ? -9.152 12.218 12.240 1.00 92.94 717 ILE A N 1
ATOM 5698 C CA . ILE A 1 717 ? -9.705 13.536 12.611 1.00 92.94 717 ILE A CA 1
ATOM 5699 C C . ILE A 1 717 ? -11.237 13.534 12.505 1.00 92.94 717 ILE A C 1
ATOM 5701 O O . ILE A 1 717 ? -11.920 14.064 13.384 1.00 92.94 717 ILE A O 1
ATOM 5705 N N . LEU A 1 718 ? -11.782 12.905 11.457 1.00 95.44 718 LEU A N 1
ATOM 5706 C CA . LEU A 1 718 ? -13.229 12.771 11.284 1.00 95.44 718 LEU A CA 1
ATOM 5707 C C . LEU A 1 718 ? -13.864 11.971 12.427 1.00 95.44 718 LEU A C 1
ATOM 5709 O O . LEU A 1 718 ? -14.864 12.414 12.979 1.00 95.44 718 LEU A O 1
ATOM 5713 N N . LYS A 1 719 ? -13.288 10.827 12.814 1.00 94.69 719 LYS A N 1
ATOM 5714 C CA . LYS A 1 719 ? -13.808 10.029 13.936 1.00 94.69 719 LYS A CA 1
ATOM 5715 C C . LYS A 1 719 ? -13.848 10.834 15.234 1.00 94.69 719 LYS A C 1
ATOM 5717 O O . LYS A 1 719 ? -14.885 10.874 15.887 1.00 94.69 719 LYS A O 1
ATOM 5722 N N . ASN A 1 720 ? -12.755 11.519 15.568 1.00 94.50 720 ASN A N 1
ATOM 5723 C CA . ASN A 1 720 ? -12.643 12.277 16.816 1.00 94.50 720 ASN A CA 1
ATOM 5724 C C . ASN A 1 720 ? -13.618 13.461 16.884 1.00 94.50 720 ASN A C 1
ATOM 5726 O O . ASN A 1 720 ? -14.331 13.611 17.872 1.00 94.50 720 ASN A O 1
ATOM 5730 N N . THR A 1 721 ? -13.715 14.260 15.819 1.00 96.00 721 THR A N 1
ATOM 5731 C CA . THR A 1 721 ? -14.696 15.362 15.764 1.00 96.00 721 THR A CA 1
ATOM 5732 C C . THR A 1 721 ? -16.140 14.868 15.755 1.00 96.00 721 THR A C 1
ATOM 5734 O O . THR A 1 721 ? -17.006 15.508 16.345 1.00 96.00 721 THR A O 1
ATOM 5737 N N . PHE A 1 722 ? -16.414 13.720 15.132 1.00 96.69 722 PHE A N 1
ATOM 5738 C CA . PHE A 1 722 ? -17.750 13.132 15.129 1.00 96.69 722 PHE A CA 1
ATOM 5739 C C . PHE A 1 722 ? -18.154 12.572 16.500 1.00 96.69 722 PHE A C 1
ATOM 5741 O O . PHE A 1 722 ? -19.311 12.696 16.888 1.00 96.69 722 PHE A O 1
ATOM 5748 N N . LEU A 1 723 ? -17.216 11.996 17.260 1.00 95.69 723 LEU A N 1
ATOM 5749 C CA . LEU A 1 723 ? -17.462 11.576 18.645 1.00 95.69 723 LEU A CA 1
ATOM 5750 C C . LEU A 1 723 ? -17.823 12.774 19.535 1.00 95.69 723 LEU A C 1
ATOM 5752 O O . LEU A 1 723 ? -18.812 12.700 20.259 1.00 95.69 723 LEU A O 1
ATOM 5756 N N . GLN A 1 724 ? -17.093 13.888 19.412 1.00 94.44 724 GLN A N 1
ATOM 5757 C CA . GLN A 1 724 ? -17.421 15.144 20.103 1.00 94.44 724 GLN A CA 1
ATOM 5758 C C . GLN A 1 724 ? -18.803 15.673 19.698 1.00 94.44 724 GLN A C 1
ATOM 5760 O O . GLN A 1 724 ? -19.591 16.072 20.547 1.00 94.44 724 GLN A O 1
ATOM 5765 N N . GLU A 1 725 ? -19.131 15.627 18.405 1.00 95.81 725 GLU A N 1
ATOM 5766 C CA . GLU A 1 725 ? -20.452 16.031 17.914 1.00 95.81 725 GLU A CA 1
ATOM 5767 C C . GLU A 1 725 ? -21.580 15.182 18.513 1.00 95.81 725 GLU A C 1
ATOM 5769 O O . GLU A 1 725 ? -22.615 15.718 18.901 1.00 95.81 725 GLU A O 1
ATOM 5774 N N . MET A 1 726 ? -21.396 13.863 18.609 1.00 95.06 726 MET A N 1
ATOM 5775 C CA . MET A 1 726 ? -22.385 12.977 19.228 1.00 95.06 726 MET A CA 1
ATOM 5776 C C . MET A 1 726 ? -22.526 13.189 20.735 1.00 95.06 726 MET A C 1
ATOM 5778 O O . MET A 1 726 ? -23.620 12.998 21.266 1.00 95.06 726 MET A O 1
ATOM 5782 N N . GLU A 1 727 ? -21.443 13.554 21.420 1.00 93.81 727 GLU A N 1
ATOM 5783 C CA . GLU A 1 727 ? -21.481 13.865 22.849 1.00 93.81 727 GLU A CA 1
ATOM 5784 C C . GLU A 1 727 ? -22.256 15.160 23.123 1.00 93.81 727 GLU A C 1
ATOM 5786 O O . GLU A 1 727 ? -23.111 15.188 24.016 1.00 93.81 727 GLU A O 1
ATOM 5791 N N . ASP A 1 728 ? -22.001 16.197 22.325 1.00 94.50 728 ASP A N 1
ATOM 5792 C CA . ASP A 1 728 ? -22.631 17.508 22.482 1.00 94.50 728 ASP A CA 1
ATOM 5793 C C . ASP A 1 728 ? -24.096 17.507 22.010 1.00 94.50 728 ASP A C 1
ATOM 5795 O O . ASP A 1 728 ? -24.962 18.124 22.635 1.00 94.50 728 ASP A O 1
ATOM 5799 N N . VAL A 1 729 ? -24.405 16.801 20.916 1.00 95.00 729 VAL A N 1
ATOM 5800 C CA . VAL A 1 729 ? -25.716 16.844 20.243 1.00 95.00 729 VAL A CA 1
ATOM 5801 C C . VAL A 1 729 ? -26.511 15.565 20.503 1.00 95.00 729 VAL A C 1
ATOM 5803 O O . VAL A 1 729 ? -26.572 14.638 19.686 1.00 95.00 729 VAL A O 1
ATOM 5806 N N . LYS A 1 730 ? -27.171 15.536 21.663 1.00 91.19 730 LYS A N 1
ATOM 5807 C CA . LYS A 1 730 ? -27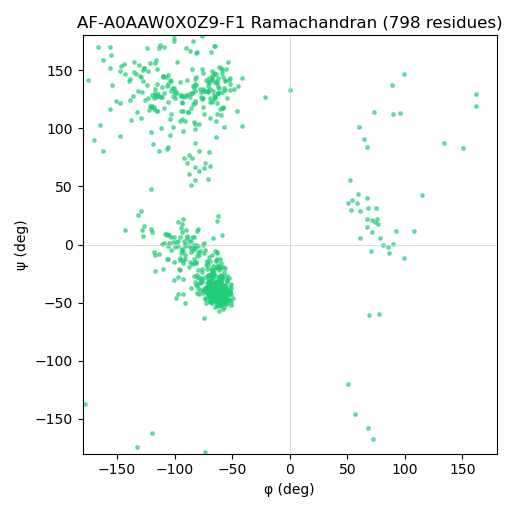.927 14.367 22.145 1.00 91.19 730 LYS A CA 1
ATOM 5808 C C . LYS A 1 730 ? -29.322 14.221 21.530 1.00 91.19 730 LYS A C 1
ATOM 5810 O O . LYS A 1 730 ? -29.818 13.099 21.447 1.00 91.19 730 LYS A O 1
ATOM 5815 N N . ASP A 1 731 ? -29.938 15.321 21.094 1.00 92.69 731 ASP A N 1
AT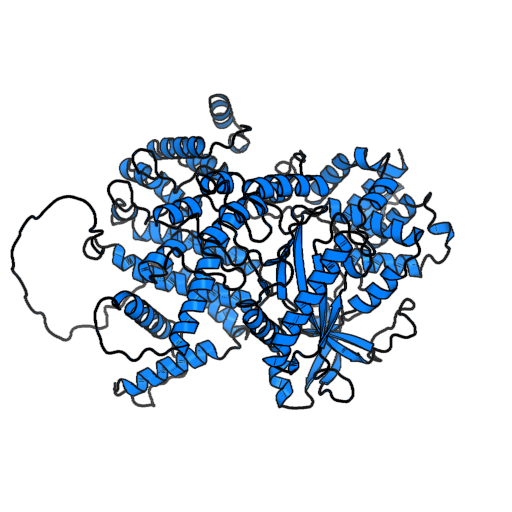OM 5816 C CA . ASP A 1 731 ? -31.280 15.312 20.499 1.00 92.69 731 ASP A CA 1
ATOM 5817 C C . ASP A 1 731 ? -31.291 14.533 19.173 1.00 92.69 731 ASP A C 1
ATOM 5819 O O . ASP A 1 731 ? -30.506 14.812 18.272 1.00 92.69 731 ASP A O 1
ATOM 5823 N N . ASN A 1 732 ? -32.188 13.553 19.038 1.00 89.19 732 ASN A N 1
ATOM 5824 C CA . ASN A 1 732 ? -32.324 12.743 17.827 1.00 89.19 732 ASN A CA 1
ATOM 5825 C C . ASN A 1 732 ? -32.920 13.527 16.645 1.00 89.19 732 ASN A C 1
ATOM 5827 O O . ASN A 1 732 ? -32.607 13.196 15.500 1.00 89.19 732 ASN A O 1
ATOM 5831 N N . ALA A 1 733 ? -33.727 14.567 16.892 1.00 91.56 733 ALA A N 1
ATOM 5832 C CA . ALA A 1 733 ? -34.301 15.408 15.835 1.00 91.56 733 ALA A CA 1
ATOM 5833 C C . ALA A 1 733 ? -33.226 16.205 15.073 1.00 91.56 733 ALA A C 1
ATOM 5835 O O . ALA A 1 733 ? -33.394 16.552 13.904 1.00 91.56 733 ALA A O 1
ATOM 5836 N N . GLU A 1 734 ? -32.081 16.448 15.711 1.00 93.00 734 GLU A N 1
ATOM 5837 C CA . GLU A 1 734 ? -30.917 17.124 15.128 1.00 93.00 734 GLU A CA 1
ATOM 5838 C C . GLU A 1 734 ? -30.110 16.263 14.144 1.00 93.00 734 GLU A C 1
ATOM 5840 O O . GLU A 1 734 ? -29.204 16.765 13.471 1.00 93.00 734 GLU A O 1
ATOM 5845 N N . TRP A 1 735 ? -30.447 14.976 14.042 1.00 93.31 735 TRP A N 1
ATOM 5846 C CA . TRP A 1 735 ? -29.830 14.017 13.126 1.00 93.31 735 TRP A CA 1
ATOM 5847 C C . TRP A 1 735 ? -30.745 13.652 11.955 1.00 93.31 735 TRP A C 1
ATOM 5849 O O . TRP A 1 735 ? -30.436 12.726 11.210 1.00 93.31 735 TRP A O 1
ATOM 5859 N N . ASP A 1 736 ? -31.873 14.342 11.784 1.00 90.31 736 ASP A N 1
ATOM 5860 C CA . ASP A 1 736 ? -32.786 14.068 10.681 1.00 90.31 736 ASP A CA 1
ATOM 5861 C C . ASP A 1 736 ? -32.112 14.236 9.306 1.00 90.31 736 ASP A C 1
ATOM 5863 O O . ASP A 1 736 ? -31.237 15.081 9.100 1.00 90.31 736 ASP A O 1
ATOM 5867 N N . THR A 1 737 ? -32.544 13.433 8.334 1.00 84.25 737 THR A N 1
ATOM 5868 C CA . THR A 1 737 ? -32.019 13.469 6.963 1.00 84.25 737 THR A CA 1
ATOM 5869 C C . THR A 1 737 ? -32.186 14.825 6.269 1.00 84.25 737 THR A C 1
ATOM 5871 O O . THR A 1 737 ? -31.352 15.175 5.432 1.00 84.25 737 THR A O 1
ATOM 5874 N N . GLN A 1 738 ? -33.200 15.617 6.632 1.00 88.06 738 GLN A N 1
ATOM 5875 C CA . GLN A 1 738 ? -33.398 16.987 6.146 1.00 88.06 738 GLN A CA 1
ATOM 5876 C C . GLN A 1 738 ? -32.301 17.937 6.646 1.00 88.06 738 GLN A C 1
ATOM 5878 O O . GLN A 1 738 ? -31.937 18.881 5.949 1.00 88.06 738 GLN A O 1
ATOM 5883 N N . LYS A 1 739 ? -31.709 17.645 7.811 1.00 90.44 739 LYS A N 1
ATOM 5884 C CA . LYS A 1 739 ? -30.601 18.400 8.419 1.00 90.44 739 LYS A CA 1
ATOM 5885 C C . LYS A 1 739 ? -29.220 17.843 8.063 1.00 90.44 739 LYS A C 1
ATOM 5887 O O . LYS A 1 739 ? -28.221 18.277 8.634 1.00 90.44 739 LYS A O 1
ATOM 5892 N N . LEU A 1 740 ? -29.123 16.913 7.104 1.00 89.06 740 LEU A N 1
ATOM 5893 C CA . LEU A 1 740 ? -27.861 16.255 6.737 1.00 89.06 740 LEU A CA 1
ATOM 5894 C C . LEU A 1 740 ? -26.733 17.262 6.466 1.00 89.06 740 LEU A C 1
ATOM 5896 O O . LEU A 1 740 ? -25.667 17.154 7.064 1.00 89.06 740 LEU A O 1
ATOM 5900 N N . TYR A 1 741 ? -26.973 18.257 5.608 1.00 88.69 741 TYR A N 1
ATOM 5901 C CA . TYR A 1 741 ? -25.960 19.261 5.266 1.00 88.69 741 TYR A CA 1
ATOM 5902 C C . TYR A 1 741 ? -25.560 20.117 6.469 1.00 88.69 741 TYR A C 1
ATOM 5904 O O . TYR A 1 741 ? -24.380 20.389 6.657 1.00 88.69 741 TYR A O 1
ATOM 5912 N N . GLU A 1 742 ? -26.520 20.497 7.314 1.00 92.56 742 GLU A N 1
ATOM 5913 C CA . GLU A 1 742 ? -26.257 21.287 8.521 1.00 92.56 742 GLU A CA 1
ATOM 5914 C C . GLU A 1 742 ? -25.370 20.518 9.495 1.00 92.56 742 GLU A C 1
ATOM 5916 O O . GLU A 1 742 ? -24.385 21.053 10.007 1.00 92.56 742 GLU A O 1
ATOM 5921 N N . ARG A 1 743 ? -25.667 19.230 9.689 1.00 94.38 743 ARG A N 1
ATOM 5922 C CA . ARG A 1 743 ? -24.891 18.372 10.579 1.00 94.38 743 ARG A CA 1
ATOM 5923 C C . ARG A 1 743 ? -23.497 18.086 10.023 1.00 94.38 743 ARG A C 1
ATOM 5925 O O . ARG A 1 743 ? -22.530 18.100 10.779 1.00 94.38 743 ARG A O 1
ATOM 5932 N N . MET A 1 744 ? -23.358 17.913 8.706 1.00 94.62 744 MET A N 1
ATOM 5933 C CA . MET A 1 744 ? -22.044 17.827 8.060 1.00 94.62 744 MET A CA 1
ATOM 5934 C C . MET A 1 744 ? -21.233 19.116 8.255 1.00 94.62 744 MET A C 1
ATOM 5936 O O . MET A 1 744 ? -20.071 19.039 8.652 1.00 94.62 744 MET A O 1
ATOM 5940 N N . CYS A 1 745 ? -21.835 20.291 8.029 1.00 95.06 745 CYS A N 1
ATOM 5941 C CA . CYS A 1 745 ? -21.181 21.579 8.281 1.00 95.06 745 CYS A CA 1
ATOM 5942 C C . CYS A 1 745 ? -20.720 21.697 9.737 1.00 95.06 745 CYS A C 1
ATOM 5944 O O . CYS A 1 745 ? -19.577 22.076 9.979 1.00 95.06 745 CYS A O 1
ATOM 5946 N N . SER A 1 746 ? -21.563 21.307 10.700 1.00 95.69 746 SER A N 1
ATOM 5947 C CA . SER A 1 746 ? -21.207 21.298 12.124 1.00 95.69 746 SER A CA 1
ATOM 5948 C C . SER A 1 746 ? -19.949 20.458 12.386 1.00 95.69 746 SER A C 1
ATOM 5950 O O . SER A 1 746 ? -18.972 20.961 12.944 1.00 95.69 746 SER A O 1
ATOM 5952 N N . VAL A 1 747 ? -19.897 19.224 11.871 1.00 96.88 747 VAL A N 1
ATOM 5953 C CA . VAL A 1 747 ? -18.741 18.321 12.032 1.00 96.88 747 VAL A CA 1
ATOM 5954 C C . VAL A 1 747 ? -17.456 18.915 11.444 1.00 96.88 747 VAL A C 1
ATOM 5956 O O . VAL A 1 747 ? -16.423 18.917 12.112 1.00 96.88 747 VAL A O 1
ATOM 5959 N N . PHE A 1 748 ? -17.493 19.452 10.220 1.00 96.31 748 PHE A N 1
ATOM 5960 C CA . PHE A 1 748 ? -16.304 20.066 9.610 1.00 96.31 748 PHE A CA 1
ATOM 5961 C C . PHE A 1 748 ? -15.913 21.394 10.271 1.00 96.31 748 PHE A C 1
ATOM 5963 O O . PHE A 1 748 ? -14.725 21.707 10.344 1.00 96.31 748 PHE A O 1
ATOM 5970 N N . SER A 1 749 ? -16.868 22.148 10.820 1.00 95.38 749 SER A N 1
ATOM 5971 C CA . SER A 1 749 ? -16.582 23.398 11.534 1.00 95.38 749 SER A CA 1
ATOM 5972 C C . SER A 1 749 ? -15.737 23.171 12.793 1.00 95.38 749 SER A C 1
ATOM 5974 O O . SER A 1 749 ? -14.878 23.992 13.101 1.00 95.38 749 SER A O 1
ATOM 5976 N N . ARG A 1 750 ? -15.879 22.011 13.455 1.00 95.00 750 ARG A N 1
ATOM 5977 C CA . ARG A 1 750 ? -15.043 21.594 14.602 1.00 95.00 750 ARG A CA 1
ATOM 5978 C C . ARG A 1 750 ? -13.587 21.327 14.233 1.00 95.00 750 ARG A C 1
ATOM 5980 O O . ARG A 1 750 ? -12.720 21.30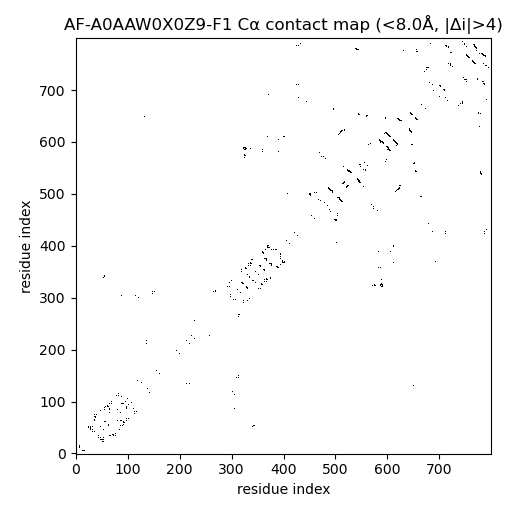6 15.098 1.00 95.00 750 ARG A O 1
ATOM 5987 N N . MET A 1 751 ? -13.306 21.119 12.951 1.00 95.81 751 MET A N 1
ATOM 5988 C CA . MET A 1 751 ? -11.943 20.999 12.434 1.00 95.81 751 MET A CA 1
ATOM 5989 C C . MET A 1 751 ? -11.343 22.367 12.078 1.00 95.81 751 MET A C 1
ATOM 5991 O O . MET A 1 751 ? -10.235 22.418 11.542 1.00 95.81 751 MET A O 1
ATOM 5995 N N . CYS A 1 752 ? -12.070 23.459 12.331 1.00 94.94 752 CYS A N 1
ATOM 5996 C CA . CYS A 1 752 ? -11.714 24.810 11.930 1.00 94.94 752 CYS A CA 1
ATOM 5997 C C . CYS A 1 752 ? -11.607 25.759 13.133 1.00 94.94 752 CYS A C 1
ATOM 5999 O O . CYS A 1 752 ? -12.231 25.560 14.172 1.00 94.94 752 CYS A O 1
ATOM 6001 N N . ILE A 1 753 ? -10.835 26.830 12.966 1.00 93.12 753 ILE A N 1
ATOM 6002 C CA . ILE A 1 753 ? -10.852 28.007 13.840 1.00 93.12 753 ILE A CA 1
ATOM 6003 C C . ILE A 1 753 ? -11.722 29.060 13.161 1.00 93.12 753 ILE A C 1
ATOM 6005 O O . ILE A 1 753 ? -11.536 29.344 11.976 1.00 93.12 753 ILE A O 1
ATOM 6009 N N . ARG A 1 754 ? -12.669 29.623 13.911 1.00 90.38 754 ARG A N 1
ATOM 6010 C CA . ARG A 1 754 ? -13.565 30.677 13.436 1.00 90.38 754 ARG A CA 1
ATOM 6011 C C . ARG A 1 754 ? -12.962 32.045 13.737 1.00 90.38 754 ARG A C 1
ATOM 6013 O O . ARG A 1 754 ? -12.663 32.331 14.891 1.00 90.38 754 ARG A O 1
ATOM 6020 N N . ASP A 1 755 ? -12.852 32.880 12.715 1.00 87.19 755 ASP A N 1
ATOM 6021 C CA . ASP A 1 755 ? -12.472 34.286 12.833 1.00 87.19 755 ASP A CA 1
ATOM 6022 C C . ASP A 1 755 ? -13.615 35.153 12.300 1.00 87.19 755 ASP A C 1
ATOM 6024 O O . ASP A 1 755 ? -14.042 35.001 11.152 1.00 87.19 755 ASP A O 1
ATOM 6028 N N . TYR A 1 756 ? -14.177 35.997 13.161 1.00 86.06 756 TYR A N 1
ATOM 6029 C CA . TYR A 1 756 ? -15.282 36.877 12.799 1.00 86.06 756 TYR A CA 1
ATOM 6030 C C . TYR A 1 756 ? -14.752 38.288 12.613 1.00 86.06 756 TYR A C 1
ATOM 6032 O O . TYR A 1 756 ? -14.363 38.953 13.574 1.00 86.06 756 TYR A O 1
ATOM 6040 N N . ASP A 1 757 ? -14.785 38.754 11.372 1.00 79.31 757 ASP A N 1
ATOM 6041 C CA . ASP A 1 757 ? -14.426 40.123 11.061 1.00 79.31 757 ASP A CA 1
ATOM 6042 C C . ASP A 1 757 ? -15.629 41.038 11.322 1.00 79.31 757 ASP A C 1
ATOM 6044 O O . ASP A 1 757 ? -16.582 41.108 10.543 1.00 79.31 757 ASP A O 1
ATOM 6048 N N . VAL A 1 758 ? -15.558 41.756 12.444 1.00 80.56 758 VAL A N 1
ATOM 6049 C CA . VAL A 1 758 ? -16.583 42.699 12.912 1.00 80.56 758 VAL A CA 1
ATOM 6050 C C . VAL A 1 758 ? -16.801 43.844 11.917 1.00 80.56 758 VAL A C 1
ATOM 6052 O O . VAL A 1 758 ? -17.907 44.374 11.839 1.00 80.56 758 VAL A O 1
ATOM 6055 N N . THR A 1 759 ? -15.781 44.215 11.136 1.00 75.75 759 THR A N 1
ATOM 6056 C CA . THR A 1 759 ? -15.871 45.326 10.176 1.00 75.75 759 THR A CA 1
ATOM 6057 C C . THR A 1 759 ? -16.525 44.940 8.854 1.00 75.75 759 THR A C 1
ATOM 6059 O O . THR A 1 759 ? -17.253 45.751 8.286 1.00 75.75 759 THR A O 1
ATOM 6062 N N . SER A 1 760 ? -16.318 43.711 8.370 1.00 74.88 760 SER A N 1
ATOM 6063 C CA . SER A 1 760 ? -16.959 43.219 7.139 1.00 74.88 760 SER A CA 1
ATOM 6064 C C . SER A 1 760 ? -18.245 42.422 7.384 1.00 74.88 760 SER A C 1
ATOM 6066 O O . SER A 1 760 ? -18.972 42.136 6.434 1.00 74.88 760 SER A O 1
ATOM 6068 N N . GLY A 1 761 ? -18.532 42.040 8.634 1.00 79.81 761 GLY A N 1
ATOM 6069 C CA . GLY A 1 761 ? -19.649 41.157 8.986 1.00 79.81 761 GLY A CA 1
ATOM 6070 C C . GLY A 1 761 ? -19.477 39.726 8.465 1.00 79.81 761 GLY A C 1
ATOM 6071 O O . GLY A 1 761 ? -20.443 38.963 8.421 1.00 79.81 761 GLY A O 1
ATOM 6072 N N . THR A 1 762 ? -18.264 39.349 8.040 1.00 77.69 762 THR A N 1
ATOM 6073 C CA . THR A 1 762 ? -17.983 38.040 7.437 1.00 77.69 762 THR A CA 1
ATOM 6074 C C . THR A 1 762 ? -17.289 37.101 8.421 1.00 77.69 762 THR A C 1
ATOM 6076 O O . THR A 1 762 ? -16.424 37.498 9.199 1.00 77.69 762 THR A O 1
ATOM 6079 N N . THR A 1 763 ? -17.671 35.821 8.394 1.00 81.75 763 THR A N 1
ATOM 6080 C CA . THR A 1 763 ? -16.964 34.762 9.127 1.00 81.75 763 THR A CA 1
ATOM 6081 C C . THR A 1 763 ? -15.959 34.095 8.193 1.00 81.75 763 THR A C 1
ATOM 6083 O O . THR A 1 763 ? -16.331 33.649 7.108 1.00 81.75 763 THR A O 1
ATOM 6086 N N . ARG A 1 764 ? -14.701 33.986 8.620 1.00 84.19 764 ARG A N 1
ATOM 6087 C CA . ARG A 1 764 ? -13.656 33.207 7.945 1.00 84.19 764 ARG A CA 1
ATOM 6088 C C . ARG A 1 764 ? -13.304 31.977 8.773 1.00 84.19 764 ARG A C 1
ATOM 6090 O O . ARG A 1 764 ? -13.302 32.015 10.003 1.00 84.19 764 ARG A O 1
ATOM 6097 N N . TYR A 1 765 ? -12.996 30.884 8.083 1.00 88.62 765 TYR A N 1
ATOM 6098 C CA . TYR A 1 765 ? -12.596 29.624 8.702 1.00 88.62 765 TYR A CA 1
ATOM 6099 C C . TYR A 1 765 ? -11.144 29.304 8.354 1.00 88.62 765 TYR A C 1
ATOM 6101 O O . TYR A 1 765 ? -10.759 29.279 7.186 1.00 88.62 765 TYR A O 1
ATOM 6109 N N . PHE A 1 766 ? -10.348 29.027 9.382 1.00 89.94 766 PHE A N 1
ATOM 6110 C CA . PHE A 1 766 ? -8.965 28.570 9.273 1.00 89.94 766 PHE A CA 1
ATOM 6111 C C . PHE A 1 766 ? -8.833 27.141 9.786 1.00 89.94 766 PHE A C 1
ATOM 6113 O O . PHE A 1 766 ? -9.750 26.593 10.384 1.00 89.94 766 PHE A O 1
ATOM 6120 N N . HIS A 1 767 ? -7.689 26.512 9.546 1.00 89.75 767 HIS A N 1
ATOM 6121 C CA . HIS A 1 767 ? -7.485 25.103 9.857 1.00 89.75 767 HIS A CA 1
ATOM 6122 C C . HIS A 1 767 ? -7.284 24.970 11.371 1.00 89.75 767 HIS A C 1
ATOM 6124 O O . HIS A 1 767 ? -6.411 25.629 11.937 1.00 89.75 767 HIS A O 1
ATOM 6130 N N . GLY A 1 768 ? -8.081 24.134 12.027 1.00 90.81 768 GLY A N 1
ATOM 6131 C CA . GLY A 1 768 ? -8.029 23.919 13.470 1.00 90.81 768 GLY A CA 1
ATOM 6132 C C . GLY A 1 768 ? -7.227 22.683 13.863 1.00 90.81 768 GLY A C 1
ATOM 6133 O O . GLY A 1 768 ? -7.050 21.748 13.077 1.00 90.81 768 GLY A O 1
ATOM 6134 N N . LYS A 1 769 ? -6.742 22.680 15.109 1.00 91.75 769 LYS A N 1
ATOM 6135 C CA . LYS A 1 769 ? -6.181 21.492 15.759 1.00 91.75 769 LYS A CA 1
ATOM 6136 C C . LYS A 1 769 ? -7.315 20.681 16.379 1.00 91.75 769 LYS A C 1
ATOM 6138 O O . LYS A 1 769 ? -8.120 21.225 17.126 1.00 91.75 769 LYS A O 1
ATOM 6143 N N . VAL A 1 770 ? -7.336 19.384 16.101 1.00 91.88 770 VAL A N 1
ATOM 6144 C CA . VAL A 1 770 ? -8.284 18.427 16.672 1.00 91.88 770 VAL A CA 1
ATOM 6145 C C . VAL A 1 770 ? -7.532 17.491 17.605 1.00 91.88 770 VAL A C 1
ATOM 6147 O O . VAL A 1 770 ? -6.530 16.884 17.217 1.00 91.88 770 VAL A O 1
ATOM 6150 N N . HIS A 1 771 ? -8.021 17.392 18.836 1.00 90.12 771 HIS A N 1
ATOM 6151 C CA . HIS A 1 771 ? -7.493 16.495 19.856 1.00 90.12 771 HIS A CA 1
ATOM 6152 C C . HIS A 1 771 ? -8.101 15.097 19.730 1.00 90.12 771 HIS A C 1
ATOM 6154 O O . HIS A 1 771 ? -9.241 14.940 19.290 1.00 90.12 771 HIS A O 1
ATOM 6160 N N . ALA A 1 772 ? -7.334 14.088 20.137 1.00 89.75 772 ALA A N 1
ATOM 6161 C CA . ALA A 1 772 ? -7.826 12.726 20.247 1.00 89.75 772 ALA A CA 1
ATOM 6162 C C . ALA A 1 772 ? -8.860 12.628 21.375 1.00 89.75 772 ALA A C 1
ATOM 6164 O O . ALA A 1 772 ? -8.559 12.938 22.527 1.00 89.75 772 ALA A O 1
ATOM 6165 N N . TYR A 1 773 ? -10.062 12.171 21.044 1.00 92.25 773 TYR A N 1
ATOM 6166 C CA . TYR A 1 773 ? -11.198 12.044 21.946 1.00 92.25 773 TYR A CA 1
ATOM 6167 C C . TYR A 1 773 ? -10.890 11.104 23.117 1.00 92.25 773 TYR A C 1
ATOM 6169 O O . TYR A 1 773 ? -11.116 11.459 24.268 1.00 92.25 773 TYR A O 1
ATOM 6177 N N . PHE A 1 774 ? -10.310 9.933 22.831 1.00 89.69 774 PHE A N 1
ATOM 6178 C CA . PHE A 1 774 ? -9.868 8.981 23.857 1.00 89.69 774 PHE A CA 1
ATOM 6179 C C . PHE A 1 774 ? -8.402 9.166 24.273 1.00 89.69 774 PHE A C 1
ATOM 6181 O O . PHE A 1 774 ? -8.038 8.885 25.416 1.00 89.69 774 PHE A O 1
ATOM 6188 N N . GLY A 1 775 ? -7.556 9.652 23.360 1.00 86.19 775 GLY A N 1
ATOM 6189 C CA . GLY A 1 775 ? -6.121 9.806 23.601 1.00 86.19 775 GLY A CA 1
ATOM 6190 C C . GLY A 1 775 ? -5.772 10.919 24.587 1.00 86.19 775 GLY A C 1
ATOM 6191 O O . GLY A 1 775 ? -4.743 10.835 25.254 1.00 86.19 775 GLY A O 1
ATOM 6192 N N . GLY A 1 776 ? -6.612 11.947 24.738 1.00 84.00 776 GLY A N 1
ATOM 6193 C CA . GLY A 1 776 ? -6.348 13.047 25.667 1.00 84.00 776 GLY A CA 1
ATOM 6194 C C . GLY A 1 776 ? -4.939 13.624 25.478 1.00 84.00 776 GLY A C 1
ATOM 6195 O O . GLY A 1 776 ? -4.577 14.065 24.390 1.00 84.00 776 GLY A O 1
ATOM 6196 N N . ASN A 1 777 ? -4.127 13.572 26.535 1.00 81.88 777 ASN A N 1
ATOM 6197 C CA . ASN A 1 777 ? -2.765 14.114 26.567 1.00 81.88 777 ASN A CA 1
ATOM 6198 C C . ASN A 1 777 ? -1.664 13.155 26.073 1.00 81.88 777 ASN A C 1
ATOM 6200 O O . ASN A 1 777 ? -0.489 13.534 26.074 1.00 81.88 777 ASN A O 1
ATOM 6204 N N . THR A 1 778 ? -2.006 11.921 25.693 1.00 80.12 778 THR A N 1
ATOM 6205 C CA . THR A 1 778 ? -1.044 10.921 25.190 1.00 80.12 778 THR A CA 1
ATOM 6206 C C . THR A 1 778 ? -0.950 10.911 23.667 1.00 80.12 778 THR A C 1
ATOM 6208 O O . THR A 1 778 ? -0.103 10.216 23.113 1.00 80.12 778 THR A O 1
ATOM 6211 N N . GLU A 1 779 ? -1.811 11.659 22.973 1.00 85.31 779 GLU A N 1
ATOM 6212 C CA . GLU A 1 779 ? -1.832 11.733 21.513 1.00 85.31 779 GLU A CA 1
ATOM 6213 C C . GLU A 1 779 ? -1.684 13.169 21.013 1.00 85.31 779 GLU A C 1
ATOM 6215 O O . GLU A 1 779 ? -2.292 14.110 21.525 1.00 85.31 779 GLU A O 1
ATOM 6220 N N . LYS A 1 780 ? -0.871 13.336 19.967 1.00 85.06 780 LYS A N 1
ATOM 6221 C CA . LYS A 1 780 ? -0.609 14.641 19.365 1.00 85.06 780 LYS A CA 1
ATOM 6222 C C . LYS A 1 780 ? -1.858 15.170 18.642 1.00 85.06 780 LYS A C 1
ATOM 6224 O O . LYS A 1 780 ? -2.428 14.445 17.821 1.00 85.06 780 LYS A O 1
ATOM 6229 N N . PRO A 1 781 ? -2.242 16.448 18.830 1.00 88.00 781 PRO A N 1
ATOM 6230 C CA . PRO A 1 781 ? -3.330 17.039 18.067 1.00 88.00 781 PRO A CA 1
ATOM 6231 C C . PRO A 1 781 ? -2.989 17.094 16.574 1.00 88.00 781 PRO A C 1
ATOM 6233 O O . PRO A 1 781 ? -1.863 17.410 16.178 1.00 88.00 781 PRO A O 1
ATOM 6236 N N . SER A 1 782 ? -3.988 16.819 15.740 1.00 89.31 782 SER A N 1
ATOM 6237 C CA . SER A 1 782 ? -3.855 16.774 14.282 1.00 89.31 782 SER A CA 1
ATOM 6238 C C . SER A 1 782 ? -4.588 17.941 13.619 1.00 89.31 782 SER A C 1
ATOM 6240 O O . SER A 1 782 ? -5.637 18.367 14.091 1.00 89.31 782 SER A O 1
ATOM 6242 N N . ILE A 1 783 ? -4.042 18.476 12.522 1.00 89.69 783 ILE A N 1
ATOM 6243 C CA . ILE A 1 783 ? -4.622 19.635 11.822 1.00 89.69 783 ILE A CA 1
ATOM 6244 C C . ILE A 1 783 ? -5.710 19.181 10.844 1.00 89.69 783 ILE A C 1
ATOM 6246 O O . ILE A 1 783 ? -5.464 18.319 9.996 1.00 89.69 783 ILE A O 1
ATOM 6250 N N . GLY A 1 784 ? -6.881 19.815 10.913 1.00 87.69 784 GLY A N 1
ATOM 6251 C CA . GLY A 1 784 ? -8.015 19.645 9.999 1.00 87.69 784 GLY A CA 1
ATOM 6252 C C . GLY A 1 784 ? -7.788 20.233 8.603 1.00 87.69 784 GLY A C 1
ATOM 6253 O O . GLY A 1 784 ? -8.541 21.098 8.164 1.00 87.69 784 GLY A O 1
ATOM 6254 N N . LEU A 1 785 ? -6.730 19.804 7.908 1.00 86.75 785 LEU A N 1
ATOM 6255 C CA . LEU A 1 785 ? -6.382 20.286 6.566 1.00 86.75 785 LEU A CA 1
ATOM 6256 C C . LEU A 1 785 ? -7.580 20.186 5.604 1.00 86.75 785 LEU A C 1
ATOM 6258 O O . LEU A 1 785 ? -8.208 19.134 5.525 1.00 86.75 785 LEU A O 1
ATOM 6262 N N . ALA A 1 786 ? -7.850 21.260 4.856 1.00 87.94 786 ALA A N 1
ATOM 6263 C CA . ALA A 1 786 ? -8.978 21.420 3.928 1.00 87.94 786 ALA A CA 1
ATOM 6264 C C . ALA A 1 786 ? -10.400 21.341 4.500 1.00 87.94 786 ALA A C 1
ATOM 6266 O O . ALA A 1 786 ? -11.371 21.376 3.740 1.00 87.94 786 ALA A O 1
ATOM 6267 N N . ALA A 1 787 ? -10.558 21.249 5.821 1.00 92.56 787 ALA A N 1
ATOM 6268 C CA . ALA A 1 787 ? -11.879 21.365 6.420 1.00 92.56 787 ALA A CA 1
ATOM 6269 C C . ALA A 1 787 ? -12.578 22.701 6.083 1.00 92.56 787 ALA A C 1
ATOM 6271 O O . ALA A 1 787 ? -13.770 22.644 5.776 1.00 92.56 787 ALA A O 1
ATOM 6272 N N . PRO A 1 788 ? -11.888 23.865 6.030 1.00 92.69 788 PRO A N 1
ATOM 6273 C CA . PRO A 1 788 ? -12.514 25.118 5.597 1.00 92.69 788 PRO A CA 1
ATOM 6274 C C . PRO A 1 788 ? -13.064 25.066 4.163 1.00 92.69 788 PRO A C 1
ATOM 6276 O O . PRO A 1 788 ? -14.165 25.541 3.901 1.00 92.69 788 PRO A O 1
ATOM 6279 N N . GLU A 1 789 ? -12.335 24.455 3.227 1.00 91.12 789 GLU A N 1
ATOM 6280 C CA . GLU A 1 789 ? -12.744 24.303 1.825 1.00 91.12 789 GLU A CA 1
ATOM 6281 C C . GLU A 1 789 ? -13.953 23.382 1.683 1.00 91.12 789 GLU A C 1
ATOM 6283 O O . GLU A 1 789 ? -14.863 23.666 0.901 1.00 91.12 789 GLU A O 1
ATOM 6288 N N . ILE A 1 790 ? -13.968 22.287 2.444 1.00 92.00 790 ILE A N 1
ATOM 6289 C CA . ILE A 1 790 ? -15.103 21.366 2.496 1.00 92.00 790 ILE A CA 1
ATOM 6290 C C . ILE A 1 790 ? -16.329 22.065 3.089 1.00 92.00 790 ILE A C 1
ATOM 6292 O O . ILE A 1 790 ? -17.427 21.929 2.547 1.00 92.00 790 ILE A O 1
ATOM 6296 N N . LEU A 1 791 ? -16.148 22.833 4.166 1.00 92.69 791 LEU A N 1
ATOM 6297 C CA . LEU A 1 791 ? -17.219 23.593 4.803 1.00 92.69 791 LEU A CA 1
ATOM 6298 C C . LEU A 1 791 ? -17.823 24.612 3.829 1.00 92.69 791 LEU A C 1
ATOM 6300 O O . LEU A 1 791 ? -19.028 24.586 3.593 1.00 92.69 791 LEU A O 1
ATOM 6304 N N . ALA A 1 792 ? -16.986 25.416 3.172 1.00 90.81 792 ALA A N 1
ATOM 6305 C CA . ALA A 1 792 ? -17.431 26.379 2.166 1.00 90.81 792 ALA A CA 1
ATOM 6306 C C . ALA A 1 792 ? -18.152 25.700 0.985 1.00 90.81 792 ALA A C 1
ATOM 6308 O O . ALA A 1 792 ? -19.144 26.214 0.462 1.00 90.81 792 ALA A O 1
ATOM 6309 N N . PHE A 1 793 ? -17.685 24.520 0.559 1.00 90.25 793 PHE A N 1
ATOM 6310 C CA . PHE A 1 793 ? -18.367 23.731 -0.465 1.00 90.25 793 PHE A CA 1
ATOM 6311 C C . PHE A 1 793 ? -19.765 23.294 -0.013 1.00 90.25 793 PHE A C 1
ATOM 6313 O O . PHE A 1 793 ? -20.723 23.488 -0.764 1.00 90.25 793 PHE A O 1
ATOM 6320 N N . LEU A 1 794 ? -19.895 22.756 1.201 1.00 89.81 794 LEU A N 1
ATOM 6321 C CA . LEU A 1 794 ? -21.174 22.329 1.770 1.00 89.81 794 LEU A CA 1
ATOM 6322 C C . LEU A 1 794 ? -22.153 23.496 1.939 1.00 89.81 794 LEU A C 1
ATOM 6324 O O . LEU A 1 794 ? -23.316 23.378 1.556 1.00 89.81 794 LEU A O 1
ATOM 6328 N N . GLU A 1 795 ? -21.682 24.644 2.421 1.00 88.00 795 GLU A N 1
ATOM 6329 C CA . GLU A 1 795 ? -22.484 25.869 2.514 1.00 88.00 795 GLU A CA 1
ATOM 6330 C C . GLU A 1 795 ? -22.982 26.322 1.135 1.00 88.00 795 GLU A C 1
ATOM 6332 O O . GLU A 1 795 ? -24.149 26.684 0.977 1.00 88.00 795 GLU A O 1
ATOM 6337 N N . SER A 1 796 ? -22.141 26.205 0.100 1.00 86.44 796 SER A N 1
ATOM 6338 C CA . SER A 1 796 ? -22.526 26.532 -1.280 1.00 86.44 796 SER A CA 1
ATOM 6339 C C . SER A 1 796 ? -23.572 25.586 -1.882 1.00 86.44 796 SER A C 1
ATOM 6341 O O . SER A 1 796 ? -24.218 25.950 -2.866 1.00 86.44 796 SER A O 1
ATOM 6343 N N . LEU A 1 797 ? -23.702 24.369 -1.341 1.00 82.06 797 LEU A N 1
ATOM 6344 C CA . LEU A 1 797 ? -24.752 23.423 -1.715 1.00 82.06 797 LEU A CA 1
ATOM 6345 C C . LEU A 1 797 ? -26.057 23.715 -0.977 1.00 82.06 797 LEU A C 1
ATOM 6347 O O . LEU A 1 797 ? -27.109 23.505 -1.558 1.00 82.06 797 LEU A O 1
ATOM 6351 N N . LYS A 1 798 ? -26.001 24.221 0.263 1.00 74.88 798 LYS A N 1
ATOM 6352 C CA . LYS A 1 798 ? -27.194 24.603 1.040 1.00 74.88 798 LYS A CA 1
ATOM 6353 C C . LYS A 1 798 ? -27.946 25.785 0.416 1.00 74.88 798 LYS A C 1
ATOM 6355 O O . LYS A 1 798 ? -29.164 25.853 0.511 1.00 74.88 798 LYS A O 1
ATOM 6360 N N . ALA A 1 799 ? -27.216 26.723 -0.187 1.00 60.25 799 ALA A N 1
ATOM 6361 C CA . ALA A 1 799 ? -27.777 27.941 -0.776 1.00 60.25 799 ALA A CA 1
ATOM 6362 C C . ALA A 1 799 ? -28.432 27.746 -2.161 1.00 60.25 799 ALA A C 1
ATOM 6364 O O . ALA A 1 799 ? -29.025 28.691 -2.679 1.00 60.25 799 ALA A O 1
ATOM 6365 N N . SER A 1 800 ? -28.288 26.568 -2.781 1.00 52.47 800 SER A N 1
ATOM 6366 C CA . SER A 1 800 ? -28.817 26.239 -4.115 1.00 52.47 800 SER A CA 1
ATOM 6367 C C . SER A 1 800 ? -29.815 25.107 -4.047 1.00 52.47 800 SER A C 1
ATOM 6369 O O . SER A 1 800 ? -30.813 25.176 -4.790 1.00 52.47 800 SER A O 1
#

Nearest PDB structures (foldseek):
  5u0k-assembly5_H  TM=7.667E-01  e=1.256E-02  Homo sapiens
  4f1p-assembly2_B  TM=6.397E-01  e=2.673E-03  Homo sapiens
  1mx4-assembly1_A  TM=7.789E-01  e=2.232E-02  Homo sapiens
  5u0k-assembly2_C  TM=7.698E-01  e=2.549E-02  Homo sapiens
  1mx2-assembly1_A  TM=7.786E-01  e=6.451E-02  Homo sapiens

pLDDT: mean 74.6, std 20.68, range [21.08, 97.06]

Mean predicted aligned error: 13.14 Å

Secondary structure (DSSP, 8-state):
-HHHHHHHTSTTGGG-----SS--HHHHHHHHHHHHHTT-HHHHHHHHHTT--SSPPPTTS--HHHHHHHTT-HHHHHHHHHTT---TT---TT---HHHHS-HHHHHHHHHHHHHHHHHHHHHHHTT---HHHHHHHHHHHHHHHHHHHHHGGGGSTTSS-----SS---------------S---TT-----S-TTHHHHHHHHHHHHHHHHHTT----HHHHHHHHHHHHHHHHTT----TT---TT--TTTHHHHHHHHHHHHHHHTTS-------HHHHHHHHHHHHHHHHHHHHHT-HHHHHHHHHTS---TT-EEETTTTEEHHHHHHHTT-HHHHHHHHHTT--TT---TTS--HHHHHHHTT-HHHHHHHHTT-TT---TTS--HHHHHHHHHHHHHHTT-SS-----TTT---HHHHHHHHHHHHHHHHHTTHHHHHHHHB--SSSHHHHHHHHHHHHHHHHHHHHHHHH-GGG-EEEEEEHHHHTT--BS-S-EEEEEEEESTTSSSTT--EEEEEEEPPHHHHHHHT-SEEEEEEESSHHHHHHHSTTHHHHHHHHHHHHHHTT---SSTTEEEEEEEEEE-SSSEEEEEEE--SSSSSEEEEEEEEEEEEEEPPTTS---TTS-TT--EEEEEE-SSS-EEEE-HHHHHHHHHT--HHHHHHHHHHHHHHHHTSPPTT--HHHHHTT--BTTB--------HHHHHHHHHHHHHH---GGGG-GGGHHHHHHHHHHTTEEEEEETTTTEEEEEEPEE--TTTGGGS--EE-TTHHHHHHHHHHHHT-

InterPro domains:
  IPR002110 Ankyrin repeat [PF00023] (61-92)
  IPR002110 Ankyrin repeat [PF00023] (327-357)
  IPR002110 Ankyrin repeat [PS50088] (60-93)
  IPR002110 Ankyrin repeat [PS50088] (326-358)
  IPR002110 Ankyrin repeat [SM00248] (60-90)
  IPR002110 Ankyrin repeat [SM00248] (326-355)
  IPR036770 Ankyrin repeat-containing domain superfamily [G3DSA:1.25.40.20] (1-120)
  IPR036770 Ankyrin repeat-containing domain superfamily [G3DSA:1.25.40.20] (260-411)
  IPR036770 Ankyrin repeat-containing domain superfamily [SSF48403] (21-103)
  IPR036770 Ankyrin repeat-containing domain superfamily [SSF48403] (294-381)

Solvent-accessible surface area (backbone atoms only — not comparable to full-atom values): 44462 Å² total; per-residue (Å²): 108,70,67,53,53,56,32,52,72,38,101,56,37,91,71,51,71,89,86,60,100,65,84,54,45,68,61,34,22,53,50,28,33,54,23,26,55,67,46,36,43,70,60,25,54,53,34,39,78,74,54,17,43,47,56,50,61,45,101,81,24,38,28,32,51,44,41,6,51,79,61,66,23,58,74,31,36,52,43,36,24,41,75,63,66,35,56,50,77,56,54,29,71,84,66,50,36,39,50,73,69,40,57,80,96,45,37,65,61,48,53,51,32,40,48,54,38,49,49,52,57,49,50,58,50,48,75,68,56,86,38,54,67,61,44,48,56,52,48,52,39,52,53,51,50,57,55,50,46,65,57,49,57,53,60,75,42,91,86,58,58,78,77,88,80,82,85,89,89,81,90,79,90,82,81,92,87,82,90,78,88,82,82,84,91,83,69,95,78,68,86,70,72,76,98,42,85,64,50,55,52,55,53,45,52,51,48,51,49,51,46,56,40,50,79,66,64,58,79,78,63,61,62,63,57,48,48,51,44,52,56,49,51,57,52,65,76,65,70,72,94,72,70,93,81,73,78,58,101,76,70,71,78,65,59,65,54,50,49,49,53,48,50,53,41,47,50,64,60,45,67,87,72,74,91,90,74,88,80,57,66,72,60,52,52,54,50,49,55,51,50,26,54,39,46,48,51,22,37,66,68,67,32,53,64,59,43,49,39,40,42,70,56,62,58,46,64,64,71,41,67,48,36,55,57,25,36,28,27,51,59,31,46,15,23,48,62,49,32,56,54,54,42,54,50,41,48,74,66,67,36,65,58,77,53,57,24,76,50,39,36,32,25,18,31,37,3,11,57,34,60,23,50,73,48,13,60,68,42,28,70,96,44,58,81,49,49,24,66,64,63,47,25,31,64,54,32,36,52,21,34,52,54,42,34,50,67,76,62,60,74,60,84,74,86,64,67,66,92,79,46,93,40,40,64,63,44,40,44,54,54,52,57,72,46,45,75,68,53,72,85,41,42,73,61,47,49,63,72,34,44,46,57,65,88,50,69,66,50,24,50,53,53,52,53,53,54,52,53,51,50,51,49,46,51,54,27,21,68,78,39,64,68,58,39,50,52,80,40,74,27,48,49,55,55,20,67,62,30,57,71,52,86,38,53,41,38,32,36,32,40,23,55,56,62,9,51,48,97,84,32,42,41,47,79,49,78,46,76,48,59,67,72,57,15,68,73,70,46,29,45,36,47,48,46,78,43,53,74,42,78,84,51,33,72,41,63,48,54,35,36,46,37,53,52,52,44,54,49,48,51,65,47,38,48,77,58,75,72,91,51,60,37,50,37,57,32,86,80,27,56,45,80,46,48,42,23,33,33,36,31,33,36,33,51,48,85,88,46,48,45,37,64,28,43,35,40,42,29,61,29,32,45,32,64,53,55,90,88,55,75,79,51,89,87,56,63,87,87,64,62,59,40,33,34,34,48,52,35,77,37,50,42,41,81,48,58,54,69,60,51,25,55,54,50,52,67,44,54,73,51,58,41,48,42,53,48,50,52,48,49,57,39,50,74,61,52,77,68,94,75,55,31,69,73,66,43,44,76,58,42,76,67,92,94,54,84,51,55,55,50,48,49,50,70,68,57,53,52,30,40,46,51,51,47,53,68,74,55,73,61,71,79,68,42,36,78,90,37,40,67,60,47,42,40,53,44,33,48,62,22,28,41,83,45,73,40,82,88,79,75,46,77,48,62,40,70,12,72,36,61,39,65,73,45,51,55,64,32,56,59,44,66,20,36,48,23,40,54,52,33,53,50,51,54,62,56,72,79,106

Foldseek 3Di:
DVQLVVCCPDPPNVPRDDDDPDLPLLVLQVQLLVCLLVLVQVSNLVSLVSRHFQFFADPQQDGSLRNNLVSVNVVNNLCCQQPRPHAQARAGPVRDGSLQSDDLVCSVVSLVSNLVNVVVLLVVVLVPDPFLVVNVLSLLLNLVVVLLVVVVVLVSDPVRDPPPDDDDDDDDDDDDDDDDDDDDDDDPPPPDDDPDPVVCVVVVVSVVSVVVSVVLVSPPDCPLVVLVVVVVVVVVVVDDDDDPPPPDPDDDPRDVSSVVLSVVLVVQVCVVDDDDDDDDVVVVVVNLLSLLSSLLVCLLSVSQHSVVSSCPRSVDDLQDQSQLLFSDGSLLSNLLQLNPNVNSVSVSVVHQQCDQTPQQDGSLLNNLLQPSVVSNVVSCVVPQCRQTLVGDGSVLSNVLVCVLCVLLVLPDLLPDPPVVDPDLLVSLLSLLVVCLVVCQPQLLVQLVVFQDDCPDDVQVVCVVQVQVLVVVLLVVLCVVPVQSDFDKDWFDCVLLSLDGRGQAEIEIEGAGDCCAADPNHFKDKDKAFDDPVVCVVVQFGIFIDMAGNDPVCRCCQAFLNVQVVQAVSSSVSSSPRDRPDSQKGFGPVQWDRAQFHIKGWIWGCDDVNNIHIHIYHYGYKHKYFDDPPFDDFPLQPPPDRIWIWTQRSRSTIATDCRVRLSVSSNPDDPLLSSLLSSLVVSLVSLDDDPSHHPVSVVSQFDDDPDTSHNFGFDNQLLSQLSVVLCVVDVDPVCSDPVCSLVSNLSSLQQQWDWDQDPVVRDIATHWHWGDHNRCVRHDHTDTRTNSRSVNVSSVVSVVD

Radius of gyration: 29.7 Å; Cα contacts (8 Å, |Δi|>4): 1157; chains: 1; bounding box: 94×72×74 Å

Organism: Cherax quadricarinatus (NCBI:txid27406)

Sequence (800 aa):
MEYLLKQLQGPEAWRASWYSSERNHDNLTRLLVRASYRGATLTAAFIQQRGGSVTSLTASGHTALHIALDAGHMQTVECLVRHMGANLFLCDGLGRLPLLLCPQDKRDQLLEDALCQAYRVLDFRMGKIRSGLEKQNLAYVMVLMAVLYNEADFFSSEANLPCMKHGLFPDVHLSSERTTSLSTEADLSSVETFPSRKWKEVFLQMAIMLRQIEERQFLDDNWLKDLLSCLSQKRIERNDTVTAAEVNDDLDLDEELFFLLIEELKKKHHSLSSENHKKDPELEDLLNSTLHRALRLCCECDLLLLTHLLFTVAAVPVDEIIDPVSGSTALHIVASHGRIGLMDYLLSRNASPSVLDHAGRTPAHLAYMFGHSAVGDCLCEGFEESRSKAGNCPKDLLVAFKKYLKMYHLEKNIRVPMHELNDPLALTRAHLQQFKWKWRSNFQRAVKNLHVDFTSGEAQEVQTILTEEIKKILSDQARINPLWEGDLQVLGSSADNLRLYAPDEFDCNVVLKKISGFPGGGLKVKHTPFPREVAEMKGYSTCVCVTAVNESLKSYIDGPNIVRLFSNDFLKCLENFKFSDNRLSFVPPGTRKTQVGISVSFAWEGSEFPLLLIEVDIVPILKIPWPGSQQRPPMTPPDVDTLYISNTGDGEWRYSFAAIESRIFRALPGNRRLVFLACKLLIVTLKVVSWAPRDVKELFTYWNGRRFKIPAPAGFILKNTFLQEMEDVKDNAEWDTQKLYERMCSVFSRMCIRDYDVTSGTTRYFHGKVHAYFGGNTEKPSIGLAAPEILAFLESLKAS